Protein 3K1Y (pdb70)

InterPro domains:
  IPR005025 NADPH-dependent FMN reductase-like domain [PF03358] (4-152)
  IPR023932 CE1759 family FMN reductase [TIGR04037] (4-216)
  IPR029039 Flavoprotein-like superfamily [G3DSA:3.40.50.360] (1-181)
  IPR029039 Flavoprotein-like superfamily [SSF52218] (3-176)
  IPR051814 NAD(P)H-dependent FMN reductase [PTHR43408] (4-179)

Foldseek 3Di:
DLAEEEEEFAADDVVGPQVVVSVLLVVLLQVLLVVVPDGYDYHYDYLNVCVVQLCVCDVDGDPVLVVRLVVQLVHLEYEYEAEADPLEGDPSSVSLVNHDLVSAAEEYEYEYEEQACPSVCNCVPPVVVSCVNHHHYFPQHQYYNPPQDDDPRNVVNSVSSNVSSNSRSCSRVVDD/DEEEEEFEADDVVGVQVVLRCLLVVLLQVLLVVVPDGYHYDYDYLNVCVVQVCVCPVDGDPVLVVSLVVQLVGLEYEYEAEADPLAGDPSSVSLVNHDLCSAAEEYAYEYEDAACPSVCNVVPPVVVSCVNHYHYFPQHQYYHVNQDDDPSNVVNSVSSNVSSNRRSVSRVPDD/DAEEEEEFAADDVVGPQVVLRVLLVVLLQVLLVVVPDGYDYHHDYLNVCVVQLCVCPVDGDPVRVCNLVVQLVHLEYEYEAEADPLEGDPSSVSLVSHDLCSQAEEYAYEYEDQACPSVCNVVVPVVVSNVNHYDYDPLHAYYNVNQDDDPRNVVRSVSSNVRSNRRSVSSVVDD/DAAEEEEEFEADDVVGPQVVVSVLLVVLLQVLLVVVPDGYDYDYDYLNVCVVQVCVCDVDHDPVRVVNLVVQLVHLEYEYEAEADPLEGDPSSVSLVSHDLCSAAEEYAAEYEYADCPSVVNFVPPVVVSCVNHYHYDPQHAYYNPNQCDDPSNVVNSVSSNVSSNVRSVSRVVDD/DEEEEEFEADDVVGVRVVVRCLLVVLLQVLLVVVPDGYDYDYDYLNVCVVQVVVCDVDGDVVLVVSLVSQLVGLEYEYEAEADPLEGDPSSVSLVNHDLCSAAEEYAYEYEEQDCPSVCNVVVPVVVSCVNHYHYFPLHQYYHPNPCDDPSNVVSSVSSSVSSNSGSVSRVPDD/DEEEEEFAADDVVGPQVVLSVLLVVLLQVLLVVVPDGYDYDYDYLVVCVVQVCVCDVDGDPVLVVNLVSQLPGLEYEYEAEADPLEGDPSSVSLVSHDQCSAAEEYEYEYEDQACVSVCNVVPPVCCSCVNHHHYPPQHAYHNVNLDDDPSNVVRSVSSNVRSNRRSCSRVVPD

CATH classification: 3.40.50.360

Nearest PDB structures (foldseek):
  3k1y-assembly1_A  TM=1.002E+00  e=7.671E-32  Corynebacterium diphtheriae
  4c76-assembly2_B  TM=8.922E-01  e=3.134E-12  Pseudomonas putida KT2440
  4ltd-assembly1_A  TM=8.121E-01  e=1.115E-10  EDTA-degrading bacterium BNC1
  7qw4-assembly5_E  TM=8.278E-01  e=1.337E-10  Paracoccus denitrificans PD1222
  6h0d-assembly1_A  TM=7.288E-01  e=8.139E-06  Synechocystis sp. PCC 6803 substr. Kazusa

Structure (mmCIF, N/CA/C/O backbone):
data_3K1Y
#
_entry.id   3K1Y
#
_cell.length_a   87.170
_cell.length_b   141.379
_cell.length_c   201.565
_cell.angle_alpha   90.00
_cell.angle_beta   90.00
_cell.angle_gamma   90.00
#
_symmetry.space_group_name_H-M   'C 2 2 21'
#
loop_
_entity.id
_entity.type
_entity.pdbx_description
1 polymer oxidoreductase
2 non-polymer 'SULFATE ION'
3 water water
#
loop_
_atom_site.group_PDB
_atom_site.id
_atom_site.type_symbol
_atom_site.label_atom_id
_atom_site.label_alt_id
_atom_site.label_comp_id
_atom_site.label_asym_id
_atom_site.label_entity_id
_atom_site.label_seq_id
_atom_site.pdbx_PDB_ins_code
_atom_site.Cartn_x
_atom_site.Cartn_y
_atom_site.Cartn_z
_atom_site.occupancy
_atom_site.B_iso_or_equiv
_atom_site.auth_seq_id
_atom_site.auth_comp_id
_atom_site.auth_asym_id
_atom_site.auth_atom_id
_atom_site.pdbx_PDB_model_num
ATOM 1 N N . SER A 1 9 ? 25.248 -2.060 -8.970 1.00 101.50 -1 SER A N 1
ATOM 2 C CA . SER A 1 9 ? 25.604 -3.410 -9.501 1.00 102.55 -1 SER A CA 1
ATOM 3 C C . SER A 1 9 ? 24.971 -4.492 -8.630 1.00 102.76 -1 SER A C 1
ATOM 4 O O . SER A 1 9 ? 23.844 -4.918 -8.879 1.00 103.16 -1 SER A O 1
ATOM 7 N N . HIS A 1 10 ? 25.710 -4.930 -7.614 1.00 100.18 0 HIS A N 1
ATOM 8 C CA . HIS A 1 10 ? 25.241 -5.946 -6.677 1.00 100.43 0 HIS A CA 1
ATOM 9 C C . HIS A 1 10 ? 24.033 -5.422 -5.916 1.00 99.57 0 HIS A C 1
ATOM 10 O O . HIS A 1 10 ? 24.051 -5.286 -4.692 1.00 99.23 0 HIS A O 1
ATOM 25 N N . ARG A 1 12 ? 20.943 -2.668 -7.369 1.00 17.67 2 ARG A N 1
ATOM 26 C CA . ARG A 1 12 ? 20.840 -1.259 -7.656 1.00 17.18 2 ARG A CA 1
ATOM 27 C C . ARG A 1 12 ? 20.024 -0.597 -6.560 1.00 14.78 2 ARG A C 1
ATOM 28 O O . ARG A 1 12 ? 19.206 -1.243 -5.899 1.00 13.50 2 ARG A O 1
ATOM 36 N N . THR A 1 13 ? 20.260 0.694 -6.367 1.00 17.88 3 THR A N 1
ATOM 37 C CA . THR A 1 13 ? 19.558 1.469 -5.356 1.00 15.95 3 THR A CA 1
ATOM 38 C C . THR A 1 13 ? 18.662 2.507 -6.020 1.00 14.86 3 THR A C 1
ATOM 39 O O . THR A 1 13 ? 18.956 2.981 -7.120 1.00 15.29 3 THR A O 1
ATOM 43 N N . LEU A 1 14 ? 17.564 2.843 -5.346 1.00 16.40 4 LEU A N 1
ATOM 44 C CA . LEU A 1 14 ? 16.619 3.849 -5.822 1.00 15.64 4 LEU A CA 1
ATOM 45 C C . LEU A 1 14 ? 16.229 4.731 -4.642 1.00 14.75 4 LEU A C 1
ATOM 46 O O . LEU A 1 14 ? 15.893 4.227 -3.569 1.00 14.67 4 LEU A O 1
ATOM 51 N N . ALA A 1 15 ? 16.297 6.043 -4.826 1.00 12.14 5 ALA A N 1
ATOM 52 C CA . ALA A 1 15 ? 15.909 6.964 -3.762 1.00 10.79 5 ALA A CA 1
ATOM 53 C C . ALA A 1 15 ? 14.568 7.578 -4.183 1.00 10.00 5 ALA A C 1
ATOM 54 O O . ALA A 1 15 ? 14.352 7.866 -5.360 1.00 9.93 5 ALA A O 1
ATOM 56 N N . VAL A 1 16 ? 13.658 7.755 -3.235 1.00 12.50 6 VAL A N 1
ATOM 57 C CA . VAL A 1 16 ? 12.350 8.315 -3.556 1.00 11.04 6 VAL A CA 1
ATOM 58 C C . VAL A 1 16 ? 11.999 9.408 -2.565 1.00 12.27 6 VAL A C 1
ATOM 59 O O . VAL A 1 16 ? 11.884 9.143 -1.370 1.00 12.22 6 VAL A O 1
ATOM 63 N N . ILE A 1 17 ? 11.844 10.635 -3.055 1.00 27.21 7 ILE A N 1
ATOM 64 C CA . ILE A 1 17 ? 11.483 11.752 -2.190 1.00 27.51 7 ILE A CA 1
ATOM 65 C C . ILE A 1 17 ? 9.988 11.986 -2.341 1.00 27.70 7 ILE A C 1
ATOM 66 O O . ILE A 1 17 ? 9.482 12.092 -3.456 1.00 28.18 7 ILE A O 1
ATOM 71 N N . SER A 1 18 ? 9.282 12.070 -1.221 1.00 24.07 8 SER A N 1
ATOM 72 C CA . SER A 1 18 ? 7.844 12.295 -1.256 1.00 24.10 8 SER A CA 1
ATOM 73 C C . SER A 1 18 ? 7.515 13.417 -0.280 1.00 23.27 8 SER A C 1
ATOM 74 O O . SER A 1 18 ? 7.769 13.295 0.919 1.00 23.95 8 SER A O 1
ATOM 77 N N . ALA A 1 19 ? 6.934 14.498 -0.796 1.00 13.71 9 ALA A N 1
ATOM 78 C CA . ALA A 1 19 ? 6.619 15.680 0.017 1.00 13.58 9 ALA A CA 1
ATOM 79 C C . ALA A 1 19 ? 5.167 15.850 0.479 1.00 14.10 9 ALA A C 1
ATOM 80 O O . ALA A 1 19 ? 4.746 16.956 0.817 1.00 14.42 9 ALA A O 1
ATOM 82 N N . GLY A 1 20 ? 4.405 14.765 0.501 1.00 20.83 10 GLY A N 1
ATOM 83 C CA . GLY A 1 20 ? 3.021 14.862 0.934 1.00 22.22 10 GLY A CA 1
ATOM 84 C C . GLY A 1 20 ? 2.886 15.098 2.429 1.00 24.22 10 GLY A C 1
ATOM 85 O O . GLY A 1 20 ? 3.731 14.664 3.216 1.00 24.71 10 GLY A O 1
ATOM 86 N N . LEU A 1 21 ? 1.817 15.777 2.829 1.00 23.53 11 LEU A N 1
ATOM 87 C CA . LEU A 1 21 ? 1.590 16.073 4.234 1.00 26.01 11 LEU A CA 1
ATOM 88 C C . LEU A 1 21 ? 0.327 15.456 4.831 1.00 28.58 11 LEU A C 1
ATOM 89 O O . LEU A 1 21 ? 0.071 15.624 6.020 1.00 29.61 11 LEU A O 1
ATOM 94 N N . SER A 1 22 ? -0.461 14.746 4.029 1.00 27.60 12 SER A N 1
ATOM 95 C CA . SER A 1 22 ? -1.696 14.140 4.534 1.00 29.86 12 SER A CA 1
ATOM 96 C C . SER A 1 22 ? -1.552 12.657 4.832 1.00 31.51 12 SER A C 1
ATOM 97 O O . SER A 1 22 ? -0.730 11.964 4.229 1.00 31.16 12 SER A O 1
ATOM 100 N N . THR A 1 23 ? -2.361 12.168 5.766 1.00 38.82 13 THR A N 1
ATOM 101 C CA . THR A 1 23 ? -2.328 10.753 6.099 1.00 40.55 13 THR A CA 1
ATOM 102 C C . THR A 1 23 ? -3.733 10.187 5.930 1.00 40.44 13 THR A C 1
ATOM 103 O O . THR A 1 23 ? -4.660 10.580 6.634 1.00 41.33 13 THR A O 1
ATOM 107 N N . PRO A 1 24 ? -3.916 9.287 4.952 1.00 33.55 14 PRO A N 1
ATOM 108 C CA . PRO A 1 24 ? -2.864 8.807 4.045 1.00 31.60 14 PRO A CA 1
ATOM 109 C C . PRO A 1 24 ? -2.414 9.918 3.082 1.00 29.26 14 PRO A C 1
ATOM 110 O O . PRO A 1 24 ? -3.120 10.910 2.893 1.00 28.78 14 PRO A O 1
ATOM 114 N N . SER A 1 25 ? -1.245 9.750 2.476 1.00 20.38 15 SER A N 1
ATOM 115 C CA . SER A 1 25 ? -0.729 10.751 1.541 1.00 18.41 15 SER A CA 1
ATOM 116 C C . SER A 1 25 ? -0.841 10.334 0.083 1.00 17.67 15 SER A C 1
ATOM 117 O O . SER A 1 25 ? -0.306 9.299 -0.311 1.00 18.68 15 SER A O 1
ATOM 120 N N . SER A 1 26 ? -1.528 11.148 -0.715 1.00 28.90 16 SER A N 1
ATOM 121 C CA . SER A 1 26 ? -1.684 10.871 -2.140 1.00 28.41 16 SER A CA 1
ATOM 122 C C . SER A 1 26 ? -0.338 10.975 -2.847 1.00 26.94 16 SER A C 1
ATOM 123 O O . SER A 1 26 ? -0.122 10.330 -3.875 1.00 27.33 16 SER A O 1
ATOM 126 N N . THR A 1 27 ? 0.562 11.796 -2.312 1.00 20.82 17 THR A N 1
ATOM 127 C CA . THR A 1 27 ? 1.881 11.941 -2.927 1.00 19.24 17 THR A CA 1
ATOM 128 C C . THR A 1 27 ? 2.702 10.673 -2.685 1.00 19.50 17 THR A C 1
ATOM 129 O O . THR A 1 27 ? 3.440 10.224 -3.570 1.00 20.16 17 THR A O 1
ATOM 133 N N . ARG A 1 28 ? 2.570 10.096 -1.492 1.00 19.61 18 ARG A N 1
ATOM 134 C CA . ARG A 1 28 ? 3.301 8.878 -1.174 1.00 19.15 18 ARG A CA 1
ATOM 135 C C . ARG A 1 28 ? 2.743 7.701 -1.964 1.00 19.15 18 ARG A C 1
ATOM 136 O O . ARG A 1 28 ? 3.465 6.747 -2.259 1.00 18.93 18 ARG A O 1
ATOM 144 N N . GLN A 1 29 ? 1.463 7.776 -2.315 1.00 25.96 19 GLN A N 1
ATOM 145 C CA . GLN A 1 29 ? 0.829 6.702 -3.078 1.00 27.40 19 GLN A CA 1
ATOM 146 C C . GLN A 1 29 ? 1.337 6.621 -4.525 1.00 25.83 19 GLN A C 1
ATOM 147 O O . GLN A 1 29 ? 1.628 5.527 -5.017 1.00 26.29 19 GLN A O 1
ATOM 153 N N . ILE A 1 30 ? 1.459 7.756 -5.210 1.00 13.47 20 ILE A N 1
ATOM 154 C CA . ILE A 1 30 ? 1.949 7.700 -6.581 1.00 12.15 20 ILE A CA 1
ATOM 155 C C . ILE A 1 30 ? 3.442 7.406 -6.549 1.00 11.82 20 ILE A C 1
ATOM 156 O O . ILE A 1 30 ? 3.983 6.764 -7.449 1.00 10.96 20 ILE A O 1
ATOM 161 N N . ALA A 1 31 ? 4.099 7.863 -5.489 1.00 12.58 21 ALA A N 1
ATOM 162 C CA . ALA A 1 31 ? 5.524 7.628 -5.316 1.00 13.43 21 ALA A CA 1
ATOM 163 C C . ALA A 1 31 ? 5.754 6.120 -5.210 1.00 14.33 21 ALA A C 1
ATOM 164 O O . ALA A 1 31 ? 6.674 5.580 -5.820 1.00 14.56 21 ALA A O 1
ATOM 166 N N . ASP A 1 32 ? 4.913 5.443 -4.436 1.00 16.34 22 ASP A N 1
ATOM 167 C CA . ASP A 1 32 ? 5.034 3.995 -4.278 1.00 18.87 22 ASP A CA 1
ATOM 168 C C . ASP A 1 32 ? 4.741 3.283 -5.593 1.00 19.27 22 ASP A C 1
ATOM 169 O O . ASP A 1 32 ? 5.416 2.309 -5.937 1.00 20.78 22 ASP A O 1
ATOM 174 N N . SER A 1 33 ? 3.740 3.760 -6.326 1.00 14.91 23 SER A N 1
ATOM 175 C CA . SER A 1 33 ? 3.415 3.142 -7.601 1.00 16.33 23 SER A CA 1
ATOM 176 C C . SER A 1 33 ? 4.614 3.268 -8.509 1.00 15.97 23 SER A C 1
ATOM 177 O O . SER A 1 33 ? 4.983 2.322 -9.207 1.00 18.06 23 SER A O 1
ATOM 180 N N . ILE A 1 34 ? 5.241 4.438 -8.486 1.00 16.27 24 ILE A N 1
ATOM 181 C CA . ILE A 1 34 ? 6.394 4.658 -9.339 1.00 15.98 24 ILE A CA 1
ATOM 182 C C . ILE A 1 34 ? 7.560 3.743 -8.971 1.00 16.79 24 ILE A C 1
ATOM 183 O O . ILE A 1 34 ? 8.107 3.072 -9.842 1.00 17.16 24 ILE A O 1
ATOM 188 N N . SER A 1 35 ? 7.932 3.684 -7.695 1.00 19.55 25 SER A N 1
ATOM 189 C CA . SER A 1 35 ? 9.062 2.835 -7.316 1.00 20.74 25 SER A CA 1
ATOM 190 C C . SER A 1 35 ? 8.786 1.346 -7.471 1.00 21.82 25 SER A C 1
ATOM 191 O O . SER A 1 35 ? 9.715 0.567 -7.667 1.00 23.24 25 SER A O 1
ATOM 194 N N . GLU A 1 36 ? 7.520 0.949 -7.387 1.00 25.44 26 GLU A N 1
ATOM 195 C CA . GLU A 1 36 ? 7.152 -0.457 -7.560 1.00 28.02 26 GLU A CA 1
ATOM 196 C C . GLU A 1 36 ? 7.365 -0.822 -9.024 1.00 26.92 26 GLU A C 1
ATOM 197 O O . GLU A 1 36 ? 7.928 -1.864 -9.343 1.00 29.39 26 GLU A O 1
ATOM 203 N N . ALA A 1 37 ? 6.917 0.053 -9.917 1.00 14.04 27 ALA A N 1
ATOM 204 C CA . ALA A 1 37 ? 7.080 -0.175 -11.344 1.00 12.90 27 ALA A CA 1
ATOM 205 C C . ALA A 1 37 ? 8.579 -0.146 -11.686 1.00 12.76 27 ALA A C 1
ATOM 206 O O . ALA A 1 37 ? 9.051 -0.917 -12.525 1.00 14.44 27 ALA A O 1
ATOM 208 N N . VAL A 1 38 ? 9.332 0.734 -11.031 1.00 12.04 28 VAL A N 1
ATOM 209 C CA . VAL A 1 38 ? 10.763 0.797 -11.292 1.00 11.65 28 VAL A CA 1
ATOM 210 C C . VAL A 1 38 ? 11.372 -0.538 -10.851 1.00 13.99 28 VAL A C 1
ATOM 211 O O . VAL A 1 38 ? 12.211 -1.109 -11.551 1.00 14.23 28 VAL A O 1
ATOM 215 N N . THR A 1 39 ? 10.939 -1.031 -9.691 1.00 13.80 29 THR A N 1
ATOM 216 C CA . THR A 1 39 ? 11.446 -2.294 -9.175 1.00 16.91 29 THR A CA 1
ATOM 217 C C . THR A 1 39 ? 11.191 -3.409 -10.178 1.00 19.47 29 THR A C 1
ATOM 218 O O . THR A 1 39 ? 12.064 -4.237 -10.430 1.00 20.87 29 THR A O 1
ATOM 222 N N . ALA A 1 40 ? 10.000 -3.423 -10.764 1.00 13.99 30 ALA A N 1
ATOM 223 C CA . ALA A 1 40 ? 9.675 -4.447 -11.744 1.00 16.48 30 ALA A CA 1
ATOM 224 C C . ALA A 1 40 ? 10.547 -4.271 -12.983 1.00 17.02 30 ALA A C 1
ATOM 225 O O . ALA A 1 40 ? 11.090 -5.244 -13.509 1.00 19.98 30 ALA A O 1
ATOM 227 N N . ALA A 1 41 ? 10.677 -3.029 -13.441 1.00 17.68 31 ALA A N 1
ATOM 228 C CA . ALA A 1 41 ? 11.471 -2.720 -14.630 1.00 17.99 31 ALA A CA 1
ATOM 229 C C . ALA A 1 41 ? 12.939 -3.147 -14.498 1.00 18.93 31 ALA A C 1
ATOM 230 O O . ALA A 1 41 ? 13.544 -3.616 -15.472 1.00 20.58 31 ALA A O 1
ATOM 232 N N . VAL A 1 42 ? 13.517 -2.973 -13.309 1.00 14.69 32 VAL A N 1
ATOM 233 C CA . VAL A 1 42 ? 14.904 -3.376 -13.086 1.00 15.50 32 VAL A CA 1
ATOM 234 C C . VAL A 1 42 ? 14.959 -4.903 -12.996 1.00 18.08 32 VAL A C 1
ATOM 235 O O . VAL A 1 42 ? 15.956 -5.534 -13.369 1.00 19.17 32 VAL A O 1
ATOM 239 N N . SER A 1 43 ? 13.874 -5.489 -12.502 1.00 15.35 33 SER A N 1
ATOM 240 C CA . SER A 1 43 ? 13.786 -6.927 -12.385 1.00 18.48 33 SER A CA 1
ATOM 241 C C . SER A 1 43 ? 13.760 -7.506 -13.794 1.00 20.36 33 SER A C 1
ATOM 242 O O . SER A 1 43 ? 14.419 -8.500 -14.072 1.00 22.57 33 SER A O 1
ATOM 245 N N . ALA A 1 44 ? 13.010 -6.866 -14.688 1.00 18.95 34 ALA A N 1
ATOM 246 C CA . ALA A 1 44 ? 12.906 -7.323 -16.077 1.00 20.53 34 ALA A CA 1
ATOM 247 C C . ALA A 1 44 ? 14.253 -7.231 -16.791 1.00 21.13 34 ALA A C 1
ATOM 248 O O . ALA A 1 44 ? 14.522 -7.958 -17.749 1.00 23.37 34 ALA A O 1
ATOM 250 N N . ARG A 1 45 ? 15.109 -6.337 -16.323 1.00 21.15 35 ARG A N 1
ATOM 251 C CA . ARG A 1 45 ? 16.411 -6.214 -16.942 1.00 21.51 35 ARG A CA 1
ATOM 252 C C . ARG A 1 45 ? 17.452 -7.122 -16.278 1.00 21.57 35 ARG A C 1
ATOM 253 O O . ARG A 1 45 ? 18.642 -7.003 -16.521 1.00 21.51 35 ARG A O 1
ATOM 261 N N . GLY A 1 46 ? 16.981 -8.045 -15.445 1.00 12.46 36 GLY A N 1
ATOM 262 C CA . GLY A 1 46 ? 17.874 -8.991 -14.796 1.00 13.55 36 GLY A CA 1
ATOM 263 C C . GLY A 1 46 ? 18.509 -8.626 -13.463 1.00 12.07 36 GLY A C 1
ATOM 264 O O . GLY A 1 46 ? 19.323 -9.393 -12.942 1.00 10.40 36 GLY A O 1
ATOM 265 N N . GLU A 1 47 ? 18.139 -7.480 -12.895 1.00 24.24 37 GLU A N 1
ATOM 266 C CA . GLU A 1 47 ? 18.723 -7.068 -11.627 1.00 24.40 37 GLU A CA 1
ATOM 267 C C . GLU A 1 47 ? 17.754 -6.839 -10.474 1.00 23.51 37 GLU A C 1
ATOM 268 O O . GLU A 1 47 ? 16.538 -6.934 -10.637 1.00 23.50 37 GLU A O 1
ATOM 274 N N . ALA A 1 48 ? 18.312 -6.544 -9.303 1.00 20.71 38 ALA A N 1
ATOM 275 C CA . ALA A 1 48 ? 17.511 -6.325 -8.102 1.00 19.03 38 ALA A CA 1
ATOM 276 C C . ALA A 1 48 ? 17.579 -4.880 -7.666 1.00 16.95 38 ALA A C 1
ATOM 277 O O . ALA A 1 48 ? 18.597 -4.217 -7.854 1.00 15.92 38 ALA A O 1
ATOM 279 N N . LEU A 1 49 ? 16.501 -4.406 -7.050 1.00 27.10 39 LEU A N 1
ATOM 280 C CA . LEU A 1 49 ? 16.428 -3.022 -6.608 1.00 25.37 39 LEU A CA 1
ATOM 281 C C . LEU A 1 49 ? 16.202 -2.840 -5.115 1.00 24.70 39 LEU A C 1
ATOM 282 O O . LEU A 1 49 ? 15.403 -3.541 -4.491 1.00 26.47 39 LEU A O 1
ATOM 287 N N . SER A 1 50 ? 16.917 -1.877 -4.551 1.00 24.22 40 SER A N 1
ATOM 288 C CA . SER A 1 50 ? 16.782 -1.521 -3.145 1.00 23.11 40 SER A CA 1
ATOM 289 C C . SER A 1 50 ? 16.158 -0.127 -3.232 1.00 22.19 40 SER A C 1
ATOM 290 O O . SER A 1 50 ? 16.630 0.719 -3.995 1.00 22.28 40 SER A O 1
ATOM 293 N N . VAL A 1 51 ? 15.091 0.108 -2.478 1.00 17.76 41 VAL A N 1
ATOM 294 C CA . VAL A 1 51 ? 14.431 1.406 -2.519 1.00 16.57 41 VAL A CA 1
ATOM 295 C C . VAL A 1 51 ? 14.470 2.119 -1.177 1.00 16.53 41 VAL A C 1
ATOM 296 O O . VAL A 1 51 ? 14.245 1.524 -0.118 1.00 17.36 41 VAL A O 1
ATOM 300 N N . SER A 1 52 ? 14.771 3.408 -1.236 1.00 21.07 42 SER A N 1
ATOM 301 C CA . SER A 1 52 ? 14.846 4.231 -0.046 1.00 21.42 42 SER A CA 1
ATOM 302 C C . SER A 1 52 ? 13.840 5.364 -0.173 1.00 20.68 42 SER A C 1
ATOM 303 O O . SER A 1 52 ? 14.065 6.316 -0.922 1.00 19.35 42 SER A O 1
ATOM 306 N N . THR A 1 53 ? 12.728 5.258 0.544 1.00 30.58 43 THR A N 1
ATOM 307 C CA . THR A 1 53 ? 11.697 6.287 0.485 1.00 30.93 43 THR A CA 1
ATOM 308 C C . THR A 1 53 ? 11.852 7.268 1.636 1.00 30.80 43 THR A C 1
ATOM 309 O O . THR A 1 53 ? 11.781 6.886 2.800 1.00 31.81 43 THR A O 1
ATOM 313 N N . ILE A 1 54 ? 12.057 8.536 1.296 1.00 29.79 44 ILE A N 1
ATOM 314 C CA . ILE A 1 54 ? 12.229 9.587 2.285 1.00 29.91 44 ILE A CA 1
ATOM 315 C C . ILE A 1 54 ? 11.021 10.532 2.347 1.00 28.42 44 ILE A C 1
ATOM 316 O O . ILE A 1 54 ? 10.764 11.282 1.409 1.00 28.11 44 ILE A O 1
ATOM 321 N N . GLU A 1 55 ? 10.282 10.487 3.449 1.00 20.76 45 GLU A N 1
ATOM 322 C CA . GLU A 1 55 ? 9.119 11.356 3.634 1.00 20.60 45 GLU A CA 1
ATOM 323 C C . GLU A 1 55 ? 9.561 12.695 4.233 1.00 19.43 45 GLU A C 1
ATOM 324 O O . GLU A 1 55 ? 9.979 12.757 5.393 1.00 19.60 45 GLU A O 1
ATOM 330 N N . LEU A 1 56 ? 9.464 13.760 3.446 1.00 18.83 46 LEU A N 1
ATOM 331 C CA . LEU A 1 56 ? 9.873 15.083 3.907 1.00 18.37 46 LEU A CA 1
ATOM 332 C C . LEU A 1 56 ? 9.151 15.548 5.172 1.00 18.69 46 LEU A C 1
ATOM 333 O O . LEU A 1 56 ? 9.736 16.265 5.990 1.00 19.45 46 LEU A O 1
ATOM 338 N N . SER A 1 57 ? 7.895 15.134 5.349 1.00 16.40 47 SER A N 1
ATOM 339 C CA . SER A 1 57 ? 7.133 15.531 6.540 1.00 18.03 47 SER A CA 1
ATOM 340 C C . SER A 1 57 ? 7.694 14.887 7.810 1.00 19.09 47 SER A C 1
ATOM 341 O O . SER A 1 57 ? 7.311 15.246 8.924 1.00 19.23 47 SER A O 1
ATOM 344 N N . GLU A 1 58 ? 8.600 13.932 7.641 1.00 23.60 48 GLU A N 1
ATOM 345 C CA . GLU A 1 58 ? 9.210 13.261 8.782 1.00 24.43 48 GLU A CA 1
ATOM 346 C C . GLU A 1 58 ? 10.611 13.820 9.010 1.00 24.44 48 GLU A C 1
ATOM 347 O O . GLU A 1 58 ? 11.352 13.357 9.880 1.00 24.54 48 GLU A O 1
ATOM 353 N N . LEU A 1 59 ? 10.961 14.832 8.227 1.00 18.51 49 LEU A N 1
ATOM 354 C CA . LEU A 1 59 ? 12.265 15.458 8.337 1.00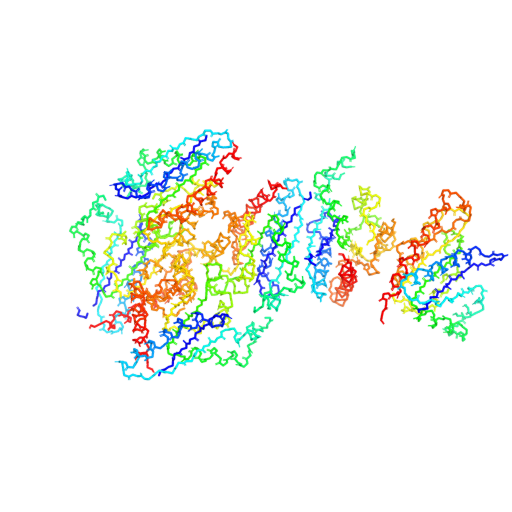 18.76 49 LEU A CA 1
ATOM 355 C C . LEU A 1 59 ? 12.147 16.943 8.652 1.00 18.79 49 LEU A C 1
ATOM 356 O O . LEU A 1 59 ? 13.139 17.670 8.591 1.00 18.07 49 LEU A O 1
ATOM 361 N N . ILE A 1 60 ? 10.946 17.398 8.985 1.00 27.38 50 ILE A N 1
ATOM 362 C CA . ILE A 1 60 ? 10.758 18.815 9.257 1.00 28.58 50 ILE A CA 1
ATOM 363 C C . ILE A 1 60 ? 11.785 19.390 10.241 1.00 29.60 50 ILE A C 1
ATOM 364 O O . ILE A 1 60 ? 12.431 20.394 9.948 1.00 29.74 50 ILE A O 1
ATOM 369 N N . PRO A 1 61 ? 11.956 18.765 11.416 1.00 21.29 51 PRO A N 1
ATOM 370 C CA . PRO A 1 61 ? 12.941 19.296 12.366 1.00 22.18 51 PRO A CA 1
ATOM 371 C C . PRO A 1 61 ? 14.391 19.241 11.875 1.00 21.79 51 PRO A C 1
ATOM 372 O O . PRO A 1 61 ? 15.162 20.164 12.124 1.00 23.16 51 PRO A O 1
ATOM 376 N N . ASP A 1 62 ? 14.769 18.172 11.182 1.00 25.15 52 ASP A N 1
ATOM 377 C CA . ASP A 1 62 ? 16.139 18.058 10.679 1.00 25.40 52 ASP A CA 1
ATOM 378 C C . ASP A 1 62 ? 16.349 19.050 9.540 1.00 25.52 52 ASP A C 1
ATOM 379 O O . ASP A 1 62 ? 17.441 19.600 9.356 1.00 24.86 52 ASP A O 1
ATOM 384 N N . LEU A 1 63 ? 15.287 19.272 8.776 1.00 23.82 53 LEU A N 1
ATOM 385 C CA . LEU A 1 63 ? 15.337 20.181 7.649 1.00 24.39 53 LEU A CA 1
ATOM 386 C C . LEU A 1 63 ? 15.435 21.625 8.119 1.00 25.97 53 LEU A C 1
ATOM 387 O O . LEU A 1 63 ? 16.340 22.356 7.712 1.00 26.41 53 LEU A O 1
ATOM 400 N N . THR A 1 65 ? 16.501 22.711 10.716 1.00 30.78 55 THR A N 1
ATOM 401 C CA . THR A 1 65 ? 17.618 22.872 11.648 1.00 31.30 55 THR A CA 1
ATOM 402 C C . THR A 1 65 ? 18.784 23.184 10.722 1.00 31.72 55 THR A C 1
ATOM 403 O O . THR A 1 65 ? 19.704 23.915 11.083 1.00 33.04 55 THR A O 1
ATOM 407 N N . ALA A 1 66 ? 18.727 22.623 9.517 1.00 24.96 56 ALA A N 1
ATOM 408 C CA . ALA A 1 66 ? 19.748 22.870 8.513 1.00 26.36 56 ALA A CA 1
ATOM 409 C C . ALA A 1 66 ? 19.478 24.256 7.907 1.00 28.09 56 ALA A C 1
ATOM 410 O O . ALA A 1 66 ? 20.259 24.757 7.096 1.00 28.66 56 ALA A O 1
ATOM 420 N N . THR A 1 68 ? 18.262 27.121 10.027 1.00 43.28 58 THR A N 1
ATOM 421 C CA . THR A 1 68 ? 18.738 28.025 11.056 1.00 46.36 58 THR A CA 1
ATOM 422 C C . THR A 1 68 ? 20.168 27.698 11.490 1.00 48.42 58 THR A C 1
ATOM 423 O O . THR A 1 68 ? 20.654 28.216 12.493 1.00 49.82 58 THR A O 1
ATOM 427 N N . THR A 1 69 ? 20.830 26.833 10.726 1.00 51.56 59 THR A N 1
ATOM 428 C CA . THR A 1 69 ? 22.212 26.431 10.986 1.00 53.43 59 THR A CA 1
ATOM 429 C C . THR A 1 69 ? 22.705 25.698 9.747 1.00 53.95 59 THR A C 1
ATOM 430 O O . THR A 1 69 ? 21.903 25.248 8.939 1.00 53.49 59 THR A O 1
ATOM 434 N N . ARG A 1 70 ? 24.016 25.557 9.602 1.00 65.66 60 ARG A N 1
ATOM 435 C CA . ARG A 1 70 ? 24.571 24.903 8.422 1.00 65.79 60 ARG A CA 1
ATOM 436 C C . ARG A 1 70 ? 24.868 23.407 8.556 1.00 64.37 60 ARG A C 1
ATOM 437 O O . ARG A 1 70 ? 25.349 22.792 7.603 1.00 64.66 60 ARG A O 1
ATOM 445 N N . VAL A 1 71 ? 24.593 22.810 9.713 1.00 59.47 61 VAL A N 1
ATOM 446 C CA . VAL A 1 71 ? 24.886 21.387 9.872 1.00 57.46 61 VAL A CA 1
ATOM 447 C C . VAL A 1 71 ? 23.658 20.477 9.862 1.00 54.73 61 VAL A C 1
ATOM 448 O O . VAL A 1 71 ? 22.559 20.871 10.261 1.00 53.96 61 VAL A O 1
ATOM 452 N N . HIS A 1 72 ? 23.874 19.253 9.389 1.00 34.70 62 HIS A N 1
ATOM 453 C CA . HIS A 1 72 ? 22.825 18.255 9.270 1.00 31.64 62 HIS A CA 1
ATOM 454 C C . HIS A 1 72 ? 22.822 17.253 10.418 1.00 29.43 62 HIS A C 1
ATOM 455 O O . HIS A 1 72 ? 23.851 17.001 11.035 1.00 29.84 62 HIS A O 1
ATOM 462 N N . THR A 1 73 ? 21.656 16.688 10.707 1.00 21.46 63 THR A N 1
ATOM 463 C CA . THR A 1 73 ? 21.542 15.686 11.764 1.00 19.75 63 THR A CA 1
ATOM 464 C C . THR A 1 73 ? 22.123 14.386 11.214 1.00 19.46 63 THR A C 1
ATOM 465 O O . THR A 1 73 ? 22.302 14.252 10.005 1.00 18.82 63 THR A O 1
ATOM 469 N N . THR A 1 74 ? 22.413 13.433 12.093 1.00 19.42 64 THR A N 1
ATOM 470 C CA . THR A 1 74 ? 22.934 12.154 11.640 1.00 19.64 64 THR A CA 1
ATOM 471 C C . THR A 1 74 ? 21.959 11.609 10.607 1.00 18.24 64 THR A C 1
ATOM 472 O O . THR A 1 74 ? 22.364 11.084 9.569 1.00 18.79 64 THR A O 1
ATOM 476 N N . LYS A 1 75 ? 20.670 11.750 10.892 1.00 22.63 65 LYS A N 1
ATOM 477 C CA . LYS A 1 75 ? 19.644 11.264 9.981 1.00 20.76 65 LYS A CA 1
ATOM 478 C C . LYS A 1 75 ? 19.724 11.872 8.584 1.00 19.88 65 LYS A C 1
ATOM 479 O O . LYS A 1 75 ? 19.687 11.148 7.588 1.00 19.56 65 LYS A O 1
ATOM 485 N N . LEU A 1 76 ? 19.831 13.199 8.515 1.00 26.32 66 LEU A N 1
ATOM 486 C CA . LEU A 1 76 ? 19.907 13.907 7.241 1.00 25.16 66 LEU A CA 1
ATOM 487 C C . LEU A 1 76 ? 21.209 13.587 6.506 1.00 25.35 66 LEU A C 1
ATOM 488 O O . LEU A 1 76 ? 21.212 13.443 5.279 1.00 25.55 66 LEU A O 1
ATOM 493 N N . GLU A 1 77 ? 22.308 13.463 7.248 1.00 24.01 67 GLU A N 1
ATOM 494 C CA . GLU A 1 77 ? 23.589 13.138 6.634 1.00 24.74 67 GLU A CA 1
ATOM 495 C C . GLU A 1 77 ? 23.482 11.764 5.982 1.00 23.76 67 GLU A C 1
ATOM 496 O O . GLU A 1 77 ? 24.040 11.529 4.910 1.00 23.61 67 GLU A O 1
ATOM 502 N N . GLU A 1 78 ? 22.761 10.854 6.630 1.00 18.04 68 GLU A N 1
ATOM 503 C CA . GLU A 1 78 ? 22.589 9.517 6.078 1.00 18.26 68 GLU A CA 1
ATOM 504 C C . GLU A 1 78 ? 21.723 9.556 4.818 1.00 17.50 68 GLU A C 1
ATOM 505 O O . GLU A 1 78 ? 21.990 8.848 3.841 1.00 17.42 68 GLU A O 1
ATOM 511 N N . ILE A 1 79 ? 20.696 10.397 4.842 1.00 22.82 69 ILE A N 1
ATOM 512 C CA . ILE A 1 79 ? 19.804 10.528 3.704 1.00 22.26 69 ILE A CA 1
ATOM 513 C C . ILE A 1 79 ? 20.486 11.160 2.495 1.00 22.44 69 ILE A C 1
ATOM 514 O O . ILE A 1 79 ? 20.442 10.606 1.404 1.00 22.78 69 ILE A O 1
ATOM 519 N N . THR A 1 80 ? 21.123 12.313 2.683 1.00 16.41 70 THR A N 1
ATOM 520 C CA . THR A 1 80 ? 21.787 12.987 1.565 1.00 16.72 70 THR A CA 1
ATOM 521 C C . THR A 1 80 ? 22.924 12.165 0.954 1.00 18.05 70 THR A C 1
ATOM 522 O O . THR A 1 80 ? 23.088 12.144 -0.265 1.00 17.78 70 THR A O 1
ATOM 526 N N . SER A 1 81 ? 23.698 11.484 1.793 1.00 17.18 71 SER A N 1
ATOM 527 C CA . SER A 1 81 ? 24.810 10.665 1.304 1.00 19.04 71 SER A CA 1
ATOM 528 C C . SER A 1 81 ? 24.343 9.496 0.445 1.00 18.78 71 SER A C 1
ATOM 529 O O . SER A 1 81 ? 24.936 9.204 -0.594 1.00 19.57 71 SER A O 1
ATOM 532 N N . ALA A 1 82 ? 23.280 8.829 0.881 1.00 18.04 72 ALA A N 1
ATOM 533 C CA . ALA A 1 82 ? 22.743 7.703 0.137 1.00 18.23 72 ALA A CA 1
ATOM 534 C C . ALA A 1 82 ? 22.136 8.232 -1.154 1.00 18.07 72 ALA A C 1
ATOM 535 O O . ALA A 1 82 ? 22.291 7.627 -2.215 1.00 18.46 72 ALA A O 1
ATOM 537 N N . LEU A 1 83 ? 21.451 9.370 -1.057 1.00 18.64 73 LEU A N 1
ATOM 538 C CA . LEU A 1 83 ? 20.829 9.979 -2.224 1.00 17.54 73 LEU A CA 1
ATOM 539 C C . LEU A 1 83 ? 21.864 10.135 -3.333 1.00 17.80 73 LEU A C 1
ATOM 540 O O . LEU A 1 83 ? 21.677 9.613 -4.426 1.00 18.59 73 LEU A O 1
ATOM 545 N N . SER A 1 84 ? 22.965 10.822 -3.047 1.00 19.23 74 SER A N 1
ATOM 546 C CA . SER A 1 84 ? 24.009 11.017 -4.046 1.00 19.66 74 SER A CA 1
ATOM 547 C C . SER A 1 84 ? 24.593 9.697 -4.535 1.00 20.34 74 SER A C 1
ATOM 548 O O . SER A 1 84 ? 24.969 9.575 -5.699 1.00 20.83 74 SER A O 1
ATOM 551 N N . ALA A 1 85 ? 24.662 8.705 -3.652 1.00 18.07 75 ALA A N 1
ATOM 552 C CA . ALA A 1 85 ? 25.207 7.403 -4.015 1.00 17.32 75 ALA A CA 1
ATOM 553 C C . ALA A 1 85 ? 24.206 6.527 -4.774 1.00 16.34 75 ALA A C 1
ATOM 554 O O . ALA A 1 85 ? 24.568 5.471 -5.308 1.00 17.01 75 ALA A O 1
ATOM 556 N N . SER A 1 86 ? 22.953 6.970 -4.842 1.00 14.31 76 SER A N 1
ATOM 557 C CA . SER A 1 86 ? 21.919 6.202 -5.526 1.00 15.01 76 SER A CA 1
ATOM 558 C C . SER A 1 86 ? 22.103 6.155 -7.035 1.00 15.59 76 SER A C 1
ATOM 559 O O . SER A 1 86 ? 22.746 7.025 -7.612 1.00 15.47 76 SER A O 1
ATOM 562 N N . ASP A 1 87 ? 21.527 5.135 -7.666 1.00 18.65 77 ASP A N 1
ATOM 563 C CA . ASP A 1 87 ? 21.618 4.973 -9.113 1.00 20.08 77 ASP A CA 1
ATOM 564 C C . ASP A 1 87 ? 20.427 5.648 -9.785 1.00 18.82 77 ASP A C 1
ATOM 565 O O . ASP A 1 87 ? 20.508 6.086 -10.938 1.00 19.86 77 ASP A O 1
ATOM 570 N N . GLY A 1 88 ? 19.316 5.709 -9.060 1.00 20.41 78 GLY A N 1
ATOM 571 C CA . GLY A 1 88 ? 18.117 6.316 -9.595 1.00 18.30 78 GLY A CA 1
ATOM 572 C C . GLY A 1 88 ? 17.437 7.149 -8.540 1.00 16.70 78 GLY A C 1
ATOM 573 O O . GLY A 1 88 ? 17.768 7.059 -7.358 1.00 17.28 78 GLY A O 1
ATOM 574 N N . LEU A 1 89 ? 16.481 7.967 -8.954 1.00 14.13 79 LEU A N 1
ATOM 575 C CA . LEU A 1 89 ? 15.780 8.806 -8.003 1.00 13.21 79 LEU A CA 1
ATOM 576 C C . LEU A 1 89 ? 14.389 9.127 -8.485 1.00 12.14 79 LEU A C 1
ATOM 577 O O . LEU A 1 89 ? 14.157 9.268 -9.682 1.00 13.33 79 LEU A O 1
ATOM 582 N N . VAL A 1 90 ? 13.471 9.246 -7.536 1.00 10.25 80 VAL A N 1
ATOM 583 C CA . VAL A 1 90 ? 12.089 9.585 -7.823 1.00 9.12 80 VAL A CA 1
ATOM 584 C C . VAL A 1 90 ? 11.686 10.687 -6.848 1.00 8.73 80 VAL A C 1
ATOM 585 O O . VAL A 1 90 ? 11.954 10.591 -5.648 1.00 9.16 80 VAL A O 1
ATOM 589 N N . VAL A 1 91 ? 11.064 11.738 -7.373 1.00 13.03 81 VAL A N 1
ATOM 590 C CA . VAL A 1 91 ? 10.619 12.856 -6.557 1.00 12.11 81 VAL A CA 1
ATOM 591 C C . VAL A 1 91 ? 9.143 13.099 -6.824 1.00 12.73 81 VAL A C 1
ATOM 592 O O . VAL A 1 91 ? 8.714 13.185 -7.976 1.00 13.96 81 VAL A O 1
ATOM 596 N N . ALA A 1 92 ? 8.366 13.191 -5.754 1.00 18.20 82 ALA A N 1
ATOM 597 C CA . ALA A 1 92 ? 6.934 13.403 -5.880 1.00 19.26 82 ALA A CA 1
ATOM 598 C C . ALA A 1 92 ? 6.540 14.552 -4.980 1.00 19.00 82 ALA A C 1
ATOM 599 O O . ALA A 1 92 ? 6.999 14.646 -3.843 1.00 19.04 82 ALA A O 1
ATOM 601 N N . THR A 1 93 ? 5.688 15.429 -5.493 1.00 16.95 83 THR A N 1
ATOM 602 C CA . THR A 1 93 ? 5.254 16.567 -4.712 1.00 16.39 83 THR A CA 1
ATOM 603 C C . THR A 1 93 ? 3.796 16.915 -4.921 1.00 15.40 83 THR A C 1
ATOM 604 O O . THR A 1 93 ? 3.266 16.793 -6.023 1.00 15.20 83 THR A O 1
ATOM 608 N N . PRO A 1 94 ? 3.111 17.293 -3.840 1.00 10.77 84 PRO A N 1
ATOM 609 C CA . PRO A 1 94 ? 1.712 17.675 -4.007 1.00 11.30 84 PRO A CA 1
ATOM 610 C C . PRO A 1 94 ? 1.844 19.058 -4.659 1.00 10.71 84 PRO A C 1
ATOM 611 O O . PRO A 1 94 ? 2.955 19.574 -4.803 1.00 11.35 84 PRO A O 1
ATOM 615 N N . VAL A 1 95 ? 0.743 19.660 -5.073 1.00 11.66 85 VAL A N 1
ATOM 616 C CA . VAL A 1 95 ? 0.845 20.966 -5.698 1.00 11.72 85 VAL A CA 1
ATOM 617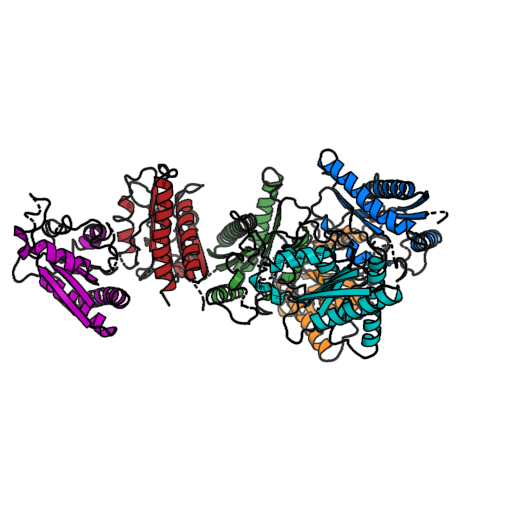 C C . VAL A 1 95 ? 0.220 22.011 -4.804 1.00 12.27 85 VAL A C 1
ATOM 618 O O . VAL A 1 95 ? -0.974 21.964 -4.525 1.00 11.94 85 VAL A O 1
ATOM 622 N N . PHE A 1 96 ? 1.046 22.938 -4.331 1.00 16.30 86 PHE A N 1
ATOM 623 C CA . PHE A 1 96 ? 0.585 24.009 -3.460 1.00 17.88 86 PHE A CA 1
ATOM 624 C C . PHE A 1 96 ? 0.814 25.306 -4.214 1.00 18.01 86 PHE A C 1
ATOM 625 O O . PHE A 1 96 ? 1.878 25.512 -4.795 1.00 18.61 86 PHE A O 1
ATOM 633 N N . LYS A 1 97 ? -0.190 26.173 -4.196 1.00 14.56 87 LYS A N 1
ATOM 634 C CA . LYS A 1 97 ? -0.129 27.452 -4.890 1.00 14.44 87 LYS A CA 1
ATOM 635 C C . LYS A 1 97 ? 0.413 27.334 -6.312 1.00 13.77 87 LYS A C 1
ATOM 636 O O . LYS A 1 97 ? 1.214 28.147 -6.755 1.00 14.64 87 LYS A O 1
ATOM 642 N N . ALA A 1 98 ? -0.035 26.294 -7.009 1.00 18.17 88 ALA A N 1
ATOM 643 C CA . ALA A 1 98 ? 0.307 26.042 -8.411 1.00 17.80 88 ALA A CA 1
ATOM 644 C C . ALA A 1 98 ? 1.744 25.656 -8.741 1.00 17.69 88 ALA A C 1
ATOM 645 O O . ALA A 1 98 ? 2.224 25.900 -9.850 1.00 18.08 88 ALA A O 1
ATOM 647 N N . SER A 1 99 ? 2.431 25.042 -7.792 1.00 21.09 89 SER A N 1
ATOM 648 C CA . SER A 1 99 ? 3.800 24.614 -8.035 1.00 21.05 89 SER A CA 1
ATOM 649 C C . SER A 1 99 ? 4.233 23.624 -6.965 1.00 21.78 89 SER A C 1
ATOM 650 O O . SER A 1 99 ? 3.413 23.171 -6.164 1.00 21.65 89 SER A O 1
ATOM 653 N N . TYR A 1 100 ? 5.512 23.268 -6.954 1.00 20.84 90 TYR A N 1
ATOM 654 C CA . TYR A 1 100 ? 5.993 22.324 -5.955 1.00 20.79 90 TYR A CA 1
ATOM 655 C C . TYR A 1 100 ? 5.942 22.956 -4.573 1.00 21.87 90 TYR A C 1
ATOM 656 O O . TYR A 1 100 ? 5.916 24.179 -4.442 1.00 21.81 90 TYR A O 1
ATOM 665 N N . THR A 1 101 ? 5.912 22.120 -3.546 1.00 18.89 91 THR A N 1
ATOM 666 C CA . THR A 1 101 ? 5.821 22.597 -2.168 1.00 19.69 91 THR A CA 1
ATOM 667 C C . THR A 1 101 ? 7.081 23.298 -1.671 1.00 19.01 91 THR A C 1
ATOM 668 O O . THR A 1 101 ? 8.192 22.987 -2.101 1.00 18.70 91 THR A O 1
ATOM 672 N N . GLY A 1 102 ? 6.900 24.248 -0.760 1.00 19.28 92 GLY A N 1
ATOM 673 C CA . GLY A 1 102 ? 8.041 24.946 -0.208 1.00 19.36 92 GLY A CA 1
ATOM 674 C C . GLY A 1 102 ? 8.926 23.930 0.493 1.00 19.63 92 GLY A C 1
ATOM 675 O O . GLY A 1 102 ? 10.153 24.005 0.408 1.00 19.53 92 GLY A O 1
ATOM 676 N N . LEU A 1 103 ? 8.300 22.968 1.171 1.00 17.52 93 LEU A N 1
ATOM 677 C CA . LEU A 1 103 ? 9.037 21.934 1.892 1.00 18.38 93 LEU A CA 1
ATOM 678 C C . LEU A 1 103 ? 9.846 21.072 0.917 1.00 18.12 93 LEU A C 1
ATOM 679 O O . LEU A 1 103 ? 10.982 20.682 1.199 1.00 18.77 93 LEU A O 1
ATOM 684 N N . PHE A 1 104 ? 9.244 20.772 -0.227 1.00 15.35 94 PHE A N 1
ATOM 685 C CA . PHE A 1 104 ? 9.905 19.996 -1.255 1.00 14.18 94 PHE A CA 1
ATOM 686 C C . PHE A 1 104 ? 11.117 20.819 -1.676 1.00 13.98 94 PHE A C 1
ATOM 687 O O . PHE A 1 104 ? 12.238 20.307 -1.760 1.00 13.43 94 PHE A O 1
ATOM 695 N N . LYS A 1 105 ? 10.887 22.105 -1.922 1.00 19.07 95 LYS A N 1
ATOM 696 C CA . LYS A 1 105 ? 11.960 22.992 -2.359 1.00 19.60 95 LYS A CA 1
ATOM 697 C C . LYS A 1 105 ? 13.065 23.101 -1.317 1.00 20.07 95 LYS A C 1
ATOM 698 O O . LYS A 1 105 ? 14.254 23.104 -1.653 1.00 19.76 95 LYS A O 1
ATOM 712 N N . PHE A 1 107 ? 14.200 20.959 0.865 1.00 19.11 97 PHE A N 1
ATOM 713 C CA . PHE A 1 107 ? 15.099 19.813 0.824 1.00 19.53 97 PHE A CA 1
ATOM 714 C C . PHE A 1 107 ? 16.188 20.046 -0.219 1.00 21.05 97 PHE A C 1
ATOM 715 O O . PHE A 1 107 ? 17.381 20.012 0.098 1.00 22.93 97 PHE A O 1
ATOM 723 N N . PHE A 1 108 ? 15.781 20.290 -1.459 1.00 20.33 98 PHE A N 1
ATOM 724 C CA . PHE A 1 108 ? 16.751 20.535 -2.516 1.00 21.64 98 PHE A CA 1
ATOM 725 C C . PHE A 1 108 ? 17.689 21.687 -2.180 1.00 22.75 98 PHE A C 1
ATOM 726 O O . PHE A 1 108 ? 18.897 21.581 -2.398 1.00 24.47 98 PHE A O 1
ATOM 734 N N . ASP A 1 109 ? 17.150 22.779 -1.640 1.00 19.77 99 ASP A N 1
ATOM 735 C CA . ASP A 1 109 ? 17.999 23.911 -1.274 1.00 20.94 99 ASP A CA 1
ATOM 736 C C . ASP A 1 109 ? 19.142 23.456 -0.364 1.00 22.33 99 ASP A C 1
ATOM 737 O O . ASP A 1 109 ? 20.265 23.952 -0.452 1.00 21.98 99 ASP A O 1
ATOM 742 N N . ILE A 1 110 ? 18.836 22.505 0.512 1.00 25.18 100 ILE A N 1
ATOM 743 C CA . ILE A 1 110 ? 19.788 21.992 1.492 1.00 25.36 100 ILE A CA 1
ATOM 744 C C . ILE A 1 110 ? 20.923 21.134 0.934 1.00 26.37 100 ILE A C 1
ATOM 745 O O . ILE A 1 110 ? 21.960 20.987 1.575 1.00 27.67 100 ILE A O 1
ATOM 750 N N . LEU A 1 111 ? 20.727 20.576 -0.256 1.00 16.68 101 LEU A N 1
ATOM 751 C CA . LEU A 1 111 ? 21.726 19.702 -0.878 1.00 17.45 101 LEU A CA 1
ATOM 752 C C . LEU A 1 111 ? 22.972 20.427 -1.369 1.00 19.26 101 LEU A C 1
ATOM 753 O O . LEU A 1 111 ? 22.939 21.635 -1.605 1.00 19.92 101 LEU A O 1
ATOM 758 N N . ASP A 1 112 ? 24.072 19.687 -1.510 1.00 22.60 102 ASP A N 1
ATOM 759 C CA . ASP A 1 112 ? 25.311 20.268 -2.020 1.00 25.62 102 ASP A CA 1
ATOM 760 C C . ASP A 1 112 ? 25.047 20.663 -3.471 1.00 26.12 102 ASP A C 1
ATOM 761 O O . ASP A 1 112 ? 24.113 20.169 -4.100 1.00 24.93 102 ASP A O 1
ATOM 766 N N . THR A 1 113 ? 25.883 21.538 -4.008 1.00 31.70 103 THR A N 1
ATOM 767 C CA . THR A 1 113 ? 25.724 21.975 -5.384 1.00 33.29 103 THR A CA 1
ATOM 768 C C . THR A 1 113 ? 25.660 20.788 -6.340 1.00 32.53 103 THR A C 1
ATOM 769 O O . THR A 1 113 ? 24.811 20.742 -7.228 1.00 31.31 103 THR A O 1
ATOM 773 N N . ASP A 1 114 ? 26.553 19.826 -6.139 1.00 32.81 104 ASP A N 1
ATOM 774 C CA . ASP A 1 114 ? 26.646 18.651 -7.004 1.00 33.12 104 ASP A CA 1
ATOM 775 C C . ASP A 1 114 ? 26.074 17.348 -6.446 1.00 30.95 104 ASP A C 1
ATOM 776 O O . ASP A 1 114 ? 26.503 16.262 -6.839 1.00 31.23 104 ASP A O 1
ATOM 781 N N . ALA A 1 115 ? 25.101 17.453 -5.549 1.00 22.77 105 ALA A N 1
ATOM 782 C CA . ALA A 1 115 ? 24.494 16.271 -4.938 1.00 20.28 105 ALA A CA 1
ATOM 783 C C . ALA A 1 115 ? 23.838 15.318 -5.947 1.00 18.35 105 ALA A C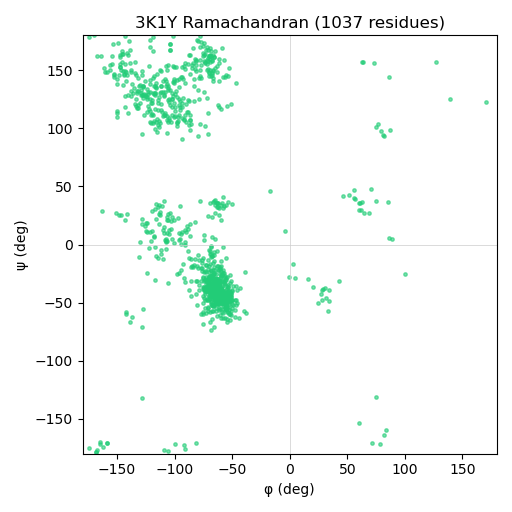 1
ATOM 784 O O . ALA A 1 115 ? 23.925 14.095 -5.805 1.00 17.87 105 ALA A O 1
ATOM 786 N N . LEU A 1 116 ? 23.205 15.884 -6.972 1.00 21.89 106 LEU A N 1
ATOM 787 C CA . LEU A 1 116 ? 22.508 15.096 -7.979 1.00 18.84 106 LEU A CA 1
ATOM 788 C C . LEU A 1 116 ? 23.055 15.187 -9.407 1.00 18.82 106 LEU A C 1
ATOM 789 O O . LEU A 1 116 ? 22.287 15.125 -10.366 1.00 18.65 106 LEU A O 1
ATOM 794 N N . THR A 1 117 ? 24.365 15.323 -9.569 1.00 11.19 107 THR A N 1
ATOM 795 C CA . THR A 1 117 ? 24.922 15.414 -10.916 1.00 12.22 107 THR A CA 1
ATOM 796 C C . THR A 1 117 ? 24.857 14.072 -11.642 1.00 11.84 107 THR A C 1
ATOM 797 O O . THR A 1 117 ? 25.331 13.059 -11.125 1.00 11.36 107 THR A O 1
ATOM 801 N N . GLY A 1 118 ? 24.266 14.069 -12.834 1.00 15.10 108 GLY A N 1
ATOM 802 C CA . GLY A 1 118 ? 24.159 12.845 -13.613 1.00 16.19 108 GLY A CA 1
ATOM 803 C C . GLY A 1 118 ? 23.117 11.832 -13.143 1.00 16.06 108 GLY A C 1
ATOM 804 O O . GLY A 1 118 ? 22.946 10.778 -13.760 1.00 16.86 108 GLY A O 1
ATOM 813 N N . PRO A 1 120 ? 19.953 9.757 -12.825 1.00 11.95 110 PRO A N 1
ATOM 814 C CA . PRO A 1 120 ? 18.763 9.436 -13.629 1.00 11.44 110 PRO A CA 1
ATOM 815 C C . PRO A 1 120 ? 17.596 9.765 -12.705 1.00 9.85 110 PRO A C 1
ATOM 816 O O . PRO A 1 120 ? 17.643 9.407 -11.526 1.00 10.36 110 PRO A O 1
ATOM 820 N N . THR A 1 121 ? 16.567 10.437 -13.230 1.00 19.51 111 THR A N 1
ATOM 821 C CA . THR A 1 121 ? 15.445 10.901 -12.413 1.00 18.42 111 THR A CA 1
ATOM 822 C C . THR A 1 121 ? 14.063 11.004 -13.072 1.00 18.40 111 THR A C 1
ATOM 823 O O . THR A 1 121 ? 13.932 11.488 -14.201 1.00 19.09 111 THR A O 1
ATOM 827 N N . ILE A 1 122 ? 13.035 10.573 -12.340 1.00 9.27 112 ILE A N 1
ATOM 828 C CA . ILE A 1 122 ? 11.650 10.688 -12.796 1.00 7.54 112 ILE A CA 1
ATOM 829 C C . ILE A 1 122 ? 11.016 11.760 -11.910 1.00 7.56 112 ILE A C 1
ATOM 830 O O . ILE A 1 122 ? 11.094 11.678 -10.676 1.00 8.25 112 ILE A O 1
ATOM 835 N N . ILE A 1 123 ? 10.400 12.761 -12.523 1.00 10.12 113 ILE A N 1
ATOM 836 C CA . ILE A 1 123 ? 9.746 13.803 -11.743 1.00 8.90 113 ILE A CA 1
ATOM 837 C C . ILE A 1 123 ? 8.238 13.524 -11.711 1.00 9.97 113 ILE A C 1
ATOM 838 O O . ILE A 1 123 ? 7.649 13.100 -12.709 1.00 11.52 113 ILE A O 1
ATOM 843 N N . ALA A 1 124 ? 7.622 13.723 -10.555 1.00 14.60 114 ALA A N 1
ATOM 844 C CA . ALA A 1 124 ? 6.201 13.462 -10.419 1.00 14.18 114 ALA A CA 1
ATOM 845 C C . ALA A 1 124 ? 5.468 14.396 -9.449 1.00 14.01 114 ALA A C 1
ATOM 846 O O . ALA A 1 124 ? 6.040 14.893 -8.470 1.00 14.36 114 ALA A O 1
ATOM 848 N N . ALA A 1 125 ? 4.190 14.621 -9.731 1.00 14.49 115 ALA A N 1
ATOM 849 C CA . ALA A 1 125 ? 3.353 15.474 -8.902 1.00 14.50 115 ALA A CA 1
ATOM 850 C C . ALA A 1 125 ? 1.931 14.932 -8.896 1.00 15.93 115 ALA A C 1
ATOM 851 O O . ALA A 1 125 ? 1.575 14.072 -9.701 1.00 16.20 115 ALA A O 1
ATOM 853 N N . THR A 1 126 ? 1.118 15.436 -7.982 1.00 12.56 116 THR A N 1
ATOM 854 C CA . THR A 1 126 ? -0.262 15.001 -7.902 1.00 14.89 116 THR A CA 1
ATOM 855 C C . THR A 1 126 ? -1.175 16.121 -7.430 1.00 13.79 116 THR A C 1
ATOM 856 O O . THR A 1 126 ? -0.724 17.103 -6.845 1.00 14.19 116 THR A O 1
ATOM 860 N N . ALA A 1 127 ? -2.463 15.949 -7.692 1.00 10.99 117 ALA A N 1
ATOM 861 C CA . ALA A 1 127 ? -3.499 16.896 -7.293 1.00 11.16 117 ALA A CA 1
ATOM 862 C C . ALA A 1 127 ? -4.828 16.245 -7.656 1.00 11.75 117 ALA A C 1
ATOM 863 O O . ALA A 1 127 ? -4.856 15.085 -8.085 1.00 11.95 117 ALA A O 1
ATOM 865 N N . GLY A 1 128 ? -5.925 16.975 -7.483 1.00 11.68 118 GLY A N 1
ATOM 866 C CA . GLY A 1 128 ? -7.231 16.423 -7.805 1.00 13.73 118 GLY A CA 1
ATOM 867 C C . GLY A 1 128 ? -7.430 16.350 -9.308 1.00 15.37 118 GLY A C 1
ATOM 868 O O . GLY A 1 128 ? -7.722 15.287 -9.870 1.00 15.43 118 GLY A O 1
ATOM 869 N N . SER A 1 129 ? -7.255 17.491 -9.965 1.00 18.13 119 SER A N 1
ATOM 870 C CA . SER A 1 129 ? -7.415 17.554 -11.406 1.00 18.35 119 SER A CA 1
ATOM 871 C C . SER A 1 129 ? -6.050 17.662 -12.058 1.00 17.54 119 SER A C 1
ATOM 872 O O . SER A 1 129 ? -5.023 17.650 -11.379 1.00 16.52 119 SER A O 1
ATOM 875 N N . ALA A 1 130 ? -6.051 17.782 -13.377 1.00 17.59 120 ALA A N 1
ATOM 876 C CA . ALA A 1 130 ? -4.821 17.881 -14.140 1.00 17.77 120 ALA A CA 1
ATOM 877 C C . ALA A 1 130 ? -4.546 19.289 -14.676 1.00 17.19 120 ALA A C 1
ATOM 878 O O . ALA A 1 130 ? -3.628 19.478 -15.477 1.00 17.45 120 ALA A O 1
ATOM 880 N N . ARG A 1 131 ? -5.316 20.279 -14.231 1.00 24.84 121 ARG A N 1
ATOM 881 C CA . ARG A 1 131 ? -5.117 21.635 -14.739 1.00 24.87 121 ARG A CA 1
ATOM 882 C C . ARG A 1 131 ? -3.698 22.164 -14.532 1.00 23.36 121 ARG A C 1
ATOM 883 O O . ARG A 1 131 ? -3.213 22.976 -15.317 1.00 23.17 121 ARG A O 1
ATOM 891 N N . HIS A 1 132 ? -3.030 21.676 -13.493 1.00 12.06 122 HIS A N 1
ATOM 892 C CA . HIS A 1 132 ? -1.670 22.097 -13.183 1.00 11.03 122 HIS A CA 1
ATOM 893 C C . HIS A 1 132 ? -0.608 21.062 -13.583 1.00 11.32 122 HIS A C 1
ATOM 894 O O . HIS A 1 132 ? 0.521 21.095 -13.088 1.00 10.68 122 HIS A O 1
ATOM 901 N N . SER A 1 133 ? -0.949 20.158 -14.491 1.00 20.21 123 SER A N 1
ATOM 902 C CA . SER A 1 133 ? 0.020 19.147 -14.885 1.00 21.97 123 SER A CA 1
ATOM 903 C C . SER A 1 133 ? 1.333 19.724 -15.415 1.00 21.92 123 SER A C 1
ATOM 904 O O . SER A 1 133 ? 2.368 19.061 -15.345 1.00 24.37 123 SER A O 1
ATOM 907 N N . LEU A 1 134 ? 1.317 20.952 -15.926 1.00 18.91 124 LEU A N 1
ATOM 908 C CA . LEU A 1 134 ? 2.560 21.540 -16.441 1.00 18.51 124 LEU A CA 1
ATOM 909 C C . LEU A 1 134 ? 3.506 21.983 -15.321 1.00 18.32 124 LEU A C 1
ATOM 910 O O . LEU A 1 134 ? 4.520 22.640 -15.573 1.00 18.56 124 LEU A O 1
ATOM 915 N N . VAL A 1 135 ? 3.176 21.634 -14.083 1.00 20.88 125 VAL A N 1
ATOM 916 C CA . VAL A 1 135 ? 4.052 21.975 -12.971 1.00 20.92 125 VAL A CA 1
ATOM 917 C C . VAL A 1 135 ? 5.317 21.137 -13.132 1.00 21.13 125 VAL A C 1
ATOM 918 O O . VAL A 1 135 ? 6.369 21.469 -12.598 1.00 22.17 125 VAL A O 1
ATOM 922 N N . LEU A 1 136 ? 5.206 20.041 -13.874 1.00 13.56 126 LEU A N 1
ATOM 923 C CA . LEU A 1 136 ? 6.358 19.183 -14.114 1.00 13.98 126 LEU A CA 1
ATOM 924 C C . LEU A 1 136 ? 7.395 19.862 -15.007 1.00 13.96 126 LEU A C 1
ATOM 925 O O . LEU A 1 136 ? 8.547 20.043 -14.608 1.00 14.51 126 LEU A O 1
ATOM 930 N N . ASP A 1 137 ? 6.979 20.253 -16.208 1.00 21.53 127 ASP A N 1
ATOM 931 C CA . ASP A 1 137 ? 7.897 20.869 -17.163 1.00 22.47 127 ASP A CA 1
ATOM 932 C C . ASP A 1 137 ? 8.326 22.305 -16.946 1.00 21.91 127 ASP A C 1
ATOM 933 O O . ASP A 1 137 ? 9.258 22.767 -17.601 1.00 22.23 127 ASP A O 1
ATOM 938 N N . TYR A 1 138 ? 7.670 23.007 -16.029 1.00 18.05 128 TYR A N 1
ATOM 939 C CA . TYR A 1 138 ? 8.010 24.399 -15.772 1.00 18.02 128 TYR A CA 1
ATOM 940 C C . TYR A 1 138 ? 8.536 24.695 -14.377 1.00 17.97 128 TYR A C 1
ATOM 941 O O . TYR A 1 138 ? 9.015 25.800 -14.124 1.00 18.61 128 TYR A O 1
ATOM 950 N N . ALA A 1 139 ? 8.442 23.720 -13.471 1.00 13.98 129 ALA A N 1
ATOM 951 C CA . ALA A 1 139 ? 8.930 23.900 -12.107 1.00 12.85 129 ALA A CA 1
ATOM 952 C C . ALA A 1 139 ? 9.892 22.792 -11.665 1.00 12.50 129 ALA A C 1
ATOM 953 O O . ALA A 1 139 ? 11.015 23.089 -11.260 1.00 11.83 129 ALA A O 1
ATOM 955 N N . LEU A 1 140 ? 9.476 21.525 -11.738 1.00 20.63 130 LEU A N 1
ATOM 956 C CA . LEU A 1 140 ? 10.359 20.426 -11.316 1.00 19.39 130 LEU A CA 1
ATOM 957 C C . LEU A 1 140 ? 11.495 20.123 -12.273 1.00 18.74 130 LEU A C 1
ATOM 958 O O . LEU A 1 140 ? 12.634 19.883 -11.853 1.00 19.72 130 LEU A O 1
ATOM 963 N N . ARG A 1 141 ? 11.187 20.122 -13.560 1.00 13.24 131 ARG A N 1
ATOM 964 C CA . ARG A 1 141 ? 12.191 19.836 -14.566 1.00 13.21 131 ARG A CA 1
ATOM 965 C C . ARG A 1 141 ? 13.315 20.875 -14.485 1.00 13.61 131 ARG A C 1
ATOM 966 O O . ARG A 1 141 ? 14.483 20.533 -14.309 1.00 14.97 131 ARG A O 1
ATOM 974 N N . PRO A 1 142 ? 12.976 22.161 -14.587 1.00 7.92 132 PRO A N 1
ATOM 975 C CA . PRO A 1 142 ? 14.045 23.166 -14.511 1.00 9.79 132 PRO A CA 1
ATOM 976 C C . PRO A 1 142 ? 14.902 23.012 -13.249 1.00 10.77 132 PRO A C 1
ATOM 977 O O . PRO A 1 142 ? 16.111 23.225 -13.287 1.00 12.61 132 PRO A O 1
ATOM 981 N N . LEU A 1 143 ? 14.267 22.637 -12.138 1.00 14.11 133 LEU A N 1
ATOM 982 C CA . LEU A 1 143 ? 14.978 22.463 -10.873 1.00 15.07 133 LEU A CA 1
ATOM 983 C C . LEU A 1 143 ? 15.969 21.304 -10.932 1.00 16.54 133 LEU A C 1
ATOM 984 O O . LEU A 1 143 ? 17.123 21.450 -10.529 1.00 16.82 133 LEU A O 1
ATOM 989 N N . LEU A 1 144 ? 15.516 20.156 -11.430 1.00 16.19 134 LEU A N 1
ATOM 990 C CA . LEU A 1 144 ? 16.374 18.979 -11.534 1.00 16.90 134 LEU A CA 1
ATOM 991 C C . LEU A 1 144 ? 17.451 19.172 -12.592 1.00 18.15 134 LEU A C 1
ATOM 992 O O . LEU A 1 144 ? 18.578 18.694 -12.431 1.00 18.64 134 LEU A O 1
ATOM 997 N N . SER A 1 145 ? 17.108 19.871 -13.675 1.00 17.80 135 SER A N 1
ATOM 998 C CA . SER A 1 145 ? 18.078 20.123 -14.735 1.00 18.12 135 SER A CA 1
ATOM 999 C C . SER A 1 145 ? 19.150 21.081 -14.256 1.00 18.30 135 SER A C 1
ATOM 1000 O O . SER A 1 145 ? 20.318 20.933 -14.605 1.00 19.19 135 SER A O 1
ATOM 1003 N N . TYR A 1 146 ? 18.757 22.069 -13.460 1.00 16.19 136 TYR A N 1
ATOM 1004 C CA . TYR A 1 146 ? 19.727 23.014 -12.933 1.00 17.58 136 TYR A CA 1
ATOM 1005 C C . TYR A 1 146 ? 20.784 22.280 -12.108 1.00 18.36 136 TYR A C 1
ATOM 1006 O O . TYR A 1 146 ? 21.928 22.716 -12.032 1.00 19.70 136 TYR A O 1
ATOM 1023 N N . ARG A 1 148 ? 21.789 19.421 -12.808 1.00 16.62 138 ARG A N 1
ATOM 1024 C CA . ARG A 1 148 ? 22.373 18.503 -13.765 1.00 17.40 138 ARG A CA 1
ATOM 1025 C C . ARG A 1 148 ? 21.922 17.055 -13.641 1.00 16.78 138 ARG A C 1
ATOM 1026 O O . ARG A 1 148 ? 22.641 16.136 -14.038 1.00 17.81 138 ARG A O 1
ATOM 1034 N N . ALA A 1 149 ? 20.733 16.851 -13.088 1.00 18.59 139 ALA A N 1
ATOM 1035 C CA . ALA A 1 149 ? 20.172 15.506 -12.991 1.00 19.81 139 ALA A CA 1
ATOM 1036 C C . ALA A 1 149 ? 19.641 15.183 -14.396 1.00 20.83 139 ALA A C 1
ATOM 1037 O O . ALA A 1 149 ? 19.179 16.081 -15.105 1.00 22.35 139 ALA A O 1
ATOM 1039 N N . VAL A 1 150 ? 19.722 13.931 -14.831 1.00 19.65 140 VAL A N 1
ATOM 1040 C CA . VAL A 1 150 ? 19.181 13.625 -16.149 1.00 19.42 140 VAL A CA 1
ATOM 1041 C C . VAL A 1 150 ? 17.753 13.156 -15.898 1.00 18.41 140 VAL A C 1
ATOM 1042 O O . VAL A 1 150 ? 17.524 12.083 -15.339 1.00 18.91 140 VAL A O 1
ATOM 1046 N N . VAL A 1 151 ? 16.793 13.994 -16.284 1.00 18.40 141 VAL A N 1
ATOM 1047 C CA . VAL A 1 151 ? 15.375 13.689 -16.085 1.00 16.22 141 VAL A CA 1
ATOM 1048 C C . VAL A 1 151 ? 14.746 12.943 -17.256 1.00 17.17 141 VAL A C 1
ATOM 1049 O O . VAL A 1 151 ? 14.726 13.446 -18.388 1.00 16.31 141 VAL A O 1
ATOM 1053 N N . VAL A 1 152 ? 14.217 11.750 -16.987 1.00 15.22 142 VAL A N 1
ATOM 1054 C CA . VAL A 1 152 ? 13.605 10.981 -18.059 1.00 15.12 142 VAL A CA 1
ATOM 1055 C C . VAL A 1 152 ? 12.432 11.762 -18.629 1.00 15.46 142 VAL A C 1
ATOM 1056 O O . VAL A 1 152 ? 11.685 12.420 -17.892 1.00 14.31 142 VAL A O 1
ATOM 1060 N N . PRO A 1 153 ? 12.269 11.717 -19.959 1.00 28.89 143 PRO A N 1
ATOM 1061 C CA . PRO A 1 153 ? 11.212 12.402 -20.706 1.00 28.01 143 PRO A CA 1
ATOM 1062 C C . PRO A 1 153 ? 9.805 12.269 -20.139 1.00 27.37 143 PRO A C 1
ATOM 1063 O O . PRO A 1 153 ? 9.010 13.208 -20.204 1.00 28.09 143 PRO A O 1
ATOM 1067 N N . THR A 1 154 ? 9.488 11.110 -19.581 1.00 11.08 144 THR A N 1
ATOM 1068 C CA . THR A 1 154 ? 8.145 10.905 -19.071 1.00 9.05 144 THR A CA 1
ATOM 1069 C C . THR A 1 154 ? 7.921 11.356 -17.640 1.00 7.56 144 THR A C 1
ATOM 1070 O O . THR A 1 154 ? 8.317 10.670 -16.689 1.00 7.40 144 THR A O 1
ATOM 1074 N N . GLY A 1 155 ? 7.276 12.513 -17.498 1.00 6.71 145 GLY A N 1
ATOM 1075 C CA . GLY A 1 155 ? 6.964 13.030 -16.182 1.00 5.24 145 GLY A CA 1
ATOM 1076 C C . GLY A 1 155 ? 5.670 12.361 -15.777 1.00 6.47 145 GLY A C 1
ATOM 1077 O O . GLY A 1 155 ? 4.892 11.965 -16.634 1.00 5.45 145 GLY A O 1
ATOM 1078 N N . VAL A 1 156 ? 5.430 12.229 -14.478 1.00 21.22 146 VAL A N 1
ATOM 1079 C CA . VAL A 1 156 ? 4.217 11.586 -14.005 1.00 21.52 146 VAL A CA 1
ATOM 1080 C C . VAL A 1 156 ? 3.341 12.508 -13.167 1.00 21.31 146 VAL A C 1
ATOM 1081 O O . VAL A 1 156 ? 3.652 12.779 -12.007 1.00 21.78 146 VAL A O 1
ATOM 1085 N N . PHE A 1 157 ? 2.247 12.986 -13.749 1.00 13.64 147 PHE A N 1
ATOM 1086 C CA . PHE A 1 157 ? 1.329 13.841 -13.010 1.00 12.38 147 PHE A CA 1
ATOM 1087 C C . PHE A 1 157 ? 0.035 13.080 -12.744 1.00 13.10 147 PHE A C 1
ATOM 1088 O O . PHE A 1 157 ? -0.737 12.804 -13.656 1.00 12.41 147 PHE A O 1
ATOM 1096 N N . ALA A 1 158 ? -0.200 12.749 -11.482 1.00 14.29 148 ALA A N 1
ATOM 1097 C CA . ALA A 1 158 ? -1.394 12.017 -11.106 1.00 16.41 148 ALA A CA 1
ATOM 1098 C C . ALA A 1 158 ? -2.529 12.917 -10.647 1.00 17.31 148 ALA A C 1
ATOM 1099 O O . ALA A 1 158 ? -2.426 13.611 -9.635 1.00 16.99 148 ALA A O 1
ATOM 1101 N N . ALA A 1 159 ? -3.610 12.903 -11.416 1.00 11.56 149 ALA A N 1
ATOM 1102 C CA . ALA A 1 159 ? -4.810 13.661 -11.086 1.00 13.65 149 ALA A CA 1
ATOM 1103 C C . ALA A 1 159 ? -5.718 12.577 -10.525 1.00 16.07 149 ALA A C 1
ATOM 1104 O O . ALA A 1 159 ? -6.151 11.695 -11.254 1.00 16.61 149 ALA A O 1
ATOM 1106 N N . THR A 1 160 ? -5.985 12.623 -9.229 1.00 27.31 150 THR A N 1
ATOM 1107 C CA . THR A 1 160 ? -6.809 11.599 -8.594 1.00 30.98 150 THR A CA 1
ATOM 1108 C C . THR A 1 160 ? -8.235 11.495 -9.139 1.00 32.47 150 THR A C 1
ATOM 1109 O O . THR A 1 160 ? -8.820 10.411 -9.158 1.00 33.26 150 THR A O 1
ATOM 1113 N N . GLU A 1 161 ? -8.783 12.619 -9.588 1.00 31.88 151 GLU A N 1
ATOM 1114 C CA . GLU A 1 161 ? -10.139 12.650 -10.120 1.00 34.54 151 GLU A CA 1
ATOM 1115 C C . GLU A 1 161 ? -10.260 11.880 -11.430 1.00 36.02 151 GLU A C 1
ATOM 1116 O O . GLU A 1 161 ? -11.365 11.642 -11.918 1.00 36.29 151 GLU A O 1
ATOM 1122 N N . ASP A 1 162 ? -9.127 11.488 -11.998 1.00 33.91 152 ASP A N 1
ATOM 1123 C CA . ASP A 1 162 ? -9.147 10.746 -13.247 1.00 36.00 152 ASP A CA 1
ATOM 1124 C C . ASP A 1 162 ? -8.624 9.319 -13.110 1.00 37.81 152 ASP A C 1
ATOM 1125 O O . ASP A 1 162 ? -8.029 8.788 -14.045 1.00 39.26 152 ASP A O 1
ATOM 1130 N N . PHE A 1 163 ? -8.827 8.696 -11.951 1.00 36.38 153 PHE A N 1
ATOM 1131 C CA . PHE A 1 163 ? -8.381 7.310 -11.774 1.00 39.05 153 PHE A CA 1
ATOM 1132 C C . PHE A 1 163 ? -9.479 6.356 -12.248 1.00 41.59 153 PHE A C 1
ATOM 1133 O O . PHE A 1 163 ? -10.635 6.757 -12.408 1.00 42.58 153 PHE A O 1
ATOM 1141 N N . GLY A 1 164 ? -9.112 5.101 -12.482 1.00 39.18 154 GLY A N 1
ATOM 1142 C CA . GLY A 1 164 ? -10.079 4.114 -12.931 1.00 42.00 154 GLY A CA 1
ATOM 1143 C C . GLY A 1 164 ? -10.683 4.412 -14.292 1.00 43.36 154 GLY A C 1
ATOM 1144 O O . GLY A 1 164 ? -10.696 5.561 -14.741 1.00 42.45 154 GLY A O 1
ATOM 1145 N N . GLY A 1 165 ? -11.187 3.372 -14.951 1.00 46.51 155 GLY A N 1
ATOM 1146 C CA . GLY A 1 165 ? -11.792 3.544 -16.259 1.00 47.38 155 GLY A CA 1
ATOM 1147 C C . GLY A 1 165 ? -10.775 3.584 -17.385 1.00 46.89 155 GLY A C 1
ATOM 1148 O O . GLY A 1 165 ? -9.622 3.191 -17.198 1.00 47.57 155 GLY A O 1
ATOM 1149 N N . PRO A 1 166 ? -11.174 4.057 -18.576 1.00 51.08 156 PRO A N 1
ATOM 1150 C CA . PRO A 1 166 ? -10.274 4.141 -19.733 1.00 50.19 156 PRO A CA 1
ATOM 1151 C C . PRO A 1 166 ? -9.059 5.023 -19.443 1.00 47.96 156 PRO A C 1
ATOM 1152 O O . PRO A 1 166 ? -7.956 4.754 -19.926 1.00 47.54 156 PRO A O 1
ATOM 1156 N N . GLU A 1 167 ? -9.278 6.079 -18.659 1.00 65.13 157 GLU A N 1
ATOM 1157 C CA . GLU A 1 167 ? -8.218 7.014 -18.293 1.00 63.02 157 GLU A CA 1
ATOM 1158 C C . GLU A 1 167 ? -7.240 6.401 -17.298 1.00 61.94 157 GLU A C 1
ATOM 1159 O O . GLU A 1 167 ? -6.023 6.507 -17.464 1.00 61.25 157 GLU A O 1
ATOM 1165 N N . GLY A 1 168 ? -7.786 5.761 -16.267 1.00 44.43 158 GLY A N 1
ATOM 1166 C CA . GLY A 1 168 ? -6.965 5.141 -15.244 1.00 42.96 158 GLY A CA 1
ATOM 1167 C C . GLY A 1 168 ? -6.000 4.087 -15.761 1.00 42.52 158 GLY A C 1
ATOM 1168 O O . GLY A 1 168 ? -4.876 3.965 -15.266 1.00 41.87 158 GLY A O 1
ATOM 1169 N N . ALA A 1 169 ? -6.424 3.317 -16.754 1.00 35.46 159 ALA A N 1
ATOM 1170 C CA . ALA A 1 169 ? -5.558 2.281 -17.296 1.00 35.38 159 ALA A CA 1
ATOM 1171 C C . ALA A 1 169 ? -4.442 2.894 -18.134 1.00 33.61 159 ALA A C 1
ATOM 1172 O O . ALA A 1 169 ? -3.305 2.433 -18.091 1.00 33.37 159 ALA A O 1
ATOM 1174 N N . GLU A 1 170 ? -4.779 3.933 -18.893 1.00 36.47 160 GLU A N 1
ATOM 1175 C CA . GLU A 1 170 ? -3.819 4.622 -19.750 1.00 35.95 160 GLU A CA 1
ATOM 1176 C C . GLU A 1 170 ? -2.737 5.278 -18.901 1.00 33.13 160 GLU A C 1
ATOM 1177 O O . GLU A 1 170 ? -1.582 5.383 -19.312 1.00 33.27 160 GLU A O 1
ATOM 1183 N N . PHE A 1 171 ? -3.124 5.712 -17.708 1.00 26.60 161 PHE A N 1
ATOM 1184 C CA . PHE A 1 171 ? -2.199 6.358 -16.795 1.00 23.25 161 PHE A CA 1
ATOM 1185 C C . PHE A 1 171 ? -1.226 5.354 -16.195 1.00 23.60 161 PHE A C 1
ATOM 1186 O O . PHE A 1 171 ? -0.054 5.675 -15.981 1.00 22.90 161 PHE A O 1
ATOM 1194 N N . ASN A 1 172 ? -1.704 4.141 -15.923 1.00 27.89 162 ASN A N 1
ATOM 1195 C CA . ASN A 1 172 ? -0.840 3.111 -15.349 1.00 29.22 162 ASN A CA 1
ATOM 1196 C C . ASN A 1 172 ? 0.224 2.639 -16.332 1.00 29.45 162 ASN A C 1
ATOM 1197 O O . ASN A 1 172 ? 1.301 2.188 -15.934 1.00 29.82 162 ASN A O 1
ATOM 1202 N N . LYS A 1 173 ? -0.082 2.751 -17.616 1.00 26.78 163 LYS A N 1
ATOM 1203 C CA . LYS A 1 173 ? 0.856 2.354 -18.648 1.00 27.36 163 LYS A CA 1
ATOM 1204 C C . LYS A 1 173 ? 1.936 3.432 -18.666 1.00 24.97 163 LYS A C 1
ATOM 1205 O O . LYS A 1 173 ? 3.121 3.145 -18.832 1.00 25.50 163 LYS A O 1
ATOM 1211 N N . ARG A 1 174 ? 1.506 4.678 -18.474 1.00 23.33 164 ARG A N 1
ATOM 1212 C CA . ARG A 1 174 ? 2.408 5.822 -18.473 1.00 20.36 164 ARG A CA 1
ATOM 1213 C C . ARG A 1 174 ? 3.467 5.698 -17.372 1.00 18.92 164 ARG A C 1
ATOM 1214 O O . ARG A 1 174 ? 4.642 6.029 -17.582 1.00 17.67 164 ARG A O 1
ATOM 1222 N N . ILE A 1 175 ? 3.051 5.223 -16.201 1.00 21.41 165 ILE A N 1
ATOM 1223 C CA . ILE A 1 175 ? 3.977 5.030 -15.084 1.00 20.62 165 ILE A CA 1
ATOM 1224 C C . ILE A 1 175 ? 5.052 4.023 -15.513 1.00 21.53 165 ILE A C 1
ATOM 1225 O O . ILE A 1 175 ? 6.241 4.230 -15.286 1.00 20.22 165 ILE A O 1
ATOM 1230 N N . ALA A 1 176 ? 4.619 2.940 -16.152 1.00 18.03 166 ALA A N 1
ATOM 1231 C CA . ALA A 1 176 ? 5.541 1.916 -16.626 1.00 19.60 166 ALA A CA 1
ATOM 1232 C C . ALA A 1 176 ? 6.570 2.518 -17.587 1.00 19.53 166 ALA A C 1
ATOM 1233 O O . ALA A 1 176 ? 7.762 2.211 -17.492 1.00 19.20 166 ALA A O 1
ATOM 1235 N N . ARG A 1 177 ? 6.122 3.379 -18.503 1.00 19.56 167 ARG A N 1
ATOM 1236 C CA . ARG A 1 177 ? 7.050 4.000 -19.448 1.00 19.88 167 ARG A CA 1
ATOM 1237 C C . ARG A 1 177 ? 8.148 4.759 -18.707 1.00 17.88 167 ARG A C 1
ATOM 1238 O O . ARG A 1 177 ? 9.332 4.570 -18.984 1.00 19.06 167 ARG A O 1
ATOM 1246 N N . ALA A 1 178 ? 7.752 5.622 -17.772 1.00 16.24 168 ALA A N 1
ATOM 1247 C CA . ALA A 1 178 ? 8.724 6.375 -16.977 1.00 14.66 168 ALA A CA 1
ATOM 1248 C C . ALA A 1 178 ? 9.598 5.374 -16.217 1.00 15.29 168 ALA A C 1
ATOM 1249 O O . ALA A 1 178 ? 10.818 5.521 -16.136 1.00 14.82 168 ALA A O 1
ATOM 1251 N N . ALA A 1 179 ? 8.963 4.353 -15.662 1.00 11.76 169 ALA A N 1
ATOM 1252 C CA . ALA A 1 179 ? 9.689 3.319 -14.933 1.00 13.65 169 ALA A CA 1
ATOM 1253 C C . ALA A 1 179 ? 10.738 2.664 -15.843 1.00 15.54 169 ALA A C 1
ATOM 1254 O O . ALA A 1 179 ? 11.895 2.488 -15.449 1.00 15.28 169 ALA A O 1
ATOM 1256 N N . GLY A 1 180 ? 10.326 2.312 -17.058 1.00 20.77 170 GLY A N 1
ATOM 1257 C CA . GLY A 1 180 ? 11.235 1.689 -17.997 1.00 21.82 170 GLY A CA 1
ATOM 1258 C C . GLY A 1 180 ? 12.370 2.621 -18.362 1.00 22.03 170 GLY A C 1
ATOM 1259 O O . GLY A 1 180 ? 13.536 2.214 -18.404 1.00 23.04 170 GLY A O 1
ATOM 1260 N N . GLU A 1 181 ? 12.037 3.879 -18.632 1.00 18.83 171 GLU A N 1
ATOM 1261 C CA . GLU A 1 181 ? 13.053 4.861 -18.990 1.00 18.22 171 GLU A CA 1
ATOM 1262 C C . GLU A 1 181 ? 14.092 4.944 -17.878 1.00 17.24 171 GLU A C 1
ATOM 1263 O O . GLU A 1 181 ? 15.297 4.868 -18.127 1.00 18.47 171 GLU A O 1
ATOM 1269 N N . LEU A 1 182 ? 13.620 5.084 -16.645 1.00 22.90 172 LEU A N 1
ATOM 1270 C CA . LEU A 1 182 ? 14.520 5.183 -15.509 1.00 22.60 172 LEU A CA 1
ATOM 1271 C C . LEU A 1 182 ? 15.297 3.876 -15.293 1.00 24.50 172 LEU A C 1
ATOM 1272 O O . LEU A 1 182 ? 16.495 3.906 -14.979 1.00 25.33 172 LEU A O 1
ATOM 1277 N N . ALA A 1 183 ? 14.631 2.738 -15.486 1.00 10.40 173 ALA A N 1
ATOM 1278 C CA . ALA A 1 183 ? 15.283 1.441 -15.303 1.00 11.82 173 ALA A CA 1
ATOM 1279 C C . ALA A 1 183 ? 16.458 1.267 -16.256 1.00 14.16 173 ALA A C 1
ATOM 1280 O O . ALA A 1 183 ? 17.480 0.689 -15.888 1.00 16.41 173 ALA A O 1
ATOM 1282 N N . SER A 1 184 ? 16.319 1.759 -17.481 1.00 12.48 174 SER A N 1
ATOM 1283 C CA . SER A 1 184 ? 17.405 1.642 -18.436 1.00 13.94 174 SER A CA 1
ATOM 1284 C C . SER A 1 184 ? 18.629 2.414 -17.979 1.00 14.01 174 SER A C 1
ATOM 1285 O O . SER A 1 184 ? 19.743 1.890 -18.027 1.00 15.49 174 SER A O 1
ATOM 1288 N N . LEU A 1 185 ? 18.437 3.663 -17.556 1.00 18.89 175 LEU A N 1
ATOM 1289 C CA . LEU A 1 185 ? 19.570 4.459 -17.087 1.00 19.84 175 LEU A CA 1
ATOM 1290 C C . LEU A 1 185 ? 20.195 3.761 -15.878 1.00 20.40 175 LEU A C 1
ATOM 1291 O O . LEU A 1 185 ? 21.416 3.692 -15.747 1.00 20.68 175 LEU A O 1
ATOM 1296 N N . ILE A 1 186 ? 19.349 3.220 -15.009 1.00 20.95 176 ILE A N 1
ATOM 1297 C CA . ILE A 1 186 ? 19.828 2.541 -13.811 1.00 23.10 176 ILE A CA 1
ATOM 1298 C C . ILE A 1 186 ? 20.767 1.354 -14.048 1.00 27.03 176 ILE A C 1
ATOM 1299 O O . ILE A 1 186 ? 21.824 1.267 -13.420 1.00 27.08 176 ILE A O 1
ATOM 1304 N N . VAL A 1 187 ? 20.397 0.444 -14.945 1.00 17.59 177 VAL A N 1
ATOM 1305 C CA . VAL A 1 187 ? 21.232 -0.733 -15.192 1.00 22.91 177 VAL A CA 1
ATOM 1306 C C . VAL A 1 187 ? 22.370 -0.437 -16.149 1.00 27.09 177 VAL A C 1
ATOM 1307 O O . VAL A 1 187 ? 23.291 -1.233 -16.297 1.00 29.09 177 VAL A O 1
ATOM 1311 N N . GLU A 1 188 ? 22.294 0.718 -16.796 1.00 50.88 178 GLU A N 1
ATOM 1312 C CA . GLU A 1 188 ? 23.313 1.153 -17.736 1.00 55.23 178 GLU A CA 1
ATOM 1313 C C . GLU A 1 188 ? 24.577 1.525 -16.966 1.00 57.32 178 GLU A C 1
ATOM 1314 O O . GLU A 1 188 ? 25.681 1.112 -17.323 1.00 59.61 178 GLU A O 1
ATOM 1320 N N . GLU A 1 189 ? 24.401 2.307 -15.905 1.00 71.88 179 GLU A N 1
ATOM 1321 C CA . GLU A 1 189 ? 25.516 2.754 -15.076 1.00 74.41 179 GLU A CA 1
ATOM 1322 C C . GLU A 1 189 ? 26.464 1.608 -14.731 1.00 77.04 179 GLU A C 1
ATOM 1323 O O . GLU A 1 189 ? 26.025 0.496 -14.432 1.00 77.32 179 GLU A O 1
ATOM 1329 N N . SER A 1 190 ? 27.764 1.888 -14.776 1.00 132.79 180 SER A N 1
ATOM 1330 C CA . SER A 1 190 ? 28.781 0.884 -14.476 1.00 134.79 180 SER A CA 1
ATOM 1331 C C . SER A 1 190 ? 29.994 1.503 -13.773 1.00 134.65 180 SER A C 1
ATOM 1332 O O . SER A 1 190 ? 31.101 1.469 -14.356 1.00 82.12 180 SER A O 1
ATOM 1343 N N . ARG B 1 12 ? -1.930 54.806 4.331 1.00 48.75 2 ARG B N 1
ATOM 1344 C CA . ARG B 1 12 ? -1.880 53.469 3.754 1.00 44.55 2 ARG B CA 1
ATOM 1345 C C . ARG B 1 12 ? -0.829 52.587 4.416 1.00 42.14 2 ARG B C 1
ATOM 1346 O O . ARG B 1 12 ? 0.018 53.066 5.175 1.00 42.03 2 ARG B O 1
ATOM 1354 N N . THR B 1 13 ? -0.888 51.293 4.118 1.00 36.69 3 THR B N 1
ATOM 1355 C CA . THR B 1 13 ? 0.053 50.334 4.682 1.00 34.19 3 THR B CA 1
ATOM 1356 C C . THR B 1 13 ? 0.745 49.526 3.587 1.00 31.01 3 THR B C 1
ATOM 1357 O O . THR B 1 13 ? 0.120 49.147 2.593 1.00 29.18 3 THR B O 1
ATOM 1361 N N . LEU B 1 14 ? 2.035 49.268 3.782 1.00 31.45 4 LEU B N 1
ATOM 1362 C CA . LEU B 1 14 ? 2.823 48.490 2.838 1.00 27.46 4 LEU B CA 1
ATOM 1363 C C . LEU B 1 14 ? 3.407 47.266 3.531 1.00 25.47 4 LEU B C 1
ATOM 1364 O O . LEU B 1 14 ? 4.223 47.398 4.442 1.00 26.91 4 LEU B O 1
ATOM 1369 N N . ALA B 1 15 ? 2.983 46.079 3.110 1.00 14.08 5 ALA B N 1
ATOM 1370 C CA . ALA B 1 15 ? 3.507 44.847 3.685 1.00 11.08 5 ALA B CA 1
ATOM 1371 C C . ALA B 1 15 ? 4.772 44.484 2.911 1.00 9.16 5 ALA B C 1
ATOM 1372 O O . ALA B 1 15 ? 4.875 44.749 1.717 1.00 7.77 5 ALA B O 1
ATOM 1374 N N . VAL B 1 16 ? 5.740 43.888 3.590 1.00 20.94 6 VAL B N 1
ATOM 1375 C CA . VAL B 1 16 ? 6.985 43.512 2.942 1.00 19.70 6 VAL B CA 1
ATOM 1376 C C . VAL B 1 16 ? 7.448 42.156 3.449 1.00 18.95 6 VAL B C 1
ATOM 1377 O O . VAL B 1 16 ? 7.546 41.942 4.651 1.00 20.50 6 VAL B O 1
ATOM 1381 N N . ILE B 1 17 ? 7.738 41.243 2.534 1.00 18.77 7 ILE B N 1
ATOM 1382 C CA . ILE B 1 17 ? 8.204 39.926 2.919 1.00 17.83 7 ILE B CA 1
ATOM 1383 C C . ILE B 1 17 ? 9.601 39.714 2.353 1.00 18.03 7 ILE B C 1
ATOM 1384 O O . ILE B 1 17 ? 9.782 39.619 1.140 1.00 18.40 7 ILE B O 1
ATOM 1389 N N . SER B 1 18 ? 10.592 39.663 3.233 1.00 18.01 8 SER B N 1
ATOM 1390 C CA . SER B 1 18 ? 11.965 39.437 2.810 1.00 18.20 8 SER B CA 1
ATOM 1391 C C . SER B 1 18 ? 12.257 38.026 3.276 1.00 18.42 8 SER B C 1
ATOM 1392 O O . SER B 1 18 ? 11.799 37.624 4.349 1.00 20.35 8 SER B O 1
ATOM 1395 N N . ALA B 1 19 ? 13.008 37.259 2.494 1.00 17.96 9 ALA B N 1
ATOM 1396 C CA . ALA B 1 19 ? 13.272 35.871 2.875 1.00 18.64 9 ALA B CA 1
ATOM 1397 C C . ALA B 1 19 ? 14.733 35.473 2.988 1.00 20.52 9 ALA B C 1
ATOM 1398 O O . ALA B 1 19 ? 15.050 34.288 2.979 1.00 20.85 9 ALA B O 1
ATOM 1400 N N . GLY B 1 20 ? 15.623 36.450 3.105 1.00 24.96 10 GLY B N 1
ATOM 1401 C CA . GLY B 1 20 ? 17.037 36.129 3.221 1.00 27.12 10 GLY B CA 1
ATOM 1402 C C . GLY B 1 20 ? 17.421 35.469 4.538 1.00 28.80 10 GLY B C 1
ATOM 1403 O O . GLY B 1 20 ? 16.692 35.565 5.530 1.00 28.98 10 GLY B O 1
ATOM 1404 N N . LEU B 1 21 ? 18.569 34.792 4.548 1.00 38.93 11 LEU B N 1
ATOM 1405 C CA . LEU B 1 21 ? 19.070 34.124 5.753 1.00 39.97 11 LEU B CA 1
ATOM 1406 C C . LEU B 1 21 ? 20.413 34.690 6.217 1.00 42.58 11 LEU B C 1
ATOM 1407 O O . LEU B 1 21 ? 21.031 34.153 7.137 1.00 43.22 11 LEU B O 1
ATOM 1412 N N . SER B 1 22 ? 20.858 35.774 5.587 1.00 31.56 12 SER B N 1
ATOM 1413 C CA . SER B 1 22 ? 22.136 36.391 5.941 1.00 33.92 12 SER B CA 1
ATOM 1414 C C . SER B 1 22 ? 21.995 37.681 6.752 1.00 36.26 12 SER B C 1
ATOM 1415 O O . SER B 1 22 ? 20.889 38.202 6.946 1.00 34.95 12 SER B O 1
ATOM 1418 N N . THR B 1 23 ? 23.130 38.184 7.229 1.00 59.62 13 THR B N 1
ATOM 1419 C CA . THR B 1 23 ? 23.166 39.417 8.010 1.00 62.81 13 THR B CA 1
ATOM 1420 C C . THR B 1 23 ? 24.500 40.134 7.806 1.00 64.78 13 THR B C 1
ATOM 1421 O O . THR B 1 23 ? 25.545 39.662 8.254 1.00 66.02 13 THR B O 1
ATOM 1425 N N . PRO B 1 24 ? 24.482 41.280 7.106 1.00 59.55 14 PRO B N 1
ATOM 1426 C CA . PRO B 1 24 ? 23.289 41.900 6.517 1.00 57.83 14 PRO B CA 1
ATOM 1427 C C . PRO B 1 24 ? 22.754 41.093 5.331 1.00 54.14 14 PRO B C 1
ATOM 1428 O O . PRO B 1 24 ? 23.520 40.450 4.613 1.00 54.51 14 PRO B O 1
ATOM 1432 N N . SER B 1 25 ? 21.439 41.135 5.138 1.00 31.59 15 SER B N 1
ATOM 1433 C CA . SER B 1 25 ? 20.778 40.402 4.055 1.00 27.04 15 SER B CA 1
ATOM 1434 C C . SER B 1 25 ? 20.613 41.228 2.777 1.00 25.44 15 SER B C 1
ATOM 1435 O O . SER B 1 25 ? 20.067 42.332 2.806 1.00 24.90 15 SER B O 1
ATOM 1438 N N . SER B 1 26 ? 21.090 40.698 1.656 1.00 35.07 16 SER B N 1
ATOM 1439 C CA . SER B 1 26 ? 20.962 41.406 0.385 1.00 34.72 16 SER B CA 1
ATOM 1440 C C . SER B 1 26 ? 19.484 41.535 0.050 1.00 32.09 16 SER B C 1
ATOM 1441 O O . SER B 1 26 ? 19.016 42.584 -0.393 1.00 32.71 16 SER B O 1
ATOM 1444 N N . THR B 1 27 ? 18.758 40.450 0.272 1.00 21.27 17 THR B N 1
ATOM 1445 C CA . THR B 1 27 ? 17.340 40.411 0.011 1.00 17.94 17 THR B CA 1
ATOM 1446 C C . THR B 1 27 ? 16.644 41.518 0.800 1.00 18.78 17 THR B C 1
ATOM 1447 O O . THR B 1 27 ? 15.722 42.161 0.299 1.00 18.64 17 THR B O 1
ATOM 1451 N N . ARG B 1 28 ? 17.077 41.746 2.033 1.00 15.99 18 ARG B N 1
ATOM 1452 C CA . ARG B 1 28 ? 16.467 42.804 2.820 1.00 17.24 18 ARG B CA 1
ATOM 1453 C C . ARG B 1 28 ? 16.870 44.164 2.239 1.00 19.10 18 ARG B C 1
ATOM 1454 O O . ARG B 1 28 ? 16.076 45.105 2.250 1.00 19.30 18 ARG B O 1
ATOM 1462 N N . GLN B 1 29 ? 18.095 44.258 1.725 1.00 32.20 19 GLN B N 1
ATOM 1463 C CA . GLN B 1 29 ? 18.595 45.503 1.128 1.00 35.82 19 GLN B CA 1
ATOM 1464 C C . GLN B 1 29 ? 17.662 46.022 0.043 1.00 35.25 19 GLN B C 1
ATOM 1465 O O . GLN B 1 29 ? 17.058 47.087 0.183 1.00 35.91 19 GLN B O 1
ATOM 1471 N N . ILE B 1 30 ? 17.569 45.265 -1.048 1.00 27.11 20 ILE B N 1
ATOM 1472 C CA . ILE B 1 30 ? 16.721 45.643 -2.167 1.00 26.01 20 ILE B CA 1
ATOM 1473 C C . ILE B 1 30 ? 15.287 45.858 -1.698 1.00 25.78 20 ILE B C 1
ATOM 1474 O O . ILE B 1 30 ? 14.613 46.779 -2.151 1.00 26.42 20 ILE B O 1
ATOM 1479 N N . ALA B 1 31 ? 14.833 45.012 -0.777 1.00 18.17 21 ALA B N 1
ATOM 1480 C CA . ALA B 1 31 ? 13.486 45.126 -0.233 1.00 18.02 21 ALA B CA 1
ATOM 1481 C C . ALA B 1 31 ? 13.276 46.518 0.372 1.00 19.56 21 ALA B C 1
ATOM 1482 O O . ALA B 1 31 ? 12.231 47.135 0.166 1.00 19.71 21 ALA B O 1
ATOM 1484 N N . ASP B 1 32 ? 14.262 47.009 1.122 1.00 28.40 22 ASP B N 1
ATOM 1485 C CA . ASP B 1 32 ? 14.151 48.337 1.729 1.00 30.22 22 ASP B CA 1
ATOM 1486 C C . ASP B 1 32 ? 14.240 49.438 0.675 1.00 29.62 22 ASP B C 1
ATOM 1487 O O . ASP B 1 32 ? 13.523 50.435 0.752 1.00 30.55 22 ASP B O 1
ATOM 1492 N N . SER B 1 33 ? 15.122 49.258 -0.305 1.00 22.99 23 SER B N 1
ATOM 1493 C CA . SER B 1 33 ? 15.266 50.235 -1.375 1.00 23.30 23 SER B CA 1
ATOM 1494 C C . SER B 1 33 ? 13.918 50.402 -2.063 1.00 22.51 23 SER B C 1
ATOM 1495 O O . SER B 1 33 ? 13.502 51.526 -2.364 1.00 23.80 23 SER B O 1
ATOM 1498 N N . ILE B 1 34 ? 13.233 49.281 -2.297 1.00 20.51 24 ILE B N 1
ATOM 1499 C CA . ILE B 1 34 ? 11.926 49.309 -2.939 1.00 19.19 24 ILE B CA 1
ATOM 1500 C C . ILE B 1 34 ? 10.849 49.944 -2.054 1.00 21.14 24 ILE B C 1
ATOM 1501 O O . ILE B 1 34 ? 10.143 50.849 -2.492 1.00 21.91 24 ILE B O 1
ATOM 1506 N N . SER B 1 35 ? 10.717 49.488 -0.816 1.00 24.75 25 SER B N 1
ATOM 1507 C CA . SER B 1 35 ? 9.705 50.065 0.066 1.00 27.51 25 SER B CA 1
ATOM 1508 C C . SER B 1 35 ? 9.923 51.572 0.255 1.00 30.12 25 SER B C 1
ATOM 1509 O O . SER B 1 35 ? 8.985 52.362 0.151 1.00 31.38 25 SER B O 1
ATOM 1512 N N . GLU B 1 36 ? 11.160 51.971 0.525 1.00 28.99 26 GLU B N 1
ATOM 1513 C CA . GLU B 1 36 ? 11.466 53.384 0.701 1.00 32.82 26 GLU B CA 1
ATOM 1514 C C . GLU B 1 36 ? 11.038 54.138 -0.550 1.00 32.29 26 GLU B C 1
ATOM 1515 O O . GLU B 1 36 ? 10.390 55.180 -0.464 1.00 33.86 26 GLU B O 1
ATOM 1521 N N . ALA B 1 37 ? 11.397 53.604 -1.713 1.00 24.37 27 ALA B N 1
ATOM 1522 C CA . ALA B 1 37 ? 11.026 54.228 -2.973 1.00 23.54 27 ALA B CA 1
ATOM 1523 C C . ALA B 1 37 ? 9.507 54.328 -3.062 1.00 22.92 27 ALA B C 1
ATOM 1524 O O . ALA B 1 37 ? 8.965 55.353 -3.487 1.00 23.62 27 ALA B O 1
ATOM 1526 N N . VAL B 1 38 ? 8.817 53.265 -2.657 1.00 21.33 28 VAL B N 1
ATOM 1527 C CA . VAL B 1 38 ? 7.361 53.269 -2.707 1.00 20.83 28 VAL B CA 1
ATOM 1528 C C . VAL B 1 38 ? 6.831 54.358 -1.790 1.00 23.41 28 VAL B C 1
ATOM 1529 O O . VAL B 1 38 ? 5.865 55.043 -2.126 1.00 22.66 28 VAL B O 1
ATOM 1533 N N . THR B 1 39 ? 7.480 54.518 -0.637 1.00 21.61 29 THR B N 1
ATOM 1534 C CA . THR B 1 39 ? 7.091 55.532 0.344 1.00 24.03 29 THR B CA 1
ATOM 1535 C C . THR B 1 39 ? 7.212 56.908 -0.292 1.00 25.71 29 THR B C 1
ATOM 1536 O O . THR B 1 39 ? 6.338 57.760 -0.127 1.00 27.28 29 THR B O 1
ATOM 1540 N N . ALA B 1 40 ? 8.295 57.116 -1.031 1.00 29.78 30 ALA B N 1
ATOM 1541 C CA . ALA B 1 40 ? 8.526 58.393 -1.688 1.00 32.00 30 ALA B CA 1
ATOM 1542 C C . ALA B 1 40 ? 7.478 58.620 -2.774 1.00 31.78 30 ALA B C 1
ATOM 1543 O O . ALA B 1 40 ? 6.991 59.741 -2.957 1.00 33.99 30 ALA B O 1
ATOM 1545 N N . ALA B 1 41 ? 7.121 57.554 -3.486 1.00 19.94 31 ALA B N 1
ATOM 1546 C CA . ALA B 1 41 ? 6.132 57.659 -4.553 1.00 18.87 31 ALA B CA 1
ATOM 1547 C C . ALA B 1 41 ? 4.731 57.950 -4.000 1.00 20.04 31 ALA B C 1
ATOM 1548 O O . ALA B 1 41 ? 3.992 58.779 -4.548 1.00 20.45 31 ALA B O 1
ATOM 1550 N N . VAL B 1 42 ? 4.362 57.267 -2.922 1.00 28.75 32 VAL B N 1
ATOM 1551 C CA . VAL B 1 42 ? 3.055 57.493 -2.312 1.00 30.49 32 VAL B CA 1
ATOM 1552 C C . VAL B 1 42 ? 3.034 58.900 -1.706 1.00 34.54 32 VAL B C 1
ATOM 1553 O O . VAL B 1 42 ? 1.981 59.532 -1.604 1.00 35.46 32 VAL B O 1
ATOM 1557 N N . SER B 1 43 ? 4.207 59.384 -1.311 1.00 42.44 33 SER B N 1
ATOM 1558 C CA . SER B 1 43 ? 4.322 60.712 -0.725 1.00 46.34 33 SER B CA 1
ATOM 1559 C C . SER B 1 43 ? 4.119 61.766 -1.804 1.00 47.03 33 SER B C 1
ATOM 1560 O O . SER B 1 43 ? 3.534 62.820 -1.553 1.00 49.14 33 SER B O 1
ATOM 1563 N N . ALA B 1 44 ? 4.605 61.470 -3.005 1.00 36.78 34 ALA B N 1
ATOM 1564 C CA . ALA B 1 44 ? 4.479 62.388 -4.132 1.00 36.78 34 ALA B CA 1
ATOM 1565 C C . ALA B 1 44 ? 3.029 62.456 -4.603 1.00 36.28 34 ALA B C 1
ATOM 1566 O O . ALA B 1 44 ? 2.657 63.339 -5.383 1.00 36.75 34 ALA B O 1
ATOM 1568 N N . ARG B 1 45 ? 2.215 61.514 -4.138 1.00 39.89 35 ARG B N 1
ATOM 1569 C CA . ARG B 1 45 ? 0.807 61.487 -4.506 1.00 39.34 35 ARG B CA 1
ATOM 1570 C C . ARG B 1 45 ? 0.006 62.017 -3.331 1.00 41.53 35 ARG B C 1
ATOM 1571 O O . ARG B 1 45 ? -1.214 61.877 -3.271 1.00 41.48 35 ARG B O 1
ATOM 1579 N N . GLY B 1 46 ? 0.729 62.631 -2.397 1.00 47.35 36 GLY B N 1
ATOM 1580 C CA . GLY B 1 46 ? 0.125 63.232 -1.221 1.00 49.99 36 GLY B CA 1
ATOM 1581 C C . GLY B 1 46 ? -0.441 62.300 -0.170 1.00 50.19 36 GLY B C 1
ATOM 1582 O O . GLY B 1 46 ? -1.564 62.507 0.288 1.00 51.08 36 GLY B O 1
ATOM 1583 N N . GLU B 1 47 ? 0.323 61.286 0.229 1.00 56.28 37 GLU B N 1
ATOM 1584 C CA . GLU B 1 47 ? -0.145 60.348 1.246 1.00 55.95 37 GLU B CA 1
ATOM 1585 C C . GLU B 1 47 ? 0.963 59.690 2.065 1.00 55.01 37 GLU B C 1
ATOM 1586 O O . GLU B 1 47 ? 2.058 59.425 1.562 1.00 54.32 37 GLU B O 1
ATOM 1592 N N . ALA B 1 48 ? 0.670 59.433 3.338 1.00 31.47 38 ALA B N 1
ATOM 1593 C CA . ALA B 1 48 ? 1.632 58.796 4.225 1.00 30.12 38 ALA B CA 1
ATOM 1594 C C . ALA B 1 48 ? 1.576 57.286 4.007 1.00 26.45 38 ALA B C 1
ATOM 1595 O O . ALA B 1 48 ? 0.532 56.739 3.637 1.00 25.09 38 ALA B O 1
ATOM 1597 N N . LEU B 1 49 ? 2.700 56.614 4.236 1.00 35.91 39 LEU B N 1
ATOM 1598 C CA . LEU B 1 49 ? 2.760 55.174 4.051 1.00 32.42 39 LEU B CA 1
ATOM 1599 C C . LEU B 1 49 ? 3.463 54.486 5.217 1.00 32.74 39 LEU B C 1
ATOM 1600 O O . LEU B 1 49 ? 4.623 54.768 5.519 1.00 33.40 39 LEU B O 1
ATOM 1605 N N . SER B 1 50 ? 2.746 53.586 5.879 1.00 38.66 40 SER B N 1
ATOM 1606 C CA . SER B 1 50 ? 3.307 52.850 6.998 1.00 38.22 40 SER B CA 1
ATOM 1607 C C . SER B 1 50 ? 3.817 51.513 6.470 1.00 34.79 40 SER B C 1
ATOM 1608 O O . SER B 1 50 ? 3.047 50.700 5.948 1.00 33.22 40 SER B O 1
ATOM 1611 N N . VAL B 1 51 ? 5.121 51.299 6.599 1.00 28.43 41 VAL B N 1
ATOM 1612 C CA . VAL B 1 51 ? 5.743 50.080 6.121 1.00 25.65 41 VAL B CA 1
ATOM 1613 C C . VAL B 1 51 ? 6.041 49.099 7.253 1.00 25.41 41 VAL B C 1
ATOM 1614 O O . VAL B 1 51 ? 6.615 49.457 8.281 1.00 26.40 41 VAL B O 1
ATOM 1618 N N . SER B 1 52 ? 5.632 47.855 7.056 1.00 29.06 42 SER B N 1
ATOM 1619 C CA . SER B 1 52 ? 5.864 46.816 8.045 1.00 29.18 42 SER B CA 1
ATOM 1620 C C . SER B 1 52 ? 6.554 45.655 7.355 1.00 26.45 42 SER B C 1
ATOM 1621 O O . SER B 1 52 ? 5.953 44.969 6.522 1.00 24.82 42 SER B O 1
ATOM 1624 N N . THR B 1 53 ? 7.815 45.429 7.703 1.00 29.13 43 THR B N 1
ATOM 1625 C CA . THR B 1 53 ? 8.586 44.365 7.075 1.00 27.34 43 THR B CA 1
ATOM 1626 C C . THR B 1 53 ? 8.653 43.073 7.871 1.00 26.55 43 THR B C 1
ATOM 1627 O O . THR B 1 53 ? 9.025 43.074 9.035 1.00 28.93 43 THR B O 1
ATOM 1631 N N . ILE B 1 54 ? 8.297 41.974 7.219 1.00 24.60 44 ILE B N 1
ATOM 1632 C CA . ILE B 1 54 ? 8.323 40.653 7.826 1.00 23.91 44 ILE B CA 1
ATOM 1633 C C . ILE B 1 54 ? 9.554 39.885 7.341 1.00 22.50 44 ILE B C 1
ATOM 1634 O O . ILE B 1 54 ? 9.763 39.739 6.138 1.00 21.71 44 ILE B O 1
ATOM 1639 N N . GLU B 1 55 ? 10.368 39.400 8.272 1.00 22.92 45 GLU B N 1
ATOM 1640 C CA . GLU B 1 55 ? 11.560 38.623 7.924 1.00 22.16 45 GLU B CA 1
ATOM 1641 C C . GLU B 1 55 ? 11.241 37.136 8.112 1.00 20.46 45 GLU B C 1
ATOM 1642 O O . GLU B 1 55 ? 11.098 36.666 9.238 1.00 20.70 45 GLU B O 1
ATOM 1648 N N . LEU B 1 56 ? 11.135 36.393 7.013 1.00 19.37 46 LEU B N 1
ATOM 1649 C CA . LEU B 1 56 ? 10.821 34.967 7.090 1.00 16.64 46 LEU B CA 1
ATOM 1650 C C . LEU B 1 56 ? 11.785 34.163 7.941 1.00 17.29 46 LEU B C 1
ATOM 1651 O O . LEU B 1 56 ? 11.385 33.212 8.597 1.00 18.13 46 LEU B O 1
ATOM 1656 N N . SER B 1 57 ? 13.055 34.542 7.943 1.00 30.30 47 SER B N 1
ATOM 1657 C CA . SER B 1 57 ? 14.043 33.828 8.743 1.00 31.51 47 SER B CA 1
ATOM 1658 C C . SER B 1 57 ? 13.661 33.869 10.227 1.00 33.10 47 SER B C 1
ATOM 1659 O O . SER B 1 57 ? 14.128 33.062 11.025 1.00 33.75 47 SER B O 1
ATOM 1662 N N . GLU B 1 58 ? 12.796 34.805 10.587 1.00 25.14 48 GLU B N 1
ATOM 1663 C CA . GLU B 1 58 ? 12.360 34.946 11.967 1.00 27.32 48 GLU B CA 1
ATOM 1664 C C . GLU B 1 58 ? 11.050 34.213 12.260 1.00 26.95 48 GLU B C 1
ATOM 1665 O O . GLU B 1 58 ? 10.512 34.325 13.360 1.00 27.49 48 GLU B O 1
ATOM 1671 N N . LEU B 1 59 ? 10.535 33.469 11.284 1.00 27.80 49 LEU B N 1
ATOM 1672 C CA . LEU B 1 59 ? 9.285 32.737 11.477 1.00 26.94 49 LEU B CA 1
ATOM 1673 C C . LEU B 1 59 ? 9.436 31.244 11.201 1.00 26.10 49 LEU B C 1
ATOM 1674 O O . LEU B 1 59 ? 8.442 30.510 11.127 1.00 25.57 49 LEU B O 1
ATOM 1679 N N . ILE B 1 60 ? 10.681 30.804 11.048 1.00 31.43 50 ILE B N 1
ATOM 1680 C CA . ILE B 1 60 ? 10.978 29.405 10.771 1.00 30.85 50 ILE B CA 1
ATOM 1681 C C . ILE B 1 60 ? 10.298 28.441 11.746 1.00 31.11 50 ILE B C 1
ATOM 1682 O O . ILE B 1 60 ? 9.779 27.404 11.335 1.00 30.44 50 ILE B O 1
ATOM 1687 N N . PRO B 1 61 ? 10.286 28.770 13.048 1.00 27.84 51 PRO B N 1
ATOM 1688 C CA . PRO B 1 61 ? 9.639 27.877 14.018 1.00 27.78 51 PRO B CA 1
ATOM 1689 C C . PRO B 1 61 ? 8.129 27.782 13.786 1.00 28.53 51 PRO B C 1
ATOM 1690 O O . PRO B 1 61 ? 7.566 26.688 13.758 1.00 29.35 51 PRO B O 1
ATOM 1694 N N . ASP B 1 62 ? 7.481 28.933 13.621 1.00 22.44 52 ASP B N 1
ATOM 1695 C CA . ASP B 1 62 ? 6.035 28.989 13.397 1.00 22.88 52 ASP B CA 1
ATOM 1696 C C . ASP B 1 62 ? 5.672 28.309 12.078 1.00 21.85 52 ASP B C 1
ATOM 1697 O O . ASP B 1 62 ? 4.675 27.590 11.987 1.00 21.42 52 ASP B O 1
ATOM 1702 N N . LEU B 1 63 ? 6.482 28.568 11.057 1.00 23.94 53 LEU B N 1
ATOM 1703 C CA . LEU B 1 63 ? 6.279 27.986 9.738 1.00 23.40 53 LEU B CA 1
ATOM 1704 C C . LEU B 1 63 ? 6.381 26.468 9.844 1.00 23.86 53 LEU B C 1
ATOM 1705 O O . LEU B 1 63 ? 5.587 25.737 9.247 1.00 22.76 53 LEU B O 1
ATOM 1718 N N . THR B 1 65 ? 5.803 24.662 12.472 1.00 21.38 55 THR B N 1
ATOM 1719 C CA . THR B 1 65 ? 4.621 24.188 13.180 1.00 21.65 55 THR B CA 1
ATOM 1720 C C . THR B 1 65 ? 3.431 24.062 12.249 1.00 21.58 55 THR B C 1
ATOM 1721 O O . THR B 1 65 ? 2.682 23.086 12.313 1.00 20.92 55 THR B O 1
ATOM 1725 N N . ALA B 1 66 ? 3.259 25.048 11.378 1.00 25.88 56 ALA B N 1
ATOM 1726 C CA . ALA B 1 66 ? 2.149 25.020 10.441 1.00 25.84 56 ALA B CA 1
ATOM 1727 C C . ALA B 1 66 ? 2.270 23.876 9.428 1.00 25.20 56 ALA B C 1
ATOM 1728 O O . ALA B 1 66 ? 1.344 23.631 8.659 1.00 24.72 56 ALA B O 1
ATOM 1738 N N . THR B 1 68 ? 3.617 20.556 10.387 1.00 29.48 58 THR B N 1
ATOM 1739 C CA . THR B 1 68 ? 3.327 19.326 11.124 1.00 31.84 58 THR B CA 1
ATOM 1740 C C . THR B 1 68 ? 1.945 19.420 11.762 1.00 34.49 58 THR B C 1
ATOM 1741 O O . THR B 1 68 ? 1.284 18.413 11.996 1.00 35.94 58 THR B O 1
ATOM 1745 N N . THR B 1 69 ? 1.524 20.643 12.051 1.00 47.87 59 THR B N 1
ATOM 1746 C CA . THR B 1 69 ? 0.219 20.893 12.644 1.00 50.35 59 THR B CA 1
ATOM 1747 C C . THR B 1 69 ? -0.641 21.550 11.571 1.00 51.01 59 THR B C 1
ATOM 1748 O O . THR B 1 69 ? -0.192 21.709 10.441 1.00 51.38 59 THR B O 1
ATOM 1752 N N . ARG B 1 70 ? -1.866 21.930 11.912 1.00 56.56 60 ARG B N 1
ATOM 1753 C CA . ARG B 1 70 ? -2.764 22.544 10.941 1.00 56.62 60 ARG B CA 1
ATOM 1754 C C . ARG B 1 70 ? -3.146 23.976 11.323 1.00 56.36 60 ARG B C 1
ATOM 1755 O O . ARG B 1 70 ? -3.407 24.810 10.455 1.00 56.65 60 ARG B O 1
ATOM 1763 N N . VAL B 1 71 ? -3.189 24.247 12.625 1.00 40.84 61 VAL B N 1
ATOM 1764 C CA . VAL B 1 71 ? -3.524 25.576 13.141 1.00 40.48 61 VAL B CA 1
ATOM 1765 C C . VAL B 1 71 ? -2.239 26.385 13.380 1.00 38.29 61 VAL B C 1
ATOM 1766 O O . VAL B 1 71 ? -1.206 25.849 13.786 1.00 37.46 61 VAL B O 1
ATOM 1770 N N . HIS B 1 72 ? -2.317 27.682 13.127 1.00 25.18 62 HIS B N 1
ATOM 1771 C CA . HIS B 1 72 ? -1.162 28.549 13.260 1.00 22.74 62 HIS B CA 1
ATOM 1772 C C . HIS B 1 72 ? -0.949 29.205 14.615 1.00 22.99 62 HIS B C 1
ATOM 1773 O O . HIS B 1 72 ? -1.897 29.470 15.349 1.00 23.08 62 HIS B O 1
ATOM 1780 N N . THR B 1 73 ? 0.316 29.472 14.927 1.00 20.20 63 THR B N 1
ATOM 1781 C CA . THR B 1 73 ? 0.670 30.117 16.176 1.00 21.32 63 THR B CA 1
ATOM 1782 C C . THR B 1 73 ? 0.091 31.521 16.154 1.00 23.36 63 THR B C 1
ATOM 1783 O O . THR B 1 73 ? -0.080 32.113 15.087 1.00 23.08 63 THR B O 1
ATOM 1787 N N . THR B 1 74 ? -0.216 32.054 17.329 1.00 24.25 64 THR B N 1
ATOM 1788 C CA . THR B 1 74 ? -0.761 33.398 17.407 1.00 26.29 64 THR B CA 1
ATOM 1789 C C . THR B 1 74 ? 0.141 34.347 16.616 1.00 25.84 64 THR B C 1
ATOM 1790 O O . THR B 1 74 ? -0.341 35.203 15.867 1.00 26.26 64 THR B O 1
ATOM 1794 N N . LYS B 1 75 ? 1.449 34.178 16.761 1.00 31.41 65 LYS B N 1
ATOM 1795 C CA . LYS B 1 75 ? 2.392 35.032 16.058 1.00 30.60 65 LYS B CA 1
ATOM 1796 C C . LYS B 1 75 ? 2.140 35.019 14.551 1.00 28.86 65 LYS B C 1
ATOM 1797 O O . LYS B 1 75 ? 1.934 36.065 13.934 1.00 29.31 65 LYS B O 1
ATOM 1803 N N . LEU B 1 76 ? 2.151 33.829 13.962 1.00 26.39 66 LEU B N 1
ATOM 1804 C CA . LEU B 1 76 ? 1.937 33.700 12.530 1.00 23.87 66 LEU B CA 1
ATOM 1805 C C . LEU B 1 76 ? 0.578 34.238 12.124 1.00 24.91 66 LEU B C 1
ATOM 1806 O O . LEU B 1 76 ? 0.451 34.911 11.102 1.00 24.30 66 LEU B O 1
ATOM 1811 N N . GLU B 1 77 ? -0.439 33.948 12.927 1.00 39.68 67 GLU B N 1
ATOM 1812 C CA . GLU B 1 77 ? -1.784 34.391 12.608 1.00 41.12 67 GLU B CA 1
ATOM 1813 C C . GLU B 1 77 ? -1.865 35.907 12.519 1.00 41.85 67 GLU B C 1
ATOM 1814 O O . GLU B 1 77 ? -2.525 36.452 11.638 1.00 42.55 67 GLU B O 1
ATOM 1820 N N . GLU B 1 78 ? -1.185 36.599 13.421 1.00 32.54 68 GLU B N 1
ATOM 1821 C CA . GLU B 1 78 ? -1.223 38.049 13.386 1.00 33.15 68 GLU B CA 1
ATOM 1822 C 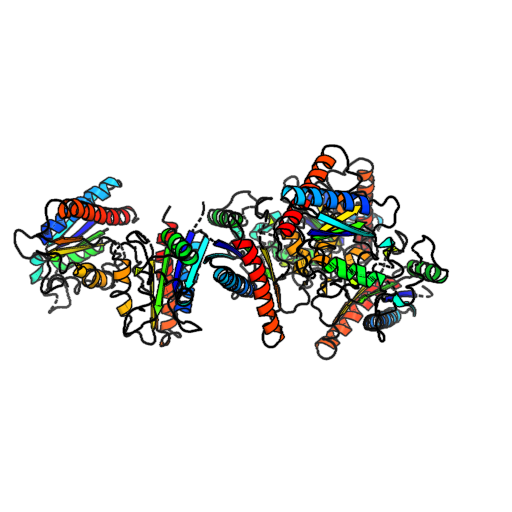C . GLU B 1 78 ? -0.537 38.591 12.135 1.00 30.62 68 GLU B C 1
ATOM 1823 O O . GLU B 1 78 ? -1.045 39.522 11.509 1.00 30.80 68 GLU B O 1
ATOM 1829 N N . ILE B 1 79 ? 0.606 38.014 11.765 1.00 27.82 69 ILE B N 1
ATOM 1830 C CA . ILE B 1 79 ? 1.327 38.462 10.573 1.00 25.12 69 ILE B CA 1
ATOM 1831 C C . ILE B 1 79 ? 0.493 38.317 9.288 1.00 23.06 69 ILE B C 1
ATOM 1832 O O . ILE B 1 79 ? 0.376 39.266 8.508 1.00 22.53 69 ILE B O 1
ATOM 1837 N N . THR B 1 80 ? -0.095 37.145 9.069 1.00 15.30 70 THR B N 1
ATOM 1838 C CA . THR B 1 80 ? -0.885 36.943 7.860 1.00 14.03 70 THR B CA 1
ATOM 1839 C C . THR B 1 80 ? -2.170 37.774 7.827 1.00 15.47 70 THR B C 1
ATOM 1840 O O . THR B 1 80 ? -2.620 38.170 6.746 1.00 15.08 70 THR B O 1
ATOM 1844 N N . SER B 1 81 ? -2.767 38.041 8.988 1.00 15.08 71 SER B N 1
ATOM 1845 C CA . SER B 1 81 ? -3.974 38.868 9.017 1.00 16.86 71 SER B CA 1
ATOM 1846 C C . SER B 1 81 ? -3.607 40.305 8.647 1.00 17.86 71 SER B C 1
ATOM 1847 O O . SER B 1 81 ? -4.328 40.957 7.892 1.00 18.75 71 SER B O 1
ATOM 1850 N N . ALA B 1 82 ? -2.475 40.781 9.167 1.00 16.03 72 ALA B N 1
ATOM 1851 C CA . ALA B 1 82 ? -2.004 42.132 8.881 1.00 16.90 72 ALA B CA 1
ATOM 1852 C C . ALA B 1 82 ? -1.581 42.254 7.417 1.00 15.87 72 ALA B C 1
ATOM 1853 O O . ALA B 1 82 ? -1.735 43.313 6.808 1.00 16.42 72 ALA B O 1
ATOM 1855 N N . LEU B 1 83 ? -1.041 41.173 6.859 1.00 28.40 73 LEU B N 1
ATOM 1856 C CA . LEU B 1 83 ? -0.623 41.167 5.458 1.00 26.45 73 LEU B CA 1
ATOM 1857 C C . LEU B 1 83 ? -1.841 41.374 4.552 1.00 26.63 73 LEU B C 1
ATOM 1858 O O . LEU B 1 83 ? -1.833 42.241 3.671 1.00 26.53 73 LEU B O 1
ATOM 1863 N N . SER B 1 84 ? -2.883 40.574 4.781 1.00 23.18 74 SER B N 1
ATOM 1864 C CA . SER B 1 84 ? -4.115 40.650 3.995 1.00 23.55 74 SER B CA 1
ATOM 1865 C C . SER B 1 84 ? -4.893 41.928 4.230 1.00 24.74 74 SER B C 1
ATOM 1866 O O . SER B 1 84 ? -5.935 42.132 3.620 1.00 24.63 74 SER B O 1
ATOM 1869 N N . ALA B 1 85 ? -4.394 42.781 5.118 1.00 23.43 75 ALA B N 1
ATOM 1870 C CA . ALA B 1 85 ? -5.062 44.044 5.424 1.00 24.95 75 ALA B CA 1
ATOM 1871 C C . ALA B 1 85 ? -4.262 45.222 4.893 1.00 24.67 75 ALA B C 1
ATOM 1872 O O . ALA B 1 85 ? -4.753 46.347 4.850 1.00 26.23 75 ALA B O 1
ATOM 1874 N N . SER B 1 86 ? -3.026 44.950 4.491 1.00 21.27 76 SER B N 1
ATOM 1875 C CA . SER B 1 86 ? -2.142 45.981 3.972 1.00 21.69 76 SER B CA 1
ATOM 1876 C C . SER B 1 86 ? -2.636 46.430 2.602 1.00 20.83 76 SER B C 1
ATOM 1877 O O . SER B 1 86 ? -3.258 45.658 1.883 1.00 19.29 76 SER B O 1
ATOM 1880 N N . ASP B 1 87 ? -2.370 47.677 2.234 1.00 25.62 77 ASP B N 1
ATOM 1881 C CA . ASP B 1 87 ? -2.849 48.175 0.945 1.00 25.24 77 ASP B CA 1
ATOM 1882 C C . ASP B 1 87 ? -1.956 47.831 -0.238 1.00 22.61 77 ASP B C 1
ATOM 1883 O O . ASP B 1 87 ? -2.395 47.858 -1.387 1.00 21.45 77 ASP B O 1
ATOM 1888 N N . GLY B 1 88 ? -0.704 47.504 0.048 1.00 23.44 78 GLY B N 1
ATOM 1889 C CA . GLY B 1 88 ? 0.226 47.159 -1.004 1.00 20.97 78 GLY B CA 1
ATOM 1890 C C . GLY B 1 88 ? 1.151 46.082 -0.495 1.00 20.64 78 GLY B C 1
ATOM 1891 O O . GLY B 1 88 ? 1.244 45.867 0.719 1.00 22.00 78 GLY B O 1
ATOM 1892 N N . LEU B 1 89 ? 1.843 45.408 -1.407 1.00 23.54 79 LEU B N 1
ATOM 1893 C CA . LEU B 1 89 ? 2.747 44.335 -1.013 1.00 20.90 79 LEU B CA 1
ATOM 1894 C C . LEU B 1 89 ? 3.995 44.235 -1.873 1.00 19.84 79 LEU B C 1
ATOM 1895 O O . LEU B 1 89 ? 3.940 44.354 -3.097 1.00 19.00 79 LEU B O 1
ATOM 1900 N N . VAL B 1 90 ? 5.124 44.019 -1.212 1.00 18.22 80 VAL B N 1
ATOM 1901 C CA . VAL B 1 90 ? 6.394 43.835 -1.895 1.00 17.03 80 VAL B CA 1
ATOM 1902 C C . VAL B 1 90 ? 6.955 42.539 -1.330 1.00 15.48 80 VAL B C 1
ATOM 1903 O O . VAL B 1 90 ? 7.044 42.385 -0.110 1.00 16.73 80 VAL B O 1
ATOM 1907 N N . VAL B 1 91 ? 7.292 41.594 -2.203 1.00 12.52 81 VAL B N 1
ATOM 1908 C CA . VAL B 1 91 ? 7.862 40.332 -1.749 1.00 11.70 81 VAL B CA 1
ATOM 1909 C C . VAL B 1 91 ? 9.231 40.281 -2.363 1.00 12.09 81 VAL B C 1
ATOM 1910 O O . VAL B 1 91 ? 9.421 40.770 -3.472 1.00 12.50 81 VAL B O 1
ATOM 1914 N N . ALA B 1 92 ? 10.191 39.709 -1.646 1.00 17.53 82 ALA B N 1
ATOM 1915 C CA . ALA B 1 92 ? 11.556 39.640 -2.151 1.00 17.60 82 ALA B CA 1
ATOM 1916 C C . ALA B 1 92 ? 12.206 38.331 -1.754 1.00 17.98 82 ALA B C 1
ATOM 1917 O O . ALA B 1 92 ? 11.908 37.772 -0.699 1.00 18.27 82 ALA B O 1
ATOM 1919 N N . THR B 1 93 ? 13.117 37.844 -2.580 1.00 18.14 83 THR B N 1
ATOM 1920 C CA . THR B 1 93 ? 13.751 36.590 -2.252 1.00 17.63 83 THR B CA 1
ATOM 1921 C C . THR B 1 93 ? 15.108 36.371 -2.882 1.00 18.03 83 THR B C 1
ATOM 1922 O O . THR B 1 93 ? 15.403 36.893 -3.958 1.00 17.98 83 THR B O 1
ATOM 1926 N N . PRO B 1 94 ? 15.971 35.613 -2.196 1.00 13.26 84 PRO B N 1
ATOM 1927 C CA . PRO B 1 94 ? 17.296 35.320 -2.743 1.00 13.89 84 PRO B CA 1
ATOM 1928 C C . PRO B 1 94 ? 17.042 34.168 -3.730 1.00 13.16 84 PRO B C 1
ATOM 1929 O O . PRO B 1 94 ? 15.913 33.682 -3.825 1.00 13.81 84 PRO B O 1
ATOM 1933 N N . VAL B 1 95 ? 18.063 33.727 -4.456 1.00 20.25 85 VAL B N 1
ATOM 1934 C CA . VAL B 1 95 ? 17.880 32.649 -5.421 1.00 20.49 85 VAL B CA 1
ATOM 1935 C C . VAL B 1 95 ? 18.661 31.374 -5.095 1.00 21.62 85 VAL B C 1
ATOM 1936 O O . VAL B 1 95 ? 19.886 31.333 -5.254 1.00 23.94 85 VAL B O 1
ATOM 1940 N N . PHE B 1 96 ? 17.959 30.344 -4.622 1.00 17.44 86 PHE B N 1
ATOM 1941 C CA . PHE B 1 96 ? 18.598 29.060 -4.316 1.00 18.02 86 PHE B CA 1
ATOM 1942 C C . PHE B 1 96 ? 18.126 28.068 -5.380 1.00 16.20 86 PHE B C 1
ATOM 1943 O O . PHE B 1 96 ? 16.932 27.941 -5.632 1.00 15.59 86 PHE B O 1
ATOM 1951 N N . LYS B 1 97 ? 19.068 27.378 -6.006 1.00 20.36 87 LYS B N 1
ATOM 1952 C CA . LYS B 1 97 ? 18.758 26.403 -7.050 1.00 19.79 87 LYS B CA 1
ATOM 1953 C C . LYS B 1 97 ? 18.021 27.000 -8.256 1.00 18.61 87 LYS B C 1
ATOM 1954 O O . LYS B 1 97 ? 17.148 26.349 -8.844 1.00 17.76 87 LYS B O 1
ATOM 1960 N N . ALA B 1 98 ? 18.379 28.238 -8.607 1.00 22.14 88 ALA B N 1
ATOM 1961 C CA . ALA B 1 98 ? 17.826 28.946 -9.767 1.00 20.94 88 ALA B CA 1
ATOM 1962 C C . ALA B 1 98 ? 16.329 29.229 -9.740 1.00 18.87 88 ALA B C 1
ATOM 1963 O O . ALA B 1 98 ? 15.670 29.188 -10.777 1.00 17.11 88 ALA B O 1
ATOM 1965 N N . SER B 1 99 ? 15.806 29.524 -8.558 1.00 15.98 89 SER B N 1
ATOM 1966 C CA . SER B 1 99 ? 14.394 29.819 -8.376 1.00 15.70 89 SER B CA 1
ATOM 1967 C C . SER B 1 99 ? 14.230 30.393 -6.969 1.00 15.55 89 SER B C 1
ATOM 1968 O O . SER B 1 99 ? 15.215 30.539 -6.241 1.00 15.30 89 SER B O 1
ATOM 1971 N N . TYR B 1 100 ? 13.002 30.715 -6.573 1.00 11.88 90 TYR B N 1
ATOM 1972 C CA . TYR B 1 100 ? 12.825 31.266 -5.246 1.00 13.01 90 TYR B CA 1
ATOM 1973 C C . TYR B 1 100 ? 13.103 30.230 -4.156 1.00 13.97 90 TYR B C 1
ATOM 1974 O O . TYR B 1 100 ? 13.129 29.014 -4.416 1.00 14.16 90 TYR B O 1
ATOM 1983 N N . THR B 1 101 ? 13.318 30.732 -2.942 1.00 19.49 91 THR B N 1
ATOM 1984 C CA . THR B 1 101 ? 13.625 29.921 -1.766 1.00 19.68 91 THR B CA 1
ATOM 1985 C C . THR B 1 101 ? 12.496 29.017 -1.267 1.00 19.14 91 THR B C 1
ATOM 1986 O O . THR B 1 101 ? 11.309 29.351 -1.358 1.00 19.52 91 THR B O 1
ATOM 1990 N N . GLY B 1 102 ? 12.883 27.869 -0.724 1.00 17.50 92 GLY B N 1
ATOM 1991 C CA . GLY B 1 102 ? 11.901 26.943 -0.199 1.00 17.19 92 GLY B CA 1
ATOM 1992 C C . GLY B 1 102 ? 11.119 27.621 0.907 1.00 17.82 92 GLY B C 1
ATOM 1993 O O . GLY B 1 102 ? 9.885 27.589 0.931 1.00 16.42 92 GLY B O 1
ATOM 1994 N N . LEU B 1 103 ? 11.846 28.248 1.825 1.00 13.83 93 LEU B N 1
ATOM 1995 C CA . LEU B 1 103 ? 11.227 28.956 2.934 1.00 14.94 93 LEU B CA 1
ATOM 1996 C C . LEU B 1 103 ? 10.249 29.993 2.371 1.00 15.43 93 LEU B C 1
ATOM 1997 O O . LEU B 1 103 ? 9.131 30.141 2.865 1.00 16.50 93 LEU B O 1
ATOM 2002 N N . PHE B 1 104 ? 10.674 30.697 1.325 1.00 17.06 94 PHE B N 1
ATOM 2003 C CA . PHE B 1 104 ? 9.840 31.710 0.689 1.00 16.64 94 PHE B CA 1
ATOM 2004 C C . PHE B 1 104 ? 8.504 31.100 0.265 1.00 16.38 94 PHE B C 1
ATOM 2005 O O . PHE B 1 104 ? 7.442 31.619 0.607 1.00 17.49 94 PHE B O 1
ATOM 2013 N N . LYS B 1 105 ? 8.564 29.995 -0.475 1.00 18.61 95 LYS B N 1
ATOM 2014 C CA . LYS B 1 105 ? 7.364 29.325 -0.954 1.00 16.94 95 LYS B CA 1
ATOM 2015 C C . LYS B 1 105 ? 6.502 28.756 0.174 1.00 17.70 95 LYS B C 1
ATOM 2016 O O . LYS B 1 105 ? 5.282 28.605 0.016 1.00 19.19 95 LYS B O 1
ATOM 2030 N N . PHE B 1 107 ? 5.883 30.134 3.215 1.00 13.82 97 PHE B N 1
ATOM 2031 C CA . PHE B 1 107 ? 5.050 31.173 3.801 1.00 14.64 97 PHE B CA 1
ATOM 2032 C C . PHE B 1 107 ? 3.796 31.315 2.940 1.00 15.20 97 PHE B C 1
ATOM 2033 O O . PHE B 1 107 ? 2.695 31.508 3.457 1.00 15.85 97 PHE B O 1
ATOM 2041 N N . PHE B 1 108 ? 3.962 31.223 1.623 1.00 18.50 98 PHE B N 1
ATOM 2042 C CA . PHE B 1 108 ? 2.821 31.346 0.723 1.00 18.40 98 PHE B CA 1
ATOM 2043 C C . PHE B 1 108 ? 1.928 30.101 0.680 1.00 18.92 98 PHE B C 1
ATOM 2044 O O . PHE B 1 108 ? 0.719 30.209 0.429 1.00 19.74 98 PHE B O 1
ATOM 2052 N N . ASP B 1 109 ? 2.513 28.931 0.931 1.00 17.48 99 ASP B N 1
ATOM 2053 C CA . ASP B 1 109 ? 1.748 27.690 0.914 1.00 18.63 99 ASP B CA 1
ATOM 2054 C C . ASP B 1 109 ? 0.774 27.650 2.069 1.00 20.47 99 ASP B C 1
ATOM 2055 O O . ASP B 1 109 ? -0.273 27.004 2.002 1.00 21.62 99 ASP B O 1
ATOM 2060 N N . ILE B 1 110 ? 1.138 28.353 3.128 1.00 30.08 100 ILE B N 1
ATOM 2061 C CA . ILE B 1 110 ? 0.349 28.411 4.338 1.00 30.38 100 ILE B CA 1
ATOM 2062 C C . ILE B 1 110 ? -0.750 29.465 4.315 1.00 31.03 100 ILE B C 1
ATOM 2063 O O . ILE B 1 110 ? -1.693 29.399 5.105 1.00 32.99 100 ILE B O 1
ATOM 2068 N N . LEU B 1 111 ? -0.644 30.429 3.411 1.00 13.76 101 LEU B N 1
ATOM 2069 C CA . LEU B 1 111 ? -1.653 31.483 3.335 1.00 15.29 101 LEU B CA 1
ATOM 2070 C C . LEU B 1 111 ? -2.991 30.983 2.804 1.00 15.90 101 LEU B C 1
ATOM 2071 O O . LEU B 1 111 ? -3.036 30.078 1.972 1.00 15.05 101 LEU B O 1
ATOM 2076 N N . ASP B 1 112 ? -4.081 31.578 3.280 1.00 24.69 102 ASP B N 1
ATOM 2077 C CA . ASP B 1 112 ? -5.401 31.191 2.794 1.00 26.46 102 ASP B CA 1
ATOM 2078 C C . ASP B 1 112 ? -5.524 31.450 1.294 1.00 25.88 102 ASP B C 1
ATOM 2079 O O . ASP B 1 112 ? -4.830 32.296 0.727 1.00 24.84 102 ASP B O 1
ATOM 2084 N N . THR B 1 113 ? -6.423 30.720 0.657 1.00 22.65 103 THR B N 1
ATOM 2085 C CA . THR B 1 113 ? -6.645 30.860 -0.770 1.00 22.59 103 THR B CA 1
ATOM 2086 C C . THR B 1 113 ? -6.923 32.298 -1.194 1.00 22.72 103 THR B C 1
ATOM 2087 O O . THR B 1 113 ? -6.391 32.761 -2.195 1.00 21.81 103 THR B O 1
ATOM 2091 N N . ASP B 1 114 ? -7.757 32.994 -0.432 1.00 23.62 104 ASP B N 1
ATOM 2092 C CA . ASP B 1 114 ? -8.130 34.375 -0.732 1.00 25.18 104 ASP B CA 1
ATOM 2093 C C . ASP B 1 114 ? -7.295 35.393 0.044 1.00 25.55 104 ASP B C 1
ATOM 2094 O O . ASP B 1 114 ? -7.723 36.532 0.241 1.00 25.23 104 ASP B O 1
ATOM 2099 N N . ALA B 1 115 ? -6.105 34.989 0.475 1.00 23.96 105 ALA B N 1
ATOM 2100 C CA . ALA B 1 115 ? -5.244 35.859 1.268 1.00 24.06 105 ALA B CA 1
ATOM 2101 C C . ALA B 1 115 ? -4.699 37.109 0.571 1.00 23.22 105 ALA B C 1
ATOM 2102 O O . ALA B 1 115 ? -4.536 38.133 1.214 1.00 24.37 105 ALA B O 1
ATOM 2104 N N . LEU B 1 116 ? -4.428 37.044 -0.730 1.00 17.34 106 LEU B N 1
ATOM 2105 C CA . LEU B 1 116 ? -3.886 38.209 -1.432 1.00 16.04 106 LEU B CA 1
ATOM 2106 C C . LEU B 1 116 ? -4.692 38.644 -2.653 1.00 15.24 106 LEU B C 1
ATOM 2107 O O . LEU B 1 116 ? -4.190 39.388 -3.505 1.00 15.85 106 LEU B O 1
ATOM 2112 N N . THR B 1 117 ? -5.941 38.203 -2.738 1.00 24.59 107 THR B N 1
ATOM 2113 C CA . THR B 1 117 ? -6.775 38.557 -3.881 1.00 24.07 107 THR B CA 1
ATOM 2114 C C . THR B 1 117 ? -6.883 40.059 -4.131 1.00 24.22 107 THR B C 1
ATOM 2115 O O . THR B 1 117 ? -7.351 40.808 -3.275 1.00 27.64 107 THR B O 1
ATOM 2119 N N . GLY B 1 118 ? -6.435 40.486 -5.309 1.00 14.22 108 GLY B N 1
ATOM 2120 C CA . GLY B 1 118 ? -6.499 41.891 -5.677 1.00 13.63 108 GLY B CA 1
ATOM 2121 C C . GLY B 1 118 ? -5.374 42.746 -5.129 1.00 14.49 108 GLY B C 1
ATOM 2122 O O . GLY B 1 118 ? -5.334 43.951 -5.379 1.00 14.67 108 GLY B O 1
ATOM 2131 N N . PRO B 1 120 ? -2.015 44.672 -4.774 1.00 18.63 110 PRO B N 1
ATOM 2132 C CA . PRO B 1 120 ? -0.997 45.310 -5.616 1.00 18.07 110 PRO B CA 1
ATOM 2133 C C . PRO B 1 120 ? 0.357 44.845 -5.104 1.00 18.13 110 PRO B C 1
ATOM 2134 O O . PRO B 1 120 ? 0.658 44.994 -3.916 1.00 19.20 110 PRO B O 1
ATOM 2138 N N . THR B 1 121 ? 1.175 44.289 -5.988 1.00 19.63 111 THR B N 1
ATOM 2139 C CA . THR B 1 121 ? 2.475 43.763 -5.572 1.00 18.64 111 THR B CA 1
ATOM 2140 C C . THR B 1 121 ? 3.644 44.054 -6.495 1.00 18.62 111 THR B C 1
ATOM 2141 O O . THR B 1 121 ? 3.488 44.161 -7.712 1.00 18.59 111 THR B O 1
ATOM 2145 N N . ILE B 1 122 ? 4.818 44.180 -5.888 1.00 10.33 112 ILE B N 1
ATOM 2146 C CA . ILE B 1 122 ? 6.070 44.352 -6.617 1.00 8.95 112 ILE B CA 1
ATOM 2147 C C . ILE B 1 122 ? 6.781 43.034 -6.291 1.00 8.68 112 ILE B C 1
ATOM 2148 O O . ILE B 1 122 ? 6.818 42.622 -5.130 1.00 9.62 112 ILE B O 1
ATOM 2153 N N . ILE B 1 123 ? 7.296 42.339 -7.296 1.00 15.69 113 ILE B N 1
ATOM 2154 C CA . ILE B 1 123 ? 8.004 41.093 -7.027 1.00 14.34 113 ILE B CA 1
ATOM 2155 C C . ILE B 1 123 ? 9.469 41.375 -7.250 1.00 16.52 113 ILE B C 1
ATOM 2156 O O . ILE B 1 123 ? 9.837 42.042 -8.223 1.00 16.50 113 ILE B O 1
ATOM 2161 N N . ALA B 1 124 ? 10.304 40.877 -6.347 1.00 16.89 114 ALA B N 1
ATOM 2162 C CA . ALA B 1 124 ? 11.728 41.115 -6.452 1.00 18.29 114 ALA B CA 1
ATOM 2163 C C . ALA B 1 124 ? 12.596 39.952 -5.991 1.00 18.64 114 ALA B C 1
ATOM 2164 O O . ALA B 1 124 ? 12.234 39.183 -5.100 1.00 17.90 114 ALA B O 1
ATOM 2166 N N . ALA B 1 125 ? 13.757 39.844 -6.616 1.00 14.91 115 ALA B N 1
ATOM 2167 C CA . ALA B 1 125 ? 14.695 38.797 -6.299 1.00 15.64 115 ALA B CA 1
ATOM 2168 C C . ALA B 1 125 ? 16.083 39.406 -6.323 1.00 17.88 115 ALA B C 1
ATOM 2169 O O . ALA B 1 125 ? 16.257 40.577 -6.676 1.00 18.20 115 ALA B O 1
ATOM 2171 N N . THR B 1 126 ? 17.072 38.611 -5.950 1.00 20.61 116 THR B N 1
ATOM 2172 C CA . THR B 1 126 ? 18.439 39.093 -5.930 1.00 23.76 116 THR B CA 1
ATOM 2173 C C . THR B 1 126 ? 19.409 37.916 -5.981 1.00 24.47 116 THR B C 1
ATOM 2174 O O . THR B 1 126 ? 19.116 36.825 -5.484 1.00 24.37 116 THR B O 1
ATOM 2178 N N . ALA B 1 127 ? 20.560 38.153 -6.593 1.00 14.08 117 ALA B N 1
ATOM 2179 C CA . ALA B 1 127 ? 21.610 37.153 -6.728 1.00 14.93 117 ALA B CA 1
ATOM 2180 C C . ALA B 1 127 ? 22.844 37.900 -7.224 1.00 17.71 117 ALA B C 1
ATOM 2181 O O . ALA B 1 127 ? 22.801 39.125 -7.407 1.00 18.00 117 ALA B O 1
ATOM 2183 N N . GLY B 1 128 ? 23.933 37.165 -7.441 1.00 21.19 118 GLY B N 1
ATOM 2184 C CA . GLY B 1 128 ? 25.162 37.776 -7.916 1.00 23.17 118 GLY B CA 1
ATOM 2185 C C . GLY B 1 128 ? 25.007 38.342 -9.316 1.00 23.32 118 GLY B C 1
ATOM 2186 O O . GLY B 1 128 ? 24.995 39.561 -9.506 1.00 24.09 118 GLY B O 1
ATOM 2187 N N . SER B 1 129 ? 24.891 37.457 -10.300 1.00 26.38 119 SER B N 1
ATOM 2188 C CA . SER B 1 129 ? 24.727 37.899 -11.673 1.00 27.23 119 SER B CA 1
ATOM 2189 C C . SER B 1 129 ? 23.240 38.009 -12.002 1.00 25.82 119 SER B C 1
ATOM 2190 O O . SER B 1 129 ? 22.381 37.871 -11.127 1.00 24.64 119 SER B O 1
ATOM 2193 N N . ALA B 1 130 ? 22.939 38.256 -13.270 1.00 25.15 120 ALA B N 1
ATOM 2194 C CA . ALA B 1 130 ? 21.556 38.386 -13.704 1.00 23.58 120 ALA B CA 1
ATOM 2195 C C . ALA B 1 130 ? 21.135 37.192 -14.540 1.00 22.29 120 ALA B C 1
ATOM 2196 O O . ALA B 1 130 ? 20.064 37.213 -15.140 1.00 20.51 120 ALA B O 1
ATOM 2198 N N . ARG B 1 131 ? 21.957 36.147 -14.580 1.00 35.40 121 ARG B N 1
ATOM 2199 C CA . ARG B 1 131 ? 21.611 34.994 -15.401 1.00 34.95 121 ARG B CA 1
ATOM 2200 C C . ARG B 1 131 ? 20.321 34.306 -14.967 1.00 32.14 121 ARG B C 1
ATOM 2201 O O . ARG B 1 131 ? 19.682 33.625 -15.764 1.00 30.83 121 ARG B O 1
ATOM 2209 N N . HIS B 1 132 ? 19.919 34.505 -13.719 1.00 23.80 122 HIS B N 1
ATOM 2210 C CA . HIS B 1 132 ? 18.683 33.902 -13.236 1.00 22.59 122 HIS B CA 1
ATOM 2211 C C . HIS B 1 132 ? 17.549 34.913 -13.071 1.00 21.78 122 HIS B C 1
ATOM 2212 O O . HIS B 1 132 ? 16.611 34.675 -12.311 1.00 20.43 122 HIS B O 1
ATOM 2219 N N . SER B 1 133 ? 17.622 36.030 -13.789 1.00 29.05 123 SER B N 1
ATOM 2220 C CA . SER B 1 133 ? 16.591 37.060 -13.674 1.00 29.78 123 SER B CA 1
ATOM 2221 C C . SER B 1 133 ? 15.195 36.582 -14.082 1.00 28.27 123 SER B C 1
ATOM 2222 O O . SER B 1 133 ? 14.202 37.052 -13.530 1.00 27.24 123 SER B O 1
ATOM 2225 N N . LEU B 1 134 ? 15.109 35.649 -15.029 1.00 28.13 124 LEU B N 1
ATOM 2226 C CA . LEU B 1 134 ? 13.803 35.142 -15.446 1.00 27.39 124 LEU B CA 1
ATOM 2227 C C . LEU B 1 134 ? 13.090 34.385 -14.308 1.00 25.91 124 LEU B C 1
ATOM 2228 O O . LEU B 1 134 ? 12.016 33.808 -14.502 1.00 24.94 124 LEU B O 1
ATOM 2233 N N . VAL B 1 135 ? 13.692 34.395 -13.122 1.00 21.37 125 VAL B N 1
ATOM 2234 C CA . VAL B 1 135 ? 13.089 33.752 -11.958 1.00 20.72 125 VAL B CA 1
ATOM 2235 C C . VAL B 1 135 ? 11.803 34.534 -11.655 1.00 20.06 125 VAL B C 1
ATOM 2236 O O . VAL B 1 135 ? 10.806 33.981 -11.173 1.00 20.71 125 VAL B O 1
ATOM 2240 N N . LEU B 1 136 ? 11.842 35.830 -11.963 1.00 20.72 126 LEU B N 1
ATOM 2241 C CA . LEU B 1 136 ? 10.712 36.728 -11.767 1.00 19.06 126 LEU B CA 1
ATOM 2242 C C . LEU B 1 136 ? 9.455 36.315 -12.534 1.00 17.71 126 LEU B C 1
ATOM 2243 O O . LEU B 1 136 ? 8.435 36.000 -11.936 1.00 18.33 126 LEU B O 1
ATOM 2248 N N . ASP B 1 137 ? 9.521 36.310 -13.857 1.00 17.51 127 ASP B N 1
ATOM 2249 C CA . ASP B 1 137 ? 8.349 35.953 -14.640 1.00 16.17 127 ASP B CA 1
ATOM 2250 C C . ASP B 1 137 ? 8.040 34.465 -14.768 1.00 14.30 127 ASP B C 1
ATOM 2251 O O . ASP B 1 137 ? 6.940 34.101 -15.177 1.00 14.23 127 ASP B O 1
ATOM 2256 N N . TYR B 1 138 ? 8.981 33.602 -14.405 1.00 16.05 128 TYR B N 1
ATOM 2257 C CA . TYR B 1 138 ? 8.730 32.174 -14.497 1.00 14.68 128 TYR B CA 1
ATOM 2258 C C . TYR B 1 138 ? 8.532 31.472 -13.159 1.00 13.91 128 TYR B C 1
ATOM 2259 O O . TYR B 1 138 ? 8.341 30.262 -13.126 1.00 13.34 128 TYR B O 1
ATOM 2268 N N . ALA B 1 139 ? 8.566 32.223 -12.060 1.00 9.68 129 ALA B N 1
ATOM 2269 C CA . ALA B 1 139 ? 8.392 31.628 -10.742 1.00 9.88 129 ALA B CA 1
ATOM 2270 C C . ALA B 1 139 ? 7.583 32.508 -9.781 1.00 10.65 129 ALA B C 1
ATOM 2271 O O . ALA B 1 139 ? 6.528 32.081 -9.290 1.00 9.85 129 ALA B O 1
ATOM 2273 N N . LEU B 1 140 ? 8.066 33.721 -9.499 1.00 21.00 130 LEU B N 1
ATOM 2274 C CA . LEU B 1 140 ? 7.336 34.610 -8.594 1.00 21.54 130 LEU B CA 1
ATOM 2275 C C . LEU B 1 140 ? 6.033 35.143 -9.201 1.00 21.21 130 LEU B C 1
ATOM 2276 O O . LEU B 1 140 ? 5.004 35.242 -8.522 1.00 21.60 130 LEU B O 1
ATOM 2281 N N . ARG B 1 141 ? 6.080 35.488 -10.478 1.00 17.10 131 ARG B N 1
ATOM 2282 C CA . ARG B 1 141 ? 4.904 36.016 -11.148 1.00 16.04 131 ARG B CA 1
ATOM 2283 C C . ARG B 1 141 ? 3.783 34.969 -11.181 1.00 14.98 131 ARG B C 1
ATOM 2284 O O . ARG B 1 141 ? 2.627 35.271 -10.865 1.00 15.15 131 ARG B O 1
ATOM 2292 N N . PRO B 1 142 ? 4.112 33.724 -11.566 1.00 17.33 132 PRO B N 1
ATOM 2293 C CA . PRO B 1 142 ? 3.078 32.683 -11.609 1.00 16.60 132 PRO B CA 1
ATOM 2294 C C . PRO B 1 142 ? 2.554 32.415 -10.204 1.00 17.13 132 PRO B C 1
ATOM 2295 O O . PRO B 1 142 ? 1.394 32.056 -10.017 1.00 17.37 132 PRO B O 1
ATOM 2299 N N . LEU B 1 143 ? 3.413 32.607 -9.212 1.00 15.27 133 LEU B N 1
ATOM 2300 C CA . LEU B 1 143 ? 3.009 32.399 -7.826 1.00 15.14 133 LEU B CA 1
ATOM 2301 C C . LEU B 1 143 ? 1.987 33.451 -7.410 1.00 15.75 133 LEU B C 1
ATOM 2302 O O . LEU B 1 143 ? 0.836 33.124 -7.119 1.00 16.99 133 LEU B O 1
ATOM 2307 N N . LEU B 1 144 ? 2.405 34.715 -7.398 1.00 10.71 134 LEU B N 1
ATOM 2308 C CA . LEU B 1 144 ? 1.518 35.811 -7.021 1.00 11.84 134 LEU B CA 1
ATOM 2309 C C . LEU B 1 144 ? 0.284 35.920 -7.923 1.00 11.92 134 LEU B C 1
ATOM 2310 O O . LEU B 1 144 ? -0.755 36.436 -7.502 1.00 12.97 134 LEU B O 1
ATOM 2315 N N . SER B 1 145 ? 0.394 35.442 -9.160 1.00 13.69 135 SER B N 1
ATOM 2316 C CA . SER B 1 145 ? -0.746 35.488 -10.073 1.00 14.55 135 SER B CA 1
ATOM 2317 C C . SER B 1 145 ? -1.766 34.461 -9.645 1.00 14.25 135 SER B C 1
ATOM 2318 O O . SER 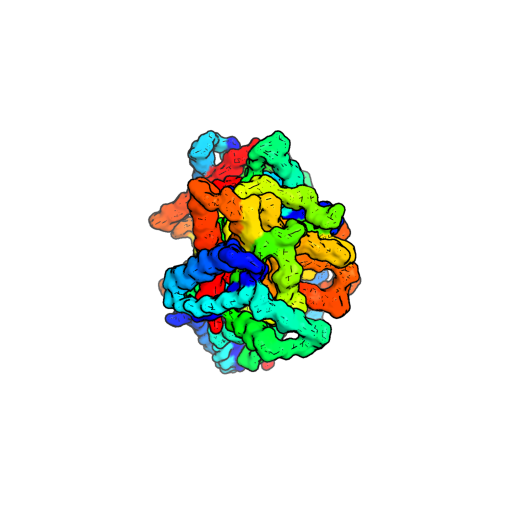B 1 145 ? -2.964 34.712 -9.691 1.00 14.15 135 SER B O 1
ATOM 2321 N N . TYR B 1 146 ? -1.290 33.292 -9.237 1.00 17.07 136 TYR B N 1
ATOM 2322 C CA . TYR B 1 146 ? -2.202 32.253 -8.787 1.00 18.13 136 TYR B CA 1
ATOM 2323 C C . TYR B 1 146 ? -3.080 32.794 -7.661 1.00 18.93 136 TYR B C 1
ATOM 2324 O O . TYR B 1 146 ? -4.269 32.477 -7.577 1.00 19.46 136 TYR B O 1
ATOM 2341 N N . ARG B 1 148 ? -4.140 35.635 -7.351 1.00 13.56 138 ARG B N 1
ATOM 2342 C CA . ARG B 1 148 ? -4.886 36.759 -7.899 1.00 14.01 138 ARG B CA 1
ATOM 2343 C C . ARG B 1 148 ? -4.389 38.149 -7.518 1.00 15.02 138 ARG B C 1
ATOM 2344 O O . ARG B 1 148 ? -5.159 39.121 -7.522 1.00 15.51 138 ARG B O 1
ATOM 2352 N N . ALA B 1 149 ? -3.106 38.248 -7.192 1.00 12.54 139 ALA B N 1
ATOM 2353 C CA . ALA B 1 149 ? -2.537 39.536 -6.845 1.00 13.22 139 ALA B CA 1
ATOM 2354 C C . ALA B 1 149 ? -2.174 40.221 -8.158 1.00 13.02 139 ALA B C 1
ATOM 2355 O O . ALA B 1 149 ? -1.763 39.564 -9.103 1.00 12.52 139 ALA B O 1
ATOM 2357 N N . VAL B 1 150 ? -2.359 41.531 -8.240 1.00 13.89 140 VAL B N 1
ATOM 2358 C CA . VAL B 1 150 ? -1.984 42.233 -9.454 1.00 12.89 140 VAL B CA 1
ATOM 2359 C C . VAL B 1 150 ? -0.541 42.664 -9.240 1.00 14.59 140 VAL B C 1
ATOM 2360 O O . VAL B 1 150 ? -0.231 43.500 -8.387 1.00 16.59 140 VAL B O 1
ATOM 2364 N N . VAL B 1 151 ? 0.341 42.039 -10.011 1.00 20.94 141 VAL B N 1
ATOM 2365 C CA . VAL B 1 151 ? 1.767 42.288 -9.936 1.00 20.39 141 VAL B CA 1
ATOM 2366 C C . VAL B 1 151 ? 2.142 43.347 -10.960 1.00 21.72 141 VAL B C 1
ATOM 2367 O O . VAL B 1 151 ? 1.894 43.175 -12.156 1.00 19.95 141 VAL B O 1
ATOM 2371 N N . VAL B 1 152 ? 2.728 44.448 -10.498 1.00 13.74 142 VAL B N 1
ATOM 2372 C CA . VAL B 1 152 ? 3.109 45.505 -11.416 1.00 14.62 142 VAL B CA 1
ATOM 2373 C C . VAL B 1 152 ? 4.013 44.935 -12.514 1.00 15.35 142 VAL B C 1
ATOM 2374 O O . VAL B 1 152 ? 4.797 44.002 -12.286 1.00 14.66 142 VAL B O 1
ATOM 2378 N N . PRO B 1 153 ? 3.902 45.482 -13.730 1.00 19.82 143 PRO B N 1
ATOM 2379 C CA . PRO B 1 153 ? 4.708 45.009 -14.852 1.00 19.45 143 PRO B CA 1
ATOM 2380 C C . PRO B 1 153 ? 6.209 44.983 -14.584 1.00 20.81 143 PRO B C 1
ATOM 2381 O O . PRO B 1 153 ? 6.914 44.093 -15.068 1.00 20.76 143 PRO B O 1
ATOM 2385 N N . THR B 1 154 ? 6.696 45.943 -13.806 1.00 16.88 144 THR B N 1
ATOM 2386 C CA . THR B 1 154 ? 8.126 46.012 -13.534 1.00 16.93 144 THR B CA 1
ATOM 2387 C C . THR B 1 154 ? 8.615 45.187 -12.366 1.00 16.21 144 THR B C 1
ATOM 2388 O O . THR B 1 154 ? 8.519 45.610 -11.216 1.00 17.69 144 THR B O 1
ATOM 2392 N N . GLY B 1 155 ? 9.143 44.009 -12.659 1.00 11.93 145 GLY B N 1
ATOM 2393 C CA . GLY B 1 155 ? 9.688 43.184 -11.601 1.00 11.83 145 GLY B CA 1
ATOM 2394 C C . GLY B 1 155 ? 11.086 43.715 -11.316 1.00 13.00 145 GLY B C 1
ATOM 2395 O O . GLY B 1 155 ? 11.739 44.235 -12.215 1.00 12.78 145 GLY B O 1
ATOM 2396 N N . VAL B 1 156 ? 11.554 43.605 -10.079 1.00 13.42 146 VAL B N 1
ATOM 2397 C CA . VAL B 1 156 ? 12.876 44.112 -9.753 1.00 15.56 146 VAL B CA 1
ATOM 2398 C C . VAL B 1 156 ? 13.877 43.016 -9.369 1.00 15.88 146 VAL B C 1
ATOM 2399 O O . VAL B 1 156 ? 13.812 42.448 -8.275 1.00 16.57 146 VAL B O 1
ATOM 2403 N N . PHE B 1 157 ? 14.802 42.727 -10.278 1.00 18.70 147 PHE B N 1
ATOM 2404 C CA . PHE B 1 157 ? 15.828 41.725 -10.025 1.00 19.81 147 PHE B CA 1
ATOM 2405 C C . PHE B 1 157 ? 17.160 42.403 -9.766 1.00 21.87 147 PHE B C 1
ATOM 2406 O O . PHE B 1 157 ? 17.814 42.883 -10.696 1.00 21.91 147 PHE B O 1
ATOM 2414 N N . ALA B 1 158 ? 17.569 42.410 -8.503 1.00 17.65 148 ALA B N 1
ATOM 2415 C CA . ALA B 1 158 ? 18.818 43.041 -8.099 1.00 20.37 148 ALA B CA 1
ATOM 2416 C C . ALA B 1 158 ? 20.063 42.156 -8.210 1.00 22.27 148 ALA B C 1
ATOM 2417 O O . ALA B 1 158 ? 20.247 41.227 -7.423 1.00 22.01 148 ALA B O 1
ATOM 2419 N N . ALA B 1 159 ? 20.908 42.440 -9.198 1.00 19.00 149 ALA B N 1
ATOM 2420 C CA . ALA B 1 159 ? 22.162 41.705 -9.365 1.00 21.36 149 ALA B CA 1
ATOM 2421 C C . ALA B 1 159 ? 23.233 42.581 -8.706 1.00 25.04 149 ALA B C 1
ATOM 2422 O O . ALA B 1 159 ? 23.631 43.608 -9.253 1.00 26.91 149 ALA B O 1
ATOM 2424 N N . THR B 1 160 ? 23.678 42.179 -7.519 1.00 36.72 150 THR B N 1
ATOM 2425 C CA . THR B 1 160 ? 24.678 42.930 -6.765 1.00 40.19 150 THR B CA 1
ATOM 2426 C C . THR B 1 160 ? 25.962 43.188 -7.555 1.00 43.03 150 THR B C 1
ATOM 2427 O O . THR B 1 160 ? 26.638 44.198 -7.347 1.00 45.02 150 THR B O 1
ATOM 2431 N N . GLU B 1 161 ? 26.292 42.274 -8.460 1.00 36.32 151 GLU B N 1
ATOM 2432 C CA . GLU B 1 161 ? 27.491 42.408 -9.285 1.00 39.29 151 GLU B CA 1
ATOM 2433 C C . GLU B 1 161 ? 27.413 43.582 -10.258 1.00 40.65 151 GLU B C 1
ATOM 2434 O O . GLU B 1 161 ? 28.431 44.007 -10.802 1.00 42.35 151 GLU B O 1
ATOM 2440 N N . ASP B 1 162 ? 26.207 44.101 -10.477 1.00 44.86 152 ASP B N 1
ATOM 2441 C CA . ASP B 1 162 ? 26.023 45.213 -11.400 1.00 46.59 152 ASP B CA 1
ATOM 2442 C C . ASP B 1 162 ? 25.580 46.526 -10.760 1.00 47.62 152 ASP B C 1
ATOM 2443 O O . ASP B 1 162 ? 24.820 47.281 -11.361 1.00 47.82 152 ASP B O 1
ATOM 2448 N N . PHE B 1 163 ? 26.043 46.799 -9.545 1.00 44.85 153 PHE B N 1
ATOM 2449 C CA . PHE B 1 163 ? 25.694 48.053 -8.880 1.00 46.19 153 PHE B CA 1
ATOM 2450 C C . PHE B 1 163 ? 26.791 49.082 -9.169 1.00 49.11 153 PHE B C 1
ATOM 2451 O O . PHE B 1 163 ? 27.946 48.721 -9.413 1.00 50.38 153 PHE B O 1
ATOM 2459 N N . GLY B 1 164 ? 26.429 50.361 -9.151 1.00 43.38 154 GLY B N 1
ATOM 2460 C CA . GLY B 1 164 ? 27.410 51.398 -9.413 1.00 46.39 154 GLY B CA 1
ATOM 2461 C C . GLY B 1 164 ? 27.581 51.700 -10.891 1.00 46.59 154 GLY B C 1
ATOM 2462 O O . GLY B 1 164 ? 27.511 50.802 -11.732 1.00 45.46 154 GLY B O 1
ATOM 2463 N N . GLY B 1 165 ? 27.809 52.972 -11.206 1.00 33.65 155 GLY B N 1
ATOM 2464 C CA . GLY B 1 165 ? 27.976 53.364 -12.591 1.00 33.99 155 GLY B CA 1
ATOM 2465 C C . GLY B 1 165 ? 26.640 53.452 -13.304 1.00 31.80 155 GLY B C 1
ATOM 2466 O O . GLY B 1 165 ? 25.591 53.361 -12.664 1.00 30.20 155 GLY B O 1
ATOM 2467 N N . PRO B 1 166 ? 26.645 53.630 -14.635 1.00 33.17 156 PRO B N 1
ATOM 2468 C CA . PRO B 1 166 ? 25.424 53.732 -15.441 1.00 31.51 156 PRO B CA 1
ATOM 2469 C C . PRO B 1 166 ? 24.397 52.631 -15.176 1.00 28.45 156 PRO B C 1
ATOM 2470 O O . PRO B 1 166 ? 23.192 52.891 -15.218 1.00 26.79 156 PRO B O 1
ATOM 2474 N N . GLU B 1 167 ? 24.862 51.411 -14.911 1.00 50.25 157 GLU B N 1
ATOM 2475 C CA . GLU B 1 167 ? 23.945 50.303 -14.625 1.00 48.16 157 GLU B CA 1
ATOM 2476 C C . GLU B 1 167 ? 23.163 50.545 -13.335 1.00 46.99 157 GLU B C 1
ATOM 2477 O O . GLU B 1 167 ? 21.953 50.328 -13.287 1.00 45.57 157 GLU B O 1
ATOM 2483 N N . GLY B 1 168 ? 23.861 50.983 -12.292 1.00 41.22 158 GLY B N 1
ATOM 2484 C CA . GLY B 1 168 ? 23.208 51.257 -11.023 1.00 40.44 158 GLY B CA 1
ATOM 2485 C C . GLY B 1 168 ? 22.203 52.396 -11.131 1.00 40.08 158 GLY B C 1
ATOM 2486 O O . GLY B 1 168 ? 21.119 52.345 -10.544 1.00 39.21 158 GLY B O 1
ATOM 2487 N N . ALA B 1 169 ? 22.570 53.435 -11.877 1.00 27.31 159 ALA B N 1
ATOM 2488 C CA . ALA B 1 169 ? 21.692 54.577 -12.081 1.00 26.96 159 ALA B CA 1
ATOM 2489 C C . ALA B 1 169 ? 20.442 54.051 -12.788 1.00 24.15 159 ALA B C 1
ATOM 2490 O O . ALA B 1 169 ? 19.312 54.385 -12.414 1.00 22.61 159 ALA B O 1
ATOM 2492 N N . GLU B 1 170 ? 20.659 53.216 -13.804 1.00 42.27 160 GLU B N 1
ATOM 2493 C CA . GLU B 1 170 ? 19.565 52.618 -14.562 1.00 40.06 160 GLU B CA 1
ATOM 2494 C C . GLU B 1 170 ? 18.723 51.739 -13.654 1.00 37.23 160 GLU B C 1
ATOM 2495 O O . GLU B 1 170 ? 17.496 51.734 -13.730 1.00 35.19 160 GLU B O 1
ATOM 2501 N N . PHE B 1 171 ? 19.403 50.992 -12.794 1.00 36.07 161 PHE B N 1
ATOM 2502 C CA . PHE B 1 171 ? 18.737 50.104 -11.863 1.00 33.53 161 PHE B CA 1
ATOM 2503 C C . PHE B 1 171 ? 17.903 50.906 -10.870 1.00 33.12 161 PHE B C 1
ATOM 2504 O O . PHE B 1 171 ? 16.721 50.624 -10.686 1.00 31.68 161 PHE B O 1
ATOM 2512 N N . ASN B 1 172 ? 18.513 51.903 -10.232 1.00 37.34 162 ASN B N 1
ATOM 2513 C CA . ASN B 1 172 ? 17.787 52.738 -9.275 1.00 37.55 162 ASN B CA 1
ATOM 2514 C C . ASN B 1 172 ? 16.606 53.416 -9.963 1.00 35.83 162 ASN B C 1
ATOM 2515 O O . ASN B 1 172 ? 15.619 53.772 -9.322 1.00 35.06 162 ASN B O 1
ATOM 2520 N N . LYS B 1 173 ? 16.725 53.587 -11.275 1.00 32.52 163 LYS B N 1
ATOM 2521 C CA . LYS B 1 173 ? 15.687 54.219 -12.077 1.00 32.08 163 LYS B CA 1
ATOM 2522 C C . LYS B 1 173 ? 14.534 53.229 -12.265 1.00 28.78 163 LYS B C 1
ATOM 2523 O O . LYS B 1 173 ? 13.360 53.613 -12.274 1.00 27.46 163 LYS B O 1
ATOM 2529 N N . ARG B 1 174 ? 14.883 51.953 -12.415 1.00 31.20 164 ARG B N 1
ATOM 2530 C CA . ARG B 1 174 ? 13.892 50.906 -12.593 1.00 28.27 164 ARG B CA 1
ATOM 2531 C C . ARG B 1 174 ? 13.157 50.660 -11.278 1.00 26.93 164 ARG B C 1
ATOM 2532 O O . ARG B 1 174 ? 11.985 50.288 -11.279 1.00 25.49 164 ARG B O 1
ATOM 2540 N N . ILE B 1 175 ? 13.852 50.846 -10.160 1.00 24.16 165 ILE B N 1
ATOM 2541 C CA . ILE B 1 175 ? 13.229 50.668 -8.858 1.00 23.94 165 ILE B CA 1
ATOM 2542 C C . ILE B 1 175 ? 12.139 51.728 -8.754 1.00 25.01 165 ILE B C 1
ATOM 2543 O O . ILE B 1 175 ? 11.042 51.467 -8.255 1.00 23.59 165 ILE B O 1
ATOM 2548 N N . ALA B 1 176 ? 12.454 52.921 -9.255 1.00 23.07 166 ALA B N 1
ATOM 2549 C CA . ALA B 1 176 ? 11.529 54.050 -9.245 1.00 24.27 166 ALA B CA 1
ATOM 2550 C C . ALA B 1 176 ? 10.241 53.768 -10.024 1.00 22.92 166 ALA B C 1
ATOM 2551 O O . ALA B 1 176 ? 9.145 54.032 -9.529 1.00 23.07 166 ALA B O 1
ATOM 2553 N N . ARG B 1 177 ? 10.380 53.234 -11.236 1.00 27.10 167 ARG B N 1
ATOM 2554 C CA . ARG B 1 177 ? 9.226 52.933 -12.080 1.00 25.62 167 ARG B CA 1
ATOM 2555 C C . ARG B 1 177 ? 8.297 51.947 -11.376 1.00 23.97 167 ARG B C 1
ATOM 2556 O O . ARG B 1 177 ? 7.082 52.152 -11.307 1.00 23.74 167 ARG B O 1
ATOM 2564 N N . ALA B 1 178 ? 8.885 50.873 -10.858 1.00 16.54 168 ALA B N 1
ATOM 2565 C CA . ALA B 1 178 ? 8.135 49.856 -10.145 1.00 14.84 168 ALA B CA 1
ATOM 2566 C C . ALA B 1 178 ? 7.371 50.514 -9.002 1.00 16.03 168 ALA B C 1
ATOM 2567 O O . ALA B 1 178 ? 6.170 50.298 -8.845 1.00 15.12 168 ALA B O 1
ATOM 2569 N N . ALA B 1 179 ? 8.078 51.323 -8.216 1.00 17.75 169 ALA B N 1
ATOM 2570 C CA . ALA B 1 179 ? 7.487 52.012 -7.073 1.00 19.61 169 ALA B CA 1
ATOM 2571 C C . ALA B 1 179 ? 6.347 52.917 -7.515 1.00 20.25 169 ALA B C 1
ATOM 2572 O O . ALA B 1 179 ? 5.328 53.034 -6.825 1.00 20.94 169 ALA B O 1
ATOM 2574 N N . GLY B 1 180 ? 6.526 53.564 -8.663 1.00 25.97 170 GLY B N 1
ATOM 2575 C CA . GLY B 1 180 ? 5.483 54.428 -9.181 1.00 26.53 170 GLY B CA 1
ATOM 2576 C C . GLY B 1 180 ? 4.258 53.589 -9.504 1.00 25.31 170 GLY B C 1
ATOM 2577 O O . GLY B 1 180 ? 3.132 53.942 -9.130 1.00 25.94 170 GLY B O 1
ATOM 2578 N N . GLU B 1 181 ? 4.489 52.466 -10.188 1.00 24.34 171 GLU B N 1
ATOM 2579 C CA . GLU B 1 181 ? 3.422 51.547 -10.580 1.00 23.43 171 GLU B CA 1
ATOM 2580 C C . GLU B 1 181 ? 2.612 51.074 -9.377 1.00 23.41 171 GLU B C 1
ATOM 2581 O O . GLU B 1 181 ? 1.376 51.093 -9.401 1.00 23.60 171 GLU B O 1
ATOM 2587 N N . LEU B 1 182 ? 3.308 50.657 -8.324 1.00 18.87 172 LEU B N 1
ATOM 2588 C CA . LEU B 1 182 ? 2.637 50.191 -7.120 1.00 18.61 172 LEU B CA 1
ATOM 2589 C C . LEU B 1 182 ? 1.965 51.368 -6.439 1.00 20.84 172 LEU B C 1
ATOM 2590 O O . LEU B 1 182 ? 0.799 51.286 -6.050 1.00 20.25 172 LEU B O 1
ATOM 2595 N N . ALA B 1 183 ? 2.705 52.467 -6.307 1.00 27.35 173 ALA B N 1
ATOM 2596 C CA . ALA B 1 183 ? 2.182 53.679 -5.669 1.00 30.23 173 ALA B CA 1
ATOM 2597 C C . ALA B 1 183 ? 0.841 54.099 -6.274 1.00 30.32 173 ALA B C 1
ATOM 2598 O O . ALA B 1 183 ? -0.111 54.378 -5.545 1.00 31.76 173 ALA B O 1
ATOM 2600 N N . SER B 1 184 ? 0.768 54.146 -7.602 1.00 28.11 174 SER B N 1
ATOM 2601 C CA . SER B 1 184 ? -0.476 54.527 -8.273 1.00 28.70 174 SER B CA 1
ATOM 2602 C C . SER B 1 184 ? -1.620 53.631 -7.840 1.00 27.61 174 SER B C 1
ATOM 2603 O O . SER B 1 184 ? -2.704 54.105 -7.535 1.00 29.20 174 SER B O 1
ATOM 2606 N N . LEU B 1 185 ? -1.363 52.330 -7.829 1.00 17.34 175 LEU B N 1
ATOM 2607 C CA . LEU B 1 185 ? -2.359 51.337 -7.457 1.00 17.38 175 LEU B CA 1
ATOM 2608 C C . LEU B 1 185 ? -2.790 51.441 -5.990 1.00 19.31 175 LEU B C 1
ATOM 2609 O O . LEU B 1 185 ? -3.927 51.118 -5.647 1.00 19.20 175 LEU B O 1
ATOM 2614 N N . ILE B 1 186 ? -1.888 51.898 -5.130 1.00 21.96 176 ILE B N 1
ATOM 2615 C CA . ILE B 1 186 ? -2.202 52.028 -3.711 1.00 25.13 176 ILE B CA 1
ATOM 2616 C C . ILE B 1 186 ? -3.099 53.224 -3.388 1.00 28.08 176 ILE B C 1
ATOM 2617 O O . ILE B 1 186 ? -4.051 53.094 -2.617 1.00 28.79 176 ILE B O 1
ATOM 2622 N N . VAL B 1 187 ? -2.802 54.382 -3.974 1.00 27.57 177 VAL B N 1
ATOM 2623 C CA . VAL B 1 187 ? -3.593 55.586 -3.714 1.00 31.69 177 VAL B CA 1
ATOM 2624 C C . VAL B 1 187 ? -4.963 55.511 -4.387 1.00 33.27 177 VAL B C 1
ATOM 2625 O O . VAL B 1 187 ? -5.911 56.171 -3.969 1.00 34.82 177 VAL B O 1
ATOM 2629 N N . GLU B 1 188 ? -5.054 54.702 -5.434 1.00 42.35 178 GLU B N 1
ATOM 2630 C CA . GLU B 1 188 ? -6.295 54.524 -6.170 1.00 44.73 178 GLU B CA 1
ATOM 2631 C C . GLU B 1 188 ? -7.333 53.696 -5.398 1.00 46.27 178 GLU B C 1
ATOM 2632 O O . GLU B 1 188 ? -8.524 53.735 -5.711 1.00 47.08 178 GLU B O 1
ATOM 2638 N N . GLU B 1 189 ? -6.882 52.957 -4.386 1.00 58.53 179 GLU B N 1
ATOM 2639 C CA . GLU B 1 189 ? -7.777 52.118 -3.583 1.00 60.70 179 GLU B CA 1
ATOM 2640 C C . GLU B 1 189 ? -8.772 52.939 -2.769 1.00 64.26 179 GLU B C 1
ATOM 2641 O O . GLU B 1 189 ? -8.442 54.013 -2.265 1.00 66.51 179 GLU B O 1
ATOM 2647 N N . SER B 1 190 ? -9.992 52.426 -2.641 1.00 112.04 180 SER B N 1
ATOM 2648 C CA . SER B 1 190 ? -11.028 53.126 -1.893 1.00 115.17 180 SER B CA 1
ATOM 2649 C C . SER B 1 190 ? -11.408 52.386 -0.613 1.00 116.54 180 SER B C 1
ATOM 2650 O O . SER B 1 190 ? -11.151 52.946 0.475 1.00 70.40 180 SER B O 1
ATOM 2653 N N . HIS C 1 10 ? -14.751 59.825 -26.356 1.00 49.35 0 HIS C N 1
ATOM 2654 C CA . HIS C 1 10 ? -14.577 58.970 -27.566 1.00 48.55 0 HIS C CA 1
ATOM 2655 C C . HIS C 1 10 ? -14.731 57.487 -27.273 1.00 47.89 0 HIS C C 1
ATOM 2656 O O . HIS C 1 10 ? -14.289 56.994 -26.238 1.00 47.94 0 HIS C O 1
ATOM 2671 N N . ARG C 1 12 ? -14.327 53.738 -26.747 1.00 19.44 2 ARG C N 1
ATOM 2672 C CA . ARG C 1 12 ? -13.153 52.956 -26.366 1.00 19.15 2 ARG C CA 1
ATOM 2673 C C . ARG C 1 12 ? -12.853 51.908 -27.437 1.00 17.78 2 ARG C C 1
ATOM 2674 O O . ARG C 1 12 ? -13.748 51.477 -28.162 1.00 16.87 2 ARG C O 1
ATOM 2682 N N . THR C 1 13 ? -11.595 51.501 -27.552 1.00 20.39 3 THR C N 1
ATOM 2683 C CA . THR C 1 13 ? -11.242 50.514 -28.565 1.00 19.67 3 THR C CA 1
ATOM 2684 C C . THR C 1 13 ? -10.666 49.243 -27.959 1.00 19.39 3 THR C C 1
ATOM 2685 O O . THR C 1 13 ? -9.929 49.282 -26.962 1.00 20.37 3 THR C O 1
ATOM 2689 N N . LEU C 1 14 ? -11.012 48.118 -28.579 1.00 16.29 4 LEU C N 1
ATOM 2690 C CA . LEU C 1 14 ? -10.547 46.814 -28.146 1.00 15.29 4 LEU C CA 1
ATOM 2691 C C . LEU C 1 14 ? -9.894 46.103 -29.315 1.00 14.52 4 LEU C C 1
ATOM 2692 O O . LEU C 1 14 ? -10.483 46.001 -30.394 1.00 13.90 4 LEU C O 1
ATOM 2697 N N . ALA C 1 15 ? -8.676 45.614 -29.107 1.00 13.85 5 ALA C N 1
ATOM 2698 C CA . ALA C 1 15 ? -7.981 44.885 -30.157 1.00 13.74 5 ALA C CA 1
ATOM 2699 C C . ALA C 1 15 ? -8.004 43.425 -29.751 1.00 13.49 5 ALA C C 1
ATOM 2700 O O . ALA C 1 15 ? -7.814 43.105 -28.575 1.00 13.79 5 ALA C O 1
ATOM 2702 N N . VAL C 1 16 ? -8.261 42.549 -30.718 1.00 9.33 6 VAL C N 1
ATOM 2703 C CA . VAL C 1 16 ? -8.318 41.108 -30.464 1.00 8.73 6 VAL C CA 1
ATOM 2704 C C . VAL C 1 16 ? -7.466 40.304 -31.435 1.00 9.80 6 VAL C C 1
ATOM 2705 O O . VAL C 1 16 ? -7.533 40.514 -32.642 1.00 10.09 6 VAL C O 1
ATOM 2709 N N . ILE C 1 17 ? -6.685 39.370 -30.905 1.00 14.19 7 ILE C N 1
ATOM 2710 C CA . ILE C 1 17 ? -5.806 38.545 -31.727 1.00 15.16 7 ILE C CA 1
ATOM 2711 C C . ILE C 1 17 ? -6.071 37.060 -31.566 1.00 15.61 7 ILE C C 1
ATOM 2712 O O . ILE C 1 17 ? -5.935 36.524 -30.474 1.00 16.30 7 ILE C O 1
ATOM 2717 N N . SER C 1 18 ? -6.445 36.400 -32.659 1.00 20.69 8 SER C N 1
ATOM 2718 C CA . SER C 1 18 ? -6.721 34.965 -32.644 1.00 21.64 8 SER C CA 1
ATOM 2719 C C . SER C 1 18 ? -5.781 34.214 -33.568 1.00 22.62 8 SER C C 1
ATOM 2720 O O . SER C 1 18 ? -5.614 34.577 -34.729 1.00 23.54 8 SER C O 1
ATOM 2723 N N . ALA C 1 19 ? -5.184 33.153 -33.044 1.00 11.74 9 ALA C N 1
ATOM 2724 C CA . ALA C 1 19 ? -4.234 32.354 -33.795 1.00 14.15 9 ALA C CA 1
ATOM 2725 C C . ALA C 1 19 ? -4.742 30.950 -34.099 1.00 15.87 9 ALA C C 1
ATOM 2726 O O . ALA C 1 19 ? -3.951 30.021 -34.237 1.00 16.77 9 ALA C O 1
ATOM 2728 N N . GLY C 1 20 ? -6.060 30.797 -34.192 1.00 20.90 10 GLY C N 1
ATOM 2729 C CA . GLY C 1 20 ? -6.629 29.497 -34.501 1.00 23.53 10 GLY C CA 1
ATOM 2730 C C . GLY C 1 20 ? -6.481 29.233 -35.989 1.00 26.81 10 GLY C C 1
ATOM 2731 O O . GLY C 1 20 ? -6.472 30.177 -36.785 1.00 27.29 10 GLY C O 1
ATOM 2732 N N . LEU C 1 21 ? -6.360 27.966 -36.377 1.00 36.03 11 LEU C N 1
ATOM 2733 C CA . LEU C 1 21 ? -6.207 27.630 -37.791 1.00 38.97 11 LEU C CA 1
ATOM 2734 C C . LEU C 1 21 ? -7.457 27.030 -38.405 1.00 40.72 11 LEU C C 1
ATOM 2735 O O . LEU C 1 21 ? -7.744 27.242 -39.578 1.00 41.70 11 LEU C O 1
ATOM 2740 N N . SER C 1 22 ? -8.205 26.282 -37.605 1.00 37.07 12 SER C N 1
ATOM 2741 C CA . SER C 1 22 ? -9.411 25.631 -38.090 1.00 38.83 12 SER C CA 1
ATOM 2742 C C . SER C 1 22 ? -10.557 26.604 -38.346 1.00 39.18 12 SER C C 1
ATOM 2743 O O . SER C 1 22 ? -10.480 27.779 -37.991 1.00 39.05 12 SER C O 1
ATOM 2746 N N . THR C 1 23 ? -11.610 26.098 -38.983 1.00 83.27 13 TH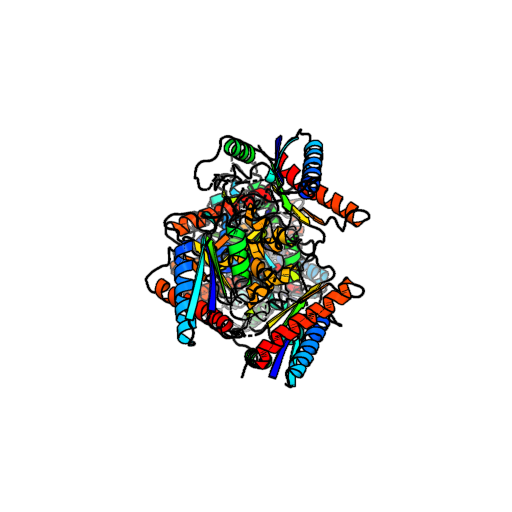R C N 1
ATOM 2747 C CA . THR C 1 23 ? -12.814 26.872 -39.282 1.00 83.74 13 THR C CA 1
ATOM 2748 C C . THR C 1 23 ? -13.996 25.909 -39.299 1.00 84.01 13 THR C C 1
ATOM 2749 O O . THR C 1 23 ? -14.086 25.037 -40.160 1.00 85.97 13 THR C O 1
ATOM 2753 N N . PRO C 1 24 ? -14.913 26.046 -38.333 1.00 58.72 14 PRO C N 1
ATOM 2754 C CA . PRO C 1 24 ? -14.859 27.056 -37.269 1.00 56.16 14 PRO C CA 1
ATOM 2755 C C . PRO C 1 24 ? -13.590 26.940 -36.416 1.00 54.13 14 PRO C C 1
ATOM 2756 O O . PRO C 1 24 ? -12.849 25.962 -36.516 1.00 54.99 14 PRO C O 1
ATOM 2760 N N . SER C 1 25 ? -13.343 27.943 -35.581 1.00 22.79 15 SER C N 1
ATOM 2761 C CA . SER C 1 25 ? -12.164 27.944 -34.731 1.00 19.71 15 SER C CA 1
ATOM 2762 C C . SER C 1 25 ? -12.513 28.089 -33.261 1.00 17.74 15 SER C C 1
ATOM 2763 O O . SER C 1 25 ? -13.228 29.013 -32.883 1.00 17.01 15 SER C O 1
ATOM 2766 N N . SER C 1 26 ? -12.012 27.182 -32.430 1.00 23.27 16 SER C N 1
ATOM 2767 C CA . SER C 1 26 ? -12.275 27.269 -30.998 1.00 22.03 16 SER C CA 1
ATOM 2768 C C . SER C 1 26 ? -11.601 28.514 -30.437 1.00 20.67 16 SER C C 1
ATOM 2769 O O . SER C 1 26 ? -12.156 29.190 -29.566 1.00 20.42 16 SER C O 1
ATOM 2772 N N . THR C 1 27 ? -10.410 28.822 -30.945 1.00 27.17 17 THR C N 1
ATOM 2773 C CA . THR C 1 27 ? -9.681 30.002 -30.494 1.00 25.36 17 THR C CA 1
ATOM 2774 C C . THR C 1 27 ? -10.525 31.251 -30.725 1.00 24.48 17 THR C C 1
ATOM 2775 O O . THR C 1 27 ? -10.650 32.101 -29.843 1.00 23.40 17 THR C O 1
ATOM 2779 N N . ARG C 1 28 ? -11.110 31.350 -31.914 1.00 20.23 18 ARG C N 1
ATOM 2780 C CA . ARG C 1 28 ? -11.945 32.497 -32.247 1.00 19.28 18 ARG C CA 1
ATOM 2781 C C . ARG C 1 28 ? -13.191 32.556 -31.350 1.00 19.29 18 ARG C C 1
ATOM 2782 O O . ARG C 1 28 ? -13.610 33.636 -30.918 1.00 19.47 18 ARG C O 1
ATOM 2790 N N . GLN C 1 29 ? -13.772 31.395 -31.061 1.00 20.76 19 GLN C N 1
ATOM 2791 C CA . GLN C 1 29 ? -14.966 31.345 -30.226 1.00 21.01 19 GLN C CA 1
ATOM 2792 C C . GLN C 1 29 ? -14.725 31.837 -28.797 1.00 19.37 19 GLN C C 1
ATOM 2793 O O . GLN C 1 29 ? -15.506 32.635 -28.279 1.00 18.45 19 GLN C O 1
ATOM 2799 N N . ILE C 1 30 ? -13.657 31.387 -28.146 1.00 19.15 20 ILE C N 1
ATOM 2800 C CA . ILE C 1 30 ? -13.438 31.883 -26.799 1.00 18.28 20 ILE C CA 1
ATOM 2801 C C . ILE C 1 30 ? -13.039 33.356 -26.862 1.00 18.01 20 ILE C C 1
ATOM 2802 O O . ILE C 1 30 ? -13.300 34.121 -25.928 1.00 17.50 20 ILE C O 1
ATOM 2807 N N . ALA C 1 31 ? -12.418 33.755 -27.970 1.00 18.40 21 ALA C N 1
ATOM 2808 C CA . ALA C 1 31 ? -12.014 35.146 -28.143 1.00 18.59 21 ALA C CA 1
ATOM 2809 C C . ALA C 1 31 ? -13.260 36.009 -28.283 1.00 19.23 21 ALA C C 1
ATOM 2810 O O . ALA C 1 31 ? -13.325 37.105 -27.725 1.00 19.26 21 ALA C O 1
ATOM 2812 N N . ASP C 1 32 ? -14.253 35.523 -29.027 1.00 18.07 22 ASP C N 1
ATOM 2813 C CA . ASP C 1 32 ? -15.484 36.290 -29.191 1.00 18.77 22 ASP C CA 1
ATOM 2814 C C . ASP C 1 32 ? -16.197 36.423 -27.855 1.00 18.17 22 ASP C C 1
ATOM 2815 O O . ASP C 1 32 ? -16.713 37.491 -27.527 1.00 19.58 22 ASP C O 1
ATOM 2820 N N . SER C 1 33 ? -16.234 35.341 -27.084 1.00 17.79 23 SER C N 1
ATOM 2821 C CA . SER C 1 33 ? -16.892 35.399 -25.792 1.00 18.70 23 SER C CA 1
ATOM 2822 C C . SER C 1 33 ? -16.221 36.455 -24.916 1.00 18.38 23 SER C C 1
ATOM 2823 O O . SER C 1 33 ? -16.898 37.312 -24.344 1.00 19.28 23 SER C O 1
ATOM 2826 N N . ILE C 1 34 ? -14.894 36.400 -24.814 1.00 21.81 24 ILE C N 1
ATOM 2827 C CA . ILE C 1 34 ? -14.167 37.373 -24.004 1.00 21.38 24 ILE C CA 1
ATOM 2828 C C . ILE C 1 34 ? -14.501 38.805 -24.472 1.00 21.83 24 ILE C C 1
ATOM 2829 O O . ILE C 1 34 ? -14.870 39.659 -23.657 1.00 23.21 24 ILE C O 1
ATOM 2834 N N . SER C 1 35 ? -14.386 39.060 -25.779 1.00 13.28 25 SER C N 1
ATOM 2835 C CA . SER C 1 35 ? -14.653 40.390 -26.330 1.00 14.15 25 SER C CA 1
ATOM 2836 C C . SER C 1 35 ? -16.089 40.843 -26.128 1.00 15.36 25 SER C C 1
ATOM 2837 O O . SER C 1 35 ? -16.333 42.021 -25.846 1.00 14.70 25 SER C O 1
ATOM 2840 N N . GLU C 1 36 ? -17.037 39.917 -26.271 1.00 20.88 26 GLU C N 1
ATOM 2841 C CA . GLU C 1 36 ? -18.450 40.243 -26.080 1.00 23.16 26 GLU C CA 1
ATOM 2842 C C . GLU C 1 36 ? -18.660 40.545 -24.599 1.00 22.03 26 GLU C C 1
ATOM 2843 O O . GLU C 1 36 ? -19.325 41.519 -24.237 1.00 22.98 26 GLU C O 1
ATOM 2849 N N . ALA C 1 37 ? -18.065 39.721 -23.743 1.00 13.50 27 ALA C N 1
ATOM 2850 C CA . ALA C 1 37 ? -18.178 39.928 -22.306 1.00 13.73 27 ALA C CA 1
ATOM 2851 C C . ALA C 1 37 ? -17.534 41.265 -21.950 1.00 13.45 27 ALA C C 1
ATOM 2852 O O . ALA C 1 37 ? -18.005 41.959 -21.054 1.00 14.46 27 ALA C O 1
ATOM 2854 N N . VAL C 1 38 ? -16.463 41.624 -22.660 1.00 11.93 28 VAL C N 1
ATOM 2855 C CA . VAL C 1 38 ? -15.775 42.886 -22.405 1.00 12.21 28 VAL C CA 1
ATOM 2856 C C . VAL C 1 38 ? -16.649 44.054 -22.860 1.00 13.03 28 VAL C C 1
ATOM 2857 O O . VAL C 1 38 ? -16.636 45.119 -22.248 1.00 13.88 28 VAL C O 1
ATOM 2861 N N . THR C 1 39 ? -17.409 43.849 -23.932 1.00 13.78 29 THR C N 1
ATOM 2862 C CA . THR C 1 39 ? -18.299 44.884 -24.442 1.00 14.51 29 THR C CA 1
ATOM 2863 C C . THR C 1 39 ? -19.390 45.172 -23.411 1.00 16.22 29 THR C C 1
ATOM 2864 O O . THR C 1 39 ? -19.773 46.322 -23.214 1.00 16.51 29 THR C O 1
ATOM 2868 N N . ALA C 1 40 ? -19.887 44.132 -22.748 1.00 15.47 30 ALA C N 1
ATOM 2869 C CA . ALA C 1 40 ? -20.929 44.335 -21.744 1.00 17.40 30 ALA C CA 1
ATOM 2870 C C . ALA C 1 40 ? -20.350 45.038 -20.523 1.00 18.62 30 ALA C C 1
ATOM 2871 O O . ALA C 1 40 ? -20.982 45.922 -19.946 1.00 20.49 30 ALA C O 1
ATOM 2873 N N . ALA C 1 41 ? -19.144 44.638 -20.137 1.00 18.40 31 ALA C N 1
ATOM 2874 C CA . ALA C 1 41 ? -18.479 45.214 -18.977 1.00 19.41 31 ALA C CA 1
ATOM 2875 C C . ALA C 1 41 ? -18.219 46.706 -19.164 1.00 20.40 31 ALA C C 1
ATOM 2876 O O . ALA C 1 41 ? -18.388 47.492 -18.233 1.00 21.75 31 ALA C O 1
ATOM 2878 N N . VAL C 1 42 ? -17.808 47.093 -20.368 1.00 21.84 32 VAL C N 1
ATOM 2879 C CA . VAL C 1 42 ? -17.532 48.498 -20.649 1.00 22.96 32 VAL C CA 1
ATOM 2880 C C . VAL C 1 42 ? -18.842 49.263 -20.830 1.00 24.87 32 VAL C C 1
ATOM 2881 O O . VAL C 1 42 ? -18.896 50.486 -20.652 1.00 25.81 32 VAL C O 1
ATOM 2885 N N . SER C 1 43 ? -19.895 48.532 -21.182 1.00 20.21 33 SER C N 1
ATOM 2886 C CA . SER C 1 43 ? -21.208 49.131 -21.355 1.00 22.17 33 SER C CA 1
ATOM 2887 C C . SER C 1 43 ? -21.743 49.422 -19.955 1.00 23.04 33 SER C C 1
ATOM 2888 O O . SER C 1 43 ? -22.358 50.457 -19.712 1.00 23.31 33 SER C O 1
ATOM 2891 N N . ALA C 1 44 ? -21.479 48.505 -19.030 1.00 20.85 34 ALA C N 1
ATOM 2892 C CA . ALA C 1 44 ? -21.936 48.651 -17.652 1.00 22.60 34 ALA C CA 1
ATOM 2893 C C . ALA C 1 44 ? -21.260 49.835 -16.978 1.00 23.30 34 ALA C C 1
ATOM 2894 O O . ALA C 1 44 ? -21.801 50.407 -16.036 1.00 24.80 34 ALA C O 1
ATOM 2896 N N . ARG C 1 45 ? -20.080 50.196 -17.464 1.00 25.98 35 ARG C N 1
ATOM 2897 C CA . ARG C 1 45 ? -19.339 51.311 -16.897 1.00 26.64 35 ARG C CA 1
ATOM 2898 C C . ARG C 1 45 ? -19.670 52.652 -17.551 1.00 26.96 35 ARG C C 1
ATOM 2899 O O . ARG C 1 45 ? -18.980 53.652 -17.331 1.00 27.26 35 ARG C O 1
ATOM 2907 N N . GLY C 1 46 ? -20.725 52.658 -18.365 1.00 21.42 36 GLY C N 1
ATOM 2908 C CA . GLY C 1 46 ? -21.166 53.884 -19.011 1.00 21.39 36 GLY C CA 1
ATOM 2909 C C . GLY C 1 46 ? -20.538 54.287 -20.333 1.00 19.99 36 GLY C C 1
ATOM 2910 O O . GLY C 1 46 ? -20.824 55.369 -20.841 1.00 20.48 36 GLY C O 1
ATOM 2911 N N . GLU C 1 47 ? -19.689 53.441 -20.901 1.00 25.17 37 GLU C N 1
ATOM 2912 C CA . GLU C 1 47 ? -19.055 53.790 -22.161 1.00 23.87 37 GLU C CA 1
ATOM 2913 C C . GLU C 1 47 ? -19.342 52.781 -23.252 1.00 21.75 37 GLU C C 1
ATOM 2914 O O . GLU C 1 47 ? -19.901 51.725 -22.985 1.00 21.90 37 GLU C O 1
ATOM 2920 N N . ALA C 1 48 ? -18.975 53.124 -24.485 1.00 19.51 38 ALA C N 1
ATOM 2921 C CA . ALA C 1 48 ? -19.193 52.254 -25.640 1.00 17.75 38 ALA C CA 1
ATOM 2922 C C . ALA C 1 48 ? -17.861 51.667 -26.085 1.00 17.28 38 ALA C C 1
ATOM 2923 O O . ALA C 1 48 ? -16.805 52.277 -25.879 1.00 17.79 38 ALA C O 1
ATOM 2925 N N . LEU C 1 49 ? -17.912 50.500 -26.720 1.00 20.19 39 LEU C N 1
ATOM 2926 C CA . LEU C 1 49 ? -16.695 49.810 -27.147 1.00 20.01 39 LEU C CA 1
ATOM 2927 C C . LEU C 1 49 ? -16.663 49.415 -28.625 1.00 20.22 39 LEU C C 1
ATOM 2928 O O . LEU C 1 49 ? -17.646 48.930 -29.181 1.00 20.43 39 LEU C O 1
ATOM 2933 N N . SER C 1 50 ? -15.516 49.639 -29.254 1.00 23.45 40 SER C N 1
ATOM 2934 C CA . SER C 1 50 ? -15.293 49.289 -30.652 1.00 22.66 40 SER C CA 1
ATOM 2935 C C . SER C 1 50 ? -14.396 48.062 -30.595 1.00 21.53 40 SER C C 1
ATOM 2936 O O . SER C 1 50 ? -13.437 48.048 -29.835 1.00 21.81 40 SER C O 1
ATOM 2939 N N . VAL C 1 51 ? -14.694 47.035 -31.387 1.00 19.20 41 VAL C N 1
ATOM 2940 C CA . VAL C 1 51 ? -13.887 45.817 -31.351 1.00 18.26 41 VAL C CA 1
ATOM 2941 C C . VAL C 1 51 ? -13.230 45.472 -32.685 1.00 18.49 41 VAL C C 1
ATOM 2942 O O . VAL C 1 51 ? -13.891 45.350 -33.706 1.00 19.47 41 VAL C O 1
ATOM 2946 N N . SER C 1 52 ? -11.912 45.331 -32.660 1.00 20.74 42 SER C N 1
ATOM 2947 C CA . SER C 1 52 ? -11.145 44.967 -33.842 1.00 21.17 42 SER C CA 1
ATOM 2948 C C . SER C 1 52 ? -10.553 43.574 -33.655 1.00 21.37 42 SER C C 1
ATOM 2949 O O . SER C 1 52 ? -9.573 43.405 -32.925 1.00 21.85 42 SER C O 1
ATOM 2952 N N . THR C 1 53 ? -11.133 42.581 -34.316 1.00 18.84 43 THR C N 1
ATOM 2953 C CA . THR C 1 53 ? -10.634 41.217 -34.192 1.00 19.00 43 THR C CA 1
ATOM 2954 C C . THR C 1 53 ? -9.770 40.807 -35.383 1.00 19.81 43 THR C C 1
ATOM 2955 O O . THR C 1 53 ? -10.224 40.821 -36.526 1.00 19.88 43 THR C O 1
ATOM 2959 N N . ILE C 1 54 ? -8.525 40.434 -35.094 1.00 31.72 44 ILE C N 1
ATOM 2960 C CA . ILE C 1 54 ? -7.576 40.006 -36.117 1.00 32.57 44 ILE C CA 1
ATOM 2961 C C . ILE C 1 54 ? -7.364 38.495 -36.082 1.00 32.58 44 ILE C C 1
ATOM 2962 O O . ILE C 1 54 ? -7.165 37.905 -35.017 1.00 32.89 44 ILE C O 1
ATOM 2967 N N . GLU C 1 55 ? -7.414 37.879 -37.257 1.00 25.09 45 GLU C N 1
ATOM 2968 C CA . GLU C 1 55 ? -7.203 36.441 -37.401 1.00 25.70 45 GLU C CA 1
ATOM 2969 C C . GLU C 1 55 ? -5.831 36.243 -38.039 1.00 25.09 45 GLU C C 1
ATOM 2970 O O . GLU C 1 55 ? -5.641 36.493 -39.231 1.00 26.10 45 GLU C O 1
ATOM 2976 N N . LEU C 1 56 ? -4.873 35.787 -37.241 1.00 19.08 46 LEU C N 1
ATOM 2977 C CA . LEU C 1 56 ? -3.510 35.596 -37.724 1.00 18.47 46 LEU C CA 1
ATOM 2978 C C . LEU C 1 56 ? -3.339 34.675 -38.939 1.00 20.20 46 LEU C C 1
ATOM 2979 O O . LEU C 1 56 ? -2.433 34.885 -39.753 1.00 21.08 46 LEU C O 1
ATOM 2984 N N . SER C 1 57 ? -4.209 33.676 -39.087 1.00 19.90 47 SER C N 1
ATOM 2985 C CA . SER C 1 57 ? -4.078 32.752 -40.211 1.00 21.30 47 SER C CA 1
ATOM 2986 C C . SER C 1 57 ? -4.507 33.365 -41.548 1.00 21.60 47 SER C C 1
ATOM 2987 O O . SER C 1 57 ? -4.520 32.694 -42.581 1.00 22.56 47 SER C O 1
ATOM 2990 N N . GLU C 1 58 ? -4.857 34.643 -41.521 1.00 26.59 48 GLU C N 1
ATOM 2991 C CA . GLU C 1 58 ? -5.265 35.335 -42.733 1.00 27.54 48 GLU C CA 1
ATOM 2992 C C . GLU C 1 58 ? -4.277 36.468 -42.974 1.00 27.76 48 GLU C C 1
ATOM 2993 O O . GLU C 1 58 ? -4.449 37.277 -43.880 1.00 29.32 48 GLU C O 1
ATOM 2999 N N . LEU C 1 59 ? -3.234 36.492 -42.147 1.00 19.98 49 LEU C N 1
ATOM 3000 C CA . LEU C 1 59 ? -2.167 37.487 -42.196 1.00 19.10 49 LEU C CA 1
ATOM 3001 C C . LEU C 1 59 ? -0.798 36.839 -42.419 1.00 19.07 49 LEU C C 1
ATOM 3002 O O . LEU C 1 59 ? 0.218 37.535 -42.416 1.00 19.16 49 LEU C O 1
ATOM 3007 N N . ILE C 1 60 ? -0.760 35.524 -42.600 1.00 19.16 50 ILE C N 1
ATOM 3008 C CA . ILE C 1 60 ? 0.513 34.833 -42.757 1.00 21.12 50 ILE C CA 1
ATOM 3009 C C . ILE C 1 60 ? 1.527 35.510 -43.689 1.00 22.71 50 ILE C C 1
ATOM 3010 O O . ILE C 1 60 ? 2.597 35.912 -43.236 1.00 23.29 50 ILE C O 1
ATOM 3015 N N . PRO C 1 61 ? 1.212 35.657 -44.993 1.00 14.22 51 PRO C N 1
ATOM 3016 C CA . PRO C 1 61 ? 2.194 36.307 -45.871 1.00 15.08 51 PRO C CA 1
ATOM 3017 C C . PRO C 1 61 ? 2.625 37.691 -45.381 1.00 14.98 51 PRO C C 1
ATOM 3018 O O . PRO C 1 61 ? 3.816 38.026 -45.426 1.00 15.15 51 PRO C O 1
ATOM 3022 N N . ASP C 1 62 ? 1.672 38.491 -44.902 1.00 18.95 52 ASP C N 1
ATOM 3023 C CA . ASP C 1 62 ? 2.005 39.824 -44.402 1.00 19.83 52 ASP C CA 1
ATOM 3024 C C . ASP C 1 62 ? 3.038 39.695 -43.275 1.00 21.07 52 ASP C C 1
ATOM 3025 O O . ASP C 1 62 ? 3.974 40.500 -43.177 1.00 21.97 52 ASP C O 1
ATOM 3030 N N . LEU C 1 63 ? 2.855 38.690 -42.420 1.00 19.97 53 LEU C N 1
ATOM 3031 C CA . LEU C 1 63 ? 3.764 38.461 -41.297 1.00 21.18 53 LEU C CA 1
ATOM 3032 C C . LEU C 1 63 ? 5.140 38.022 -41.779 1.00 22.94 53 LEU C C 1
ATOM 3033 O O . LEU C 1 63 ? 6.149 38.624 -41.421 1.00 22.85 53 LEU C O 1
ATOM 3046 N N . THR C 1 65 ? 6.589 38.457 -44.506 1.00 22.42 55 THR C N 1
ATOM 3047 C CA . THR C 1 65 ? 7.225 39.603 -45.154 1.00 23.71 55 THR C CA 1
ATOM 3048 C C . THR C 1 65 ? 7.767 40.574 -44.113 1.00 24.57 55 THR C C 1
ATOM 3049 O O . THR C 1 65 ? 8.912 41.027 -44.216 1.00 25.58 55 THR C O 1
ATOM 3053 N N . ALA C 1 66 ? 6.943 40.898 -43.117 1.00 18.55 56 ALA C N 1
ATOM 3054 C CA . ALA C 1 66 ? 7.360 41.808 -42.055 1.00 20.28 56 ALA C CA 1
ATOM 3055 C C . ALA C 1 66 ? 8.503 41.227 -41.219 1.00 22.40 56 ALA C C 1
ATOM 3056 O O . ALA C 1 66 ? 9.238 41.966 -40.578 1.00 21.85 56 ALA C O 1
ATOM 3066 N N . THR C 1 68 ? 10.898 38.833 -42.488 1.00 33.95 58 THR C N 1
ATOM 3067 C CA . THR C 1 68 ? 12.006 38.713 -43.428 1.00 37.44 58 THR C CA 1
ATOM 3068 C C . THR C 1 68 ? 12.520 40.084 -43.839 1.00 39.05 58 THR C C 1
ATOM 3069 O O . THR C 1 68 ? 13.696 40.267 -44.151 1.00 41.36 58 THR C O 1
ATOM 3073 N N . THR C 1 69 ? 11.607 41.041 -43.828 1.00 40.28 59 THR C N 1
ATOM 3074 C CA . THR C 1 69 ? 11.878 42.413 -44.216 1.00 40.33 59 THR C CA 1
ATOM 3075 C C . THR C 1 69 ? 11.218 43.267 -43.141 1.00 38.95 59 THR C C 1
ATOM 3076 O O . THR C 1 69 ? 10.302 42.798 -42.475 1.00 38.27 59 THR C O 1
ATOM 3080 N N . ARG C 1 70 ? 11.648 44.502 -42.937 1.00 73.11 60 ARG C N 1
ATOM 3081 C CA . ARG C 1 70 ? 10.954 45.273 -41.916 1.00 71.08 60 ARG C CA 1
ATOM 3082 C C . ARG C 1 70 ? 9.769 46.016 -42.533 1.00 68.75 60 ARG C C 1
ATOM 3083 O O . ARG C 1 70 ? 9.201 46.919 -41.919 1.00 68.92 60 ARG C O 1
ATOM 3091 N N . VAL C 1 71 ? 9.384 45.602 -43.741 1.00 20.58 61 VAL C N 1
ATOM 3092 C CA . VAL C 1 71 ? 8.274 46.219 -44.459 1.00 16.80 61 VAL C CA 1
ATOM 3093 C C . VAL C 1 71 ? 6.899 45.684 -44.056 1.00 13.34 61 VAL C C 1
ATOM 3094 O O . VAL C 1 71 ? 6.695 44.471 -43.915 1.00 11.90 61 VAL C O 1
ATOM 3098 N N . HIS C 1 72 ? 5.960 46.613 -43.888 1.00 19.86 62 HIS C N 1
ATOM 3099 C CA . HIS C 1 72 ? 4.593 46.293 -43.501 1.00 17.59 62 HIS C CA 1
ATOM 3100 C C . HIS C 1 72 ? 3.609 46.520 -44.638 1.00 15.66 62 HIS C C 1
ATOM 3101 O O . HIS C 1 72 ? 3.624 47.572 -45.263 1.00 14.84 62 HIS C O 1
ATOM 3108 N N . THR C 1 73 ? 2.750 45.541 -44.903 1.00 18.15 63 THR C N 1
ATOM 3109 C CA . THR C 1 73 ? 1.742 45.714 -45.944 1.00 17.28 63 THR C CA 1
ATOM 3110 C C . THR C 1 73 ? 0.771 46.747 -45.394 1.00 16.84 63 THR C C 1
ATOM 3111 O O . THR C 1 73 ? 0.826 47.096 -44.213 1.00 18.25 63 THR C O 1
ATOM 3115 N N . THR C 1 74 ? -0.114 47.234 -46.250 1.00 21.38 64 THR C N 1
ATOM 3116 C CA . THR C 1 74 ? -1.104 48.208 -45.831 1.00 19.37 64 THR C CA 1
ATOM 3117 C C . THR C 1 74 ? -1.967 47.558 -44.760 1.00 16.14 64 THR C C 1
ATOM 3118 O O . THR C 1 74 ? -2.306 48.184 -43.755 1.00 14.54 64 THR C O 1
ATOM 3122 N N . LYS C 1 75 ? -2.308 46.289 -44.974 1.00 19.69 65 LYS C N 1
ATOM 3123 C CA . LYS C 1 75 ? -3.129 45.567 -44.016 1.00 17.38 65 LYS C CA 1
ATOM 3124 C C . LYS C 1 75 ? -2.417 45.485 -42.656 1.00 16.25 65 LYS C C 1
ATOM 3125 O O . LYS C 1 75 ? -2.999 45.819 -41.632 1.00 14.82 65 LYS C O 1
ATOM 3131 N N . LEU C 1 76 ? -1.152 45.082 -42.638 1.00 15.81 66 LEU C N 1
ATOM 3132 C CA . LEU C 1 76 ? -0.442 44.974 -41.363 1.00 16.34 66 LEU C CA 1
ATOM 3133 C C . LEU C 1 76 ? -0.182 46.330 -40.700 1.00 16.26 66 LEU C C 1
ATOM 3134 O O . LEU C 1 76 ? -0.122 46.422 -39.471 1.00 15.77 66 LEU C O 1
ATOM 3139 N N . GLU C 1 77 ? -0.046 47.377 -41.510 1.00 19.70 67 GLU C N 1
ATOM 3140 C CA . GLU C 1 77 ? 0.210 48.724 -41.000 1.00 21.21 67 GLU C CA 1
ATOM 3141 C C . GLU C 1 77 ? -0.964 49.255 -40.179 1.00 19.36 67 GLU C C 1
ATOM 3142 O O . GLU C 1 77 ? -0.775 49.887 -39.136 1.00 19.30 67 GLU C O 1
ATOM 3148 N N . GLU C 1 78 ? -2.177 48.995 -40.654 1.00 24.19 68 GLU C N 1
ATOM 3149 C CA . GLU C 1 78 ? -3.372 49.447 -39.956 1.00 23.75 68 GLU C CA 1
ATOM 3150 C C . GLU C 1 78 ? -3.591 48.578 -38.724 1.00 22.70 68 GLU C C 1
ATOM 3151 O O . GLU C 1 78 ? -4.000 49.069 -37.666 1.00 22.92 68 GLU C O 1
ATOM 3157 N N . ILE C 1 79 ? -3.285 47.290 -38.862 1.00 15.76 69 ILE C N 1
ATOM 3158 C CA . ILE C 1 79 ? -3.431 46.348 -37.762 1.00 14.96 69 ILE C CA 1
ATOM 3159 C C . ILE C 1 79 ? -2.514 46.730 -36.602 1.00 15.61 69 ILE C C 1
ATOM 3160 O O . ILE C 1 79 ? -2.977 46.834 -35.470 1.00 15.36 69 ILE C O 1
ATOM 3165 N N . THR C 1 80 ? -1.223 46.942 -36.878 1.00 13.77 70 THR C N 1
ATOM 3166 C CA . THR C 1 80 ? -0.281 47.292 -35.811 1.00 14.41 70 THR C CA 1
ATOM 3167 C C . THR C 1 80 ? -0.502 48.691 -35.262 1.00 14.89 70 THR C C 1
ATOM 3168 O O . THR C 1 80 ? -0.294 48.919 -34.076 1.00 15.65 70 THR C O 1
ATOM 3172 N N . SER C 1 81 ? -0.929 49.627 -36.100 1.00 19.08 71 SER C N 1
ATOM 3173 C CA . SER C 1 81 ? -1.192 50.986 -35.620 1.00 20.21 71 SER C CA 1
ATOM 3174 C C . SER C 1 81 ? -2.402 51.026 -34.703 1.00 19.35 71 SER C C 1
ATOM 3175 O O . SER C 1 81 ? -2.341 51.603 -33.616 1.00 20.17 71 SER C O 1
ATOM 3178 N N . ALA C 1 82 ? -3.507 50.426 -35.148 1.00 17.45 72 ALA C N 1
ATOM 3179 C CA . ALA C 1 82 ? -4.729 50.407 -34.346 1.00 17.14 72 ALA C CA 1
ATOM 3180 C C . ALA C 1 82 ? -4.419 49.672 -33.055 1.00 16.48 72 ALA C C 1
ATOM 3181 O O . ALA C 1 82 ? -4.939 50.013 -31.992 1.00 16.60 72 ALA C O 1
ATOM 3183 N N . LEU C 1 83 ? -3.547 48.671 -33.156 1.00 16.51 73 LEU C N 1
ATOM 3184 C CA . LEU C 1 83 ? -3.141 47.878 -32.003 1.00 15.66 73 LEU C CA 1
ATOM 3185 C C . LEU C 1 83 ? -2.540 48.754 -30.908 1.00 15.96 73 LEU C C 1
ATOM 3186 O O . LEU C 1 83 ? -3.089 48.845 -29.812 1.00 15.19 73 LEU C O 1
ATOM 3191 N N . SER C 1 84 ? -1.415 49.401 -31.201 1.00 17.59 74 SER C N 1
ATOM 3192 C CA . SER C 1 84 ? -0.772 50.267 -30.218 1.00 18.31 74 SER C CA 1
ATOM 3193 C C . SER C 1 84 ? -1.678 51.404 -29.781 1.00 17.93 74 SER C C 1
ATOM 3194 O O . SER C 1 84 ? -1.498 51.960 -28.702 1.00 18.42 74 SER C O 1
ATOM 3197 N N . ALA C 1 85 ? -2.657 51.744 -30.617 1.00 11.92 75 ALA C N 1
ATOM 3198 C CA . ALA C 1 85 ? -3.584 52.829 -30.293 1.00 12.29 75 ALA C CA 1
ATOM 3199 C C . ALA C 1 85 ? -4.780 52.377 -29.444 1.00 11.39 75 ALA C C 1
ATOM 3200 O O . ALA C 1 85 ? -5.502 53.217 -28.909 1.00 11.24 75 ALA C O 1
ATOM 3202 N N . SER C 1 86 ? -4.986 51.064 -29.321 1.00 18.30 76 SER C N 1
ATOM 3203 C CA . SER C 1 86 ? -6.112 50.536 -28.538 1.00 18.34 76 SER C CA 1
ATOM 3204 C C . SER C 1 86 ? -6.035 50.769 -27.024 1.00 18.59 76 SER C C 1
ATOM 3205 O O . SER C 1 86 ? -4.960 50.990 -26.465 1.00 19.15 76 SER C O 1
ATOM 3208 N N . ASP C 1 87 ? -7.193 50.714 -26.373 1.00 15.00 77 ASP C N 1
ATOM 3209 C CA . ASP C 1 87 ? -7.284 50.897 -24.931 1.00 16.06 77 ASP C CA 1
ATOM 3210 C C . ASP C 1 87 ? -7.156 49.547 -24.241 1.00 14.92 77 ASP C C 1
ATOM 3211 O O . ASP C 1 87 ? -6.651 49.456 -23.126 1.00 15.84 77 ASP C O 1
ATOM 3216 N N . GLY C 1 88 ? -7.636 48.501 -24.903 1.00 17.65 78 GLY C N 1
ATOM 3217 C CA . GLY C 1 88 ? -7.578 47.174 -24.325 1.00 16.50 78 GLY C CA 1
ATOM 3218 C C . GLY C 1 88 ? -7.189 46.134 -25.349 1.00 15.78 78 GLY C C 1
ATOM 3219 O O . GLY C 1 88 ? -7.380 46.335 -26.545 1.00 16.19 78 GLY C O 1
ATOM 3220 N N . LEU C 1 89 ? -6.643 45.017 -24.876 1.00 15.58 79 LEU C N 1
ATOM 3221 C CA . LEU C 1 89 ? -6.210 43.935 -25.754 1.00 13.95 79 LEU C CA 1
ATOM 3222 C C . LEU C 1 89 ? -6.597 42.553 -25.225 1.00 12.49 79 LEU C C 1
ATOM 3223 O O . LEU C 1 89 ? -6.482 42.288 -24.031 1.00 11.55 79 LEU C O 1
ATOM 3228 N N . VAL C 1 90 ? -7.055 41.684 -26.119 1.00 9.82 80 VAL C N 1
ATOM 3229 C CA . VAL C 1 90 ? -7.391 40.308 -25.772 1.00 8.98 80 VAL C CA 1
ATOM 3230 C C . VAL C 1 90 ? -6.570 39.457 -26.743 1.00 9.52 80 VAL C C 1
ATOM 3231 O O . VAL C 1 90 ? -6.627 39.682 -27.957 1.00 10.72 80 VAL C O 1
ATOM 3235 N N . VAL C 1 91 ? -5.804 38.497 -26.222 1.00 9.49 81 VAL C N 1
ATOM 3236 C CA . VAL C 1 91 ? -4.997 37.632 -27.080 1.00 9.32 81 VAL C CA 1
ATOM 3237 C C . VAL C 1 91 ? -5.370 36.190 -26.793 1.00 9.69 81 VAL C C 1
ATOM 3238 O O . VAL C 1 91 ? -5.466 35.794 -25.642 1.00 10.34 81 VAL C O 1
ATOM 3242 N N . ALA C 1 92 ? -5.576 35.412 -27.849 1.00 11.32 82 ALA C N 1
ATOM 3243 C CA . ALA C 1 92 ? -5.994 34.027 -27.716 1.00 11.59 82 ALA C CA 1
ATOM 3244 C C . ALA C 1 92 ? -5.172 33.115 -28.610 1.00 12.46 82 ALA C C 1
ATOM 3245 O O . ALA C 1 92 ? -4.789 33.498 -29.715 1.00 11.73 82 ALA C O 1
ATOM 3247 N N . THR C 1 93 ? -4.923 31.895 -28.149 1.00 10.27 83 THR C N 1
ATOM 3248 C CA . THR C 1 93 ? -4.150 30.968 -28.955 1.00 10.98 83 THR C CA 1
ATOM 3249 C C . THR C 1 93 ? -4.467 29.508 -28.687 1.00 11.74 83 THR C C 1
ATOM 3250 O O . THR C 1 93 ? -4.778 29.128 -27.562 1.00 11.60 83 THR C O 1
ATOM 3254 N N . PRO C 1 94 ? -4.443 28.678 -29.740 1.00 9.25 84 PRO C N 1
ATOM 3255 C CA . PRO C 1 94 ? -4.706 27.252 -29.555 1.00 10.33 84 PRO C CA 1
ATOM 3256 C C . PRO C 1 94 ? -3.391 26.755 -28.924 1.00 11.12 84 PRO C C 1
ATOM 3257 O O . PRO C 1 94 ? -2.415 27.504 -28.870 1.00 10.71 84 PRO C O 1
ATOM 3261 N N . VAL C 1 95 ? -3.348 25.516 -28.451 1.00 22.57 85 VAL C N 1
ATOM 3262 C CA . VAL C 1 95 ? -2.124 25.017 -27.839 1.00 23.75 85 VAL C CA 1
ATOM 3263 C C . VAL C 1 95 ? -1.457 23.933 -28.686 1.00 25.87 85 VAL C C 1
ATOM 3264 O O . VAL C 1 95 ? -2.015 22.856 -28.890 1.00 26.72 85 VAL C O 1
ATOM 3268 N N . PHE C 1 96 ? -0.268 24.239 -29.200 1.00 19.76 86 PHE C N 1
ATOM 3269 C CA . PHE C 1 96 ? 0.490 23.298 -30.023 1.00 21.19 86 PHE C CA 1
ATOM 3270 C C . PHE C 1 96 ? 1.795 22.985 -29.304 1.00 21.12 86 PHE C C 1
ATOM 3271 O O . PHE C 1 96 ? 2.509 23.896 -28.876 1.00 21.17 86 PHE C O 1
ATOM 3279 N N . LYS C 1 97 ? 2.108 21.698 -29.174 1.00 19.43 87 LYS C N 1
ATOM 3280 C CA . LYS C 1 97 ? 3.332 21.276 -28.515 1.00 18.84 87 LYS C CA 1
ATOM 3281 C C . LYS C 1 97 ? 3.440 21.847 -27.103 1.00 17.20 87 LYS C C 1
ATOM 3282 O O . LYS C 1 97 ? 4.510 22.283 -26.684 1.00 16.92 87 LYS C O 1
ATOM 3288 N N . ALA C 1 98 ? 2.320 21.868 -26.386 1.00 19.44 88 ALA C N 1
ATOM 3289 C CA . ALA C 1 98 ? 2.274 22.360 -25.005 1.00 17.07 88 ALA C CA 1
ATOM 3290 C C . ALA C 1 98 ? 2.592 23.846 -24.802 1.00 16.63 88 ALA C C 1
ATOM 3291 O O . ALA C 1 98 ? 3.062 24.246 -23.736 1.00 16.44 88 ALA C O 1
ATOM 3293 N N . SER C 1 99 ? 2.346 24.665 -25.814 1.00 17.44 89 SER C N 1
ATOM 3294 C CA . SER C 1 99 ? 2.593 26.096 -25.682 1.00 17.43 89 SER C CA 1
ATOM 3295 C C . SER C 1 99 ? 1.781 26.884 -26.696 1.00 16.69 89 SER C C 1
ATOM 3296 O O . SER C 1 99 ? 0.909 26.328 -27.369 1.00 16.23 89 SER C O 1
ATOM 3299 N N . TYR C 1 100 ? 2.055 28.181 -26.807 1.00 18.81 90 TYR C N 1
ATOM 3300 C CA . TYR C 1 100 ? 1.319 28.977 -27.770 1.00 19.26 90 TYR C CA 1
ATOM 3301 C C . TYR C 1 100 ? 1.809 28.658 -29.175 1.00 20.44 90 TYR C C 1
ATOM 3302 O O . TYR C 1 100 ? 2.881 28.064 -29.350 1.00 20.97 90 TYR C O 1
ATOM 3311 N N . THR C 1 101 ? 1.011 29.045 -30.165 1.00 20.27 91 THR C N 1
ATOM 3312 C CA . THR C 1 101 ? 1.317 28.812 -31.571 1.00 21.47 91 THR C CA 1
ATOM 3313 C C . THR C 1 101 ? 2.529 29.605 -32.048 1.00 21.88 91 THR C C 1
ATOM 3314 O O . THR C 1 101 ? 2.817 30.696 -31.542 1.00 20.85 91 THR C O 1
ATOM 3318 N N . GLY C 1 102 ? 3.249 29.037 -33.015 1.00 16.80 92 GLY C N 1
ATOM 3319 C CA . GLY C 1 102 ? 4.400 29.720 -33.575 1.00 16.27 92 GLY C CA 1
ATOM 3320 C C . GLY C 1 102 ? 3.873 30.930 -34.330 1.00 16.35 92 GLY C C 1
ATOM 3321 O O . GLY C 1 102 ? 4.489 31.997 -34.339 1.00 16.04 92 GLY C O 1
ATOM 3322 N N . LEU C 1 103 ? 2.715 30.772 -34.959 1.00 18.62 93 LEU C N 1
ATOM 3323 C CA . LEU C 1 103 ? 2.116 31.869 -35.699 1.00 19.33 93 LEU C CA 1
ATOM 3324 C C . LEU C 1 103 ? 1.808 32.958 -34.682 1.00 18.35 93 LEU C C 1
ATOM 3325 O O . LEU C 1 103 ? 2.021 34.150 -34.936 1.00 17.91 93 LEU C O 1
ATOM 3330 N N . PHE C 1 104 ? 1.315 32.537 -33.523 1.00 21.76 94 PHE C N 1
ATOM 3331 C CA . PHE C 1 104 ? 0.995 33.469 -32.459 1.00 20.32 94 PHE C CA 1
ATOM 3332 C C . PHE C 1 104 ? 2.252 34.258 -32.081 1.00 20.69 94 PHE C C 1
ATOM 3333 O O . PHE C 1 104 ? 2.247 35.501 -32.068 1.00 20.88 94 PHE C O 1
ATOM 3341 N N . LYS C 1 105 ? 3.331 33.533 -31.789 1.00 14.75 95 LYS C N 1
ATOM 3342 C CA . LYS C 1 105 ? 4.582 34.171 -31.393 1.00 14.47 95 LYS C CA 1
ATOM 3343 C C . LYS C 1 105 ? 5.188 35.077 -32.469 1.00 15.51 95 LYS C C 1
ATOM 3344 O O . LYS C 1 105 ? 5.726 36.140 -32.165 1.00 14.89 95 LYS C O 1
ATOM 3358 N N . PHE C 1 107 ? 3.763 36.953 -34.574 1.00 14.54 97 PHE C N 1
ATOM 3359 C CA . PHE C 1 107 ? 3.082 38.230 -34.555 1.00 13.72 97 PHE C CA 1
ATOM 3360 C C . PHE C 1 107 ? 3.700 39.169 -33.526 1.00 13.51 97 PHE C C 1
ATOM 3361 O O . PHE C 1 107 ? 3.988 40.331 -33.822 1.00 13.64 97 PHE C O 1
ATOM 3369 N N . PHE C 1 108 ? 3.901 38.675 -32.312 1.00 12.81 98 PHE C N 1
ATOM 3370 C CA . PHE C 1 108 ? 4.488 39.512 -31.285 1.00 14.42 98 PHE C CA 1
ATOM 3371 C C . PHE C 1 108 ? 5.966 39.793 -31.558 1.00 16.48 98 PHE C C 1
ATOM 3372 O O . PHE C 1 108 ? 6.497 40.804 -31.096 1.00 17.57 98 PHE C O 1
ATOM 3380 N N . ASP C 1 109 ? 6.621 38.920 -32.321 1.00 15.68 99 ASP C N 1
ATOM 3381 C CA . ASP C 1 109 ? 8.031 39.116 -32.664 1.00 18.12 99 ASP C CA 1
ATOM 3382 C C . ASP C 1 109 ? 8.173 40.287 -33.632 1.00 19.43 99 ASP C C 1
ATOM 3383 O O . ASP C 1 109 ? 9.145 41.040 -33.594 1.00 20.44 99 ASP C O 1
ATOM 3388 N N . ILE C 1 110 ? 7.163 40.425 -34.478 1.00 13.16 100 ILE C N 1
ATOM 3389 C CA . ILE C 1 110 ? 7.070 41.430 -35.527 1.00 12.86 100 ILE C CA 1
ATOM 3390 C C . ILE C 1 110 ? 6.798 42.865 -35.082 1.00 13.81 100 ILE C C 1
ATOM 3391 O O . ILE C 1 110 ? 7.022 43.808 -35.850 1.00 14.69 100 ILE C O 1
ATOM 3396 N N . LEU C 1 111 ? 6.311 43.024 -33.852 1.00 16.90 101 LEU C N 1
ATOM 3397 C CA . LEU C 1 111 ? 5.970 44.338 -33.294 1.00 16.54 101 LEU C CA 1
ATOM 3398 C C . LEU C 1 111 ? 7.160 45.111 -32.737 1.00 18.50 101 LEU C C 1
ATOM 3399 O O . LEU C 1 111 ? 8.188 44.524 -32.408 1.00 19.41 101 LEU C O 1
ATOM 3404 N N . ASP C 1 112 ? 7.011 46.431 -32.631 1.00 20.51 102 ASP C N 1
ATOM 3405 C CA . ASP C 1 112 ? 8.067 47.271 -32.085 1.00 23.82 102 ASP C CA 1
ATOM 3406 C C . ASP C 1 112 ? 8.159 46.976 -30.588 1.00 24.07 102 ASP C C 1
ATOM 3407 O O . ASP C 1 112 ? 7.148 46.703 -29.938 1.00 22.74 102 ASP C O 1
ATOM 3412 N N . THR C 1 113 ? 9.374 47.020 -30.052 1.00 31.02 103 THR C N 1
ATOM 3413 C CA . THR C 1 113 ? 9.609 46.745 -28.639 1.00 31.82 103 THR C CA 1
ATOM 3414 C C . THR C 1 113 ? 8.604 47.396 -27.694 1.00 30.27 103 THR C C 1
ATOM 3415 O O . THR C 1 113 ? 8.207 46.790 -26.703 1.00 28.76 103 THR C O 1
ATOM 3419 N N . ASP C 1 114 ? 8.186 48.615 -28.010 1.00 30.40 104 ASP C N 1
ATOM 3420 C CA . ASP C 1 114 ? 7.252 49.359 -27.166 1.00 30.31 104 ASP C CA 1
ATOM 3421 C C . ASP C 1 114 ? 5.804 49.371 -27.665 1.00 27.68 104 ASP C C 1
ATOM 3422 O O . ASP C 1 114 ? 5.029 50.275 -27.316 1.00 27.68 104 ASP C O 1
ATOM 3427 N N . ALA C 1 115 ? 5.431 48.381 -28.465 1.00 22.78 105 ALA C N 1
ATOM 3428 C CA . ALA C 1 115 ? 4.078 48.336 -29.010 1.00 20.51 105 ALA C CA 1
ATOM 3429 C C . ALA C 1 115 ? 2.952 48.227 -27.974 1.00 18.62 105 ALA C C 1
ATOM 3430 O O . ALA C 1 115 ? 1.929 48.894 -28.100 1.00 19.32 105 ALA C O 1
ATOM 3432 N N . LEU C 1 116 ? 3.138 47.399 -26.954 1.00 16.37 106 LEU C N 1
ATOM 3433 C CA . LEU C 1 116 ? 2.114 47.197 -25.925 1.00 15.14 106 LEU C CA 1
ATOM 3434 C C . LEU C 1 116 ? 2.501 47.712 -24.524 1.00 15.35 106 LEU C C 1
ATOM 3435 O O . LEU C 1 116 ? 2.008 47.216 -23.508 1.00 15.17 106 LEU C O 1
ATOM 3440 N N . THR C 1 117 ? 3.377 48.701 -24.451 1.00 15.17 107 THR C N 1
ATOM 3441 C CA . THR C 1 117 ? 3.778 49.210 -23.149 1.00 16.14 107 THR C CA 1
ATOM 3442 C C . THR C 1 117 ? 2.579 49.784 -22.393 1.00 15.38 107 THR C C 1
ATOM 3443 O O . THR C 1 117 ? 1.951 50.734 -22.856 1.00 15.97 107 THR C O 1
ATOM 3447 N N . GLY C 1 118 ? 2.266 49.190 -21.240 1.00 12.42 108 GLY C N 1
ATOM 3448 C CA . GLY C 1 118 ? 1.154 49.645 -20.420 1.00 12.10 108 GLY C CA 1
ATOM 3449 C C . GLY C 1 118 ? -0.238 49.205 -20.867 1.00 11.23 108 GLY C C 1
ATOM 3450 O O . GLY C 1 118 ? -1.241 49.588 -20.266 1.00 10.23 108 GLY C O 1
ATOM 3459 N N . PRO C 1 120 ? -3.563 47.290 -21.188 1.00 14.28 110 PRO C N 1
ATOM 3460 C CA . PRO C 1 120 ? -4.447 46.439 -20.381 1.00 13.25 110 PRO C CA 1
ATOM 3461 C C . PRO C 1 120 ? -4.702 45.175 -21.215 1.00 12.47 110 PRO C C 1
ATOM 3462 O O . PRO C 1 120 ? -5.103 45.277 -22.382 1.00 12.29 110 PRO C O 1
ATOM 3466 N N . THR C 1 121 ? -4.496 43.994 -20.626 1.00 13.40 111 THR C N 1
ATOM 3467 C CA . THR C 1 121 ? -4.643 42.761 -21.398 1.00 11.38 111 THR C CA 1
ATOM 3468 C C . THR C 1 121 ? -5.211 41.517 -20.727 1.00 11.59 111 THR C C 1
ATOM 3469 O O . THR C 1 121 ? -4.977 41.250 -19.544 1.00 12.24 111 THR C O 1
ATOM 3473 N N . ILE C 1 122 ? -5.950 40.746 -21.514 1.00 12.01 112 ILE C N 1
ATOM 3474 C CA . ILE C 1 122 ? -6.491 39.485 -21.049 1.00 10.95 112 ILE C CA 1
ATOM 3475 C C . ILE C 1 122 ? -5.783 38.433 -21.888 1.00 11.48 112 ILE C C 1
ATOM 3476 O O . ILE C 1 122 ? -5.843 38.485 -23.117 1.00 13.17 112 ILE C O 1
ATOM 3481 N N . ILE C 1 123 ? -5.075 37.501 -21.261 1.00 12.37 113 ILE C N 1
ATOM 3482 C CA . ILE C 1 123 ? -4.438 36.469 -22.069 1.00 11.01 113 ILE C CA 1
ATOM 3483 C C . ILE C 1 123 ? -5.355 35.257 -22.021 1.00 12.06 113 ILE C C 1
ATOM 3484 O O . ILE C 1 123 ? -5.961 34.960 -20.983 1.00 13.02 113 ILE C O 1
ATOM 3489 N N . ALA C 1 124 ? -5.470 34.576 -23.156 1.00 11.72 114 ALA C N 1
ATOM 3490 C CA . ALA C 1 124 ? -6.329 33.412 -23.268 1.00 11.62 114 ALA C CA 1
ATOM 3491 C C . ALA C 1 124 ? -5.694 32.317 -24.126 1.00 11.34 114 ALA C C 1
ATOM 3492 O O . ALA C 1 124 ? -4.733 32.562 -24.848 1.00 11.87 114 ALA C O 1
ATOM 3494 N N . ALA C 1 125 ? -6.243 31.110 -24.027 1.00 9.13 115 ALA C N 1
ATOM 3495 C CA . ALA C 1 125 ? -5.786 29.954 -24.799 1.00 10.06 115 ALA C CA 1
ATOM 3496 C C . ALA C 1 125 ? -6.875 28.876 -24.725 1.00 11.20 115 ALA C C 1
ATOM 3497 O O . ALA C 1 125 ? -7.756 28.922 -23.857 1.00 10.93 115 ALA C O 1
ATOM 3499 N N . THR C 1 126 ? -6.835 27.913 -25.634 1.00 14.34 116 THR C N 1
ATOM 3500 C CA . THR C 1 126 ? -7.838 26.856 -25.612 1.00 15.49 116 THR C CA 1
ATOM 3501 C C . THR C 1 126 ? -7.270 25.520 -26.056 1.00 17.00 116 THR C C 1
ATOM 3502 O O . THR C 1 126 ? -6.262 25.463 -26.756 1.00 17.79 116 THR C O 1
ATOM 3506 N N . ALA C 1 127 ? -7.935 24.451 -25.634 1.00 12.65 117 ALA C N 1
ATOM 3507 C CA . ALA C 1 127 ? -7.543 23.093 -25.978 1.00 14.14 117 ALA C CA 1
ATOM 3508 C C . ALA C 1 127 ? -8.697 22.173 -25.592 1.00 14.97 117 ALA C C 1
ATOM 3509 O O . ALA C 1 127 ? -9.743 22.642 -25.146 1.00 15.03 117 ALA C O 1
ATOM 3511 N N . GLY C 1 128 ? -8.514 20.869 -25.757 1.00 20.63 118 GLY C N 1
ATOM 3512 C CA . GLY C 1 128 ? -9.570 19.939 -25.400 1.00 21.50 118 GLY C CA 1
ATOM 3513 C C . GLY C 1 128 ? -9.706 19.815 -23.891 1.00 22.11 118 GLY C C 1
ATOM 3514 O O . GLY C 1 128 ? -10.762 20.087 -23.323 1.00 22.49 118 GLY C O 1
ATOM 3515 N N . SER C 1 129 ? -8.634 19.399 -23.232 1.00 25.79 119 SER C N 1
ATOM 3516 C CA . SER C 1 129 ? -8.657 19.262 -21.783 1.00 25.94 119 SER C CA 1
ATOM 3517 C C . SER C 1 129 ? -8.002 20.482 -21.144 1.00 25.62 119 SER C C 1
ATOM 3518 O O . SER C 1 129 ? -7.691 21.464 -21.829 1.00 26.92 119 SER C O 1
ATOM 3521 N N . ALA C 1 130 ? -7.796 20.423 -19.833 1.00 17.43 120 ALA C N 1
ATOM 3522 C CA . ALA C 1 130 ? -7.173 21.530 -19.125 1.00 15.98 120 ALA C CA 1
ATOM 3523 C C . ALA C 1 130 ? -5.749 21.201 -18.684 1.00 16.07 120 ALA C C 1
ATOM 3524 O O . ALA C 1 130 ? -5.109 22.012 -18.017 1.00 16.59 120 ALA C O 1
ATOM 3526 N N . ARG C 1 131 ? -5.245 20.029 -19.059 1.00 14.85 121 ARG C N 1
ATOM 3527 C CA . ARG C 1 131 ? -3.894 19.642 -18.657 1.00 14.89 121 ARG C CA 1
ATOM 3528 C C . ARG C 1 131 ? -2.828 20.686 -18.972 1.00 13.84 121 ARG C C 1
ATOM 3529 O O . ARG C 1 131 ? -1.808 20.766 -18.284 1.00 12.86 121 ARG C O 1
ATOM 3537 N N . HIS C 1 132 ? -3.077 21.511 -19.981 1.00 17.82 122 HIS C N 1
ATOM 3538 C CA . HIS C 1 132 ? -2.114 22.533 -20.371 1.00 18.30 122 HIS C CA 1
ATOM 3539 C C . HIS C 1 132 ? -2.495 23.966 -19.983 1.00 17.56 122 HIS C C 1
ATOM 3540 O O . HIS C 1 132 ? -1.970 24.921 -20.548 1.00 16.99 122 HIS C O 1
ATOM 3547 N N . SER C 1 133 ? -3.377 24.124 -19.006 1.00 17.05 123 SER C N 1
ATOM 3548 C CA . SER C 1 133 ? -3.810 25.458 -18.607 1.00 17.85 123 SER C CA 1
ATOM 3549 C C . SER C 1 133 ? -2.679 26.401 -18.179 1.00 16.02 123 SER C C 1
ATOM 3550 O O . SER C 1 133 ? -2.760 27.607 -18.399 1.00 15.04 123 SER C O 1
ATOM 3553 N N . LEU C 1 134 ? -1.624 25.864 -17.577 1.00 16.17 124 LEU C N 1
ATOM 3554 C CA . LEU C 1 134 ? -0.515 26.707 -17.136 1.00 16.17 124 LEU C CA 1
ATOM 3555 C C . LEU C 1 134 ? 0.285 27.348 -18.273 1.00 16.24 124 LEU C C 1
ATOM 3556 O O . LEU C 1 134 ? 1.310 27.993 -18.041 1.00 16.59 124 LEU C O 1
ATOM 3561 N N . VAL C 1 135 ? -0.176 27.185 -19.507 1.00 20.65 125 VAL C N 1
ATOM 3562 C CA . VAL C 1 135 ? 0.526 27.821 -20.610 1.00 21.28 125 VAL C CA 1
ATOM 3563 C C . VAL C 1 135 ? 0.336 29.319 -20.403 1.00 20.95 125 VAL C C 1
ATOM 3564 O O . VAL C 1 135 ? 1.201 30.120 -20.743 1.00 22.81 125 VAL C O 1
ATOM 3568 N N . LEU C 1 136 ? -0.798 29.681 -19.813 1.00 15.29 126 LEU C N 1
ATOM 3569 C CA . LEU C 1 136 ? -1.133 31.076 -19.539 1.00 15.27 126 LEU C CA 1
ATOM 3570 C C . LEU C 1 136 ? -0.086 31.810 -18.697 1.00 15.17 126 LEU C C 1
ATOM 3571 O O . LEU C 1 136 ? 0.403 32.868 -19.096 1.00 16.68 126 LEU C O 1
ATOM 3576 N N . ASP C 1 137 ? 0.267 31.253 -17.544 1.00 19.17 127 ASP C N 1
ATOM 3577 C CA . ASP C 1 137 ? 1.243 31.895 -16.673 1.00 19.35 127 ASP C CA 1
ATOM 3578 C C . ASP C 1 137 ? 2.701 31.504 -16.885 1.00 19.49 127 ASP C C 1
ATOM 3579 O O . ASP C 1 137 ? 3.575 31.986 -16.159 1.00 19.59 127 ASP C O 1
ATOM 3584 N N . TYR C 1 138 ? 2.974 30.650 -17.868 1.00 16.50 128 TYR C N 1
ATOM 3585 C CA . TYR C 1 138 ? 4.344 30.224 -18.112 1.00 17.15 128 TYR C CA 1
ATOM 3586 C C . TYR C 1 138 ? 4.816 30.517 -19.517 1.00 16.96 128 TYR C C 1
ATOM 3587 O O . TYR C 1 138 ? 5.977 30.265 -19.859 1.00 17.75 128 TYR C O 1
ATOM 3596 N N . ALA C 1 139 ? 3.916 31.057 -20.333 1.00 12.53 129 ALA C N 1
ATOM 3597 C CA . ALA C 1 139 ? 4.270 31.400 -21.706 1.00 11.38 129 ALA C CA 1
ATOM 3598 C C . ALA C 1 139 ? 3.663 32.741 -22.107 1.00 10.26 129 ALA C C 1
ATOM 3599 O O . ALA C 1 139 ? 4.386 33.709 -22.318 1.00 9.40 129 ALA C O 1
ATOM 3601 N N . LEU C 1 140 ? 2.341 32.806 -22.199 1.00 11.48 130 LEU C N 1
ATOM 3602 C CA . LEU C 1 140 ? 1.701 34.049 -22.590 1.00 11.95 130 LEU C CA 1
ATOM 3603 C C . LEU C 1 140 ? 1.985 35.193 -21.623 1.00 11.64 130 LEU C C 1
ATOM 3604 O O . LEU C 1 140 ? 2.365 36.284 -22.044 1.00 12.72 130 LEU C O 1
ATOM 3609 N N . ARG C 1 141 ? 1.821 34.941 -20.330 1.00 12.66 131 ARG C N 1
ATOM 3610 C CA . ARG C 1 141 ? 2.029 35.985 -19.331 1.00 13.43 131 ARG C CA 1
ATOM 3611 C C . ARG C 1 141 ? 3.448 36.548 -19.355 1.00 14.29 131 ARG C C 1
ATOM 3612 O O . ARG C 1 141 ? 3.649 37.765 -19.275 1.00 15.56 131 ARG C O 1
ATOM 3620 N N . PRO C 1 142 ? 4.453 35.668 -19.447 1.00 9.75 132 PRO C N 1
ATOM 3621 C CA . PRO C 1 142 ? 5.832 36.158 -19.484 1.00 11.04 132 PRO C CA 1
ATOM 3622 C C . PRO C 1 142 ? 6.043 36.979 -20.749 1.00 11.69 132 PRO C C 1
ATOM 3623 O O . PRO C 1 142 ? 6.789 37.967 -20.758 1.00 11.96 132 PRO C O 1
ATOM 3627 N N . LEU C 1 143 ? 5.364 36.565 -21.815 1.00 14.47 133 LEU C N 1
ATOM 3628 C CA . LEU C 1 143 ? 5.475 37.246 -23.097 1.00 14.95 133 LEU C CA 1
ATOM 3629 C C . LEU C 1 143 ? 4.949 38.672 -23.002 1.00 14.80 133 LEU C C 1
ATOM 3630 O O . LEU C 1 143 ? 5.670 39.627 -23.283 1.00 16.47 133 LEU C O 1
ATOM 3635 N N . LEU C 1 144 ? 3.690 38.808 -22.598 1.00 14.29 134 LEU C N 1
ATOM 3636 C CA . LEU C 1 144 ? 3.055 40.110 -22.463 1.00 13.36 134 LEU C CA 1
ATOM 3637 C C . LEU C 1 144 ? 3.760 40.998 -21.439 1.00 13.92 134 LEU C C 1
ATOM 3638 O O . LEU C 1 144 ? 3.884 42.206 -21.651 1.00 14.35 134 LEU C O 1
ATOM 3643 N N . SER C 1 145 ? 4.216 40.404 -20.335 1.00 23.92 135 SER C N 1
ATOM 3644 C CA . SER C 1 145 ? 4.927 41.153 -19.301 1.00 25.42 135 SER C CA 1
ATOM 3645 C C . SER C 1 145 ? 6.209 41.756 -19.840 1.00 25.87 135 SER C C 1
ATOM 3646 O O . SER C 1 145 ? 6.501 42.927 -19.588 1.00 26.91 135 SER C O 1
ATOM 3649 N N . TYR C 1 146 ? 6.980 40.951 -20.567 1.00 12.15 136 TYR C N 1
ATOM 3650 C CA . TYR C 1 146 ? 8.221 41.436 -21.145 1.00 13.55 136 TYR C CA 1
ATOM 3651 C C . TYR C 1 146 ? 7.947 42.696 -21.966 1.00 14.26 136 TYR C C 1
ATOM 3652 O O . TYR C 1 146 ? 8.786 43.598 -22.036 1.00 14.70 136 TYR C O 1
ATOM 3669 N N . ARG C 1 148 ? 5.918 44.806 -21.211 1.00 22.00 138 ARG C N 1
ATOM 3670 C CA . ARG C 1 148 ? 5.402 45.739 -20.222 1.00 22.34 138 ARG C CA 1
ATOM 3671 C C . ARG C 1 148 ? 3.916 46.034 -20.305 1.00 21.90 138 ARG C C 1
ATOM 3672 O O . ARG C 1 148 ? 3.468 47.105 -19.902 1.00 22.73 138 ARG C O 1
ATOM 3680 N N . ALA C 1 149 ? 3.149 45.089 -20.828 1.00 16.43 139 ALA C N 1
ATOM 3681 C CA . ALA C 1 149 ? 1.712 45.278 -20.906 1.00 16.47 139 ALA C CA 1
ATOM 3682 C C . ALA C 1 149 ? 1.235 44.848 -19.531 1.00 17.17 139 ALA C C 1
ATOM 3683 O O . ALA C 1 149 ? 1.940 44.104 -18.853 1.00 17.71 139 ALA C O 1
ATOM 3685 N N . VAL C 1 150 ? 0.073 45.324 -19.091 1.00 16.02 140 VAL C N 1
ATOM 3686 C CA . VAL C 1 150 ? -0.427 44.911 -17.783 1.00 15.25 140 VAL C CA 1
ATOM 3687 C C . VAL C 1 150 ? -1.536 43.884 -18.004 1.00 15.41 140 VAL C C 1
ATOM 3688 O O . VAL C 1 150 ? -2.640 44.202 -18.443 1.00 16.60 140 VAL C O 1
ATOM 3692 N N . VAL C 1 151 ? -1.202 42.630 -17.732 1.00 15.70 141 VAL C N 1
ATOM 3693 C CA . VAL C 1 151 ? -2.124 41.518 -17.916 1.00 14.95 141 VAL C CA 1
ATOM 3694 C C . VAL C 1 151 ? -2.949 41.273 -16.656 1.00 15.55 141 VAL C C 1
ATOM 3695 O O . VAL C 1 151 ? -2.409 40.900 -15.613 1.00 16.09 141 VAL C O 1
ATOM 3699 N N . VAL C 1 152 ? -4.256 41.493 -16.753 1.00 11.16 142 VAL C N 1
ATOM 3700 C CA . VAL C 1 152 ? -5.139 41.292 -15.610 1.00 11.27 142 VAL C CA 1
ATOM 3701 C C . VAL C 1 152 ? -4.954 39.881 -15.047 1.00 11.26 142 VAL C C 1
ATOM 3702 O O . VAL C 1 152 ? -4.721 38.932 -15.788 1.00 11.22 142 VAL C O 1
ATOM 3706 N N . PRO C 1 153 ? -5.055 39.732 -13.723 1.00 23.34 143 PRO C N 1
ATOM 3707 C CA . PRO C 1 153 ? -4.897 38.441 -13.050 1.00 22.41 143 PRO C CA 1
ATOM 3708 C C . PRO C 1 153 ? -5.638 37.258 -13.670 1.00 21.65 143 PRO C C 1
ATOM 3709 O O . PRO C 1 153 ? -5.040 36.210 -13.907 1.00 21.04 143 PRO C O 1
ATOM 3713 N N . THR C 1 154 ? -6.930 37.426 -13.939 1.00 17.45 144 THR C N 1
ATOM 3714 C CA . THR C 1 154 ? -7.741 36.341 -14.497 1.00 16.10 144 THR C CA 1
ATOM 3715 C C . THR C 1 154 ? -7.470 35.949 -15.943 1.00 15.20 144 THR C C 1
ATOM 3716 O O . THR C 1 154 ? -8.012 36.553 -16.860 1.00 14.13 144 THR C O 1
ATOM 3720 N N . GLY C 1 155 ? -6.639 34.931 -16.140 1.00 11.60 145 GLY C N 1
ATOM 3721 C CA . GLY C 1 155 ? -6.367 34.451 -17.481 1.00 9.81 145 GLY C CA 1
ATOM 3722 C C . GLY C 1 155 ? -7.523 33.532 -17.849 1.00 10.27 145 GLY C C 1
ATOM 3723 O O . GLY C 1 155 ? -8.199 33.008 -16.957 1.00 9.47 145 GLY C O 1
ATOM 3724 N N . VAL C 1 156 ? -7.764 33.324 -19.143 1.00 14.25 146 VAL C N 1
ATOM 3725 C CA . VAL C 1 156 ? -8.869 32.472 -19.568 1.00 13.85 146 VAL C CA 1
ATOM 3726 C C . VAL C 1 156 ? -8.434 31.262 -20.382 1.00 14.45 146 VAL C C 1
ATOM 3727 O O . VAL C 1 156 ? -7.960 31.395 -21.516 1.00 14.67 146 VAL C O 1
ATOM 3731 N N . PHE C 1 157 ? -8.594 30.079 -19.802 1.00 11.17 147 PHE C N 1
ATOM 3732 C CA . PHE C 1 157 ? -8.238 28.856 -20.502 1.00 11.26 147 PHE C CA 1
ATOM 3733 C C . PHE C 1 157 ? -9.525 28.078 -20.738 1.00 12.56 147 PHE C C 1
ATOM 3734 O O . PHE C 1 157 ? -10.183 27.645 -19.792 1.00 12.63 147 PHE C O 1
ATOM 3742 N N . ALA C 1 158 ? -9.881 27.902 -22.005 1.00 13.00 148 ALA C N 1
ATOM 3743 C CA . ALA C 1 158 ? -11.103 27.195 -22.353 1.00 15.58 148 ALA C CA 1
ATOM 3744 C C . ALA C 1 158 ? -10.889 25.738 -22.708 1.00 17.23 148 ALA C C 1
ATOM 3745 O O . ALA C 1 158 ? -10.387 25.418 -23.779 1.00 19.51 148 ALA C O 1
ATOM 3747 N N . ALA C 1 159 ? -11.265 24.855 -21.798 1.00 15.77 149 ALA C N 1
ATOM 3748 C CA . ALA C 1 159 ? -11.161 23.425 -22.043 1.00 18.14 149 ALA C CA 1
ATOM 3749 C C . ALA C 1 159 ? -12.513 23.071 -22.674 1.00 20.01 149 ALA C C 1
ATOM 3750 O O . ALA C 1 159 ? -13.534 23.036 -21.985 1.00 19.60 149 ALA C O 1
ATOM 3752 N N . THR C 1 160 ? -12.523 22.838 -23.984 1.00 22.15 150 THR C N 1
ATOM 3753 C CA . THR C 1 160 ? -13.768 22.532 -24.686 1.00 25.45 150 THR C CA 1
ATOM 3754 C C . THR C 1 160 ? -14.474 21.283 -24.167 1.00 26.52 150 THR C C 1
ATOM 3755 O O . THR C 1 160 ? -15.648 21.055 -24.459 1.00 27.50 150 THR C O 1
ATOM 3759 N N . GLU C 1 161 ? -13.765 20.481 -23.384 1.00 25.22 151 GLU C N 1
ATOM 3760 C CA . GLU C 1 161 ? -14.348 19.269 -22.835 1.00 27.88 151 GLU C CA 1
ATOM 3761 C C . GLU C 1 161 ? -15.055 19.522 -21.506 1.00 28.27 151 GLU C C 1
ATOM 3762 O O . GLU C 1 161 ? -15.712 18.631 -20.969 1.00 29.25 151 GLU C O 1
ATOM 3768 N N . ASP C 1 162 ? -14.941 20.740 -20.983 1.00 33.96 152 ASP C N 1
ATOM 3769 C CA . ASP C 1 162 ? -15.579 21.059 -19.712 1.00 35.85 152 ASP C CA 1
ATOM 3770 C C . ASP C 1 162 ? -16.624 22.183 -19.762 1.00 37.06 152 ASP C C 1
ATOM 3771 O O . ASP C 1 162 ? -16.828 22.893 -18.778 1.00 37.93 152 ASP C O 1
ATOM 3776 N N . PHE C 1 163 ? -17.286 22.358 -20.900 1.00 34.55 153 PHE C N 1
ATOM 3777 C CA . PHE C 1 163 ? -18.322 23.383 -20.993 1.00 35.90 153 PHE C CA 1
ATOM 3778 C C . PHE C 1 163 ? -19.633 22.764 -20.513 1.00 38.05 153 PHE C C 1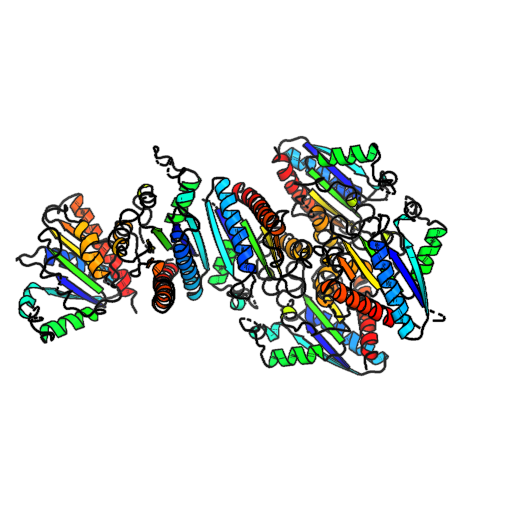
ATOM 3779 O O . PHE C 1 163 ? -19.754 21.539 -20.425 1.00 38.74 153 PHE C O 1
ATOM 3787 N N . GLY C 1 164 ? -20.612 23.609 -20.201 1.00 49.46 154 GLY C N 1
ATOM 3788 C CA . GLY C 1 164 ? -21.899 23.109 -19.749 1.00 51.52 154 GLY C CA 1
ATOM 3789 C C . GLY C 1 164 ? -21.879 22.556 -18.339 1.00 52.93 154 GLY C C 1
ATOM 3790 O O . GLY C 1 164 ? -20.836 22.129 -17.839 1.00 52.62 154 GLY C O 1
ATOM 3791 N N . GLY C 1 165 ? -23.042 22.549 -17.696 1.00 38.07 155 GLY C N 1
ATOM 3792 C CA . GLY C 1 165 ? -23.122 22.055 -16.338 1.00 39.44 155 GLY C CA 1
ATOM 3793 C C . GLY C 1 165 ? -22.452 23.020 -15.375 1.00 39.16 155 GLY C C 1
ATOM 3794 O O . GLY C 1 165 ? -22.088 24.133 -15.761 1.00 38.14 155 GLY C O 1
ATOM 3795 N N . PRO C 1 166 ? -22.275 22.623 -14.106 1.00 57.05 156 PRO C N 1
ATOM 3796 C CA . PRO C 1 166 ? -21.640 23.473 -13.093 1.00 56.61 156 PRO C CA 1
ATOM 3797 C C . PRO C 1 166 ? -20.294 24.054 -13.527 1.00 54.75 156 PRO C C 1
ATOM 3798 O O . PRO C 1 166 ? -20.031 25.238 -13.325 1.00 54.88 156 PRO C O 1
ATOM 3802 N N . GLU C 1 167 ? -19.446 23.220 -14.122 1.00 55.55 157 GLU C N 1
ATOM 3803 C CA . GLU C 1 167 ? -18.128 23.659 -14.576 1.00 53.72 157 GLU C CA 1
ATOM 3804 C C . GLU C 1 167 ? -18.176 24.870 -15.504 1.00 52.37 157 GLU C C 1
ATOM 3805 O O . GLU C 1 167 ? -17.569 25.904 -15.223 1.00 51.44 157 GLU C O 1
ATOM 3811 N N . GLY C 1 168 ? -18.891 24.733 -16.615 1.00 38.37 158 GLY C N 1
ATOM 3812 C CA . GLY C 1 168 ? -18.996 25.827 -17.561 1.00 36.73 158 GLY C CA 1
ATOM 3813 C C . GLY C 1 168 ? -19.693 27.039 -16.977 1.00 36.30 158 GLY C C 1
ATOM 3814 O O . GLY C 1 168 ? -19.387 28.177 -17.338 1.00 35.25 158 GLY C O 1
ATOM 3815 N N . ALA C 1 169 ? -20.643 26.798 -16.079 1.00 44.95 159 ALA C N 1
ATOM 3816 C CA . ALA C 1 169 ? -21.374 27.888 -15.447 1.00 45.15 159 ALA C CA 1
ATOM 3817 C C . ALA C 1 169 ? -20.386 28.724 -14.645 1.00 43.74 159 ALA C C 1
ATOM 3818 O O . ALA C 1 169 ? -20.565 29.932 -14.486 1.00 43.83 159 ALA C O 1
ATOM 3820 N N . GLU C 1 170 ? -19.342 28.067 -14.149 1.00 44.94 160 GLU C N 1
ATOM 3821 C CA . GLU C 1 170 ? -18.306 28.726 -13.369 1.00 43.84 160 GLU C CA 1
ATOM 3822 C C . GLU C 1 170 ? -17.325 29.397 -14.317 1.00 41.02 160 GLU C C 1
ATOM 3823 O O . GLU C 1 170 ? -16.748 30.437 -13.998 1.00 40.62 160 GLU C O 1
ATOM 3829 N N . PHE C 1 171 ? -17.145 28.793 -15.488 1.00 33.23 161 PHE C N 1
ATOM 3830 C CA . PHE C 1 171 ? -16.227 29.319 -16.488 1.00 30.05 161 PHE C CA 1
ATOM 3831 C C . PHE C 1 171 ? -16.728 30.635 -17.070 1.00 28.61 161 PHE C C 1
ATOM 3832 O O . PHE C 1 171 ? -15.956 31.572 -17.230 1.00 27.17 161 PHE C O 1
ATOM 3840 N N . ASN C 1 172 ? -18.016 30.713 -17.384 1.00 28.10 162 ASN C N 1
ATOM 3841 C CA . ASN C 1 172 ? -18.570 31.949 -17.927 1.00 27.30 162 ASN C CA 1
ATOM 3842 C C . ASN C 1 172 ? -18.419 33.080 -16.913 1.00 26.95 162 ASN C C 1
ATOM 3843 O O . ASN C 1 172 ? -18.256 34.251 -17.276 1.00 26.45 162 ASN C O 1
ATOM 3848 N N . LYS C 1 173 ? -18.468 32.727 -15.635 1.00 26.68 163 LYS C N 1
ATOM 3849 C CA . LYS C 1 173 ? -18.314 33.723 -14.599 1.00 26.50 163 LYS C CA 1
ATOM 3850 C C . LYS C 1 173 ? -16.858 34.176 -14.599 1.00 23.50 163 LYS C C 1
ATOM 3851 O O . LYS C 1 173 ? -16.553 35.351 -14.384 1.00 24.82 163 LYS C O 1
ATOM 3857 N N . ARG C 1 174 ? -15.955 33.241 -14.862 1.00 21.32 164 ARG C N 1
ATOM 3858 C CA . ARG C 1 174 ? -14.540 33.582 -14.903 1.00 19.34 164 ARG C CA 1
ATOM 3859 C C . ARG C 1 174 ? -14.277 34.526 -16.089 1.00 17.80 164 ARG C C 1
ATOM 3860 O O . ARG C 1 174 ? -13.459 35.444 -16.004 1.00 16.67 164 ARG C O 1
ATOM 3868 N N . ILE C 1 175 ? -14.976 34.288 -17.195 1.00 20.46 165 ILE C N 1
ATOM 3869 C CA . ILE C 1 175 ? -14.846 35.128 -18.374 1.00 19.96 165 ILE C CA 1
ATOM 3870 C C . ILE C 1 175 ? -15.304 36.541 -17.983 1.00 20.41 165 ILE C C 1
ATOM 3871 O O . ILE C 1 175 ? -14.658 37.532 -18.311 1.00 19.04 165 ILE C O 1
ATOM 3876 N N . ALA C 1 176 ? -16.408 36.618 -17.248 1.00 12.81 166 ALA C N 1
ATOM 3877 C CA . ALA C 1 176 ? -16.947 37.897 -16.802 1.00 13.63 166 ALA C CA 1
ATOM 3878 C C . ALA C 1 176 ? -15.967 38.647 -15.899 1.00 14.22 166 ALA C C 1
ATOM 3879 O O . ALA C 1 176 ? -15.778 39.862 -16.039 1.00 14.14 166 ALA C O 1
ATOM 3881 N N . ARG C 1 177 ? -15.349 37.925 -14.967 1.00 24.06 167 ARG C N 1
ATOM 3882 C CA . ARG C 1 177 ? -14.402 38.542 -14.052 1.00 23.57 167 ARG C CA 1
ATOM 3883 C C . ARG C 1 177 ? -13.231 39.123 -14.821 1.00 21.62 167 ARG C C 1
ATOM 3884 O O . ARG C 1 177 ? -12.707 40.172 -14.465 1.00 22.60 167 ARG C O 1
ATOM 3892 N N . ALA C 1 178 ? -12.811 38.430 -15.871 1.00 15.72 168 ALA C N 1
ATOM 3893 C CA . ALA C 1 178 ? -11.699 38.907 -16.680 1.00 14.76 168 ALA C CA 1
ATOM 3894 C C . ALA C 1 178 ? -12.114 40.151 -17.455 1.00 14.23 168 ALA C C 1
ATOM 3895 O O . ALA C 1 178 ? -11.332 41.090 -17.593 1.00 15.04 168 ALA C O 1
ATOM 3897 N N . ALA C 1 179 ? -13.342 40.149 -17.965 1.00 10.39 169 ALA C N 1
ATOM 3898 C CA . ALA C 1 179 ? -13.845 41.288 -18.722 1.00 9.81 169 ALA C CA 1
ATOM 3899 C C . ALA C 1 179 ? -13.985 42.509 -17.816 1.00 10.84 169 ALA C C 1
ATOM 3900 O O . ALA C 1 179 ? -13.663 43.628 -18.218 1.00 10.31 169 ALA C O 1
ATOM 3902 N N . GLY C 1 180 ? -14.443 42.289 -16.584 1.00 16.78 170 GLY C N 1
ATOM 3903 C CA . GLY C 1 180 ? -14.597 43.392 -15.646 1.00 17.54 170 GLY C CA 1
ATOM 3904 C C . GLY C 1 180 ? -13.254 44.052 -15.358 1.00 18.67 170 GLY C C 1
ATOM 3905 O O . GLY C 1 180 ? -13.116 45.288 -15.397 1.00 18.87 170 GLY C O 1
ATOM 3906 N N . GLU C 1 181 ? -12.259 43.212 -15.083 1.00 16.86 171 GLU C N 1
ATOM 3907 C CA . GLU C 1 181 ? -10.912 43.672 -14.785 1.00 17.52 171 GLU C CA 1
ATOM 3908 C C . GLU C 1 181 ? -10.351 44.518 -15.928 1.00 17.18 171 GLU C C 1
ATOM 3909 O O . GLU C 1 181 ? -9.775 45.586 -15.703 1.00 18.89 171 GLU C O 1
ATOM 3915 N N . LEU C 1 182 ? -10.527 44.039 -17.151 1.00 11.10 172 LEU C N 1
ATOM 3916 C CA . LEU C 1 182 ? -10.028 44.753 -18.306 1.00 11.32 172 LEU C CA 1
ATOM 3917 C C . LEU C 1 182 ? -10.816 46.037 -18.502 1.00 12.72 172 LEU C C 1
ATOM 3918 O O . LEU C 1 182 ? -10.235 47.110 -18.663 1.00 12.22 172 LEU C O 1
ATOM 3923 N N . ALA C 1 183 ? -12.146 45.915 -18.472 1.00 19.35 173 ALA C N 1
ATOM 3924 C CA . ALA C 1 183 ? -13.040 47.062 -18.647 1.00 20.18 173 ALA C CA 1
ATOM 3925 C C . ALA C 1 183 ? -12.675 48.193 -17.693 1.00 22.02 173 ALA C C 1
ATOM 3926 O O . ALA C 1 183 ? -12.706 49.370 -18.070 1.00 22.40 173 ALA C O 1
ATOM 3928 N N . SER C 1 184 ? -12.336 47.834 -16.456 1.00 17.43 174 SER C N 1
ATOM 3929 C CA . SER C 1 184 ? -11.961 48.832 -15.467 1.00 19.69 174 SER C CA 1
ATOM 3930 C C . SER C 1 184 ? -10.717 49.568 -15.926 1.00 20.15 174 SER C C 1
ATOM 3931 O O . SER C 1 184 ? -10.674 50.794 -15.910 1.00 22.56 174 SER C O 1
ATOM 3934 N N . LEU C 1 185 ? -9.698 48.805 -16.313 1.00 17.40 175 LEU C N 1
ATOM 3935 C CA . LEU C 1 185 ? -8.442 49.374 -16.787 1.00 18.14 175 LEU C CA 1
ATOM 3936 C C . LEU C 1 185 ? -8.697 50.280 -17.994 1.00 18.37 175 LEU C C 1
ATOM 3937 O O . LEU C 1 185 ? -8.183 51.402 -18.072 1.00 18.53 175 LEU C O 1
ATOM 3942 N N . ILE C 1 186 ? -9.510 49.777 -18.918 1.00 14.49 176 ILE C N 1
ATOM 3943 C CA . ILE C 1 186 ? -9.867 50.477 -20.144 1.00 16.08 176 ILE C CA 1
ATOM 3944 C C . ILE C 1 186 ? -10.550 51.836 -19.973 1.00 19.38 176 ILE C C 1
ATOM 3945 O O . ILE C 1 186 ? -10.223 52.778 -20.689 1.00 19.37 176 ILE C O 1
ATOM 3950 N N . VAL C 1 187 ? -11.491 51.941 -19.036 1.00 19.92 177 VAL C N 1
ATOM 3951 C CA . VAL C 1 187 ? -12.219 53.195 -18.839 1.00 24.34 177 VAL C CA 1
ATOM 3952 C C . VAL C 1 187 ? -11.596 54.213 -17.899 1.00 28.60 177 VAL C C 1
ATOM 3953 O O . VAL C 1 187 ? -12.049 55.354 -17.851 1.00 29.47 177 VAL C O 1
ATOM 3957 N N . GLU C 1 188 ? -10.574 53.823 -17.145 1.00 43.04 178 GLU C N 1
ATOM 3958 C CA . GLU C 1 188 ? -9.950 54.772 -16.236 1.00 48.04 178 GLU C CA 1
ATOM 3959 C C . GLU C 1 188 ? -8.802 55.499 -16.926 1.00 50.49 178 GLU C C 1
ATOM 3960 O O . GLU C 1 188 ? -8.150 56.354 -16.327 1.00 52.57 178 GLU C O 1
ATOM 3966 N N . GLU C 1 189 ? -8.571 55.153 -18.191 1.00 64.42 179 GLU C N 1
ATOM 3967 C CA . GLU C 1 189 ? -7.513 55.768 -18.992 1.00 67.09 179 GLU C CA 1
ATOM 3968 C C . GLU C 1 189 ? -7.955 57.136 -19.514 1.00 69.11 179 GLU C C 1
ATOM 3969 O O . GLU C 1 189 ? -9.118 57.324 -19.877 1.00 69.33 179 GLU C O 1
ATOM 3975 N N . SER C 1 190 ? -7.020 58.081 -19.562 1.00 107.84 180 SER C N 1
ATOM 3976 C CA . SER C 1 190 ? -7.315 59.434 -20.033 1.00 109.93 180 SER C CA 1
ATOM 3977 C C . SER C 1 190 ? -7.012 59.616 -21.521 1.00 109.29 180 SER C C 1
ATOM 3978 O O . SER C 1 190 ? -7.958 59.906 -22.285 1.00 60.54 180 SER C O 1
ATOM 3981 N N . SER D 1 9 ? -3.030 53.939 -44.162 1.00 62.02 -1 SER D N 1
ATOM 3982 C CA . SER D 1 9 ? -2.190 54.023 -42.932 1.00 62.12 -1 SER D CA 1
ATOM 3983 C C . SER D 1 9 ? -2.933 53.548 -41.693 1.00 61.38 -1 SER D C 1
ATOM 3984 O O . SER D 1 9 ? -2.312 53.040 -40.756 1.00 61.25 -1 SER D O 1
ATOM 3987 N N . HIS D 1 10 ? -4.256 53.711 -41.688 1.00 50.53 0 HIS D N 1
ATOM 3988 C CA . HIS D 1 10 ? -5.064 53.314 -40.537 1.00 49.93 0 HIS D CA 1
ATOM 3989 C C . HIS D 1 10 ? -6.263 52.413 -40.831 1.00 49.37 0 HIS D C 1
ATOM 3990 O O . HIS D 1 10 ? -6.858 52.466 -41.903 1.00 49.38 0 HIS D O 1
ATOM 4005 N N . ARG D 1 12 ? -9.841 50.633 -41.088 1.00 19.54 2 ARG D N 1
ATOM 4006 C CA . ARG D 1 12 ? -11.191 51.086 -41.430 1.00 19.25 2 ARG D CA 1
ATOM 4007 C C . ARG D 1 12 ? -12.179 50.676 -40.359 1.00 17.76 2 ARG D C 1
ATOM 4008 O O . ARG D 1 12 ? -12.056 49.606 -39.764 1.00 16.28 2 ARG D O 1
ATOM 4016 N N . THR D 1 13 ? -13.179 51.519 -40.135 1.00 15.43 3 THR D N 1
ATOM 4017 C CA . THR D 1 13 ? -14.175 51.239 -39.115 1.00 13.95 3 THR D CA 1
ATOM 4018 C C . THR D 1 13 ? -15.546 51.046 -39.730 1.00 12.99 3 THR D C 1
ATOM 4019 O O . THR D 1 13 ? -15.886 51.660 -40.739 1.00 12.64 3 THR D O 1
ATOM 4023 N N . LEU D 1 14 ? -16.331 50.171 -39.118 1.00 20.27 4 LEU D N 1
ATOM 4024 C CA . LEU D 1 14 ? -17.678 49.905 -39.588 1.00 20.35 4 LEU D CA 1
ATOM 4025 C C . LEU D 1 14 ? -18.609 50.027 -38.399 1.00 19.98 4 LEU D C 1
ATOM 4026 O O . LEU D 1 14 ? -18.355 49.437 -37.349 1.00 20.71 4 LEU D O 1
ATOM 4031 N N . ALA D 1 15 ? -19.672 50.811 -38.555 1.00 17.82 5 ALA D N 1
ATOM 4032 C CA . ALA D 1 15 ? -20.659 50.968 -37.486 1.00 17.62 5 ALA D CA 1
ATOM 4033 C C . ALA D 1 15 ? -21.821 50.070 -37.880 1.00 16.77 5 ALA D C 1
ATOM 4034 O O . ALA D 1 15 ? -22.159 49.993 -39.050 1.00 17.47 5 ALA D O 1
ATOM 4036 N N . VAL D 1 16 ? -22.420 49.385 -36.915 1.00 9.77 6 VAL D N 1
ATOM 4037 C CA . VAL D 1 16 ? -23.533 48.481 -37.192 1.00 10.01 6 VAL D CA 1
ATOM 4038 C C . VAL D 1 16 ? -24.668 48.723 -36.195 1.00 11.39 6 VAL D C 1
ATOM 4039 O O . VAL D 1 16 ? -24.462 48.576 -34.993 1.00 12.47 6 VAL D O 1
ATOM 4043 N N . ILE D 1 17 ? -25.849 49.110 -36.677 1.00 14.01 7 ILE D N 1
ATOM 4044 C CA . ILE D 1 17 ? -26.992 49.340 -35.784 1.00 14.56 7 ILE D CA 1
ATOM 4045 C C . ILE D 1 17 ? -27.956 48.161 -35.858 1.00 14.98 7 ILE D C 1
ATOM 4046 O O . ILE D 1 17 ? -28.427 47.804 -36.941 1.00 15.57 7 ILE D O 1
ATOM 4051 N N . SER D 1 18 ? -28.261 47.571 -34.708 1.00 18.45 8 SER D N 1
ATOM 4052 C CA . SER D 1 18 ? -29.190 46.447 -34.659 1.00 18.90 8 SER D CA 1
ATOM 4053 C C . SER D 1 18 ? -30.326 46.823 -33.707 1.00 19.61 8 SER D C 1
ATOM 4054 O O . SER D 1 18 ? -30.076 47.239 -32.573 1.00 20.57 8 SER D O 1
ATOM 4057 N N . ALA D 1 19 ? -31.569 46.653 -34.158 1.00 8.90 9 ALA D N 1
ATOM 4058 C CA . ALA D 1 19 ? -32.725 47.051 -33.360 1.00 9.56 9 ALA D CA 1
ATOM 4059 C C . ALA D 1 19 ? -33.670 45.939 -32.923 1.00 10.83 9 ALA D C 1
ATOM 4060 O O . ALA D 1 19 ? -34.840 46.190 -32.613 1.00 11.47 9 ALA D O 1
ATOM 4062 N N . GLY D 1 20 ? -33.177 44.710 -32.895 1.00 19.37 10 GLY D N 1
ATOM 4063 C CA . GLY D 1 20 ? -34.028 43.617 -32.469 1.00 21.81 10 GLY D CA 1
ATOM 4064 C C . GLY D 1 20 ? -34.180 43.598 -30.957 1.00 24.86 10 GLY D C 1
ATOM 4065 O O . GLY D 1 20 ? -33.227 43.901 -30.226 1.00 23.86 10 GLY D O 1
ATOM 4066 N N . LEU D 1 21 ? -35.376 43.255 -30.481 1.00 22.81 11 LEU D N 1
ATOM 4067 C CA . LEU D 1 21 ? -35.626 43.177 -29.050 1.00 26.31 11 LEU D CA 1
ATOM 4068 C C . LEU D 1 21 ? -35.539 41.750 -28.499 1.00 28.20 11 LEU D C 1
ATOM 4069 O O . LEU D 1 21 ? -35.246 41.561 -27.320 1.00 29.80 11 LEU D O 1
ATOM 4074 N N . SER D 1 22 ? -35.777 40.749 -29.344 1.00 30.04 12 SER D N 1
ATOM 4075 C CA . SER D 1 22 ? -35.732 39.349 -28.900 1.00 32.16 12 SER D CA 1
ATOM 4076 C C . SER D 1 22 ? -34.327 38.836 -28.592 1.00 32.82 12 SER D C 1
ATOM 4077 O O . SER D 1 22 ? -33.326 39.473 -28.928 1.00 31.91 12 SER D O 1
ATOM 4080 N N . THR D 1 23 ? -34.267 37.678 -27.941 1.00 53.94 13 THR D N 1
ATOM 4081 C CA . THR D 1 23 ? -33.002 37.042 -27.590 1.00 54.85 13 THR D CA 1
ATOM 4082 C C . THR D 1 23 ? -33.187 35.528 -27.564 1.00 55.42 13 THR D C 1
ATOM 4083 O O . THR D 1 23 ? -33.935 35.001 -26.739 1.00 56.33 13 THR D O 1
ATOM 4087 N N . PRO D 1 24 ? -32.506 34.808 -28.473 1.00 38.45 14 PRO D N 1
ATOM 4088 C CA . PRO D 1 24 ? -31.602 35.374 -29.481 1.00 35.93 14 PRO D CA 1
ATOM 4089 C C . PRO D 1 24 ? -32.343 36.271 -30.454 1.00 34.54 14 PRO D C 1
ATOM 4090 O O . PRO D 1 24 ? -33.515 36.044 -30.749 1.00 35.10 14 PRO D O 1
ATOM 4094 N N . SER D 1 25 ? -31.657 37.291 -30.948 1.00 26.62 15 SER D N 1
ATOM 4095 C CA . SER D 1 25 ? -32.263 38.214 -31.899 1.00 25.19 15 SER D CA 1
ATOM 4096 C C . SER D 1 25 ? -31.940 37.841 -33.343 1.00 24.16 15 SER D C 1
ATOM 4097 O O . SER D 1 25 ? -30.772 37.708 -33.710 1.00 24.43 15 SER D O 1
ATOM 4100 N N . SER D 1 26 ? -32.974 37.667 -34.160 1.00 31.56 16 SER D N 1
ATOM 4101 C CA . SER D 1 26 ? -32.772 37.340 -35.566 1.00 30.34 16 SER D CA 1
ATOM 4102 C C . SER D 1 26 ? -32.144 38.552 -36.239 1.00 29.50 16 SER D C 1
ATOM 4103 O O . SER D 1 26 ? -31.200 38.425 -37.027 1.00 28.82 16 SER D O 1
ATOM 4106 N N . THR D 1 27 ? -32.674 39.729 -35.914 1.00 26.26 17 THR D N 1
ATOM 4107 C CA . THR D 1 27 ? -32.170 40.965 -36.488 1.00 24.94 17 THR D CA 1
ATOM 4108 C C . THR D 1 27 ? -30.672 41.089 -36.256 1.00 23.22 17 THR D C 1
ATOM 4109 O O . THR D 1 27 ? -29.941 41.524 -37.140 1.00 22.28 17 THR D O 1
ATOM 4113 N N . ARG D 1 28 ? -30.216 40.708 -35.066 1.00 22.70 18 ARG D N 1
ATOM 4114 C CA . ARG D 1 28 ? -28.790 40.777 -34.759 1.00 20.63 18 ARG D CA 1
ATOM 4115 C C . ARG D 1 28 ? -28.031 39.722 -35.555 1.00 20.01 18 ARG D C 1
ATOM 4116 O O . ARG D 1 28 ? -26.911 39.962 -36.000 1.00 18.36 18 ARG D O 1
ATOM 4124 N N . GLN D 1 29 ? -28.653 38.562 -35.746 1.00 23.33 19 GLN D N 1
ATOM 4125 C CA . GLN D 1 29 ? -28.009 37.486 -36.487 1.00 23.44 19 GLN D CA 1
ATOM 4126 C C . GLN D 1 29 ? -27.678 37.903 -37.924 1.00 21.42 19 GLN D C 1
ATOM 4127 O O . GLN D 1 29 ? -26.551 37.714 -38.385 1.00 19.77 19 GLN D O 1
ATOM 4133 N N . ILE D 1 30 ? -28.638 38.486 -38.631 1.00 21.75 20 ILE D N 1
ATOM 4134 C CA . ILE D 1 30 ? -28.350 38.884 -39.994 1.00 21.76 20 ILE D CA 1
ATOM 4135 C C . ILE D 1 30 ? -27.400 40.076 -40.016 1.00 20.89 20 ILE D C 1
ATOM 4136 O O . ILE D 1 30 ? -26.597 40.217 -40.940 1.00 20.49 20 ILE D O 1
ATOM 4141 N N . ALA D 1 31 ? -27.483 40.932 -39.002 1.00 16.92 21 ALA D N 1
ATOM 4142 C CA . ALA D 1 31 ? -26.589 42.078 -38.948 1.00 16.05 21 ALA D CA 1
ATOM 4143 C C . ALA D 1 31 ? -25.167 41.527 -38.800 1.00 15.60 21 ALA D C 1
ATOM 4144 O O . ALA D 1 31 ? -24.218 42.077 -39.357 1.00 15.02 21 ALA D O 1
ATOM 4146 N N . ASP D 1 32 ? -25.034 40.434 -38.047 1.00 20.70 22 ASP D N 1
ATOM 4147 C CA . ASP D 1 32 ? -23.739 39.798 -37.843 1.00 20.60 22 ASP D CA 1
ATOM 4148 C C . ASP D 1 32 ? -23.235 39.152 -39.124 1.00 20.47 22 ASP D C 1
ATOM 4149 O O . ASP D 1 32 ? -22.045 39.241 -39.435 1.00 19.71 22 ASP D O 1
ATOM 4154 N N . SER D 1 33 ? -24.133 38.497 -39.862 1.00 16.43 23 SER D N 1
ATOM 4155 C CA . SER D 1 33 ? -23.744 37.851 -41.105 1.00 17.03 23 SER D CA 1
ATOM 4156 C C . SER D 1 33 ? -23.291 38.900 -42.121 1.00 16.58 23 SER D C 1
ATOM 4157 O O . SER D 1 33 ? -22.396 38.652 -42.938 1.00 17.46 23 SER D O 1
ATOM 4160 N N . ILE D 1 34 ? -23.910 40.071 -42.073 1.00 19.13 24 ILE D N 1
ATOM 4161 C CA . ILE D 1 34 ? -23.542 41.141 -42.986 1.00 17.83 24 ILE D CA 1
ATOM 4162 C C . ILE D 1 34 ? -22.166 41.683 -42.585 1.00 18.33 24 ILE D C 1
ATOM 4163 O O . ILE D 1 34 ? -21.235 41.672 -43.387 1.00 18.37 24 ILE D O 1
ATOM 4168 N N . SER D 1 35 ? -22.043 42.131 -41.337 1.00 19.11 25 SER D N 1
ATOM 4169 C CA . SER D 1 35 ? -20.789 42.676 -40.829 1.00 19.02 25 SER D CA 1
ATOM 4170 C C . SER D 1 35 ? -19.601 41.721 -40.995 1.00 19.64 25 SER D C 1
ATOM 4171 O O . SER D 1 35 ? -18.484 42.157 -41.292 1.00 20.32 25 SER D O 1
ATOM 4174 N N . GLU D 1 36 ? -19.830 40.426 -40.794 1.00 20.89 26 GLU D N 1
ATOM 4175 C CA . GLU D 1 36 ? -18.761 39.453 -40.949 1.00 21.05 26 GLU D CA 1
ATOM 4176 C C . GLU D 1 36 ? -18.352 39.428 -42.417 1.00 19.89 26 GLU D C 1
ATOM 4177 O O . GLU D 1 36 ? -17.165 39.349 -42.743 1.00 19.67 26 GLU D O 1
ATOM 4183 N N . ALA D 1 37 ? -19.340 39.503 -43.305 1.00 10.56 27 ALA D N 1
ATOM 4184 C CA . ALA D 1 37 ? -19.058 39.519 -44.732 1.00 10.45 27 ALA D CA 1
ATOM 4185 C C . ALA D 1 37 ? -18.318 40.806 -45.120 1.00 9.46 27 ALA D C 1
ATOM 4186 O O . ALA D 1 37 ? -17.381 40.772 -45.910 1.00 9.70 27 ALA D O 1
ATOM 4188 N N . VAL D 1 38 ? -18.728 41.941 -44.564 1.00 11.48 28 VAL D N 1
ATOM 4189 C CA . VAL D 1 38 ? -18.055 43.198 -44.891 1.00 10.95 28 VAL D CA 1
ATOM 4190 C C . VAL D 1 38 ? -16.591 43.124 -44.444 1.00 11.17 28 VAL D C 1
ATOM 4191 O O . VAL D 1 38 ? -15.699 43.601 -45.137 1.00 11.50 28 VAL D O 1
ATOM 4195 N N . THR D 1 39 ? -16.362 42.520 -43.279 1.00 11.09 29 THR D N 1
ATOM 4196 C CA . THR D 1 39 ? -15.020 42.353 -42.739 1.00 11.18 29 THR D CA 1
ATOM 4197 C C . THR D 1 39 ? -14.196 41.492 -43.689 1.00 12.75 29 THR D C 1
ATOM 4198 O O . THR D 1 39 ? -13.036 41.799 -43.992 1.00 12.92 29 THR D O 1
ATOM 4202 N N . ALA D 1 40 ? -14.807 40.411 -44.152 1.00 10.23 30 ALA D N 1
ATOM 4203 C CA . ALA D 1 40 ? -14.142 39.507 -45.061 1.00 12.27 30 ALA D CA 1
ATOM 4204 C C . ALA D 1 40 ? -13.884 40.219 -46.378 1.00 13.78 30 ALA D C 1
ATOM 4205 O O . ALA D 1 40 ? -12.831 40.044 -46.994 1.00 15.72 30 ALA D O 1
ATOM 4207 N N . ALA D 1 41 ? -14.843 41.034 -46.805 1.00 20.03 31 ALA D N 1
ATOM 4208 C CA . ALA D 1 41 ? -14.701 41.765 -48.057 1.00 20.43 31 ALA D CA 1
ATOM 4209 C C . ALA D 1 41 ? -13.646 42.878 -47.971 1.00 21.45 31 ALA D C 1
ATOM 4210 O O . ALA D 1 41 ? -12.964 43.157 -48.951 1.00 22.47 31 ALA D O 1
ATOM 4212 N N . VAL D 1 42 ? -13.502 43.518 -46.815 1.00 15.00 32 VAL D N 1
ATOM 4213 C CA . VAL D 1 42 ? -12.502 44.568 -46.698 1.00 14.81 32 VAL D CA 1
ATOM 4214 C C . VAL D 1 42 ? -11.131 43.894 -46.612 1.00 17.26 32 VAL D C 1
ATOM 4215 O O . VAL D 1 42 ? -10.112 44.462 -47.008 1.00 16.86 32 VAL D O 1
ATOM 4219 N N . SER D 1 43 ? -11.119 42.672 -46.098 1.00 20.26 33 SER D N 1
ATOM 4220 C CA . SER D 1 43 ? -9.887 41.919 -45.959 1.00 21.69 33 SER D CA 1
ATOM 4221 C C . SER D 1 43 ? -9.376 41.505 -47.331 1.00 22.92 33 SER D C 1
ATOM 4222 O O . SER D 1 43 ? -8.176 41.536 -47.589 1.00 22.69 33 SER D O 1
ATOM 4225 N N . ALA D 1 44 ? -10.300 41.122 -48.207 1.00 11.23 34 ALA D N 1
ATOM 4226 C CA . ALA D 1 44 ? -9.945 40.693 -49.553 1.00 11.95 34 ALA D CA 1
ATOM 4227 C C . ALA D 1 44 ? -9.427 41.859 -50.392 1.00 12.72 34 ALA D C 1
ATOM 4228 O O . ALA D 1 44 ? -8.649 41.660 -51.324 1.00 14.20 34 ALA D O 1
ATOM 4230 N N . ARG D 1 45 ? -9.855 43.076 -50.065 1.00 24.95 35 ARG D N 1
ATOM 4231 C CA . ARG D 1 45 ? -9.389 44.246 -50.807 1.00 24.55 35 ARG D CA 1
ATOM 4232 C C . ARG D 1 45 ? -8.078 44.775 -50.237 1.00 23.82 35 ARG D C 1
ATOM 4233 O O . ARG D 1 45 ? -7.601 45.832 -50.634 1.00 24.34 35 ARG D O 1
ATOM 4241 N N . GLY D 1 46 ? -7.506 44.026 -49.300 1.00 23.68 36 GLY D N 1
ATOM 4242 C CA . GLY D 1 46 ? -6.235 44.407 -48.702 1.00 23.49 36 GLY D CA 1
ATOM 4243 C C . GLY D 1 46 ? -6.208 45.371 -47.523 1.00 22.41 36 GLY D C 1
ATOM 4244 O O . GLY D 1 46 ? -5.292 46.183 -47.431 1.00 22.22 36 GLY D O 1
ATOM 4245 N N . GLU D 1 47 ? -7.182 45.296 -46.618 1.00 15.98 37 GLU D N 1
ATOM 4246 C CA . GLU D 1 47 ? -7.191 46.187 -45.459 1.00 15.23 37 GLU D CA 1
ATOM 4247 C C . GLU D 1 47 ? -7.839 45.502 -44.270 1.00 14.15 37 GLU D C 1
ATOM 4248 O O . GLU D 1 47 ? -8.382 44.407 -44.412 1.00 13.16 37 GLU D O 1
ATOM 4254 N N . ALA D 1 48 ? -7.787 46.151 -43.106 1.00 20.84 38 ALA D N 1
ATOM 4255 C CA . ALA D 1 48 ? -8.367 45.591 -41.885 1.00 20.79 38 ALA D CA 1
ATOM 4256 C C . ALA D 1 48 ? -9.599 46.387 -41.463 1.00 20.84 38 ALA D C 1
ATOM 4257 O O . ALA D 1 48 ? -9.614 47.617 -41.558 1.00 21.31 38 ALA D O 1
ATOM 4259 N N . LEU D 1 49 ? -10.623 45.684 -40.984 1.00 17.50 39 LEU D N 1
ATOM 4260 C CA . LEU D 1 49 ? -11.862 46.334 -40.576 1.00 16.96 39 LEU D CA 1
ATOM 4261 C C . LEU D 1 49 ? -12.182 46.155 -39.095 1.00 16.66 39 LEU D C 1
ATOM 4262 O O . LEU D 1 49 ? -12.170 45.041 -38.553 1.00 17.62 39 LEU D O 1
ATOM 4267 N N . SER D 1 50 ? -12.467 47.272 -38.443 1.00 17.41 40 SER D N 1
ATOM 4268 C CA . SER D 1 50 ? -12.826 47.274 -37.032 1.00 18.32 40 SER D CA 1
ATOM 4269 C C . SER D 1 50 ? -14.355 47.408 -36.999 1.00 18.41 40 SER D C 1
ATOM 4270 O O . SER D 1 50 ? -14.931 48.155 -37.796 1.00 18.59 40 SER D O 1
ATOM 4273 N N . VAL D 1 51 ? -15.022 46.691 -36.105 1.00 13.49 41 VAL D N 1
ATOM 4274 C CA . VAL D 1 51 ? -16.470 46.798 -36.064 1.00 15.94 41 VAL D CA 1
ATOM 4275 C C . VAL D 1 51 ? -17.068 47.109 -34.699 1.00 17.02 41 VAL D C 1
ATOM 4276 O O . VAL D 1 51 ? -16.667 46.554 -33.672 1.00 18.83 41 VAL D O 1
ATOM 4280 N N . SER D 1 52 ? -18.031 48.024 -34.705 1.00 28.18 42 SER D N 1
ATOM 4281 C CA . SER D 1 52 ? -18.725 48.437 -33.495 1.00 28.80 42 SER D CA 1
ATOM 4282 C C . SER D 1 52 ? -20.210 48.169 -33.661 1.00 28.91 42 SER D C 1
ATOM 4283 O O . SER D 1 52 ? -20.896 48.898 -34.373 1.00 29.35 42 SER D O 1
ATOM 4286 N N . THR D 1 53 ? -20.714 47.132 -33.008 1.00 26.03 43 THR D N 1
ATOM 4287 C CA . THR D 1 53 ? -22.130 46.811 -33.127 1.00 26.73 43 THR D CA 1
ATOM 4288 C C . THR D 1 53 ? -22.937 47.410 -31.981 1.00 26.83 43 THR D C 1
ATOM 4289 O O . THR D 1 53 ? -22.664 47.139 -30.818 1.00 26.75 43 THR D O 1
ATOM 4293 N N . ILE D 1 54 ? -23.939 48.211 -32.328 1.00 36.90 44 ILE D N 1
ATOM 4294 C CA . ILE D 1 54 ? -24.793 48.870 -31.345 1.00 38.14 44 ILE D CA 1
ATOM 4295 C C . ILE D 1 54 ? -26.187 48.267 -31.249 1.00 38.35 44 ILE D C 1
ATOM 4296 O O . ILE D 1 54 ? -26.987 48.406 -32.176 1.00 39.12 44 ILE D O 1
ATOM 4301 N N . GLU D 1 55 ? -26.475 47.611 -30.128 1.00 28.86 45 GLU D N 1
ATOM 4302 C CA . GLU D 1 55 ? -27.791 47.019 -29.899 1.00 28.51 45 GLU D CA 1
ATOM 4303 C C . GLU D 1 55 ? -28.700 48.091 -29.287 1.00 28.28 45 GLU D C 1
ATOM 4304 O O . GLU D 1 55 ? -28.556 48.447 -28.112 1.00 27.95 45 GLU D O 1
ATOM 4310 N N . LEU D 1 56 ? -29.635 48.594 -30.090 1.00 18.70 46 LEU D N 1
ATOM 4311 C CA . LEU D 1 56 ? -30.554 49.638 -29.650 1.00 19.17 46 LEU D CA 1
ATOM 4312 C C . LEU D 1 56 ? -31.316 49.292 -28.386 1.00 20.72 46 LEU D C 1
ATOM 4313 O O . LEU D 1 56 ? -31.686 50.180 -27.620 1.00 22.57 46 LEU D O 1
ATOM 4318 N N . SER D 1 57 ? -31.534 48.004 -28.157 1.00 20.40 47 SER D N 1
ATOM 4319 C CA . SER D 1 57 ? -32.252 47.561 -26.968 1.00 21.77 47 SER D CA 1
ATOM 4320 C C . SER D 1 57 ? -31.422 47.817 -25.710 1.00 22.18 47 SER D C 1
ATOM 4321 O O . SER D 1 57 ? -31.959 47.920 -24.602 1.00 22.87 47 SER D O 1
ATOM 4324 N N . GLU D 1 58 ? -30.110 47.926 -25.885 1.00 27.14 48 GLU D N 1
ATOM 4325 C CA . GLU D 1 58 ? -29.208 48.168 -24.765 1.00 26.52 48 GLU D CA 1
ATOM 4326 C C . GLU D 1 58 ? -28.939 49.667 -24.582 1.00 26.32 48 GLU D C 1
ATOM 4327 O O . GLU D 1 58 ? -28.061 50.063 -23.811 1.00 25.64 48 GLU D O 1
ATOM 4333 N N . LEU D 1 59 ? -29.710 50.488 -25.291 1.00 17.82 49 LEU D N 1
ATOM 4334 C CA . LEU D 1 59 ? -29.590 51.936 -25.225 1.00 18.14 49 LEU D CA 1
ATOM 4335 C C . LEU D 1 59 ? -30.956 52.556 -24.960 1.00 19.37 49 LEU D C 1
ATOM 4336 O O . LEU D 1 59 ? -31.173 53.750 -25.194 1.00 19.71 49 LEU D O 1
ATOM 4341 N N . ILE D 1 60 ? -31.882 51.734 -24.491 1.00 16.69 50 ILE D N 1
ATOM 4342 C CA . ILE D 1 60 ? -33.224 52.202 -24.210 1.00 19.10 50 ILE D CA 1
ATOM 4343 C C . ILE D 1 60 ? -33.181 53.452 -23.335 1.00 21.44 50 ILE D C 1
ATOM 4344 O O . ILE D 1 60 ? -33.643 54.514 -23.750 1.00 21.84 50 ILE D O 1
ATOM 4349 N N . PRO D 1 61 ? -32.614 53.345 -22.116 1.00 22.77 51 PRO D N 1
ATOM 4350 C CA . PRO D 1 61 ? -32.532 54.499 -21.218 1.00 25.07 51 PRO D CA 1
ATOM 4351 C C . PRO D 1 61 ? -31.772 55.674 -21.812 1.00 25.44 51 PRO D C 1
ATOM 4352 O O . PRO D 1 61 ? -32.214 56.821 -21.707 1.00 27.39 51 PRO D O 1
ATOM 4356 N N . ASP D 1 62 ? -30.627 55.413 -22.431 1.00 27.11 52 ASP D N 1
ATOM 4357 C CA . ASP D 1 62 ? -29.890 56.520 -23.028 1.00 27.11 52 ASP D CA 1
ATOM 4358 C C . ASP D 1 62 ? -30.841 57.237 -23.981 1.00 28.20 52 ASP D C 1
ATOM 4359 O O . ASP D 1 62 ? -30.987 58.460 -23.935 1.00 30.55 52 ASP D O 1
ATOM 4364 N N . LEU D 1 63 ? -31.505 56.464 -24.831 1.00 16.65 53 LEU D N 1
ATOM 4365 C CA . LEU D 1 63 ? -32.464 57.023 -25.775 1.00 17.70 53 LEU D CA 1
ATOM 4366 C C . LEU D 1 63 ? -33.667 57.591 -25.002 1.00 20.41 53 LEU D C 1
ATOM 4367 O O . LEU D 1 63 ? -34.205 58.632 -25.370 1.00 20.93 53 LEU D O 1
ATOM 4380 N N . THR D 1 65 ? -33.645 59.011 -22.284 1.00 30.62 55 THR D N 1
ATOM 4381 C CA . THR D 1 65 ? -33.191 60.305 -21.794 1.00 31.27 55 THR D CA 1
ATOM 4382 C C . THR D 1 65 ? -33.135 61.360 -22.882 1.00 31.69 55 THR D C 1
ATOM 4383 O O . THR D 1 65 ? -33.655 62.457 -22.716 1.00 33.35 55 THR D O 1
ATOM 4387 N N . ALA D 1 66 ? -32.496 61.023 -23.995 1.00 29.96 56 ALA D N 1
ATOM 4388 C CA . ALA D 1 66 ? -32.355 61.959 -25.096 1.00 30.31 56 ALA D CA 1
ATOM 4389 C C . ALA D 1 66 ? -33.692 62.370 -25.688 1.00 32.18 56 ALA D C 1
ATOM 4390 O O . ALA D 1 66 ? -33.745 63.268 -26.528 1.00 33.28 56 ALA D O 1
ATOM 4400 N N . THR D 1 68 ? -37.016 62.682 -23.632 1.00 32.16 58 THR D N 1
ATOM 4401 C CA . THR D 1 68 ? -37.642 63.558 -22.656 1.00 36.33 58 THR D CA 1
ATOM 4402 C C . THR D 1 68 ? -36.764 64.776 -22.359 1.00 37.88 58 THR D C 1
ATOM 4403 O O . THR D 1 68 ? -37.233 65.778 -21.826 1.00 40.34 58 THR D O 1
ATOM 4407 N N . THR D 1 69 ? -35.489 64.675 -22.726 1.00 57.93 59 THR D N 1
ATOM 4408 C CA . THR D 1 69 ? -34.507 65.746 -22.541 1.00 59.21 59 THR D CA 1
ATOM 4409 C C . THR D 1 69 ? -33.597 65.714 -23.767 1.00 57.87 59 THR D C 1
ATOM 4410 O O . THR D 1 69 ? -33.467 64.675 -24.408 1.00 56.77 59 THR D O 1
ATOM 4414 N N . ARG D 1 70 ? -32.961 66.825 -24.110 1.00 45.81 60 ARG D N 1
ATOM 4415 C CA . ARG D 1 70 ? -32.083 66.790 -25.273 1.00 44.20 60 ARG D CA 1
ATOM 4416 C C . ARG D 1 70 ? -30.680 66.365 -24.836 1.00 41.70 60 ARG D C 1
ATOM 4417 O O . ARG D 1 70 ? -29.714 66.478 -25.594 1.00 40.23 60 ARG D O 1
ATOM 4425 N N . VAL D 1 71 ? -30.585 65.853 -23.610 1.00 33.26 61 VAL D N 1
ATOM 4426 C CA . VAL D 1 71 ? -29.309 65.405 -23.053 1.00 30.38 61 VAL D CA 1
ATOM 4427 C C . VAL D 1 71 ? -28.811 64.074 -23.627 1.00 26.11 61 VAL D C 1
ATOM 4428 O O . VAL D 1 71 ? -29.550 63.089 -23.694 1.00 24.84 61 VAL D O 1
ATOM 4432 N N . HIS D 1 72 ? -27.546 64.063 -24.033 1.00 30.81 62 HIS D N 1
ATOM 4433 C CA . HIS D 1 72 ? -26.905 62.871 -24.587 1.00 26.38 62 HIS D CA 1
ATOM 4434 C C . HIS D 1 72 ? -25.956 62.281 -23.538 1.00 23.41 62 HIS D C 1
ATOM 4435 O O . HIS D 1 72 ? -25.083 62.978 -23.028 1.00 23.00 62 HIS D O 1
ATOM 4442 N N . THR D 1 73 ? -26.129 61.007 -23.208 1.00 14.83 63 THR D N 1
ATOM 4443 C CA . THR D 1 73 ? -25.252 60.376 -22.227 1.00 13.02 63 THR D CA 1
ATOM 4444 C C . THR D 1 73 ? -23.851 60.238 -22.781 1.00 12.59 63 THR D C 1
ATOM 4445 O O . THR D 1 73 ? -23.626 60.398 -23.986 1.00 11.96 63 THR D O 1
ATOM 4449 N N . THR D 1 74 ? -22.901 59.935 -21.903 1.00 21.36 64 THR D N 1
ATOM 4450 C CA . THR D 1 74 ? -21.531 59.741 -22.350 1.00 20.65 64 THR D CA 1
ATOM 4451 C C . THR D 1 74 ? -21.536 58.600 -23.370 1.00 18.16 64 THR D C 1
ATOM 4452 O O . THR D 1 74 ? -20.857 58.666 -24.396 1.00 17.05 64 THR D O 1
ATOM 4456 N N . LYS D 1 75 ? -22.329 57.571 -23.090 1.00 21.67 65 LYS D N 1
ATOM 4457 C CA . LYS D 1 75 ? -22.430 56.422 -23.976 1.00 20.90 65 LYS D CA 1
ATOM 4458 C C . LYS D 1 75 ? -22.980 56.782 -25.364 1.00 20.52 65 LYS D C 1
ATOM 4459 O O . LYS D 1 75 ? -22.408 56.402 -26.386 1.00 20.07 65 LYS D O 1
ATOM 4465 N N . LEU D 1 76 ? -24.079 57.522 -25.404 1.00 17.61 66 LEU D N 1
ATOM 4466 C CA . LEU D 1 76 ? -24.664 57.900 -26.679 1.00 17.38 66 LEU D CA 1
ATOM 4467 C C . LEU D 1 76 ? -23.782 58.876 -27.451 1.00 16.74 66 LEU D C 1
ATOM 4468 O O . LEU D 1 76 ? -23.751 58.839 -28.676 1.00 16.05 66 LEU D O 1
ATOM 4473 N N . GLU D 1 77 ? -23.066 59.746 -26.746 1.00 23.93 67 GLU D N 1
ATOM 4474 C CA . GLU D 1 77 ? -22.200 60.714 -27.416 1.00 24.49 67 GLU D CA 1
ATOM 4475 C C . GLU D 1 77 ? -21.029 60.015 -28.097 1.00 21.91 67 GLU D C 1
ATOM 4476 O O . GLU D 1 77 ? -20.600 60.429 -29.171 1.00 21.22 67 GLU D O 1
ATOM 4482 N N . GLU D 1 78 ? -20.518 58.952 -27.477 1.00 27.10 68 GLU D N 1
ATOM 4483 C CA . GLU D 1 78 ? -19.403 58.206 -28.059 1.00 24.81 68 GLU D CA 1
ATOM 4484 C C . GLU D 1 78 ? -19.883 57.381 -29.262 1.00 23.24 68 GLU D C 1
ATOM 4485 O O . GLU D 1 78 ? -19.171 57.244 -30.257 1.00 22.69 68 GLU D O 1
ATOM 4491 N N . ILE D 1 79 ? -21.092 56.836 -29.160 1.00 16.83 69 ILE D N 1
ATOM 4492 C CA . ILE D 1 79 ? -21.670 56.052 -30.241 1.00 15.52 69 ILE D CA 1
ATOM 4493 C C . ILE D 1 79 ? -21.939 56.939 -31.460 1.00 16.16 69 ILE D C 1
ATOM 4494 O O . ILE D 1 79 ? -21.502 56.610 -32.568 1.00 16.55 69 ILE D O 1
ATOM 4499 N N . THR D 1 80 ? -22.632 58.065 -31.266 1.00 17.51 70 THR D N 1
ATOM 4500 C CA . THR D 1 80 ? -22.936 58.948 -32.397 1.00 18.24 70 THR D CA 1
ATOM 4501 C C . THR D 1 80 ? -21.677 59.567 -33.005 1.00 18.43 70 THR D C 1
ATOM 4502 O O . THR D 1 80 ? -21.610 59.812 -34.213 1.00 17.73 70 THR D O 1
ATOM 4506 N N . SER D 1 81 ? -20.678 59.812 -32.167 1.00 20.34 71 SER D N 1
ATOM 4507 C CA . SER D 1 81 ? -19.427 60.387 -32.638 1.00 21.02 71 SER D CA 1
ATOM 4508 C C . SER D 1 81 ? -18.666 59.363 -33.472 1.00 18.30 71 SER D C 1
ATOM 4509 O O . SER D 1 81 ? -18.126 59.683 -34.526 1.00 17.22 71 SER D O 1
ATOM 4512 N N . ALA D 1 82 ? -18.619 58.130 -32.977 1.00 15.60 72 ALA D N 1
ATOM 4513 C CA . ALA D 1 82 ? -17.944 57.052 -33.675 1.00 14.19 72 ALA D CA 1
ATOM 4514 C C . ALA D 1 82 ? -18.699 56.813 -34.986 1.00 13.30 72 ALA D C 1
ATOM 4515 O O . ALA D 1 82 ? -18.087 56.646 -36.048 1.00 13.04 72 ALA D O 1
ATOM 4517 N N . LEU D 1 83 ? -20.029 56.811 -34.897 1.00 11.55 73 LEU D N 1
ATOM 4518 C CA . LEU D 1 83 ? -20.878 56.617 -36.058 1.00 11.03 73 LEU D CA 1
ATOM 4519 C C . LEU D 1 83 ? -20.509 57.584 -37.187 1.00 10.96 73 LEU D C 1
ATOM 4520 O O . LEU D 1 83 ? -20.154 57.154 -38.283 1.00 10.77 73 LEU D O 1
ATOM 4525 N N . SER D 1 84 ? -20.591 58.887 -36.919 1.00 19.70 74 SER D N 1
ATOM 4526 C CA . SER D 1 84 ? -20.263 59.896 -37.930 1.00 21.72 74 SER D CA 1
ATOM 4527 C C . SER D 1 84 ? -18.819 59.798 -38.419 1.00 21.74 74 SER D C 1
ATOM 4528 O O . SER D 1 84 ? -18.491 60.279 -39.506 1.00 21.81 74 SER D O 1
ATOM 4531 N N . ALA D 1 85 ? -17.958 59.178 -37.618 1.00 17.47 75 ALA D N 1
ATOM 4532 C CA . ALA D 1 85 ? -16.556 59.042 -37.995 1.00 18.25 75 ALA D CA 1
ATOM 4533 C C . ALA D 1 85 ? -16.262 57.694 -38.648 1.00 17.20 75 ALA D C 1
ATOM 4534 O O . ALA D 1 85 ? -15.112 57.385 -38.959 1.00 17.42 75 ALA D O 1
ATOM 4536 N N . SER D 1 86 ? -17.300 56.896 -38.853 1.00 18.69 76 SER D N 1
ATOM 4537 C CA . SER D 1 86 ? -17.127 55.588 -39.474 1.00 18.56 76 SER D CA 1
ATOM 4538 C C . SER D 1 86 ? -16.899 55.668 -40.991 1.00 17.93 76 SER D C 1
ATOM 4539 O O . SER D 1 86 ? -17.177 56.692 -41.626 1.00 18.34 76 SER D O 1
ATOM 4542 N N . ASP D 1 87 ? -16.375 54.588 -41.563 1.00 13.83 77 ASP D N 1
ATOM 4543 C CA . ASP D 1 87 ? -16.132 54.538 -42.999 1.00 13.66 77 ASP D CA 1
ATOM 4544 C C . ASP D 1 87 ? -17.307 53.858 -43.660 1.00 12.67 77 ASP D C 1
ATOM 4545 O O . ASP D 1 87 ? -17.584 54.068 -44.843 1.00 13.27 77 ASP D O 1
ATOM 4550 N N . GLY D 1 88 ? -17.992 53.031 -42.879 1.00 11.89 78 GLY D N 1
ATOM 4551 C CA . GLY D 1 88 ? -19.135 52.299 -43.383 1.00 10.66 78 GLY D CA 1
ATOM 4552 C C . GLY D 1 88 ? -20.171 52.101 -42.306 1.00 10.56 78 GLY D C 1
ATOM 4553 O O . GLY D 1 88 ? -19.862 52.112 -41.112 1.00 10.30 78 GLY D O 1
ATOM 4554 N N . LEU D 1 89 ? -21.410 51.916 -42.744 1.00 18.59 79 LEU D N 1
ATOM 4555 C CA . LEU D 1 89 ? -22.538 51.721 -41.849 1.00 17.82 79 LEU D CA 1
ATOM 4556 C C . LEU D 1 89 ? -23.452 50.584 -42.302 1.00 17.42 79 LEU D C 1
ATOM 4557 O O . LEU D 1 89 ? -23.787 50.466 -43.483 1.00 17.41 79 LEU D O 1
ATOM 4562 N N . VAL D 1 90 ? -23.846 49.739 -41.363 1.00 13.18 80 VAL D N 1
ATOM 4563 C CA . VAL D 1 90 ? -24.773 48.660 -41.683 1.00 13.27 80 VAL D CA 1
ATOM 4564 C C . VAL D 1 90 ? -25.959 48.809 -40.736 1.00 13.51 80 VAL D C 1
ATOM 4565 O O . VAL D 1 90 ? -25.768 48.871 -39.521 1.00 13.04 80 VAL D O 1
ATOM 4569 N N . VAL D 1 91 ? -27.171 48.889 -41.277 1.00 10.43 81 VAL D N 1
ATOM 4570 C CA . VAL D 1 91 ? -28.357 49.007 -40.423 1.00 10.97 81 VAL D CA 1
ATOM 4571 C C . VAL D 1 91 ? -29.314 47.809 -40.565 1.00 11.99 81 VAL D C 1
ATOM 4572 O O . VAL D 1 91 ? -29.584 47.337 -41.674 1.00 12.03 81 VAL D O 1
ATOM 4576 N N . ALA D 1 92 ? -29.807 47.317 -39.429 1.00 16.07 82 ALA D N 1
ATOM 4577 C CA . ALA D 1 92 ? -30.728 46.184 -39.414 1.00 16.00 82 ALA D CA 1
ATOM 4578 C C . ALA D 1 92 ? -31.873 46.388 -38.414 1.00 16.77 82 ALA D C 1
ATOM 4579 O O . ALA D 1 92 ? -31.646 46.756 -37.257 1.00 17.75 82 ALA D O 1
ATOM 4581 N N . THR D 1 93 ? -33.100 46.136 -38.867 1.00 7.37 83 THR D N 1
ATOM 4582 C CA . THR D 1 93 ? -34.280 46.289 -38.021 1.00 8.40 83 THR D CA 1
ATOM 4583 C C . THR D 1 93 ? -35.301 45.202 -38.253 1.00 9.58 83 THR D C 1
ATOM 4584 O O . THR D 1 93 ? -35.463 44.718 -39.369 1.00 9.38 83 THR D O 1
ATOM 4588 N N . PRO D 1 94 ? -36.002 44.794 -37.190 1.00 11.36 84 PRO D N 1
ATOM 4589 C CA . PRO D 1 94 ? -37.027 43.767 -37.359 1.00 13.01 84 PRO D CA 1
ATOM 4590 C C . PRO D 1 94 ? -38.199 44.547 -37.971 1.00 14.08 84 PRO D C 1
ATOM 4591 O O . PRO D 1 94 ? -38.093 45.758 -38.171 1.00 14.49 84 PRO D O 1
ATOM 4595 N N . VAL D 1 95 ? -39.308 43.883 -38.268 1.00 14.38 85 VAL D N 1
ATOM 4596 C CA . VAL D 1 95 ? -40.436 44.591 -38.857 1.00 15.86 85 VAL D CA 1
ATOM 4597 C C . VAL D 1 95 ? -41.622 44.686 -37.916 1.00 18.53 85 VAL D C 1
ATOM 4598 O O . VAL D 1 95 ? -42.136 43.671 -37.462 1.00 20.36 85 VAL D O 1
ATOM 4602 N N . PHE D 1 96 ? -42.047 45.906 -37.610 1.00 20.61 86 PHE D N 1
ATOM 4603 C CA . PHE D 1 96 ? -43.204 46.101 -36.748 1.00 22.88 86 PHE D CA 1
ATOM 4604 C C . PHE D 1 96 ? -44.227 46.938 -37.512 1.00 23.59 86 PHE D C 1
ATOM 4605 O O . PHE D 1 96 ? -43.892 47.969 -38.100 1.00 23.79 86 PHE D O 1
ATOM 4613 N N . LYS D 1 97 ? -45.476 46.484 -37.507 1.00 23.45 87 LYS D N 1
ATOM 4614 C CA . LYS D 1 97 ? -46.558 47.178 -38.199 1.00 24.41 87 LYS D CA 1
ATOM 4615 C C . LYS D 1 97 ? -46.197 47.471 -39.651 1.00 22.63 87 LYS D C 1
ATOM 4616 O O . LYS D 1 97 ? -46.453 48.560 -40.150 1.00 23.49 87 LYS D O 1
ATOM 4622 N N . ALA D 1 98 ? -45.585 46.494 -40.312 1.00 28.19 88 ALA D N 1
ATOM 4623 C CA . ALA D 1 98 ? -45.204 46.616 -41.713 1.00 27.10 88 ALA D CA 1
ATOM 4624 C C . ALA D 1 98 ? -44.208 47.730 -42.037 1.00 26.30 88 ALA D C 1
ATOM 4625 O O . ALA D 1 98 ? -44.297 48.362 -43.088 1.00 26.27 88 ALA D O 1
ATOM 4627 N N . SER D 1 99 ? -43.268 47.981 -41.135 1.00 17.27 89 SER D N 1
ATOM 4628 C CA . SER D 1 99 ? -42.246 48.993 -41.373 1.00 15.74 89 SER D CA 1
ATOM 4629 C C . SER D 1 99 ? -41.197 48.863 -40.277 1.00 14.34 89 SER D C 1
ATOM 4630 O O . SER D 1 99 ? -41.322 47.999 -39.405 1.00 14.15 89 SER D O 1
ATOM 4633 N N . TYR D 1 100 ? -40.164 49.703 -40.309 1.00 11.04 90 TYR D N 1
ATOM 4634 C CA . TYR D 1 100 ? -39.138 49.600 -39.279 1.00 11.17 90 TYR D CA 1
ATOM 4635 C C . TYR D 1 100 ? -39.643 49.965 -37.890 1.00 12.40 90 TYR D C 1
ATOM 4636 O O . TYR D 1 100 ? -40.696 50.587 -37.721 1.00 13.51 90 TYR D O 1
ATOM 4645 N N . THR D 1 101 ? -38.861 49.561 -36.901 1.00 19.13 91 THR D N 1
ATOM 4646 C CA . THR D 1 101 ? -39.163 49.772 -35.498 1.00 19.79 91 THR D CA 1
ATOM 4647 C C . THR D 1 101 ? -39.143 51.224 -35.062 1.00 20.34 91 THR D C 1
ATOM 4648 O O . THR D 1 101 ? -38.294 51.999 -35.500 1.00 19.74 91 THR D O 1
ATOM 4652 N N . GLY D 1 102 ? -40.090 51.585 -34.197 1.00 17.16 92 GLY D N 1
ATOM 4653 C CA . GLY D 1 102 ? -40.141 52.939 -33.681 1.00 17.63 92 GLY D CA 1
ATOM 4654 C C . GLY D 1 102 ? -38.828 53.238 -32.970 1.00 17.21 92 GLY D C 1
ATOM 4655 O O . GLY D 1 102 ? -38.296 54.345 -33.072 1.00 16.64 92 GLY D O 1
ATOM 4656 N N . LEU D 1 103 ? -38.294 52.250 -32.251 1.00 16.91 93 LEU D N 1
ATOM 4657 C CA . LEU D 1 103 ? -37.023 52.442 -31.551 1.00 16.54 93 LEU D CA 1
ATOM 4658 C C . LEU D 1 103 ? -35.929 52.695 -32.579 1.00 15.22 93 LEU D C 1
ATOM 4659 O O . LEU D 1 103 ? -35.056 53.535 -32.365 1.00 14.57 93 LEU D O 1
ATOM 4664 N N . PHE D 1 104 ? -35.975 51.952 -33.687 1.00 20.33 94 PHE D N 1
ATOM 4665 C CA . PHE D 1 104 ? -34.992 52.116 -34.753 1.00 19.22 94 PHE D CA 1
ATOM 4666 C C . PHE D 1 104 ? -35.055 53.567 -35.219 1.00 19.29 94 PHE D C 1
ATOM 4667 O O . PHE D 1 104 ? -34.034 54.251 -35.295 1.00 18.67 94 PHE D O 1
ATOM 4675 N N . LYS D 1 105 ? -36.262 54.038 -35.516 1.00 15.50 95 LYS D N 1
ATOM 4676 C CA . LYS D 1 105 ? -36.443 55.409 -35.973 1.00 15.72 95 LYS D CA 1
ATOM 4677 C C . LYS D 1 105 ? -36.032 56.426 -34.909 1.00 16.32 95 LYS D C 1
ATOM 4678 O O . LYS D 1 105 ? -35.391 57.429 -35.213 1.00 17.12 95 LYS D O 1
ATOM 4692 N N . PHE D 1 107 ? -33.714 56.355 -32.772 1.00 11.46 97 PHE D N 1
ATOM 4693 C CA . PHE D 1 107 ? -32.264 56.548 -32.802 1.00 10.66 97 PHE D CA 1
ATOM 4694 C C . PHE D 1 107 ? -31.831 57.499 -33.928 1.00 10.52 97 PHE D C 1
ATOM 4695 O O . PHE D 1 107 ? -30.934 58.303 -33.757 1.00 10.05 97 PHE D O 1
ATOM 4703 N N . PHE D 1 108 ? -32.469 57.406 -35.085 1.00 16.10 98 PHE D N 1
ATOM 4704 C CA . PHE D 1 108 ? -32.106 58.286 -36.185 1.00 16.22 98 PHE D CA 1
ATOM 4705 C C . PHE D 1 108 ? -32.625 59.698 -35.952 1.00 18.09 98 PHE D C 1
ATOM 4706 O O . PHE D 1 108 ? -32.076 60.657 -36.488 1.00 19.63 98 PHE D O 1
ATOM 4714 N N . ASP D 1 109 ? -33.673 59.824 -35.143 1.00 15.23 99 ASP D N 1
ATOM 4715 C CA . ASP D 1 109 ? -34.234 61.132 -34.834 1.00 17.49 99 ASP D CA 1
ATOM 4716 C C . ASP D 1 109 ? -33.254 61.911 -33.945 1.00 18.54 99 ASP D C 1
ATOM 4717 O O . ASP D 1 109 ? -33.194 63.139 -33.990 1.00 19.41 99 ASP D O 1
ATOM 4722 N N . ILE D 1 110 ? -32.483 61.178 -33.148 1.00 18.06 100 ILE D N 1
ATOM 4723 C CA . ILE D 1 110 ? -31.510 61.768 -32.239 1.00 18.31 100 ILE D CA 1
ATOM 4724 C C . ILE D 1 110 ? -30.232 62.275 -32.923 1.00 18.22 100 ILE D C 1
ATOM 4725 O O . ILE D 1 110 ? -29.514 63.105 -32.360 1.00 18.12 100 ILE D O 1
ATOM 4730 N N . LEU D 1 111 ? -29.948 61.783 -34.126 1.00 13.60 101 LEU D N 1
ATOM 4731 C CA . LEU D 1 111 ? -28.742 62.192 -34.848 1.00 13.57 101 LEU D CA 1
ATOM 4732 C C . LEU D 1 111 ? -28.789 63.619 -35.388 1.00 15.18 101 LEU D C 1
ATOM 4733 O O . LEU D 1 111 ? -29.867 64.167 -35.621 1.00 16.28 101 LEU D O 1
ATOM 4738 N N . ASP D 1 112 ? -27.620 64.222 -35.588 1.00 20.48 102 ASP D N 1
ATOM 4739 C CA . ASP D 1 112 ? -27.564 65.574 -36.136 1.00 22.78 102 ASP D CA 1
ATOM 4740 C C . ASP D 1 112 ? -27.988 65.514 -37.599 1.00 22.58 102 ASP D C 1
ATOM 4741 O O . ASP D 1 112 ? -27.987 64.455 -38.212 1.00 21.40 102 ASP D O 1
ATOM 4746 N N . THR D 1 113 ? -28.345 66.660 -38.154 1.00 30.27 103 THR D N 1
ATOM 4747 C CA . THR D 1 113 ? -28.766 66.739 -39.542 1.00 30.84 103 THR D CA 1
ATOM 4748 C C . THR D 1 113 ? -27.706 66.150 -40.472 1.00 28.73 103 THR D C 1
ATOM 4749 O O . THR D 1 113 ? -27.991 65.282 -41.293 1.00 26.62 103 THR D O 1
ATOM 4753 N N . ASP D 1 114 ? -26.482 66.631 -40.312 1.00 30.57 104 ASP D N 1
ATOM 4754 C CA . ASP D 1 114 ? -25.333 66.226 -41.119 1.00 30.63 104 ASP D CA 1
ATOM 4755 C C . ASP D 1 114 ? -24.583 64.984 -40.608 1.00 28.16 104 ASP D C 1
ATOM 4756 O O . ASP D 1 114 ? -23.445 64.744 -41.012 1.00 26.19 104 ASP D O 1
ATOM 4761 N N . ALA D 1 115 ? -25.214 64.200 -39.737 1.00 18.78 105 ALA D N 1
ATOM 4762 C CA . ALA D 1 115 ? -24.581 63.010 -39.160 1.00 17.44 105 ALA D CA 1
ATOM 4763 C C . ALA D 1 115 ? -24.060 61.924 -40.122 1.00 15.83 105 ALA D C 1
ATOM 4764 O O . ALA D 1 115 ? -22.958 61.402 -39.934 1.00 15.85 105 ALA D O 1
ATOM 4766 N N . LEU D 1 116 ? -24.834 61.583 -41.146 1.00 20.34 106 LEU D N 1
ATOM 4767 C CA . LEU D 1 116 ? -24.422 60.532 -42.075 1.00 17.84 106 LEU D CA 1
ATOM 4768 C C . LEU D 1 116 ? -24.204 60.978 -43.533 1.00 18.29 106 LEU D C 1
ATOM 4769 O O . LEU D 1 116 ? -24.402 60.203 -44.475 1.00 18.64 106 LEU D O 1
ATOM 4774 N N . THR D 1 117 ? -23.785 62.221 -43.726 1.00 13.81 107 THR D N 1
ATOM 4775 C CA . THR D 1 117 ? -23.549 62.720 -45.075 1.00 14.26 107 THR D CA 1
ATOM 4776 C C . THR D 1 117 ? -22.448 61.923 -45.768 1.00 12.83 107 THR D C 1
ATOM 4777 O O . THR D 1 117 ? -21.313 61.874 -45.296 1.00 13.06 107 THR D O 1
ATOM 4781 N N . GLY D 1 118 ? -22.793 61.296 -46.886 1.00 15.19 108 GLY D N 1
ATOM 4782 C CA . GLY D 1 118 ? -21.828 60.511 -47.639 1.00 14.12 108 GLY D CA 1
ATOM 4783 C C . GLY D 1 118 ? -21.477 59.136 -47.088 1.00 14.48 108 GLY D C 1
ATOM 4784 O O . GLY D 1 118 ? -20.584 58.466 -47.616 1.00 14.78 108 GLY D O 1
ATOM 4793 N N . PRO D 1 120 ? -21.338 55.322 -46.626 1.00 15.31 110 PRO D N 1
ATOM 4794 C CA . PRO D 1 120 ? -21.640 54.123 -47.410 1.00 14.77 110 PRO D CA 1
ATOM 4795 C C . PRO D 1 120 ? -22.494 53.264 -46.484 1.00 14.24 110 PRO D C 1
ATOM 4796 O O . PRO D 1 120 ? -22.183 53.133 -45.304 1.00 14.64 110 PRO D O 1
ATOM 4800 N N . THR D 1 121 ? -23.561 52.677 -47.005 1.00 9.65 111 THR D N 1
ATOM 4801 C CA . THR D 1 121 ? -24.433 51.910 -46.139 1.00 8.44 111 THR D CA 1
ATOM 4802 C C . THR D 1 121 ? -25.114 50.704 -46.765 1.00 8.02 111 THR D C 1
ATOM 4803 O O . THR D 1 121 ? -25.349 50.647 -47.984 1.00 6.92 111 THR D O 1
ATOM 4807 N N . ILE D 1 122 ? -25.425 49.736 -45.913 1.00 7.23 112 ILE D N 1
ATOM 4808 C CA . ILE D 1 122 ? -26.172 48.562 -46.329 1.00 7.61 112 ILE D CA 1
ATOM 4809 C C . ILE D 1 122 ? -27.416 48.622 -45.450 1.00 9.08 112 ILE D C 1
ATOM 4810 O O . ILE D 1 122 ? -27.306 48.647 -44.219 1.00 9.35 112 ILE D O 1
ATOM 4815 N N . ILE D 1 123 ? -28.591 48.677 -46.065 1.00 8.33 113 ILE D N 1
ATOM 4816 C CA . ILE D 1 123 ? -29.824 48.690 -45.290 1.00 8.17 113 ILE D CA 1
ATOM 4817 C C . ILE D 1 123 ? -30.346 47.254 -45.221 1.00 9.71 113 ILE D C 1
ATOM 4818 O O . ILE D 1 123 ? -30.339 46.536 -46.227 1.00 9.64 113 ILE D O 1
ATOM 4823 N N . ALA D 1 124 ? -30.768 46.825 -44.032 1.00 10.08 114 ALA D N 1
ATOM 4824 C CA . ALA D 1 124 ? -31.269 45.465 -43.854 1.00 10.49 114 ALA D CA 1
ATOM 4825 C C . ALA D 1 124 ? -32.445 45.360 -42.894 1.00 12.19 114 ALA D C 1
ATOM 4826 O O . ALA D 1 124 ? -32.562 46.133 -41.948 1.00 11.78 114 ALA D O 1
ATOM 4828 N N . ALA D 1 125 ? -33.318 44.393 -43.147 1.00 15.05 115 ALA D N 1
ATOM 4829 C CA . ALA D 1 125 ? -34.481 44.158 -42.303 1.00 17.39 115 ALA D CA 1
ATOM 4830 C C . ALA D 1 125 ? -34.761 42.658 -42.282 1.00 18.92 115 ALA D C 1
ATOM 4831 O O . ALA D 1 125 ? -34.249 41.911 -43.121 1.00 20.51 115 ALA D O 1
ATOM 4833 N N . THR D 1 126 ? -35.569 42.210 -41.329 1.00 18.24 116 THR D N 1
ATOM 4834 C CA . THR D 1 126 ? -35.874 40.791 -41.225 1.00 20.28 116 THR D CA 1
ATOM 4835 C C . THR D 1 126 ? -37.281 40.573 -40.691 1.00 22.59 116 THR D C 1
ATOM 4836 O O . THR D 1 126 ? -37.774 41.350 -39.869 1.00 23.88 116 THR D O 1
ATOM 4840 N N . ALA D 1 127 ? -37.927 39.519 -41.178 1.00 22.69 117 ALA D N 1
ATOM 4841 C CA . ALA D 1 127 ? -39.274 39.172 -40.745 1.00 24.50 117 ALA D CA 1
ATOM 4842 C C . ALA D 1 127 ? -39.528 37.708 -41.053 1.00 26.41 117 ALA D C 1
ATOM 4843 O O . ALA D 1 127 ? -38.608 36.976 -41.431 1.00 26.60 117 ALA D O 1
ATOM 4845 N N . GLY D 1 128 ? -40.772 37.276 -40.887 1.00 35.55 118 GLY D N 1
ATOM 4846 C CA . GLY D 1 128 ? -41.102 35.889 -41.154 1.00 37.04 118 GLY D CA 1
ATOM 4847 C C . GLY D 1 128 ? -41.167 35.646 -42.645 1.00 37.68 118 GLY D C 1
ATOM 4848 O O . GLY D 1 128 ? -40.327 34.943 -43.218 1.00 37.64 118 GLY D O 1
ATOM 4849 N N . SER D 1 129 ? -42.176 36.235 -43.274 1.00 39.23 119 SER D N 1
ATOM 4850 C CA . SER D 1 129 ? -42.358 36.096 -44.706 1.00 40.07 119 SER D CA 1
ATOM 4851 C C . SER D 1 129 ? -41.627 37.239 -45.393 1.00 39.31 119 SER D C 1
ATOM 4852 O O . SER D 1 129 ? -40.955 38.048 -44.746 1.00 39.12 119 SER D O 1
ATOM 4855 N N . ALA D 1 130 ? -41.760 37.305 -46.708 1.00 21.35 120 ALA D N 1
ATOM 4856 C CA . ALA D 1 130 ? -41.107 38.352 -47.465 1.00 20.80 120 ALA D CA 1
ATOM 4857 C C . ALA D 1 130 ? -42.138 39.360 -47.940 1.00 21.35 120 ALA D C 1
ATOM 4858 O O . ALA D 1 130 ? -41.793 40.303 -48.650 1.00 20.50 120 ALA D O 1
ATOM 4860 N N . ARG D 1 131 ? -43.397 39.174 -47.546 1.00 44.20 121 ARG D N 1
ATOM 4861 C CA . ARG D 1 131 ? -44.441 40.087 -47.987 1.00 44.94 121 ARG D CA 1
ATOM 4862 C C . ARG D 1 131 ? -44.134 41.519 -47.579 1.00 42.76 121 ARG D C 1
ATOM 4863 O O . ARG D 1 131 ? -44.633 42.461 -48.188 1.00 42.03 121 ARG D O 1
ATOM 4871 N N . HIS D 1 132 ? -43.287 41.684 -46.567 1.00 30.65 122 HIS D N 1
ATOM 4872 C CA . HIS D 1 132 ? -42.918 43.023 -46.123 1.00 29.76 122 HIS D CA 1
ATOM 4873 C C . HIS D 1 132 ? -41.502 43.448 -46.525 1.00 27.50 122 HIS D C 1
ATOM 4874 O O . HIS D 1 132 ? -40.899 44.295 -45.870 1.00 26.74 122 HIS D O 1
ATOM 4881 N N . SER D 1 133 ? -40.977 42.876 -47.605 1.00 23.73 123 SER D N 1
ATOM 4882 C CA . SER D 1 133 ? -39.643 43.243 -48.055 1.00 21.93 123 SER D CA 1
ATOM 4883 C C . SER D 1 133 ? -39.667 44.707 -48.505 1.00 20.97 123 SER D C 1
ATOM 4884 O O . SER D 1 133 ? -38.624 45.312 -48.761 1.00 20.37 123 SER D O 1
ATOM 4887 N N . LEU D 1 134 ? -40.869 45.270 -48.578 1.00 20.64 124 LEU D N 1
ATOM 4888 C CA . LEU D 1 134 ? -41.059 46.659 -48.986 1.00 20.27 124 LEU D CA 1
ATOM 4889 C C . LEU D 1 134 ? -40.402 47.651 -48.024 1.00 19.19 124 LEU D C 1
ATOM 4890 O O . LEU D 1 134 ? -40.161 48.805 -48.377 1.00 18.47 124 LEU D O 1
ATOM 4895 N N . VAL D 1 135 ? -40.105 47.193 -46.812 1.00 24.46 125 VAL D N 1
ATOM 4896 C CA . VAL D 1 135 ? -39.493 48.043 -45.800 1.00 23.29 125 VAL D CA 1
ATOM 4897 C C . VAL D 1 135 ? -38.112 48.555 -46.214 1.00 21.82 125 VAL D C 1
ATOM 4898 O O . VAL D 1 135 ? -37.617 49.531 -45.654 1.00 22.63 125 VAL D O 1
ATOM 4902 N N . LEU D 1 136 ? -37.495 47.894 -47.189 1.00 20.01 126 LEU D N 1
ATOM 4903 C CA . LEU D 1 136 ? -36.173 48.295 -47.667 1.00 17.70 126 LEU D CA 1
ATOM 4904 C C . LEU D 1 136 ? -36.170 49.543 -48.557 1.00 16.84 126 LEU D C 1
ATOM 4905 O O . LEU D 1 136 ? -35.501 50.529 -48.250 1.00 16.53 126 LEU D O 1
ATOM 4910 N N . ASP D 1 137 ? -36.908 49.509 -49.662 1.00 20.68 127 ASP D N 1
ATOM 4911 C CA . ASP D 1 137 ? -36.916 50.662 -50.559 1.00 20.45 127 ASP D CA 1
ATOM 4912 C C . ASP D 1 137 ? -38.068 51.638 -50.363 1.00 20.82 127 ASP D C 1
ATOM 4913 O O . ASP D 1 137 ? -38.260 52.540 -51.174 1.00 21.30 127 ASP D O 1
ATOM 4918 N N . TYR D 1 138 ? -38.829 51.478 -49.286 1.00 18.69 128 TYR D N 1
ATOM 4919 C CA . TYR D 1 138 ? -39.937 52.388 -49.035 1.00 18.31 128 TYR D CA 1
ATOM 4920 C C . TYR D 1 138 ? -39.932 52.937 -47.620 1.00 18.72 128 TYR D C 1
ATOM 4921 O O . TYR D 1 138 ? -40.821 53.691 -47.236 1.00 20.56 128 TYR D O 1
ATOM 4930 N N . ALA D 1 139 ? -38.918 52.566 -46.846 1.00 18.61 129 ALA D N 1
ATOM 4931 C CA . ALA D 1 139 ? -38.797 53.054 -45.477 1.00 18.02 129 ALA D CA 1
ATOM 4932 C C . ALA D 1 139 ? -37.331 53.318 -45.146 1.00 16.58 129 ALA D C 1
ATOM 4933 O O . ALA D 1 139 ? -36.966 54.438 -44.796 1.00 16.83 129 ALA D O 1
ATOM 4935 N N . LEU D 1 140 ? -36.490 52.294 -45.269 1.00 13.38 130 LEU D N 1
ATOM 4936 C CA . LEU D 1 140 ? -35.078 52.454 -44.973 1.00 12.65 130 LEU D CA 1
ATOM 4937 C C . LEU D 1 140 ? -34.342 53.291 -46.014 1.00 11.66 130 LEU D C 1
ATOM 4938 O O . LEU D 1 140 ? -33.696 54.286 -45.676 1.00 11.61 130 LEU D O 1
ATOM 4943 N N . ARG D 1 141 ? -34.441 52.905 -47.279 1.00 14.28 131 ARG D N 1
ATOM 4944 C CA . ARG D 1 141 ? -33.759 53.647 -48.327 1.00 13.46 131 ARG D CA 1
ATOM 4945 C C . ARG D 1 141 ? -34.049 55.148 -48.250 1.00 13.89 131 ARG D C 1
ATOM 4946 O O . ARG D 1 141 ? -33.130 55.966 -48.307 1.00 15.33 131 ARG D O 1
ATOM 4954 N N . PRO D 1 142 ? -35.328 55.530 -48.112 1.00 9.44 132 PRO D N 1
ATOM 4955 C CA . PRO D 1 142 ? -35.661 56.962 -48.031 1.00 9.99 132 PRO D CA 1
ATOM 4956 C C . PRO D 1 142 ? -35.080 57.644 -46.793 1.00 10.54 132 PRO D C 1
ATOM 4957 O O . PRO D 1 142 ? -34.570 58.771 -46.870 1.00 10.45 132 PRO D O 1
ATOM 4961 N N . LEU D 1 143 ? -35.161 56.969 -45.649 1.00 10.98 133 LEU D N 1
ATOM 4962 C CA . LEU D 1 143 ? -34.627 57.540 -44.412 1.00 11.48 133 LEU D CA 1
ATOM 4963 C C . LEU D 1 143 ? -33.132 57.814 -44.568 1.00 11.83 133 LEU D C 1
ATOM 4964 O O . LEU D 1 143 ? -32.647 58.889 -44.182 1.00 12.05 133 LEU D O 1
ATOM 4969 N N . LEU D 1 144 ? -32.412 56.849 -45.147 1.00 14.61 134 LEU D N 1
ATOM 4970 C CA . LEU D 1 144 ? -30.973 56.986 -45.365 1.00 14.72 134 LEU D CA 1
ATOM 4971 C C . LEU D 1 144 ? -30.635 57.963 -46.480 1.00 15.09 134 LEU D C 1
ATOM 4972 O O . LEU D 1 144 ? -29.584 58.600 -46.452 1.00 15.00 134 LEU D O 1
ATOM 4977 N N . SER D 1 145 ? -31.520 58.083 -47.465 1.00 19.01 135 SER D N 1
ATOM 4978 C CA . SER D 1 145 ? -31.270 59.011 -48.554 1.00 20.07 135 SER D CA 1
ATOM 4979 C C . SER D 1 145 ? -31.439 60.429 -48.049 1.00 20.63 135 SER D C 1
ATOM 4980 O O . SER D 1 145 ? -30.591 61.287 -48.301 1.00 20.60 135 SER D O 1
ATOM 4983 N N . TYR D 1 146 ? -32.537 60.680 -47.340 1.00 15.30 136 TYR D N 1
ATOM 4984 C CA . TYR D 1 146 ? -32.778 62.012 -46.813 1.00 16.85 136 TYR D CA 1
ATOM 4985 C C . TYR D 1 146 ? -31.542 62.527 -46.075 1.00 16.84 136 TYR D C 1
ATOM 4986 O O . TYR D 1 146 ? -31.261 63.725 -46.093 1.00 18.82 136 TYR D O 1
ATOM 5003 N N . ARG D 1 148 ? -28.503 61.934 -46.867 1.00 23.80 138 ARG D N 1
ATOM 5004 C CA . ARG D 1 148 ? -27.401 61.930 -47.817 1.00 23.77 138 ARG D CA 1
ATOM 5005 C C . ARG D 1 148 ? -26.456 60.744 -47.713 1.00 22.30 138 ARG D C 1
ATOM 5006 O O . ARG D 1 148 ? -25.312 60.814 -48.166 1.00 21.51 138 ARG D O 1
ATOM 5014 N N . ALA D 1 149 ? -26.921 59.657 -47.110 1.00 11.83 139 ALA D N 1
ATOM 5015 C CA . ALA D 1 149 ? -26.089 58.467 -47.014 1.00 10.55 139 ALA D CA 1
ATOM 5016 C C . ALA D 1 149 ? -26.058 57.847 -48.411 1.00 10.76 139 ALA D C 1
ATOM 5017 O O . ALA D 1 149 ? -26.951 58.100 -49.234 1.00 11.29 139 ALA D O 1
ATOM 5019 N N . VAL D 1 150 ? -25.023 57.065 -48.697 1.00 12.47 140 VAL D N 1
ATOM 5020 C CA . VAL D 1 150 ? -24.947 56.399 -49.984 1.00 12.11 140 VAL D CA 1
ATOM 5021 C C . VAL D 1 150 ? -25.248 54.931 -49.727 1.00 12.03 140 VAL D C 1
ATOM 5022 O O . VAL D 1 150 ? -24.381 54.149 -49.320 1.00 12.04 140 VAL D O 1
ATOM 5026 N N . VAL D 1 151 ? -26.512 54.583 -49.941 1.00 16.03 141 VAL D N 1
ATOM 5027 C CA . VAL D 1 151 ? -26.995 53.224 -49.744 1.00 15.59 141 VAL D CA 1
ATOM 5028 C C . VAL D 1 151 ? -26.693 52.401 -50.987 1.00 15.81 141 VAL D C 1
ATOM 5029 O O . VAL D 1 151 ? -27.093 52.779 -52.088 1.00 15.63 141 VAL D O 1
ATOM 5033 N N . VAL D 1 152 ? -25.970 51.295 -50.816 1.00 12.75 142 VAL D N 1
ATOM 5034 C CA . VAL D 1 152 ? -25.646 50.435 -51.950 1.00 12.46 142 VAL D CA 1
ATOM 5035 C C . VAL D 1 152 ? -26.934 49.782 -52.425 1.00 13.46 142 VAL D C 1
ATOM 5036 O O . VAL D 1 152 ? -27.813 49.470 -51.625 1.00 13.60 142 VAL D O 1
ATOM 5040 N N . PRO D 1 153 ? -27.063 49.574 -53.742 1.00 19.82 143 PRO D N 1
ATOM 5041 C CA . PRO D 1 153 ? -28.238 48.963 -54.374 1.00 19.86 143 PRO D CA 1
ATOM 5042 C C . PRO D 1 153 ? -28.768 47.700 -53.709 1.00 20.55 143 PRO D C 1
ATOM 5043 O O . PRO D 1 153 ? -29.979 47.499 -53.624 1.00 21.89 143 PRO D O 1
ATOM 5047 N N . THR D 1 154 ? -27.865 46.850 -53.239 1.00 10.94 144 THR D N 1
ATOM 5048 C CA . THR D 1 154 ? -28.266 45.589 -52.627 1.00 10.15 144 THR D CA 1
ATOM 5049 C C . THR D 1 154 ? -28.746 45.692 -51.180 1.00 10.08 144 THR D C 1
ATOM 5050 O O . THR D 1 154 ? -27.949 45.659 -50.243 1.00 10.38 144 THR D O 1
ATOM 5054 N N . GLY D 1 155 ? -30.056 45.824 -51.011 1.00 9.14 145 GLY D N 1
ATOM 5055 C CA . GLY D 1 155 ? -30.624 45.892 -49.683 1.00 9.06 145 GLY D CA 1
ATOM 5056 C C . GLY D 1 155 ? -30.718 44.439 -49.278 1.00 10.51 145 GLY D C 1
ATOM 5057 O O . GLY D 1 155 ? -30.714 43.563 -50.148 1.00 9.58 145 GLY D O 1
ATOM 5058 N N . VAL D 1 156 ? -30.803 44.173 -47.978 1.00 15.84 146 VAL D N 1
ATOM 5059 C CA . VAL D 1 156 ? -30.861 42.805 -47.487 1.00 16.79 146 VAL D CA 1
ATOM 5060 C C . VAL D 1 156 ? -32.105 42.548 -46.655 1.00 18.52 146 VAL D C 1
ATOM 5061 O O . VAL D 1 156 ? -32.279 43.149 -45.597 1.00 18.62 146 VAL D O 1
ATOM 5065 N N . PHE D 1 157 ? -32.966 41.653 -47.138 1.00 16.30 147 PHE D N 1
ATOM 5066 C CA . PHE D 1 157 ? -34.191 41.306 -46.426 1.00 18.32 147 PHE D CA 1
ATOM 5067 C C . PHE D 1 157 ? -34.165 39.828 -46.059 1.00 20.19 147 PHE D C 1
ATOM 5068 O O . PHE D 1 157 ? -34.345 38.954 -46.908 1.00 20.38 147 PHE D O 1
ATOM 5076 N N . ALA D 1 158 ? -33.944 39.554 -44.781 1.00 25.32 148 ALA D N 1
ATOM 5077 C CA . ALA D 1 158 ? -33.867 38.186 -44.302 1.00 27.54 148 ALA D CA 1
ATOM 5078 C C . ALA D 1 158 ? -35.193 37.618 -43.826 1.00 30.60 148 ALA D C 1
ATOM 5079 O O . ALA D 1 158 ? -35.699 37.993 -42.762 1.00 31.23 148 ALA D O 1
ATOM 5081 N N . ALA D 1 159 ? -35.757 36.718 -44.625 1.00 25.35 149 ALA D N 1
ATOM 5082 C CA . ALA D 1 159 ? -36.994 36.044 -44.266 1.00 28.49 149 ALA D CA 1
ATOM 5083 C C . ALA D 1 159 ? -36.508 34.707 -43.695 1.00 30.62 149 ALA D C 1
ATOM 5084 O O . ALA D 1 159 ? -36.133 33.805 -44.440 1.00 29.87 149 ALA D O 1
ATOM 5086 N N . THR D 1 160 ? -36.494 34.593 -42.372 1.00 49.72 150 THR D N 1
ATOM 5087 C CA . THR D 1 160 ? -36.013 33.382 -41.709 1.00 53.14 150 THR D CA 1
ATOM 5088 C C . THR D 1 160 ? -36.617 32.069 -42.201 1.00 55.45 150 THR D C 1
ATOM 5089 O O . THR D 1 160 ? -35.955 31.032 -42.176 1.00 55.83 150 THR D O 1
ATOM 5093 N N . GLU D 1 161 ? -37.868 32.115 -42.648 1.00 50.76 151 GLU D N 1
ATOM 5094 C CA . GLU D 1 161 ? -38.564 30.922 -43.131 1.00 54.01 151 GLU D CA 1
ATOM 5095 C C . GLU D 1 161 ? -38.000 30.392 -44.454 1.00 55.02 151 GLU D C 1
ATOM 5096 O O . GLU D 1 161 ? -38.415 29.334 -44.933 1.00 56.29 151 GLU D O 1
ATOM 5102 N N . ASP D 1 162 ? -37.063 31.127 -45.045 1.00 51.43 152 ASP D N 1
ATOM 5103 C CA . ASP D 1 162 ? -36.467 30.709 -46.308 1.00 52.10 152 ASP D CA 1
ATOM 5104 C C . ASP D 1 162 ? -35.030 30.214 -46.153 1.00 52.15 152 ASP D C 1
ATOM 5105 O O . ASP D 1 162 ? -34.372 29.898 -47.141 1.00 52.61 152 ASP D O 1
ATOM 5110 N N . PHE D 1 163 ? -34.548 30.141 -44.915 1.00 55.70 153 PHE D N 1
ATOM 5111 C CA . PHE D 1 163 ? -33.182 29.683 -44.644 1.00 56.21 153 PHE D CA 1
ATOM 5112 C C . PHE D 1 163 ? -33.012 28.179 -44.889 1.00 58.65 153 PHE D C 1
ATOM 5113 O O . PHE D 1 163 ? -33.580 27.348 -44.176 1.00 59.96 153 PHE D O 1
ATOM 5121 N N . GLY D 1 164 ? -32.219 27.838 -45.900 1.00 43.07 154 GLY D N 1
ATOM 5122 C CA . GLY D 1 164 ? -31.991 26.443 -46.227 1.00 44.96 154 GLY D CA 1
ATOM 5123 C C . GLY D 1 164 ? -32.275 26.143 -47.689 1.00 46.41 154 GLY D C 1
ATOM 5124 O O . GLY D 1 164 ? -33.032 26.862 -48.347 1.00 46.31 154 GLY D O 1
ATOM 5125 N N . GLY D 1 165 ? -31.666 25.074 -48.197 1.00 47.19 155 GLY D N 1
ATOM 5126 C CA . GLY D 1 165 ? -31.866 24.694 -49.583 1.00 48.59 155 GLY D CA 1
ATOM 5127 C C . GLY D 1 165 ? -31.429 25.775 -50.556 1.00 48.22 155 GLY D C 1
ATOM 5128 O O . GLY D 1 165 ? -30.561 26.592 -50.236 1.00 46.50 155 GLY D O 1
ATOM 5129 N N . PRO D 1 166 ? -32.023 25.807 -51.761 1.00 83.39 156 PRO D N 1
ATOM 5130 C CA . PRO D 1 166 ? -31.700 26.794 -52.799 1.00 82.87 156 PRO D CA 1
ATOM 5131 C C . PRO D 1 166 ? -31.758 28.241 -52.304 1.00 80.51 156 PRO D C 1
ATOM 5132 O O . PRO D 1 166 ? -30.737 28.931 -52.263 1.00 79.48 156 PRO D O 1
ATOM 5136 N N . GLU D 1 167 ? -32.956 28.689 -51.936 1.00 71.14 157 GLU D N 1
ATOM 5137 C CA . GLU D 1 167 ? -33.168 30.049 -51.443 1.00 68.52 157 GLU D CA 1
ATOM 5138 C C . GLU D 1 167 ? -32.044 30.516 -50.522 1.00 65.68 157 GLU D C 1
ATOM 5139 O O . GLU D 1 167 ? -31.401 31.538 -50.772 1.00 64.19 157 GLU D O 1
ATOM 5145 N N . GLY D 1 168 ? -31.821 29.763 -49.452 1.00 50.84 158 GLY D N 1
ATOM 5146 C CA . GLY D 1 168 ? -30.780 30.118 -48.510 1.00 48.32 158 GLY D CA 1
ATOM 5147 C C . GLY D 1 168 ? -29.440 30.310 -49.191 1.00 46.76 158 GLY D C 1
ATOM 5148 O O . GLY D 1 168 ? -28.755 31.306 -48.956 1.00 45.49 158 GLY D O 1
ATOM 5149 N N . ALA D 1 169 ? -29.064 29.354 -50.036 1.00 46.27 159 ALA D N 1
ATOM 5150 C CA . ALA D 1 169 ? -27.795 29.417 -50.750 1.00 44.64 159 ALA D CA 1
ATOM 5151 C C . ALA D 1 169 ? -27.624 30.770 -51.438 1.00 42.62 159 ALA D C 1
ATOM 5152 O O . ALA D 1 169 ? -26.571 31.411 -51.323 1.00 41.45 159 ALA D O 1
ATOM 5154 N N . GLU D 1 170 ? -28.665 31.200 -52.148 1.00 47.41 160 GLU D N 1
ATOM 5155 C CA . GLU D 1 170 ? -28.631 32.475 -52.857 1.00 46.16 160 GLU D CA 1
ATOM 5156 C C . GLU D 1 170 ? -28.657 33.668 -51.911 1.00 42.64 160 GLU D C 1
ATOM 5157 O O . GLU D 1 170 ? -28.108 34.726 -52.223 1.00 41.00 160 GLU D O 1
ATOM 5163 N N . PHE D 1 171 ? -29.291 33.498 -50.755 1.00 28.28 161 PHE D N 1
ATOM 5164 C CA . PHE D 1 171 ? -29.369 34.583 -49.790 1.00 25.14 161 PHE D CA 1
ATOM 5165 C C . PHE D 1 171 ? -27.973 34.979 -49.325 1.00 23.47 161 PHE D C 1
ATOM 5166 O O . PHE D 1 171 ? -27.619 36.160 -49.355 1.00 22.64 161 PHE D O 1
ATOM 5174 N N . ASN D 1 172 ? -27.176 34.001 -48.903 1.00 32.25 162 ASN D N 1
ATOM 5175 C CA . ASN D 1 172 ? -25.820 34.297 -48.449 1.00 30.07 162 ASN D CA 1
ATOM 5176 C C . ASN D 1 172 ? -25.013 34.845 -49.601 1.00 28.40 162 ASN D C 1
ATOM 5177 O O . ASN D 1 172 ? -24.094 35.636 -49.411 1.00 27.25 162 ASN D O 1
ATOM 5182 N N . LYS D 1 173 ? -25.374 34.416 -50.802 1.00 33.11 163 LYS D N 1
ATOM 5183 C CA . LYS D 1 173 ? -24.703 34.871 -52.005 1.00 32.83 163 LYS D CA 1
ATOM 5184 C C . LYS D 1 173 ? -24.985 36.372 -52.095 1.00 30.09 163 LYS D C 1
ATOM 5185 O O . LYS D 1 173 ? -24.077 37.179 -52.315 1.00 28.72 163 LYS D O 1
ATOM 5191 N N . ARG D 1 174 ? -26.251 36.731 -51.891 1.00 22.71 164 ARG D N 1
ATOM 5192 C CA . ARG D 1 174 ? -26.681 38.121 -51.963 1.00 20.44 164 ARG D CA 1
ATOM 5193 C C . ARG D 1 174 ? -26.012 38.993 -50.901 1.00 18.16 164 ARG D C 1
ATOM 5194 O O . ARG D 1 174 ? -25.515 40.079 -51.198 1.00 17.45 164 ARG D O 1
ATOM 5202 N N . ILE D 1 175 ? -26.007 38.523 -49.663 1.00 23.15 165 ILE D N 1
ATOM 5203 C CA . ILE D 1 175 ? -25.379 39.273 -48.592 1.00 21.81 165 ILE D CA 1
ATOM 5204 C C . ILE D 1 175 ? -23.945 39.601 -48.991 1.00 21.04 165 ILE D C 1
ATOM 5205 O O . ILE D 1 175 ? -23.466 40.715 -48.764 1.00 20.90 165 ILE D O 1
ATOM 5210 N N . ALA D 1 176 ? -23.276 38.630 -49.609 1.00 18.10 166 ALA D N 1
ATOM 5211 C CA . ALA D 1 176 ? -21.897 38.814 -50.047 1.00 17.86 166 ALA D CA 1
ATOM 5212 C C . ALA D 1 176 ? -21.814 39.860 -51.146 1.00 17.19 166 ALA D C 1
ATOM 5213 O O . ALA D 1 176 ? -20.819 40.581 -51.234 1.00 16.88 166 ALA D O 1
ATOM 5215 N N . ARG D 1 177 ? -22.844 39.960 -51.986 1.00 18.16 167 ARG D N 1
ATOM 5216 C CA . ARG D 1 177 ? -22.805 40.974 -53.037 1.00 19.15 167 ARG D CA 1
ATOM 5217 C C . ARG D 1 177 ? -22.890 42.364 -52.395 1.00 17.93 167 ARG D C 1
ATOM 5218 O O . ARG D 1 177 ? -22.176 43.284 -52.799 1.00 17.34 167 ARG D O 1
ATOM 5226 N N . ALA D 1 178 ? -23.759 42.510 -51.394 1.00 15.30 168 ALA D N 1
ATOM 5227 C CA . ALA D 1 178 ? -23.899 43.787 -50.691 1.00 14.08 168 ALA D CA 1
ATOM 5228 C C . ALA D 1 178 ? -22.597 44.102 -49.947 1.00 13.20 168 ALA D C 1
ATOM 5229 O O . ALA D 1 178 ? -22.173 45.253 -49.888 1.00 13.18 168 ALA D O 1
ATOM 5231 N N . ALA D 1 179 ? -21.963 43.072 -49.391 1.00 14.67 169 ALA D N 1
ATOM 5232 C CA . ALA D 1 179 ? -20.703 43.260 -48.674 1.00 13.92 169 ALA D CA 1
ATOM 5233 C C . ALA D 1 179 ? -19.671 43.842 -49.622 1.00 14.18 169 ALA D C 1
ATOM 5234 O O . ALA D 1 179 ? -19.000 44.830 -49.298 1.00 14.20 169 ALA D O 1
ATOM 5236 N N . GLY D 1 180 ? -19.555 43.217 -50.793 1.00 14.30 170 GLY D N 1
ATOM 5237 C CA . GLY D 1 180 ? -18.603 43.668 -51.790 1.00 15.27 170 GLY D CA 1
ATOM 5238 C C . GLY D 1 180 ? -18.827 45.129 -52.115 1.00 15.27 170 GLY D C 1
ATOM 5239 O O . GLY D 1 180 ? -17.876 45.912 -52.153 1.00 15.73 170 GLY D O 1
ATOM 5240 N N . GLU D 1 181 ? -20.088 45.498 -52.328 1.00 11.43 171 GLU D N 1
ATOM 5241 C CA . GLU D 1 181 ? -20.440 46.871 -52.651 1.00 12.54 171 GLU D CA 1
ATOM 5242 C C . GLU D 1 181 ? -20.022 47.848 -51.553 1.00 12.25 171 GLU D C 1
ATOM 5243 O O . GLU D 1 181 ? -19.561 48.957 -51.835 1.00 11.87 171 GLU D O 1
ATOM 5249 N N . LEU D 1 182 ? -20.190 47.438 -50.299 1.00 15.08 172 LEU D N 1
ATOM 5250 C CA . LEU D 1 182 ? -19.824 48.291 -49.177 1.00 14.94 172 LEU D CA 1
ATOM 5251 C C . LEU D 1 182 ? -18.305 48.392 -49.072 1.00 14.70 172 LEU D C 1
ATOM 5252 O O . LEU D 1 182 ? -17.738 49.488 -49.051 1.00 13.89 172 LEU D O 1
ATOM 5257 N N . ALA D 1 183 ? -17.651 47.238 -49.016 1.00 16.56 173 ALA D N 1
ATOM 5258 C CA . ALA D 1 183 ? -16.200 47.198 -48.911 1.00 17.41 173 ALA D CA 1
ATOM 5259 C C . ALA D 1 183 ? -15.547 48.063 -49.998 1.00 18.12 173 ALA D C 1
ATOM 5260 O O . ALA D 1 183 ? -14.663 48.873 -49.707 1.00 17.98 173 ALA D O 1
ATOM 5262 N N . SER D 1 184 ? -15.989 47.903 -51.239 1.00 15.42 174 SER D N 1
ATOM 5263 C CA . SER D 1 184 ? -15.438 48.691 -52.333 1.00 17.20 174 SER D CA 1
ATOM 5264 C C . SER D 1 184 ? -15.546 50.168 -52.007 1.00 17.82 174 SER D C 1
ATOM 5265 O O . SER D 1 184 ? -14.584 50.917 -52.160 1.00 18.55 174 SER D O 1
ATOM 5268 N N . LEU D 1 185 ? -16.730 50.578 -51.561 1.00 17.64 175 LEU D N 1
ATOM 5269 C CA . LEU D 1 185 ? -16.981 51.963 -51.192 1.00 18.80 175 LEU D CA 1
ATOM 5270 C C . LEU D 1 185 ? -16.067 52.366 -50.034 1.00 19.47 175 LEU D C 1
ATOM 5271 O O . LEU D 1 185 ? -15.516 53.470 -50.029 1.00 19.66 175 LEU D O 1
ATOM 5276 N N . ILE D 1 186 ? -15.901 51.455 -49.072 1.00 23.71 176 ILE D N 1
ATOM 5277 C CA . ILE D 1 186 ? -15.066 51.675 -47.888 1.00 24.81 176 ILE D CA 1
ATOM 5278 C C . ILE D 1 186 ? -13.601 51.948 -48.233 1.00 28.24 176 ILE D C 1
ATOM 5279 O O . ILE D 1 186 ? -13.068 53.009 -47.898 1.00 28.34 176 ILE D O 1
ATOM 5284 N N . VAL D 1 187 ? -12.952 50.990 -48.897 1.00 21.33 177 VAL D N 1
ATOM 5285 C CA . VAL D 1 187 ? -11.535 51.130 -49.232 1.00 24.90 177 VAL D CA 1
ATOM 5286 C C . VAL D 1 187 ? -11.263 52.191 -50.286 1.00 29.00 177 VAL D C 1
ATOM 5287 O O . VAL D 1 187 ? -10.113 52.533 -50.544 1.00 30.14 177 VAL D O 1
ATOM 5291 N N . GLU D 1 188 ? -12.323 52.721 -50.884 1.00 49.58 178 GLU D N 1
ATOM 5292 C CA . GLU D 1 188 ? -12.173 53.757 -51.896 1.00 54.47 178 GLU D CA 1
ATOM 5293 C C . GLU D 1 188 ? -11.953 55.118 -51.242 1.00 56.68 178 GLU D C 1
ATOM 5294 O O . GLU D 1 188 ? -11.279 55.980 -51.803 1.00 58.53 178 GLU D O 1
ATOM 5300 N N . GLU D 1 189 ? -12.532 55.307 -50.059 1.00 61.18 179 GLU D N 1
ATOM 5301 C CA . GLU D 1 189 ? -12.393 56.561 -49.318 1.00 63.78 179 GLU D CA 1
ATOM 5302 C C . GLU D 1 189 ? -10.942 56.763 -48.894 1.00 65.71 179 GLU D C 1
ATOM 5303 O O . GLU D 1 189 ? -10.157 55.817 -48.869 1.00 65.55 179 GLU D O 1
ATOM 5309 N N . SER D 1 190 ? -10.588 57.998 -48.554 1.00 142.09 180 SER D N 1
ATOM 5310 C CA . SER D 1 190 ? -9.227 58.298 -48.129 1.00 144.67 180 SER D CA 1
ATOM 5311 C C . SER D 1 190 ? -9.221 58.919 -46.735 1.00 144.79 180 SER D C 1
ATOM 5312 O O . SER D 1 190 ? -8.715 58.261 -45.802 1.00 89.63 180 SER D O 1
ATOM 5323 N N . ARG E 1 12 ? -16.491 60.394 -72.189 1.00 41.91 2 ARG E N 1
ATOM 5324 C CA . ARG E 1 12 ? -17.645 59.831 -71.504 1.00 38.59 2 ARG E CA 1
ATOM 5325 C C . ARG E 1 12 ? -18.973 60.286 -72.086 1.00 36.64 2 ARG E C 1
ATOM 5326 O O . ARG E 1 12 ? -19.127 61.434 -72.509 1.00 36.68 2 ARG E O 1
ATOM 5334 N N . THR E 1 13 ? -19.937 59.373 -72.084 1.00 39.74 3 THR E N 1
ATOM 5335 C CA . THR E 1 13 ? -21.262 59.653 -72.614 1.00 37.51 3 THR E CA 1
ATOM 5336 C C . THR E 1 13 ? -22.287 59.670 -71.494 1.00 34.07 3 THR E C 1
ATOM 5337 O O . THR E 1 13 ? -22.272 58.800 -70.623 1.00 33.33 3 THR E O 1
ATOM 5341 N N . LEU E 1 14 ? -23.174 60.661 -71.531 1.00 28.60 4 LEU E N 1
ATOM 5342 C CA . LEU E 1 14 ? -24.234 60.802 -70.539 1.00 24.85 4 LEU E CA 1
ATOM 5343 C C . LEU E 1 14 ? -25.623 60.735 -71.180 1.00 23.79 4 LEU E C 1
ATOM 5344 O O . LEU E 1 14 ? -25.944 61.545 -72.053 1.00 25.91 4 LEU E O 1
ATOM 5349 N N . ALA E 1 15 ? -26.448 59.782 -70.752 1.00 10.60 5 ALA E N 1
ATOM 5350 C CA . ALA E 1 15 ? -27.798 59.680 -71.299 1.00 7.67 5 ALA E CA 1
ATOM 5351 C C . ALA E 1 15 ? -28.753 60.505 -70.442 1.00 6.36 5 ALA E C 1
ATOM 5352 O O . ALA E 1 15 ? -28.643 60.503 -69.224 1.00 5.21 5 ALA E O 1
ATOM 5354 N N . VAL E 1 16 ? -29.678 61.217 -71.080 1.00 17.50 6 VAL E N 1
ATOM 5355 C CA . VAL E 1 16 ? -30.654 62.024 -70.364 1.00 16.45 6 VAL E CA 1
ATOM 5356 C C . VAL E 1 16 ? -32.068 61.739 -70.864 1.00 16.66 6 VAL E C 1
ATOM 5357 O O . VAL E 1 16 ? -32.356 61.898 -72.053 1.00 17.58 6 VAL E O 1
ATOM 5361 N N . ILE E 1 17 ? -32.940 61.307 -69.956 1.00 11.81 7 ILE E N 1
ATOM 5362 C CA . ILE E 1 17 ? -34.327 61.018 -70.304 1.00 11.91 7 ILE E CA 1
ATOM 5363 C C . ILE E 1 17 ? -35.192 62.149 -69.743 1.00 12.99 7 ILE E C 1
ATOM 5364 O O . ILE E 1 17 ? -35.142 62.442 -68.548 1.00 13.95 7 ILE E O 1
ATOM 5369 N N . SER E 1 18 ? -35.965 62.793 -70.606 1.00 13.22 8 SER E N 1
ATOM 5370 C CA . SER E 1 18 ? -36.844 63.866 -70.177 1.00 13.96 8 SER E CA 1
ATOM 5371 C C . SER E 1 18 ? -38.258 63.556 -70.680 1.00 14.85 8 SER E C 1
ATOM 5372 O O . SER E 1 18 ? -38.455 63.292 -71.867 1.00 15.10 8 SER E O 1
ATOM 5375 N N . ALA E 1 19 ? -39.236 63.601 -69.780 1.00 17.18 9 ALA E N 1
ATOM 5376 C CA . ALA E 1 19 ? -40.609 63.284 -70.142 1.00 19.14 9 ALA E CA 1
ATOM 5377 C C . ALA E 1 19 ? -41.610 64.434 -70.106 1.00 20.97 9 ALA E C 1
ATOM 5378 O O . ALA E 1 19 ? -42.808 64.205 -69.935 1.00 22.40 9 ALA E O 1
ATOM 5380 N N . GLY E 1 20 ? -41.138 65.665 -70.266 1.00 21.01 10 GLY E N 1
ATOM 5381 C CA . GLY E 1 20 ? -42.058 66.790 -70.263 1.00 23.52 10 GLY E CA 1
ATOM 5382 C C . GLY E 1 20 ? -42.974 66.672 -71.470 1.00 26.15 10 GLY E C 1
ATOM 5383 O O . GLY E 1 20 ? -42.693 65.879 -72.370 1.00 26.24 10 GLY E O 1
ATOM 5384 N N . LEU E 1 21 ? -44.063 67.441 -71.498 1.00 28.75 11 LEU E N 1
ATOM 5385 C CA . LEU E 1 21 ? -45.004 67.398 -72.621 1.00 31.27 11 LEU E CA 1
ATOM 5386 C C . LEU E 1 21 ? -45.397 68.763 -73.210 1.00 33.43 11 LEU E C 1
ATOM 5387 O O . LEU E 1 21 ? -46.014 68.826 -74.274 1.00 33.88 11 LEU E O 1
ATOM 5392 N N . SER E 1 22 ? -45.025 69.843 -72.525 1.00 39.20 12 SER E N 1
ATOM 5393 C CA . SER E 1 22 ? -45.345 71.205 -72.962 1.00 41.34 12 SER E CA 1
ATOM 5394 C C . SER E 1 22 ? -44.135 71.932 -73.576 1.00 42.42 12 SER E C 1
ATOM 5395 O O . SER E 1 22 ? -43.014 71.417 -73.546 1.00 41.54 12 SER E O 1
ATOM 5398 N N . THR E 1 23 ? -44.369 73.122 -74.135 1.00 54.27 13 THR E N 1
ATOM 5399 C CA . THR E 1 23 ? -43.295 73.928 -74.732 1.00 56.26 13 THR E CA 1
ATOM 5400 C C . THR E 1 23 ? -43.517 75.419 -74.483 1.00 56.68 13 THR E C 1
ATOM 5401 O O . THR E 1 23 ? -44.505 75.996 -74.946 1.00 57.74 13 THR E O 1
ATOM 5405 N N . PRO E 1 24 ? -42.582 76.070 -73.768 1.00 58.64 14 PRO E N 1
ATOM 5406 C CA . PRO E 1 24 ? -41.372 75.464 -73.205 1.00 56.95 14 PRO E CA 1
ATOM 5407 C C . PRO E 1 24 ? -41.658 74.394 -72.152 1.00 54.58 14 PRO E C 1
ATOM 5408 O O . PRO E 1 24 ? -42.700 74.416 -71.494 1.00 54.77 14 PRO E O 1
ATOM 5412 N N . SER E 1 25 ? -40.720 73.463 -72.003 1.00 28.34 15 SER E N 1
ATOM 5413 C CA . SER E 1 25 ? -40.838 72.362 -71.050 1.00 25.24 15 SER E CA 1
ATOM 5414 C C . SER E 1 25 ? -39.971 72.572 -69.813 1.00 23.30 15 SER E C 1
ATOM 5415 O O . SER E 1 25 ? -38.749 72.684 -69.909 1.00 22.81 15 SER E O 1
ATOM 5418 N N . SER E 1 26 ? -40.602 72.625 -68.648 1.00 24.27 16 SER E N 1
ATOM 5419 C CA . SER E 1 26 ? -39.855 72.801 -67.412 1.00 23.54 16 SER E CA 1
ATOM 5420 C C . SER E 1 26 ? -38.954 71.596 -67.151 1.00 21.93 16 SER E C 1
ATOM 5421 O O . SER E 1 26 ? -37.854 71.741 -66.623 1.00 21.70 16 SER E O 1
ATOM 5424 N N . THR E 1 27 ? -39.423 70.410 -67.535 1.00 24.01 17 THR E N 1
ATOM 5425 C CA . THR E 1 27 ? -38.659 69.185 -67.327 1.00 22.13 17 THR E CA 1
ATOM 5426 C C . THR E 1 27 ? -37.372 69.215 -68.144 1.00 21.00 17 THR E C 1
ATOM 5427 O O . THR E 1 27 ? -36.304 68.868 -67.637 1.00 20.93 17 THR E O 1
ATOM 5431 N N . ARG E 1 28 ? -37.466 69.627 -69.406 1.00 16.61 18 ARG E N 1
ATOM 5432 C CA . ARG E 1 28 ? -36.273 69.717 -70.242 1.00 16.28 18 ARG E CA 1
ATOM 5433 C C . ARG E 1 28 ? -35.362 70.796 -69.638 1.00 16.96 18 ARG E C 1
ATOM 5434 O O . ARG E 1 28 ? -34.153 70.604 -69.501 1.00 16.93 18 ARG E O 1
ATOM 5442 N N . GLN E 1 29 ? -35.954 71.921 -69.253 1.00 25.32 19 GLN E N 1
ATOM 5443 C CA . GLN E 1 29 ? -35.188 73.005 -68.654 1.00 27.79 19 GLN E CA 1
ATOM 5444 C C . GLN E 1 29 ? -34.359 72.517 -67.464 1.00 26.96 19 GLN E C 1
ATOM 5445 O O . GLN E 1 29 ? -33.138 72.659 -67.459 1.00 27.99 19 GLN E O 1
ATOM 5451 N N . ILE E 1 30 ? -35.017 71.946 -66.458 1.00 24.54 20 ILE E N 1
ATOM 5452 C CA . ILE E 1 30 ? -34.290 71.463 -65.290 1.00 23.35 20 ILE E CA 1
ATOM 5453 C C . ILE E 1 30 ? -33.313 70.355 -65.655 1.00 22.18 20 ILE E C 1
ATOM 5454 O O . ILE E 1 30 ? -32.281 70.202 -65.002 1.00 21.67 20 ILE E O 1
ATOM 5459 N N . ALA E 1 31 ? -33.641 69.593 -66.699 1.00 22.77 21 ALA E N 1
ATOM 5460 C CA . ALA E 1 31 ? -32.790 68.496 -67.155 1.00 22.68 21 ALA E CA 1
ATOM 5461 C C . ALA E 1 31 ? -31.537 69.031 -67.846 1.00 23.92 21 ALA E C 1
ATOM 5462 O O . ALA E 1 31 ? -30.463 68.430 -67.757 1.00 23.60 21 ALA E O 1
ATOM 5464 N N . ASP E 1 32 ? -31.676 70.157 -68.541 1.00 21.73 22 ASP E N 1
ATOM 5465 C CA . ASP E 1 32 ? -30.532 70.745 -69.219 1.00 23.50 22 ASP E CA 1
ATOM 5466 C C . ASP E 1 32 ? -29.574 71.335 -68.175 1.00 23.91 22 ASP E C 1
ATOM 5467 O O . ASP E 1 32 ? -28.351 71.209 -68.299 1.00 23.16 22 ASP E O 1
ATOM 5472 N N . SER E 1 33 ? -30.134 71.954 -67.138 1.00 28.33 23 SER E N 1
ATOM 5473 C CA . SER E 1 33 ? -29.325 72.541 -66.080 1.00 29.74 23 SER E CA 1
ATOM 5474 C C . SER E 1 33 ? -28.520 71.447 -65.387 1.00 29.56 23 SER E C 1
ATOM 5475 O O . SER E 1 33 ? -27.395 71.682 -64.930 1.00 30.19 23 SER E O 1
ATOM 5478 N N . ILE E 1 34 ? -29.105 70.255 -65.303 1.00 30.44 24 ILE E N 1
ATOM 5479 C CA . ILE E 1 34 ? -28.433 69.124 -64.685 1.00 29.26 24 ILE E CA 1
ATOM 5480 C C . ILE E 1 34 ? -27.277 68.714 -65.595 1.00 29.76 24 ILE E C 1
ATOM 5481 O O . ILE E 1 34 ? -26.108 68.854 -65.231 1.00 29.84 24 ILE E O 1
ATOM 5486 N N . SER E 1 35 ? -27.616 68.221 -66.782 1.00 21.39 25 SER E N 1
ATOM 5487 C CA . SER E 1 35 ? -26.625 67.783 -67.761 1.00 23.61 25 SER E CA 1
ATOM 5488 C C . SER E 1 35 ? -25.543 68.839 -67.990 1.00 24.80 25 SER E C 1
ATOM 5489 O O . SER E 1 35 ? -24.361 68.516 -68.117 1.00 24.96 25 SER E O 1
ATOM 5492 N N . GLU E 1 36 ? -25.950 70.102 -68.039 1.00 32.60 26 GLU E N 1
ATOM 5493 C CA . GLU E 1 36 ? -24.997 71.181 -68.242 1.00 35.05 26 GLU E CA 1
ATOM 5494 C C . GLU E 1 36 ? -23.931 71.094 -67.165 1.00 35.09 26 GLU E C 1
ATOM 5495 O O . GLU E 1 36 ? -22.738 70.984 -67.465 1.00 36.38 26 GLU E O 1
ATOM 5501 N N . ALA E 1 37 ? -24.380 71.130 -65.912 1.00 29.45 27 ALA E N 1
ATOM 5502 C CA . ALA E 1 37 ? -23.492 71.067 -64.761 1.00 28.66 27 ALA E CA 1
ATOM 5503 C C . ALA E 1 37 ? -22.683 69.775 -64.739 1.00 28.00 27 ALA E C 1
ATOM 5504 O O . ALA E 1 37 ? -21.513 69.779 -64.356 1.00 29.17 27 ALA E O 1
ATOM 5506 N N . VAL E 1 38 ? -23.298 68.670 -65.145 1.00 26.28 28 VAL E N 1
ATOM 5507 C CA . VAL E 1 38 ? -22.584 67.403 -65.156 1.00 25.16 28 VAL E CA 1
ATOM 5508 C C . VAL E 1 38 ? -21.373 67.549 -66.063 1.00 26.21 28 VAL E C 1
ATOM 5509 O O . VAL E 1 38 ? -20.281 67.087 -65.729 1.00 26.11 28 VAL E O 1
ATOM 5513 N N . THR E 1 39 ? -21.577 68.196 -67.212 1.00 24.32 29 THR E N 1
ATOM 5514 C CA . THR E 1 39 ? -20.506 68.398 -68.183 1.00 25.78 29 THR E CA 1
ATOM 5515 C C . THR E 1 39 ? -19.411 69.283 -67.579 1.00 27.25 29 THR E C 1
ATOM 5516 O O . THR E 1 39 ? -18.218 69.069 -67.824 1.00 27.59 29 THR E O 1
ATOM 5520 N N . ALA E 1 40 ? -19.823 70.260 -66.778 1.00 30.11 30 ALA E N 1
ATOM 5521 C CA . ALA E 1 40 ? -18.883 71.167 -66.125 1.00 32.07 30 ALA E CA 1
ATOM 5522 C C . ALA E 1 40 ? -18.096 70.443 -65.039 1.00 31.97 30 ALA E C 1
ATOM 5523 O O . ALA E 1 40 ? -16.917 70.721 -64.830 1.00 34.35 30 ALA E O 1
ATOM 5525 N N . ALA E 1 41 ? -18.757 69.522 -64.345 1.00 27.62 31 ALA E N 1
ATOM 5526 C CA . ALA E 1 41 ? -18.114 68.774 -63.275 1.00 27.31 31 ALA E CA 1
ATOM 5527 C C . ALA E 1 41 ? -17.169 67.701 -63.826 1.00 27.92 31 ALA E C 1
ATOM 5528 O O . ALA E 1 41 ? -16.096 67.457 -63.271 1.00 28.40 31 ALA E O 1
ATOM 5530 N N . VAL E 1 42 ? -17.563 67.049 -64.910 1.00 33.48 32 VAL E N 1
ATOM 5531 C CA . VAL E 1 42 ? -16.700 66.034 -65.477 1.00 34.43 32 VAL E CA 1
ATOM 5532 C C . VAL E 1 42 ? -15.442 66.742 -65.980 1.00 37.15 32 VAL E C 1
ATOM 5533 O O . VAL E 1 42 ? -14.327 66.238 -65.820 1.00 38.60 32 VAL E O 1
ATOM 5537 N N . SER E 1 43 ? -15.631 67.922 -66.568 1.00 29.93 33 SER E N 1
ATOM 5538 C CA . SER E 1 43 ? -14.522 68.725 -67.084 1.00 32.21 33 SER E CA 1
ATOM 5539 C C . SER E 1 43 ? -13.605 69.094 -65.920 1.00 32.93 33 SER E C 1
ATOM 5540 O O . SER E 1 43 ? -12.377 69.109 -66.047 1.00 33.69 33 SER E O 1
ATOM 5543 N N . ALA E 1 44 ? -14.217 69.387 -64.779 1.00 38.36 34 ALA E N 1
ATOM 5544 C CA . ALA E 1 44 ? -13.468 69.753 -63.593 1.00 39.26 34 ALA E CA 1
ATOM 5545 C C . ALA E 1 44 ? -12.643 68.571 -63.106 1.00 39.21 34 ALA E C 1
ATOM 5546 O O . ALA E 1 44 ? -11.751 68.731 -62.275 1.00 39.65 34 ALA E O 1
ATOM 5548 N N . ARG E 1 45 ? -12.941 67.384 -63.624 1.00 36.38 35 ARG E N 1
ATOM 5549 C CA . ARG E 1 45 ? -12.211 66.189 -63.230 1.00 36.15 35 ARG E CA 1
ATOM 5550 C C . ARG E 1 45 ? -11.317 65.660 -64.347 1.00 37.34 35 ARG E C 1
ATOM 5551 O O . ARG E 1 45 ? -10.816 64.538 -64.276 1.00 36.56 35 ARG E O 1
ATOM 5559 N N . GLY E 1 46 ? -11.129 66.475 -65.384 1.00 45.28 36 GLY E N 1
ATOM 5560 C CA . GLY E 1 46 ? -10.250 66.093 -66.478 1.00 47.05 36 GLY E CA 1
ATOM 5561 C C . GLY E 1 46 ? -10.782 65.547 -67.791 1.00 47.63 36 GLY E C 1
ATOM 5562 O O . GLY E 1 46 ? -10.111 65.671 -68.813 1.00 49.55 36 GLY E O 1
ATOM 5563 N N . GLU E 1 47 ? -11.969 64.951 -67.790 1.00 51.84 37 GLU E N 1
ATOM 5564 C CA . GLU E 1 47 ? -12.520 64.371 -69.012 1.00 51.40 37 GLU E CA 1
ATOM 5565 C C . GLU E 1 47 ? -13.630 65.178 -69.690 1.00 50.91 37 GLU E C 1
ATOM 5566 O O . GLU E 1 47 ? -14.169 66.123 -69.113 1.00 50.97 37 GLU E O 1
ATOM 5572 N N . ALA E 1 48 ? -13.956 64.796 -70.926 1.00 30.40 38 ALA E N 1
ATOM 5573 C CA . ALA E 1 48 ? -14.995 65.463 -71.710 1.00 29.71 38 ALA E CA 1
ATOM 5574 C C . ALA E 1 48 ? -16.299 64.657 -71.687 1.00 27.99 38 ALA E C 1
ATOM 5575 O O . ALA E 1 48 ? -16.275 63.429 -71.528 1.00 28.20 38 ALA E O 1
ATOM 5577 N N . LEU E 1 49 ? -17.430 65.343 -71.863 1.00 38.79 39 LEU E N 1
ATOM 5578 C CA . LEU E 1 49 ? -18.739 64.680 -71.843 1.00 36.59 39 LEU E CA 1
ATOM 5579 C C . LEU E 1 49 ? -19.566 64.847 -73.116 1.00 36.84 39 LEU E C 1
ATOM 5580 O O . LEU E 1 49 ? -19.589 65.922 -73.721 1.00 37.17 39 LEU E O 1
ATOM 5585 N N . SER E 1 50 ? -20.263 63.780 -73.503 1.00 26.92 40 SER E N 1
ATOM 5586 C CA . SER E 1 50 ? -21.128 63.816 -74.678 1.00 26.88 40 SER E CA 1
ATOM 5587 C C . SER E 1 50 ? -22.575 63.616 -74.222 1.00 25.29 40 SER E C 1
ATOM 5588 O O . SER E 1 50 ? -23.033 62.491 -74.014 1.00 24.99 40 SER E O 1
ATOM 5591 N N . VAL E 1 51 ? -23.280 64.728 -74.061 1.00 26.83 41 VAL E N 1
ATOM 5592 C CA . VAL E 1 51 ? -24.670 64.736 -73.622 1.00 25.22 41 VAL E CA 1
ATOM 5593 C C . VAL E 1 51 ? -25.650 64.384 -74.751 1.00 24.57 41 VAL E C 1
ATOM 5594 O O . VAL E 1 51 ? -25.650 65.011 -75.804 1.00 25.21 41 VAL E O 1
ATOM 5598 N N . SER E 1 52 ? -26.486 63.379 -74.512 1.00 28.04 42 SER E N 1
ATOM 5599 C CA . SER E 1 52 ? -27.476 62.920 -75.486 1.00 27.87 42 SER E CA 1
ATOM 5600 C C . SER E 1 52 ? -28.868 62.861 -74.839 1.00 27.04 42 SER E C 1
ATOM 5601 O O . SER E 1 52 ? -29.230 61.867 -74.203 1.00 27.05 42 SER E O 1
ATOM 5604 N N . THR E 1 53 ? -29.646 63.926 -75.010 1.00 35.58 43 THR E N 1
ATOM 5605 C CA . THR E 1 53 ? -30.978 64.013 -74.418 1.00 34.12 43 THR E CA 1
ATOM 5606 C C . THR E 1 53 ? -32.110 63.442 -75.266 1.00 33.44 43 THR E C 1
ATOM 5607 O O . THR E 1 53 ? -32.309 63.838 -76.411 1.00 35.00 43 THR E O 1
ATOM 5611 N N . ILE E 1 54 ? -32.854 62.514 -74.675 1.00 25.74 44 ILE E N 1
ATOM 5612 C CA . ILE E 1 54 ? -33.984 61.866 -75.329 1.00 24.20 44 ILE E CA 1
ATOM 5613 C C . ILE E 1 54 ? -35.285 62.476 -74.833 1.00 23.69 44 ILE E C 1
ATOM 5614 O O . ILE E 1 54 ? -35.500 62.563 -73.624 1.00 23.31 44 ILE E O 1
ATOM 5619 N N . GLU E 1 55 ? -36.145 62.896 -75.755 1.00 18.33 45 GLU E N 1
ATOM 5620 C CA . GLU E 1 55 ? -37.443 63.455 -75.390 1.00 17.89 45 GLU E CA 1
ATOM 5621 C C . GLU E 1 55 ? -38.465 62.334 -75.585 1.00 17.48 45 GLU E C 1
ATOM 5622 O O . GLU E 1 55 ? -38.648 61.836 -76.694 1.00 18.13 45 GLU E O 1
ATOM 5628 N N . LEU E 1 56 ? -39.128 61.944 -74.503 1.00 21.98 46 LEU E N 1
ATOM 5629 C CA . LEU E 1 56 ? -40.111 60.866 -74.546 1.00 21.18 46 LEU E CA 1
ATOM 5630 C C . LEU E 1 56 ? -41.369 61.160 -75.354 1.00 22.30 46 LEU E C 1
ATOM 5631 O O . LEU E 1 56 ? -41.974 60.248 -75.915 1.00 23.91 46 LEU E O 1
ATOM 5636 N N . SER E 1 57 ? -41.758 62.429 -75.419 1.00 20.48 47 SER E N 1
ATOM 5637 C CA . SER E 1 57 ? -42.949 62.823 -76.164 1.00 21.41 47 SER E CA 1
ATOM 5638 C C . SER E 1 57 ? -42.711 62.641 -77.658 1.00 23.15 47 SER E C 1
ATOM 5639 O O . SER E 1 57 ? -43.627 62.780 -78.472 1.00 24.64 47 SER E O 1
ATOM 5642 N N . GLU E 1 58 ? -41.471 62.335 -78.016 1.00 22.78 48 GLU E N 1
ATOM 5643 C CA . GLU E 1 58 ? -41.120 62.127 -79.408 1.00 24.64 48 GLU E CA 1
ATOM 5644 C C . GLU E 1 58 ? -41.040 60.636 -79.728 1.00 25.21 48 GLU E C 1
ATOM 5645 O O . GLU E 1 58 ? -40.752 60.253 -80.870 1.00 26.07 48 GLU E O 1
ATOM 5651 N N . LEU E 1 59 ? -41.326 59.811 -78.718 1.00 18.86 49 LEU E N 1
ATOM 5652 C CA . LEU E 1 59 ? -41.292 58.354 -78.848 1.00 19.52 49 LEU E CA 1
ATOM 5653 C C . LEU E 1 59 ? -42.635 57.676 -78.576 1.00 19.38 49 LEU E C 1
ATOM 5654 O O . LEU E 1 59 ? -42.701 56.448 -78.434 1.00 19.55 49 LEU E O 1
ATOM 5659 N N . ILE E 1 60 ? -43.701 58.466 -78.502 1.00 25.76 50 ILE E N 1
ATOM 5660 C CA . ILE E 1 60 ? -45.032 57.931 -78.237 1.00 25.79 50 ILE E CA 1
ATOM 5661 C C . ILE E 1 60 ? -45.411 56.767 -79.147 1.00 27.33 50 ILE E C 1
ATOM 5662 O O . ILE E 1 60 ? -45.772 55.696 -78.673 1.00 27.12 50 ILE E O 1
ATOM 5667 N N . PRO E 1 61 ? -45.339 56.961 -80.470 1.00 30.22 51 PRO E N 1
ATOM 5668 C CA . PRO E 1 61 ? -45.703 55.859 -81.371 1.00 31.71 51 PRO E CA 1
ATOM 5669 C C . PRO E 1 61 ? -44.952 54.558 -81.088 1.00 32.34 51 PRO E C 1
ATOM 5670 O O . PRO E 1 61 ? -45.555 53.483 -81.032 1.00 33.08 51 PRO E O 1
ATOM 5674 N N . ASP E 1 62 ? -43.640 54.659 -80.901 1.00 24.48 52 ASP E N 1
ATOM 5675 C CA . ASP E 1 62 ? -42.824 53.482 -80.619 1.00 24.32 52 ASP E CA 1
ATOM 5676 C C . ASP E 1 62 ? -43.237 52.834 -79.299 1.00 23.22 52 ASP E C 1
ATOM 5677 O O . ASP E 1 62 ? -43.344 51.609 -79.200 1.00 23.95 52 ASP E O 1
ATOM 5682 N N . LEU E 1 63 ? -43.464 53.657 -78.280 1.00 32.70 53 LEU E N 1
ATOM 5683 C CA . LEU E 1 63 ? -43.868 53.141 -76.974 1.00 32.33 53 LEU E CA 1
ATOM 5684 C C . LEU E 1 63 ? -45.172 52.372 -77.060 1.00 33.50 53 LEU E C 1
ATOM 5685 O O . LEU E 1 63 ? -45.235 51.208 -76.673 1.00 34.08 53 LEU E O 1
ATOM 5698 N N . THR E 1 65 ? -46.521 51.055 -79.459 1.00 21.30 55 THR E N 1
ATOM 5699 C CA . THR E 1 65 ? -46.361 49.884 -80.327 1.00 21.42 55 THR E CA 1
ATOM 5700 C C . THR E 1 65 ? -45.794 48.729 -79.513 1.00 21.80 55 THR E C 1
ATOM 5701 O O . THR E 1 65 ? -46.190 47.568 -79.688 1.00 22.07 55 THR E O 1
ATOM 5705 N N . ALA E 1 66 ? -44.867 49.064 -78.622 1.00 24.98 56 ALA E N 1
ATOM 5706 C CA . ALA E 1 66 ? -44.245 48.083 -77.755 1.00 25.81 56 ALA E CA 1
ATOM 5707 C C . ALA E 1 66 ? -45.284 47.458 -76.827 1.00 27.04 56 ALA E C 1
ATOM 5708 O O . ALA E 1 66 ? -45.142 46.303 -76.433 1.00 28.43 56 ALA E O 1
ATOM 5718 N N . THR E 1 68 ? -48.393 46.792 -77.595 1.00 46.30 58 THR E N 1
ATOM 5719 C CA . THR E 1 68 ? -49.201 45.862 -78.386 1.00 50.09 58 THR E CA 1
ATOM 5720 C C . THR E 1 68 ? -48.316 45.148 -79.402 1.00 52.56 58 THR E C 1
ATOM 5721 O O . THR E 1 68 ? -48.681 45.030 -80.570 1.00 54.88 58 THR E O 1
ATOM 5725 N N . THR E 1 69 ? -47.161 44.671 -78.940 1.00 43.81 59 THR E N 1
ATOM 5726 C CA . THR E 1 69 ? -46.172 43.986 -79.775 1.00 46.33 59 THR E CA 1
ATOM 5727 C C . THR E 1 69 ? -44.922 43.817 -78.933 1.00 46.36 59 THR E C 1
ATOM 5728 O O . THR E 1 69 ? -44.360 44.797 -78.453 1.00 44.89 59 THR E O 1
ATOM 5732 N N . ARG E 1 70 ? -44.473 42.583 -78.767 1.00 81.36 60 ARG E N 1
ATOM 5733 C CA . ARG E 1 70 ? -43.283 42.322 -77.968 1.00 81.33 60 ARG E CA 1
ATOM 5734 C C . ARG E 1 70 ? -41.988 42.885 -78.570 1.00 80.13 60 ARG E C 1
ATOM 5735 O O . ARG E 1 70 ? -41.039 43.172 -77.835 1.00 79.05 60 ARG E O 1
ATOM 5743 N N . VAL E 1 71 ? -41.949 43.058 -79.892 1.00 50.48 61 VAL E N 1
ATOM 5744 C CA . VAL E 1 71 ? -40.746 43.573 -80.555 1.00 48.68 61 VAL E CA 1
ATOM 5745 C C . VAL E 1 71 ? -40.738 45.091 -80.745 1.00 46.01 61 VAL E C 1
ATOM 5746 O O . VAL E 1 71 ? -41.764 45.707 -81.055 1.00 46.01 61 VAL E O 1
ATOM 5750 N N . HIS E 1 72 ? -39.558 45.681 -80.576 1.00 31.09 62 HIS E N 1
ATOM 5751 C CA . HIS E 1 72 ? -39.394 47.121 -80.682 1.00 27.40 62 HIS E CA 1
ATOM 5752 C C . HIS E 1 72 ? -39.030 47.613 -82.069 1.00 26.54 62 HIS E C 1
ATOM 5753 O O . HIS E 1 72 ? -38.425 46.892 -82.862 1.00 27.48 62 HIS E O 1
ATOM 5760 N N . THR E 1 73 ? -39.397 48.858 -82.347 1.00 17.78 63 THR E N 1
ATOM 5761 C CA . THR E 1 73 ? -39.085 49.483 -83.620 1.00 16.78 63 THR E CA 1
ATOM 5762 C C . THR E 1 73 ? -37.588 49.774 -83.600 1.00 16.96 63 THR E C 1
ATOM 5763 O O . THR E 1 73 ? -36.951 49.703 -82.548 1.00 16.24 63 THR E O 1
ATOM 5767 N N . THR E 1 74 ? -37.025 50.107 -84.754 1.00 32.73 64 THR E N 1
ATOM 5768 C CA . THR E 1 74 ? -35.607 50.407 -84.822 1.00 31.62 64 THR E CA 1
ATOM 5769 C C . THR E 1 74 ? -35.295 51.622 -83.949 1.00 29.74 64 THR E C 1
ATOM 5770 O O . THR E 1 74 ? -34.344 51.605 -83.166 1.00 29.71 64 THR E O 1
ATOM 5774 N N . LYS E 1 75 ? -36.106 52.667 -84.067 1.00 25.03 65 LYS E N 1
ATOM 5775 C CA . LYS E 1 75 ? -35.883 53.872 -83.284 1.00 24.15 65 LYS E CA 1
ATOM 5776 C C . LYS E 1 75 ? -35.757 53.549 -81.800 1.00 22.72 65 LYS E C 1
ATOM 5777 O O . LYS E 1 75 ? -34.774 53.925 -81.157 1.00 21.90 65 LYS E O 1
ATOM 5783 N N . LEU E 1 76 ? -36.740 52.843 -81.253 1.00 21.24 66 LEU E N 1
ATOM 5784 C CA . LEU E 1 76 ? -36.688 52.498 -79.834 1.00 20.28 66 LEU E CA 1
ATOM 5785 C C . LEU E 1 76 ? -35.488 51.581 -79.546 1.00 21.14 66 LEU E C 1
ATOM 5786 O O . LEU E 1 76 ? -34.845 51.678 -78.490 1.00 18.57 66 LEU E O 1
ATOM 5791 N N . GLU E 1 77 ? -35.180 50.710 -80.502 1.00 27.21 67 GLU E N 1
ATOM 5792 C CA . GLU E 1 77 ? -34.071 49.780 -80.356 1.00 28.99 67 GLU E CA 1
ATOM 5793 C C . GLU E 1 77 ? -32.715 50.476 -80.283 1.00 28.76 67 GLU E C 1
ATOM 5794 O O . GLU E 1 77 ? -31.827 50.026 -79.562 1.00 28.43 67 GLU E O 1
ATOM 5800 N N . GLU E 1 78 ? -32.555 51.571 -81.021 1.00 26.42 68 GLU E N 1
ATOM 5801 C CA . GLU E 1 78 ? -31.291 52.306 -81.015 1.00 26.91 68 GLU E CA 1
ATOM 5802 C C . GLU E 1 78 ? -31.187 53.180 -79.759 1.00 24.93 68 GLU E C 1
ATOM 5803 O O . GLU E 1 78 ? -30.101 53.355 -79.200 1.00 25.54 68 GLU E O 1
ATOM 5809 N N . ILE E 1 79 ? -32.323 53.718 -79.318 1.00 24.17 69 ILE E N 1
ATOM 5810 C CA . ILE E 1 79 ? -32.377 54.554 -78.122 1.00 22.09 69 ILE E CA 1
ATOM 5811 C C . ILE E 1 79 ? -31.981 53.756 -76.866 1.00 21.16 69 ILE E C 1
ATOM 5812 O O . ILE E 1 79 ? -31.211 54.237 -76.037 1.00 20.11 69 ILE E O 1
ATOM 5817 N N . THR E 1 80 ? -32.501 52.536 -76.735 1.00 20.79 70 THR E N 1
ATOM 5818 C CA . THR E 1 80 ? -32.200 51.705 -75.570 1.00 20.12 70 THR E CA 1
ATOM 5819 C C . THR E 1 80 ? -30.782 51.116 -75.559 1.00 21.55 70 THR E C 1
ATOM 5820 O O . THR E 1 80 ? -30.260 50.770 -74.497 1.00 21.68 70 THR E O 1
ATOM 5824 N N . SER E 1 81 ? -30.156 50.997 -76.725 1.00 24.70 71 SER E N 1
ATOM 5825 C CA . SER E 1 81 ? -28.794 50.481 -76.778 1.00 24.97 71 SER E CA 1
ATOM 5826 C C . SER E 1 81 ? -27.845 51.599 -76.374 1.00 24.54 71 SER E C 1
ATOM 5827 O O . SER E 1 81 ? -26.861 51.367 -75.671 1.00 24.27 71 SER E O 1
ATOM 5830 N N . ALA E 1 82 ? -28.152 52.812 -76.826 1.00 17.77 72 ALA E N 1
ATOM 5831 C CA . ALA E 1 82 ? -27.332 53.979 -76.524 1.00 17.77 72 ALA E CA 1
ATOM 5832 C C . ALA E 1 82 ? -27.389 54.219 -75.027 1.00 16.31 72 ALA E C 1
ATOM 5833 O O . ALA E 1 82 ? -26.362 54.472 -74.385 1.00 17.41 72 ALA E O 1
ATOM 5835 N N . LEU E 1 83 ? -28.598 54.132 -74.478 1.00 19.86 73 LEU E N 1
ATOM 5836 C CA . LEU E 1 83 ? -28.813 54.309 -73.044 1.00 18.10 73 LEU E CA 1
ATOM 5837 C C . LEU E 1 83 ? -27.950 53.313 -72.272 1.00 17.19 73 LEU E C 1
ATOM 5838 O O . LEU E 1 83 ? -27.055 53.694 -71.523 1.00 16.97 73 LEU E O 1
ATOM 5843 N N . SER E 1 84 ? -28.221 52.030 -72.480 1.00 22.94 74 SER E N 1
ATOM 5844 C CA . SER E 1 84 ? -27.506 50.967 -71.791 1.00 23.06 74 SER E CA 1
ATOM 5845 C C . SER E 1 84 ? -25.998 50.968 -71.990 1.00 23.84 74 SER E C 1
ATOM 5846 O O . SER E 1 84 ? -25.302 50.141 -71.421 1.00 23.82 74 SER E O 1
ATOM 5849 N N . ALA E 1 85 ? -25.497 51.898 -72.791 1.00 20.58 75 ALA E N 1
ATOM 5850 C CA . ALA E 1 85 ? -24.066 51.984 -73.058 1.00 20.78 75 ALA E CA 1
ATOM 5851 C C . ALA E 1 85 ? -23.512 53.271 -72.491 1.00 20.04 75 ALA E C 1
ATOM 5852 O O . ALA E 1 85 ? -22.304 53.455 -72.433 1.00 20.71 75 ALA E O 1
ATOM 5854 N N . SER E 1 86 ? -24.396 54.172 -72.085 1.00 28.06 76 SER E N 1
ATOM 5855 C CA . SER E 1 86 ? -23.966 55.445 -71.528 1.00 27.46 76 SER E CA 1
ATOM 5856 C C . SER E 1 86 ? -23.153 55.218 -70.257 1.00 26.54 76 SER E C 1
ATOM 5857 O O . SER E 1 86 ? -23.229 54.158 -69.645 1.00 25.25 76 SER E O 1
ATOM 5860 N N . ASP E 1 87 ? -22.360 56.205 -69.863 1.00 24.82 77 ASP E N 1
ATOM 5861 C CA . ASP E 1 87 ? -21.563 56.051 -68.654 1.00 24.42 77 ASP E CA 1
ATOM 5862 C C . ASP E 1 87 ? -22.316 56.614 -67.449 1.00 22.04 77 ASP E C 1
ATOM 5863 O O . ASP E 1 87 ? -21.988 56.307 -66.306 1.00 22.34 77 ASP E O 1
ATOM 5868 N N . GLY E 1 88 ? -23.332 57.428 -67.724 1.00 19.33 78 GLY E N 1
ATOM 5869 C CA . GLY E 1 88 ? -24.119 58.047 -66.671 1.00 17.53 78 GLY E CA 1
ATOM 5870 C C . GLY E 1 88 ? -25.514 58.389 -67.160 1.00 17.73 78 GLY E C 1
ATOM 5871 O O . GLY E 1 88 ? -25.723 58.600 -68.357 1.00 18.11 78 GLY E O 1
ATOM 5872 N N . LEU E 1 89 ? -26.466 58.474 -66.238 1.00 16.94 79 LEU E N 1
ATOM 5873 C CA . LEU E 1 89 ? -27.854 58.746 -66.597 1.00 15.59 79 LEU E CA 1
ATOM 5874 C C . LEU E 1 89 ? -28.527 59.849 -65.780 1.00 14.86 79 LEU E C 1
ATOM 5875 O O . LEU E 1 89 ? -28.277 59.993 -64.580 1.00 15.06 79 LEU E O 1
ATOM 5880 N N . VAL E 1 90 ? -29.376 60.628 -66.439 1.00 13.42 80 VAL E N 1
ATOM 5881 C CA . VAL E 1 90 ? -30.134 61.679 -65.778 1.00 12.80 80 VAL E CA 1
ATOM 5882 C C . VAL E 1 90 ? -31.568 61.509 -66.242 1.00 12.98 80 VAL E C 1
ATOM 5883 O O . VAL E 1 90 ? -31.843 61.619 -67.432 1.00 14.07 80 VAL E O 1
ATOM 5887 N N . VAL E 1 91 ? -32.481 61.234 -65.316 1.00 10.40 81 VAL E N 1
ATOM 5888 C CA . VAL E 1 91 ? -33.875 61.047 -65.681 1.00 10.08 81 VAL E CA 1
ATOM 5889 C C . VAL E 1 91 ? -34.705 62.124 -65.032 1.00 10.20 81 VAL E C 1
ATOM 5890 O O . VAL E 1 91 ? -34.516 62.434 -63.861 1.00 10.93 81 VAL E O 1
ATOM 5894 N N . ALA E 1 92 ? -35.617 62.715 -65.791 1.00 16.01 82 ALA E N 1
ATOM 5895 C CA . ALA E 1 92 ? -36.455 63.783 -65.262 1.00 17.06 82 ALA E CA 1
ATOM 5896 C C . ALA E 1 92 ? -37.908 63.571 -65.661 1.00 18.06 82 ALA E C 1
ATOM 5897 O O . ALA E 1 92 ? -38.206 63.054 -66.749 1.00 17.94 82 ALA E O 1
ATOM 5899 N N . THR E 1 93 ? -38.812 63.993 -64.787 1.00 15.78 83 THR E N 1
ATOM 5900 C CA . THR E 1 93 ? -40.226 63.820 -65.042 1.00 15.96 83 THR E CA 1
ATOM 5901 C C . THR E 1 93 ? -41.094 64.900 -64.422 1.00 16.02 83 THR E C 1
ATOM 5902 O O . THR E 1 93 ? -40.810 65.407 -63.337 1.00 16.20 83 THR E O 1
ATOM 5906 N N . PRO E 1 94 ? -42.146 65.307 -65.129 1.00 14.87 84 PRO E N 1
ATOM 5907 C CA . PRO E 1 94 ? -42.995 66.327 -64.511 1.00 15.38 84 PRO E CA 1
ATOM 5908 C C . PRO E 1 94 ? -43.827 65.520 -63.495 1.00 15.43 84 PRO E C 1
ATOM 5909 O O . PRO E 1 94 ? -43.766 64.287 -63.504 1.00 15.28 84 PRO E O 1
ATOM 5913 N N . VAL E 1 95 ? -44.576 66.176 -62.613 1.00 15.40 85 VAL E N 1
ATOM 5914 C CA . VAL E 1 95 ? -45.376 65.425 -61.644 1.00 15.47 85 VAL E CA 1
ATOM 5915 C C . VAL E 1 95 ? -46.883 65.457 -61.903 1.00 17.06 85 VAL E C 1
ATOM 5916 O O . VAL E 1 95 ? -47.521 66.501 -61.749 1.00 16.82 85 VAL E O 1
ATOM 5920 N N . PHE E 1 96 ? -47.441 64.310 -62.292 1.00 21.80 86 PHE E N 1
ATOM 5921 C CA . PHE E 1 96 ? -48.875 64.194 -62.558 1.00 23.59 86 PHE E CA 1
ATOM 5922 C C . PHE E 1 96 ? -49.541 63.287 -61.534 1.00 23.27 86 PHE E C 1
ATOM 5923 O O . PHE E 1 96 ? -49.117 62.149 -61.327 1.00 23.71 86 PHE E O 1
ATOM 5931 N N . LYS E 1 97 ? -50.598 63.781 -60.904 1.00 15.17 87 LYS E N 1
ATOM 5932 C CA . LYS E 1 97 ? -51.323 62.987 -59.922 1.00 14.99 87 LYS E CA 1
ATOM 5933 C C . LYS E 1 97 ? -50.387 62.502 -58.816 1.00 13.91 87 LYS E C 1
ATOM 5934 O O . LYS E 1 97 ? -50.382 61.320 -58.447 1.00 13.96 87 LYS E O 1
ATOM 5940 N N . ALA E 1 98 ? -49.577 63.425 -58.311 1.00 16.09 88 ALA E N 1
ATOM 5941 C CA . ALA E 1 98 ? -48.653 63.148 -57.215 1.00 14.91 88 ALA E CA 1
ATOM 5942 C C . ALA E 1 98 ? -47.587 62.066 -57.438 1.00 13.06 88 ALA E C 1
ATOM 5943 O O . ALA E 1 98 ? -47.159 61.410 -56.487 1.00 12.99 88 ALA E O 1
ATOM 5945 N N . SER E 1 99 ? -47.148 61.875 -58.676 1.00 14.00 89 SER E N 1
ATOM 5946 C CA . SER E 1 99 ? -46.120 60.879 -58.932 1.00 13.61 89 SER E CA 1
ATOM 5947 C C . SER E 1 99 ? -45.500 61.081 -60.302 1.00 12.83 89 SER E C 1
ATOM 5948 O O . SER E 1 99 ? -45.745 62.102 -60.955 1.00 13.66 89 SER E O 1
ATOM 5951 N N . TYR E 1 100 ? -44.693 60.121 -60.743 1.00 15.09 90 TYR E N 1
ATOM 5952 C CA . TYR E 1 100 ? -44.065 60.260 -62.042 1.00 14.66 90 TYR E CA 1
ATOM 5953 C C . TYR E 1 100 ? -45.072 60.047 -63.152 1.00 15.04 90 TYR E C 1
ATOM 5954 O O . TYR E 1 100 ? -46.175 59.544 -62.924 1.00 15.94 90 TYR E O 1
ATOM 5963 N N . THR E 1 101 ? -44.696 60.464 -64.351 1.00 11.44 91 THR E N 1
ATOM 5964 C CA . THR E 1 101 ? -45.559 60.355 -65.522 1.00 12.89 91 THR E CA 1
ATOM 5965 C C . THR E 1 101 ? -45.846 58.917 -65.974 1.00 12.86 91 THR E C 1
ATOM 5966 O O . THR E 1 101 ? -45.039 58.009 -65.771 1.00 11.31 91 THR E O 1
ATOM 5970 N N . GLY E 1 102 ? -47.017 58.713 -66.567 1.00 14.63 92 GLY E N 1
ATOM 5971 C CA . GLY E 1 102 ? -47.357 57.391 -67.044 1.00 15.23 92 GLY E CA 1
ATOM 5972 C C . GLY E 1 102 ? -46.399 57.106 -68.173 1.00 15.09 92 GLY E C 1
ATOM 5973 O O . GLY E 1 102 ? -45.820 56.025 -68.270 1.00 14.85 92 GLY E O 1
ATOM 5974 N N . LEU E 1 103 ? -46.232 58.109 -69.027 1.00 19.31 93 LEU E N 1
ATOM 5975 C CA . LEU E 1 103 ? -45.330 58.009 -70.164 1.00 19.61 93 LEU E CA 1
ATOM 5976 C C . LEU E 1 103 ? -43.929 57.674 -69.650 1.00 19.64 93 LEU E C 1
ATOM 5977 O O . LEU E 1 103 ? -43.257 56.793 -70.188 1.00 20.23 93 LEU E O 1
ATOM 5982 N N . PHE E 1 104 ? -43.503 58.370 -68.600 1.00 20.38 94 PHE E N 1
ATOM 5983 C CA . PHE E 1 104 ? -42.192 58.140 -68.014 1.00 19.45 94 PHE E CA 1
ATOM 5984 C C . PHE E 1 104 ? -42.040 56.670 -67.609 1.00 20.12 94 PHE E C 1
ATOM 5985 O O . PHE E 1 104 ? -41.096 55.993 -68.034 1.00 20.71 94 PHE E O 1
ATOM 5993 N N . LYS E 1 105 ? -42.971 56.179 -66.792 1.00 11.93 95 LYS E N 1
ATOM 5994 C CA . LYS E 1 105 ? -42.924 54.794 -66.344 1.00 11.37 95 LYS E CA 1
ATOM 5995 C C . LYS E 1 105 ? -42.917 53.825 -67.513 1.00 13.06 95 LYS E C 1
ATOM 5996 O O . LYS E 1 105 ? -42.159 52.851 -67.521 1.00 12.63 95 LYS E O 1
ATOM 6010 N N . PHE E 1 107 ? -41.686 54.022 -70.448 1.00 15.99 97 PHE E N 1
ATOM 6011 C CA . PHE E 1 107 ? -40.360 53.891 -71.030 1.00 15.84 97 PHE E CA 1
ATOM 6012 C C . PHE E 1 107 ? -39.516 52.903 -70.231 1.00 15.79 97 PHE E C 1
ATOM 6013 O O . PHE E 1 107 ? -38.742 52.143 -70.807 1.00 17.48 97 PHE E O 1
ATOM 6021 N N . PHE E 1 108 ? -39.666 52.904 -68.907 1.00 12.33 98 PHE E N 1
ATOM 6022 C CA . PHE E 1 108 ? -38.903 51.988 -68.067 1.00 11.61 98 PHE E CA 1
ATOM 6023 C C . PHE E 1 108 ? -39.459 50.558 -68.088 1.00 12.74 98 PHE E C 1
ATOM 6024 O O . PHE E 1 108 ? -38.701 49.601 -67.962 1.00 12.16 98 PHE E O 1
ATOM 6032 N N . ASP E 1 109 ? -40.771 50.406 -68.250 1.00 19.49 99 ASP E N 1
ATOM 6033 C CA . ASP E 1 109 ? -41.367 49.064 -68.295 1.00 21.37 99 ASP E CA 1
ATOM 6034 C C . ASP E 1 109 ? -40.836 48.331 -69.525 1.00 22.85 99 ASP E C 1
ATOM 6035 O O . ASP E 1 109 ? -40.718 47.102 -69.545 1.00 23.62 99 ASP E O 1
ATOM 6040 N N . ILE E 1 110 ? -40.510 49.129 -70.538 1.00 19.26 100 ILE E N 1
ATOM 6041 C CA . ILE E 1 110 ? -40.006 48.683 -71.828 1.00 19.37 100 ILE E CA 1
ATOM 6042 C C . ILE E 1 110 ? -38.567 48.172 -71.852 1.00 19.82 100 ILE E C 1
ATOM 6043 O O . ILE E 1 110 ? -38.213 47.352 -72.687 1.00 20.81 100 ILE E O 1
ATOM 6048 N N . LEU E 1 111 ? -37.740 48.667 -70.942 1.00 19.64 101 LEU E N 1
ATOM 6049 C CA . LEU E 1 111 ? -36.336 48.279 -70.884 1.00 20.39 101 LEU E CA 1
ATOM 6050 C C . LEU E 1 111 ? -36.161 46.857 -70.384 1.00 21.53 101 LEU E C 1
ATOM 6051 O O . LEU E 1 111 ? -37.050 46.320 -69.729 1.00 21.32 101 LEU E O 1
ATOM 6056 N N . ASP E 1 112 ? -35.020 46.247 -70.697 1.00 20.96 102 ASP E N 1
ATOM 6057 C CA . ASP E 1 112 ? -34.746 44.888 -70.236 1.00 22.25 102 ASP E CA 1
ATOM 6058 C C . ASP E 1 112 ? -34.406 44.899 -68.748 1.00 21.33 102 ASP E C 1
ATOM 6059 O O . ASP E 1 112 ? -33.982 45.918 -68.196 1.00 19.92 102 ASP E O 1
ATOM 6064 N N . THR E 1 113 ? -34.582 43.751 -68.108 1.00 25.36 103 THR E N 1
ATOM 6065 C CA . THR E 1 113 ? -34.307 43.616 -66.688 1.00 25.26 103 THR E CA 1
ATOM 6066 C C . THR E 1 113 ? -32.970 44.216 -66.245 1.00 24.93 103 THR E C 1
ATOM 6067 O O . THR E 1 113 ? -32.919 44.958 -65.267 1.00 23.02 103 THR E O 1
ATOM 6071 N N . ASP E 1 114 ? -31.898 43.911 -66.967 1.00 38.45 104 ASP E N 1
ATOM 6072 C CA . ASP E 1 114 ? -30.572 44.414 -66.615 1.00 38.97 104 ASP E CA 1
ATOM 6073 C C . ASP E 1 114 ? -30.043 45.476 -67.585 1.00 37.71 104 ASP E C 1
ATOM 6074 O O . ASP E 1 114 ? -28.849 45.523 -67.881 1.00 37.49 104 ASP E O 1
ATOM 6079 N N . ALA E 1 115 ? -30.934 46.342 -68.060 1.00 29.26 105 ALA E N 1
ATOM 6080 C CA . ALA E 1 115 ? -30.550 47.394 -68.997 1.00 27.30 105 ALA E CA 1
ATOM 6081 C C . ALA E 1 115 ? -29.841 48.576 -68.327 1.00 24.96 105 ALA E C 1
ATOM 6082 O O . ALA E 1 115 ? -29.136 49.342 -68.995 1.00 24.05 105 ALA E O 1
ATOM 6084 N N . LEU E 1 116 ? -30.025 48.724 -67.018 1.00 11.69 106 LEU E N 1
ATOM 6085 C CA . LEU E 1 116 ? -29.406 49.827 -66.292 1.00 10.16 106 LEU E CA 1
ATOM 6086 C C . LEU E 1 116 ? -28.538 49.427 -65.097 1.00 10.00 106 LEU E C 1
ATOM 6087 O O . LEU E 1 116 ? -28.145 50.291 -64.318 1.00 10.38 106 LEU E O 1
ATOM 6092 N N . THR E 1 117 ? -28.226 48.142 -64.953 1.00 20.04 107 THR E N 1
ATOM 6093 C CA . THR E 1 117 ? -27.425 47.666 -63.814 1.00 19.88 107 THR E CA 1
ATOM 6094 C C . THR E 1 117 ? -26.114 48.421 -63.580 1.00 19.25 107 THR E C 1
ATOM 6095 O O . THR E 1 117 ? -25.261 48.463 -64.462 1.00 19.06 107 THR E O 1
ATOM 6099 N N . GLY E 1 118 ? -25.964 49.008 -62.391 1.00 23.01 108 GLY E N 1
ATOM 6100 C CA . GLY E 1 118 ? -24.745 49.731 -62.035 1.00 23.16 108 GLY E CA 1
ATOM 6101 C C . GLY E 1 118 ? -24.641 51.151 -62.561 1.00 23.76 108 GLY E C 1
ATOM 6102 O O . GLY E 1 118 ? -23.678 51.866 -62.277 1.00 24.32 108 GLY E O 1
ATOM 6111 N N . PRO E 1 120 ? -24.763 54.951 -62.973 1.00 17.92 110 PRO E N 1
ATOM 6112 C CA . PRO E 1 120 ? -24.777 56.108 -62.068 1.00 17.05 110 PRO E CA 1
ATOM 6113 C C . PRO E 1 120 ? -25.960 56.969 -62.518 1.00 16.89 110 PRO E C 1
ATOM 6114 O O . PRO E 1 120 ? -26.086 57.274 -63.707 1.00 17.65 110 PRO E O 1
ATOM 6118 N N . THR E 1 121 ? -26.811 57.372 -61.578 1.00 11.24 111 THR E N 1
ATOM 6119 C CA . THR E 1 121 ? -27.999 58.126 -61.942 1.00 10.35 111 THR E CA 1
ATOM 6120 C C . THR E 1 121 ? -28.336 59.286 -61.042 1.00 10.50 111 THR E C 1
ATOM 6121 O O . THR E 1 121 ? -28.054 59.267 -59.844 1.00 9.40 111 THR E O 1
ATOM 6125 N N . ILE E 1 122 ? -28.957 60.298 -61.636 1.00 15.48 112 ILE E N 1
ATOM 6126 C CA . ILE E 1 122 ? -29.451 61.458 -60.896 1.00 14.02 112 ILE E CA 1
ATOM 6127 C C . ILE E 1 122 ? -30.942 61.442 -61.222 1.00 13.68 112 ILE E C 1
ATOM 6128 O O . ILE E 1 122 ? -31.320 61.404 -62.396 1.00 13.91 112 ILE E O 1
ATOM 6133 N N . ILE E 1 123 ? -31.790 61.428 -60.204 1.00 9.78 113 ILE E N 1
ATOM 6134 C CA . ILE E 1 123 ? -33.224 61.429 -60.452 1.00 9.79 113 ILE E CA 1
ATOM 6135 C C . ILE E 1 123 ? -33.742 62.817 -60.130 1.00 10.95 113 ILE E C 1
ATOM 6136 O O . ILE E 1 123 ? -33.338 63.422 -59.137 1.00 9.98 113 ILE E O 1
ATOM 6141 N N . ALA E 1 124 ? -34.612 63.330 -60.995 1.00 12.76 114 ALA E N 1
ATOM 6142 C CA . ALA E 1 124 ? -35.179 64.653 -60.806 1.00 13.16 114 ALA E CA 1
ATOM 6143 C C . ALA E 1 124 ? -36.646 64.678 -61.184 1.00 13.91 114 ALA E C 1
ATOM 6144 O O . ALA E 1 124 ? -37.141 63.786 -61.871 1.00 12.82 114 ALA E O 1
ATOM 6146 N N . ALA E 1 125 ? -37.332 65.713 -60.719 1.00 12.81 115 ALA E N 1
ATOM 6147 C CA . ALA E 1 125 ? -38.742 65.905 -61.007 1.00 14.48 115 ALA E CA 1
ATOM 6148 C C . ALA E 1 125 ? -39.012 67.398 -60.925 1.00 16.20 115 ALA E C 1
ATOM 6149 O O . ALA E 1 125 ? -38.143 68.177 -60.516 1.00 16.05 115 ALA E O 1
ATOM 6151 N N . THR E 1 126 ? -40.214 67.808 -61.303 1.00 15.73 116 THR E N 1
ATOM 6152 C CA . THR E 1 126 ? -40.528 69.226 -61.278 1.00 17.53 116 THR E CA 1
ATOM 6153 C C . THR E 1 126 ? -42.023 69.486 -61.165 1.00 17.80 116 THR E C 1
ATOM 6154 O O . THR E 1 126 ? -42.837 68.657 -61.556 1.00 17.80 116 THR E O 1
ATOM 6158 N N . ALA E 1 127 ? -42.368 70.649 -60.625 1.00 16.53 117 ALA E N 1
ATOM 6159 C CA . ALA E 1 127 ? -43.761 71.055 -60.469 1.00 18.78 117 ALA E CA 1
ATOM 6160 C C . ALA E 1 127 ? -43.810 72.499 -59.957 1.00 20.96 117 ALA E C 1
ATOM 6161 O O . ALA E 1 127 ? -42.767 73.124 -59.729 1.00 21.13 117 ALA E O 1
ATOM 6163 N N . GLY E 1 128 ? -45.018 73.030 -59.794 1.00 16.20 118 GLY E N 1
ATOM 6164 C CA . GLY E 1 128 ? -45.152 74.384 -59.291 1.00 18.73 118 GLY E CA 1
ATOM 6165 C C . GLY E 1 128 ? -44.603 74.480 -57.875 1.00 19.91 118 GLY E C 1
ATOM 6166 O O . GLY E 1 128 ? -43.653 75.225 -57.609 1.00 20.15 118 GLY E O 1
ATOM 6167 N N . SER E 1 129 ? -45.195 73.724 -56.954 1.00 26.50 119 SER E N 1
ATOM 6168 C CA . SER E 1 129 ? -44.719 73.748 -55.578 1.00 27.42 119 SER E CA 1
ATOM 6169 C C . SER E 1 129 ? -43.849 72.523 -55.284 1.00 25.98 119 SER E C 1
ATOM 6170 O O . SER E 1 129 ? -43.634 71.671 -56.149 1.00 25.27 119 SER E O 1
ATOM 6173 N N . ALA E 1 130 ? -43.355 72.444 -54.056 1.00 23.90 120 ALA E N 1
ATOM 6174 C CA . ALA E 1 130 ? -42.492 71.348 -53.654 1.00 21.76 120 ALA E CA 1
ATOM 6175 C C . ALA E 1 130 ? -43.228 70.357 -52.765 1.00 21.36 120 ALA E C 1
ATOM 6176 O O . ALA E 1 130 ? -42.620 69.450 -52.217 1.00 20.44 120 ALA E O 1
ATOM 6178 N N . ARG E 1 131 ? -44.539 70.519 -52.637 1.00 30.02 121 ARG E N 1
ATOM 6179 C CA . ARG E 1 131 ? -45.322 69.630 -51.786 1.00 30.26 121 ARG E CA 1
ATOM 6180 C C . ARG E 1 131 ? -45.173 68.145 -52.131 1.00 27.93 121 ARG E C 1
ATOM 6181 O O . ARG E 1 131 ? -45.283 67.289 -51.253 1.00 27.63 121 ARG E O 1
ATOM 6189 N N . HIS E 1 132 ? -44.901 67.833 -53.393 1.00 24.37 122 HIS E N 1
ATOM 6190 C CA . HIS E 1 132 ? -44.740 66.436 -53.795 1.00 22.13 122 HIS E CA 1
ATOM 6191 C C . HIS E 1 132 ? -43.277 66.066 -54.040 1.00 20.59 122 HIS E C 1
ATOM 6192 O O . HIS E 1 132 ? -42.984 65.076 -54.725 1.00 19.86 122 HIS E O 1
ATOM 6199 N N . SER E 1 133 ? -42.366 66.850 -53.461 1.00 19.98 123 SER E N 1
ATOM 6200 C CA . SER E 1 133 ? -40.934 66.610 -53.632 1.00 19.19 123 SER E CA 1
ATOM 6201 C C . SER E 1 133 ? -40.504 65.195 -53.210 1.00 17.51 123 SER E C 1
ATOM 6202 O O . SER E 1 133 ? -39.521 64.659 -53.730 1.00 16.85 123 SER E O 1
ATOM 6205 N N . LEU E 1 134 ? -41.244 64.591 -52.285 1.00 17.14 124 LEU E N 1
ATOM 6206 C CA . LEU E 1 134 ? -40.918 63.246 -51.825 1.00 16.49 124 LEU E CA 1
ATOM 6207 C C . LEU E 1 134 ? -41.146 62.180 -52.891 1.00 15.49 124 LEU E C 1
ATOM 6208 O O . LEU E 1 134 ? -40.884 60.995 -52.656 1.00 15.09 124 LEU E O 1
ATOM 6213 N N . VAL E 1 135 ? -41.640 62.598 -54.053 1.00 18.37 125 VAL E N 1
ATOM 6214 C CA . VAL E 1 135 ? -41.873 61.669 -55.154 1.00 17.23 125 VAL E CA 1
ATOM 6215 C C . VAL E 1 135 ? -40.528 61.045 -55.541 1.00 15.71 125 VAL E C 1
ATOM 6216 O O . VAL E 1 135 ? -40.477 59.934 -56.077 1.00 16.14 125 VAL E O 1
ATOM 6220 N N . LEU E 1 136 ? -39.443 61.767 -55.254 1.00 15.57 126 LEU E N 1
ATOM 6221 C CA . LEU E 1 136 ? -38.096 61.296 -55.562 1.00 14.92 126 LEU E CA 1
ATOM 6222 C C . LEU E 1 136 ? -37.727 60.004 -54.834 1.00 14.38 126 LEU E C 1
ATOM 6223 O O . LEU E 1 136 ? -37.382 59.003 -55.469 1.00 15.32 126 LEU E O 1
ATOM 6228 N N . ASP E 1 137 ? -37.811 60.017 -53.506 1.00 14.85 127 ASP E N 1
ATOM 6229 C CA . ASP E 1 137 ? -37.455 58.841 -52.726 1.00 15.11 127 ASP E CA 1
ATOM 6230 C C . ASP E 1 137 ? -38.530 57.763 -52.637 1.00 14.74 127 ASP E C 1
ATOM 6231 O O . ASP E 1 137 ? -38.231 56.619 -52.314 1.00 13.59 127 ASP E O 1
ATOM 6236 N N . TYR E 1 138 ? -39.774 58.113 -52.931 1.00 14.58 128 TYR E N 1
ATOM 6237 C CA . TYR E 1 138 ? -40.843 57.121 -52.851 1.00 15.85 128 TYR E CA 1
ATOM 6238 C C . TYR E 1 138 ? -41.366 56.659 -54.216 1.00 16.41 128 TYR E C 1
ATOM 6239 O O . TYR E 1 138 ? -42.202 55.760 -54.284 1.00 16.00 128 TYR E O 1
ATOM 6248 N N . ALA E 1 139 ? -40.854 57.254 -55.295 1.00 19.64 129 ALA E N 1
ATOM 6249 C CA . ALA E 1 139 ? -41.274 56.875 -56.640 1.00 20.12 129 ALA E CA 1
ATOM 6250 C C . ALA E 1 139 ? -40.105 56.557 -57.587 1.00 19.74 129 ALA E C 1
ATOM 6251 O O . ALA E 1 139 ? -39.899 55.397 -57.955 1.00 18.69 129 ALA E O 1
ATOM 6253 N N . LEU E 1 140 ? -39.346 57.572 -57.994 1.00 23.86 130 LEU E N 1
ATOM 6254 C CA . LEU E 1 140 ? -38.229 57.321 -58.907 1.00 24.23 130 LEU E CA 1
ATOM 6255 C C . LEU E 1 140 ? -37.161 56.433 -58.278 1.00 23.02 130 LEU E C 1
ATOM 6256 O O . LEU E 1 140 ? -36.753 55.429 -58.870 1.00 22.68 130 LEU E O 1
ATOM 6261 N N . ARG E 1 141 ? -36.723 56.800 -57.076 1.00 18.41 131 ARG E N 1
ATOM 6262 C CA . ARG E 1 141 ? -35.686 56.044 -56.379 1.00 17.96 131 ARG E CA 1
ATOM 6263 C C . ARG E 1 141 ? -35.958 54.534 -56.372 1.00 17.51 131 ARG E C 1
ATOM 6264 O O . ARG E 1 141 ? -35.130 53.737 -56.827 1.00 18.07 131 ARG E O 1
ATOM 6272 N N . PRO E 1 142 ? -37.123 54.121 -55.860 1.00 15.38 132 PRO E N 1
ATOM 6273 C CA . PRO E 1 142 ? -37.402 52.684 -55.846 1.00 15.22 132 PRO E CA 1
ATOM 6274 C C . PRO E 1 142 ? -37.411 52.048 -57.239 1.00 14.92 132 PRO E C 1
ATOM 6275 O O . PRO E 1 142 ? -37.115 50.867 -57.386 1.00 15.28 132 PRO E O 1
ATOM 6279 N N . LEU E 1 143 ? -37.750 52.830 -58.256 1.00 9.89 133 LEU E N 1
ATOM 6280 C CA . LEU E 1 143 ? -37.795 52.323 -59.636 1.00 10.42 133 LEU E CA 1
ATOM 6281 C C . LEU E 1 143 ? -36.375 51.990 -60.117 1.00 10.52 133 LEU E C 1
ATOM 6282 O O . LEU E 1 143 ? -36.101 50.883 -60.598 1.00 10.37 133 LEU E O 1
ATOM 6287 N N . LEU E 1 144 ? -35.480 52.964 -59.966 1.00 11.49 134 LEU E N 1
ATOM 6288 C CA . LEU E 1 144 ? -34.089 52.815 -60.343 1.00 12.28 134 LEU E CA 1
ATOM 6289 C C . LEU E 1 144 ? -33.381 51.745 -59.508 1.00 13.85 134 LEU E C 1
ATOM 6290 O O . LEU E 1 144 ? -32.510 51.045 -60.023 1.00 14.24 134 LEU E O 1
ATOM 6295 N N . SER E 1 145 ? -33.730 51.617 -58.227 1.00 18.55 135 SER E N 1
ATOM 6296 C CA . SER E 1 145 ? -33.093 50.589 -57.396 1.00 19.61 135 SER E CA 1
ATOM 6297 C C . SER E 1 145 ? -33.499 49.209 -57.892 1.00 20.29 135 SER E C 1
ATOM 6298 O O . SER E 1 145 ? -32.678 48.290 -57.938 1.00 20.90 135 SER E O 1
ATOM 6301 N N . TYR E 1 146 ? -34.771 49.062 -58.250 1.00 16.43 136 TYR E N 1
ATOM 6302 C CA . TYR E 1 146 ? -35.245 47.792 -58.771 1.00 16.99 136 TYR E CA 1
ATOM 6303 C C . TYR E 1 146 ? -34.403 47.447 -59.999 1.00 17.11 136 TYR E C 1
ATOM 6304 O O . TYR E 1 146 ? -34.098 46.283 -60.245 1.00 18.18 136 TYR E O 1
ATOM 6321 N N . ARG E 1 148 ? -31.491 48.270 -60.303 1.00 19.59 138 ARG E N 1
ATOM 6322 C CA . ARG E 1 148 ? -30.163 48.076 -59.747 1.00 19.60 138 ARG E CA 1
ATOM 6323 C C . ARG E 1 148 ? -29.160 49.143 -60.173 1.00 19.56 138 ARG E C 1
ATOM 6324 O O . ARG E 1 148 ? -27.961 48.885 -60.257 1.00 21.30 138 ARG E O 1
ATOM 6332 N N . ALA E 1 149 ? -29.655 50.342 -60.448 1.00 15.29 139 ALA E N 1
ATOM 6333 C CA . ALA E 1 149 ? -28.780 51.447 -60.812 1.00 15.04 139 ALA E CA 1
ATOM 6334 C C . ALA E 1 149 ? -28.365 52.122 -59.509 1.00 13.98 139 ALA E C 1
ATOM 6335 O O . ALA E 1 149 ? -29.060 52.029 -58.502 1.00 13.96 139 ALA E O 1
ATOM 6337 N N . VAL E 1 150 ? -27.226 52.792 -59.514 1.00 13.34 140 VAL E N 1
ATOM 6338 C CA . VAL E 1 150 ? -26.790 53.475 -58.312 1.00 12.43 140 VAL E CA 1
ATOM 6339 C C . VAL E 1 150 ? -27.215 54.940 -58.453 1.00 13.10 140 VAL E C 1
ATOM 6340 O O . VAL E 1 150 ? -26.666 55.703 -59.242 1.00 14.91 140 VAL E O 1
ATOM 6344 N N . VAL E 1 151 ? -28.251 55.296 -57.699 1.00 13.12 141 VAL E N 1
ATOM 6345 C CA . VAL E 1 151 ? -28.828 56.637 -57.711 1.00 12.48 141 VAL E CA 1
ATOM 6346 C C . VAL E 1 151 ? -28.123 57.529 -56.699 1.00 12.71 141 VAL E C 1
ATOM 6347 O O . VAL E 1 151 ? -28.214 57.286 -55.499 1.00 12.68 141 VAL E O 1
ATOM 6351 N N . VAL E 1 152 ? -27.423 58.557 -57.171 1.00 13.64 142 VAL E N 1
ATOM 6352 C CA . VAL E 1 152 ? -26.721 59.448 -56.255 1.00 13.17 142 VAL E CA 1
ATOM 6353 C C . VAL E 1 152 ? -27.670 59.962 -55.177 1.00 13.78 142 VAL E C 1
ATOM 6354 O O . VAL E 1 152 ? -28.871 60.075 -55.395 1.00 12.61 142 VAL E O 1
ATOM 6358 N N . PRO E 1 153 ? -27.132 60.274 -53.991 1.00 21.97 143 PRO E N 1
ATOM 6359 C CA . PRO E 1 153 ? -27.907 60.774 -52.852 1.00 21.85 143 PRO E CA 1
ATOM 6360 C C . PRO E 1 153 ? -28.757 62.007 -53.150 1.00 23.28 143 PRO E C 1
ATOM 6361 O O . PRO E 1 153 ? -29.949 62.036 -52.850 1.00 24.04 143 PRO E O 1
ATOM 6365 N N . THR E 1 154 ? -28.141 63.024 -53.742 1.00 19.74 144 THR E N 1
ATOM 6366 C CA . THR E 1 154 ? -28.852 64.254 -54.044 1.00 20.44 144 THR E CA 1
ATOM 6367 C C . THR E 1 154 ? -29.828 64.148 -55.204 1.00 20.63 144 THR E C 1
ATOM 6368 O O . THR E 1 154 ? -29.428 64.168 -56.368 1.00 21.89 144 THR E O 1
ATOM 6372 N N . GLY E 1 155 ? -31.110 64.029 -54.877 1.00 15.81 145 GLY E N 1
ATOM 6373 C CA . GLY E 1 155 ? -32.131 63.987 -55.903 1.00 15.55 145 GLY E CA 1
ATOM 6374 C C . GLY E 1 155 ? -32.422 65.446 -56.199 1.00 17.13 145 GLY E C 1
ATOM 6375 O O . GLY E 1 155 ? -32.251 66.298 -55.325 1.00 17.63 145 GLY E O 1
ATOM 6376 N N . VAL E 1 156 ? -32.859 65.752 -57.415 1.00 14.31 146 VAL E N 1
ATOM 6377 C CA . VAL E 1 156 ? -33.133 67.139 -57.778 1.00 14.83 146 VAL E CA 1
ATOM 6378 C C . VAL E 1 156 ? -34.597 67.421 -58.063 1.00 15.81 146 VAL E C 1
ATOM 6379 O O . VAL E 1 156 ? -35.103 67.076 -59.132 1.00 16.02 146 VAL E O 1
ATOM 6383 N N . PHE E 1 157 ? -35.277 68.049 -57.108 1.00 19.95 147 PHE E N 1
ATOM 6384 C CA . PHE E 1 157 ? -36.675 68.391 -57.302 1.00 20.37 147 PHE E CA 1
ATOM 6385 C C . PHE E 1 157 ? -36.834 69.887 -57.577 1.00 22.43 147 PHE E C 1
ATOM 6386 O O . PHE E 1 157 ? -36.669 70.721 -56.684 1.00 23.69 147 PHE E O 1
ATOM 6394 N N . ALA E 1 158 ? -37.168 70.213 -58.821 1.00 23.09 148 ALA E N 1
ATOM 6395 C CA . ALA E 1 158 ? -37.326 71.596 -59.244 1.00 25.01 148 ALA E CA 1
ATOM 6396 C C . ALA E 1 158 ? -38.751 72.109 -59.118 1.00 27.29 148 ALA E C 1
ATOM 6397 O O . ALA E 1 158 ? -39.635 71.716 -59.879 1.00 27.76 148 ALA E O 1
ATOM 6399 N N . ALA E 1 159 ? -38.967 72.989 -58.146 1.00 23.19 149 ALA E N 1
ATOM 6400 C CA . ALA E 1 159 ? -40.277 73.593 -57.944 1.00 25.73 149 ALA E CA 1
ATOM 6401 C C . ALA E 1 159 ? -40.232 74.951 -58.658 1.00 27.69 149 ALA E C 1
ATOM 6402 O O . ALA E 1 159 ? -39.536 75.867 -58.218 1.00 27.89 149 ALA E O 1
ATOM 6404 N N . THR E 1 160 ? -40.961 75.057 -59.766 1.00 30.73 150 THR E N 1
ATOM 6405 C CA . THR E 1 160 ? -41.004 76.276 -60.574 1.00 34.37 150 THR E CA 1
ATOM 6406 C C . THR E 1 160 ? -41.225 77.547 -59.756 1.00 36.20 150 THR E C 1
ATOM 6407 O O . THR E 1 160 ? -40.526 78.545 -59.937 1.00 36.77 150 THR E O 1
ATOM 6411 N N . GLU E 1 161 ? -42.199 77.505 -58.858 1.00 44.20 151 GLU E N 1
ATOM 6412 C CA . GLU E 1 161 ? -42.535 78.654 -58.029 1.00 47.43 151 GLU E CA 1
ATOM 6413 C C . GLU E 1 161 ? -41.458 79.089 -57.038 1.00 48.73 151 GLU E C 1
ATOM 6414 O O . GLU E 1 161 ? -41.598 80.127 -56.392 1.00 50.16 151 GLU E O 1
ATOM 6420 N N . ASP E 1 162 ? -40.379 78.319 -56.923 1.00 41.29 152 ASP E N 1
ATOM 6421 C CA . ASP E 1 162 ? -39.319 78.670 -55.984 1.00 43.06 152 ASP E CA 1
ATOM 6422 C C . ASP E 1 162 ? -37.984 79.116 -56.566 1.00 45.09 152 ASP E C 1
ATOM 6423 O O . ASP E 1 162 ? -36.935 78.858 -55.975 1.00 45.52 152 ASP E O 1
ATOM 6428 N N . PHE E 1 163 ? -38.008 79.784 -57.714 1.00 53.24 153 PHE E N 1
ATOM 6429 C CA . PHE E 1 163 ? -36.765 80.277 -58.295 1.00 55.66 153 PHE E CA 1
ATOM 6430 C C . PHE E 1 163 ? -36.588 81.735 -57.881 1.00 58.56 153 PHE E C 1
ATOM 6431 O O . PHE E 1 163 ? -37.352 82.604 -58.301 1.00 59.53 153 PHE E O 1
ATOM 6439 N N . GLY E 1 164 ? -35.593 82.001 -57.040 1.00 47.76 154 GLY E N 1
ATOM 6440 C CA . GLY E 1 164 ? -35.357 83.367 -56.612 1.00 51.25 154 GLY E CA 1
ATOM 6441 C C . GLY E 1 164 ? -34.997 83.575 -55.152 1.00 52.74 154 GLY E C 1
ATOM 6442 O O . GLY E 1 164 ? -35.716 83.152 -54.243 1.00 51.53 154 GLY E O 1
ATOM 6443 N N . GLY E 1 165 ? -33.866 84.238 -54.937 1.00 85.50 155 GLY E N 1
ATOM 6444 C CA . GLY E 1 165 ? -33.413 84.534 -53.591 1.00 87.55 155 GLY E CA 1
ATOM 6445 C C . GLY E 1 165 ? -32.817 83.388 -52.797 1.00 87.15 155 GLY E C 1
ATOM 6446 O O . GLY E 1 165 ? -31.944 82.668 -53.284 1.00 86.45 155 GLY E O 1
ATOM 6447 N N . PRO E 1 166 ? -33.278 83.206 -51.550 1.00 85.65 156 PRO E N 1
ATOM 6448 C CA . PRO E 1 166 ? -32.838 82.167 -50.614 1.00 84.85 156 PRO E CA 1
ATOM 6449 C C . PRO E 1 166 ? -32.932 80.747 -51.163 1.00 83.01 156 PRO E C 1
ATOM 6450 O O . PRO E 1 166 ? -31.921 80.062 -51.322 1.00 82.67 156 PRO E O 1
ATOM 6454 N N . GLU E 1 167 ? -34.154 80.311 -51.443 1.00 79.34 157 GLU E N 1
ATOM 6455 C CA . GLU E 1 167 ? -34.390 78.971 -51.957 1.00 77.38 157 GLU E CA 1
ATOM 6456 C C . GLU E 1 167 ? -33.814 78.785 -53.355 1.00 75.69 157 GLU E C 1
ATOM 6457 O O . GLU E 1 167 ? -33.552 77.661 -53.780 1.00 74.19 157 GLU E O 1
ATOM 6463 N N . GLY E 1 168 ? -33.610 79.892 -54.060 1.00 61.07 158 GLY E N 1
ATOM 6464 C CA . GLY E 1 168 ? -33.074 79.823 -55.407 1.00 59.58 158 GLY E CA 1
ATOM 6465 C C . GLY E 1 168 ? -31.586 79.528 -55.475 1.00 58.48 158 GLY E C 1
ATOM 6466 O O . GLY E 1 168 ? -31.169 78.531 -56.069 1.00 57.21 158 GLY E O 1
ATOM 6467 N N . ALA E 1 169 ? -30.780 80.395 -54.871 1.00 59.74 159 ALA E N 1
ATOM 6468 C CA . ALA E 1 169 ? -29.333 80.219 -54.872 1.00 58.38 159 ALA E CA 1
ATOM 6469 C C . ALA E 1 169 ? -28.929 78.848 -54.324 1.00 55.56 159 ALA E C 1
ATOM 6470 O O . ALA E 1 169 ? -28.043 78.186 -54.867 1.00 54.56 159 ALA E O 1
ATOM 6472 N N . GLU E 1 170 ? -29.578 78.428 -53.243 1.00 65.51 160 GLU E N 1
ATOM 6473 C CA . GLU E 1 170 ? -29.281 77.138 -52.634 1.00 63.24 160 GLU E CA 1
ATOM 6474 C C . GLU E 1 170 ? -29.515 76.010 -53.628 1.00 60.22 160 GLU E C 1
ATOM 6475 O O . GLU E 1 170 ? -28.655 75.157 -53.826 1.00 59.08 160 GLU E O 1
ATOM 6481 N N . PHE E 1 171 ? -30.688 76.019 -54.249 1.00 34.90 161 PHE E N 1
ATOM 6482 C CA . PHE E 1 171 ? -31.056 75.006 -55.226 1.00 32.06 161 PHE E CA 1
ATOM 6483 C C . PHE E 1 171 ? -29.975 74.863 -56.294 1.00 31.54 161 PHE E C 1
ATOM 6484 O O . PHE E 1 171 ? -29.609 73.751 -56.672 1.00 29.79 161 PHE E O 1
ATOM 6492 N N . ASN E 1 172 ? -29.462 75.987 -56.783 1.00 41.37 162 ASN E N 1
ATOM 6493 C CA . ASN E 1 172 ? -28.420 75.930 -57.798 1.00 41.96 162 ASN E CA 1
ATOM 6494 C C . ASN E 1 172 ? -27.212 75.193 -57.242 1.00 41.22 162 ASN E C 1
ATOM 6495 O O . ASN E 1 172 ? -26.458 74.569 -57.991 1.00 40.72 162 ASN E O 1
ATOM 6500 N N . LYS E 1 173 ? -27.036 75.263 -55.927 1.00 50.24 163 LYS E N 1
ATOM 6501 C CA . LYS E 1 173 ? -25.930 74.581 -55.262 1.00 49.75 163 LYS E CA 1
ATOM 6502 C C . LYS E 1 173 ? -26.273 73.095 -55.258 1.00 46.92 163 LYS E C 1
ATOM 6503 O O . LYS E 1 173 ? -25.452 72.244 -55.600 1.00 47.20 163 LYS E O 1
ATOM 6509 N N . ARG E 1 174 ? -27.508 72.808 -54.860 1.00 33.41 164 ARG E N 1
ATOM 6510 C CA . ARG E 1 174 ? -28.033 71.451 -54.802 1.00 29.63 164 ARG E CA 1
ATOM 6511 C C . ARG E 1 174 ? -27.827 70.740 -56.141 1.00 27.47 164 ARG E C 1
ATOM 6512 O O . ARG E 1 174 ? -27.490 69.560 -56.190 1.00 25.38 164 ARG E O 1
ATOM 6520 N N . ILE E 1 175 ? -28.029 71.464 -57.232 1.00 27.74 165 ILE E N 1
ATOM 6521 C CA . ILE E 1 175 ? -27.841 70.879 -58.544 1.00 26.24 165 ILE E CA 1
ATOM 6522 C C . ILE E 1 175 ? -26.363 70.559 -58.755 1.00 25.61 165 ILE E C 1
ATOM 6523 O O . ILE E 1 175 ? -26.005 69.415 -59.079 1.00 24.16 165 ILE E O 1
ATOM 6528 N N . ALA E 1 176 ? -25.508 71.562 -58.553 1.00 21.68 166 ALA E N 1
ATOM 6529 C CA . ALA E 1 176 ? -24.064 71.371 -58.725 1.00 21.99 166 ALA E CA 1
ATOM 6530 C C . ALA E 1 176 ? -23.586 70.218 -57.849 1.00 20.50 166 ALA E C 1
ATOM 6531 O O . ALA E 1 176 ? -22.688 69.463 -58.239 1.00 20.30 166 ALA E O 1
ATOM 6533 N N . ARG E 1 177 ? -24.194 70.091 -56.673 1.00 28.73 167 ARG E N 1
ATOM 6534 C CA . ARG E 1 177 ? -23.857 69.031 -55.735 1.00 28.09 167 ARG E CA 1
ATOM 6535 C C . ARG E 1 177 ? -24.220 67.687 -56.359 1.00 26.09 167 ARG E C 1
ATOM 6536 O O . ARG E 1 177 ? -23.423 66.742 -56.359 1.00 26.05 167 ARG E O 1
ATOM 6544 N N . ALA E 1 178 ? -25.439 67.611 -56.885 1.00 20.73 168 ALA E N 1
ATOM 6545 C CA . ALA E 1 178 ? -25.919 66.399 -57.536 1.00 18.22 168 ALA E CA 1
ATOM 6546 C C . ALA E 1 178 ? -24.971 66.052 -58.678 1.00 17.83 168 ALA E C 1
ATOM 6547 O O . ALA E 1 178 ? -24.543 64.911 -58.812 1.00 15.88 168 ALA E O 1
ATOM 6549 N N . ALA E 1 179 ? -24.651 67.055 -59.490 1.00 27.07 169 ALA E N 1
ATOM 6550 C CA . ALA E 1 179 ? -23.752 66.883 -60.623 1.00 27.65 169 ALA E CA 1
ATOM 6551 C C . ALA E 1 179 ? -22.399 66.307 -60.193 1.00 27.74 169 ALA E C 1
ATOM 6552 O O . ALA E 1 179 ? -21.885 65.374 -60.818 1.00 27.73 169 ALA E O 1
ATOM 6554 N N . GLY E 1 180 ? -21.831 66.857 -59.122 1.00 27.99 170 GLY E N 1
ATOM 6555 C CA . GLY E 1 180 ? -20.550 66.372 -58.646 1.00 27.95 170 GLY E CA 1
ATOM 6556 C C . GLY E 1 180 ? -20.579 64.906 -58.251 1.00 27.63 170 GLY E C 1
ATOM 6557 O O . GLY E 1 180 ? -19.693 64.134 -58.628 1.00 28.39 170 GLY E O 1
ATOM 6558 N N . GLU E 1 181 ? -21.594 64.525 -57.480 1.00 29.99 171 GLU E N 1
ATOM 6559 C CA . GLU E 1 181 ? -21.743 63.148 -57.040 1.00 28.42 171 GLU E CA 1
ATOM 6560 C C . GLU E 1 181 ? -21.812 62.239 -58.261 1.00 27.89 171 GLU E C 1
ATOM 6561 O O . GLU E 1 181 ? -21.362 61.091 -58.219 1.00 27.82 171 GLU E O 1
ATOM 6567 N N . LEU E 1 182 ? -22.368 62.762 -59.352 1.00 16.03 172 LEU E N 1
ATOM 6568 C CA . LEU E 1 182 ? -22.504 61.986 -60.581 1.00 16.66 172 LEU E CA 1
ATOM 6569 C C . LEU E 1 182 ? -21.212 61.954 -61.401 1.00 18.75 172 LEU E C 1
ATOM 6570 O O . LEU E 1 182 ? -20.842 60.907 -61.934 1.00 18.70 172 LEU E O 1
ATOM 6575 N N . ALA E 1 183 ? -20.537 63.096 -61.512 1.00 26.85 173 ALA E N 1
ATOM 6576 C CA . ALA E 1 183 ? -19.295 63.165 -62.273 1.00 29.47 173 ALA E CA 1
ATOM 6577 C C . ALA E 1 183 ? -18.243 62.264 -61.635 1.00 30.44 173 ALA E C 1
ATOM 6578 O O . ALA E 1 183 ? -17.483 61.584 -62.333 1.00 32.30 173 ALA E O 1
ATOM 6580 N N . SER E 1 184 ? -18.205 62.256 -60.307 1.00 26.53 174 SER E N 1
ATOM 6581 C CA . SER E 1 184 ? -17.246 61.430 -59.594 1.00 27.20 174 SER E CA 1
ATOM 6582 C C . SER E 1 184 ? -17.367 59.986 -60.054 1.00 26.47 174 SER E C 1
ATOM 6583 O O . SER E 1 184 ? -16.381 59.372 -60.460 1.00 26.36 174 SER E O 1
ATOM 6586 N N . LEU E 1 185 ? -18.581 59.450 -59.990 1.00 34.75 175 LEU E N 1
ATOM 6587 C CA . LEU E 1 185 ? -18.821 58.068 -60.398 1.00 36.25 175 LEU E CA 1
ATOM 6588 C C . LEU E 1 185 ? -18.502 57.821 -61.871 1.00 37.99 175 LEU E C 1
ATOM 6589 O O . LEU E 1 185 ? -18.020 56.752 -62.230 1.00 37.91 175 LEU E O 1
ATOM 6594 N N . ILE E 1 186 ? -18.761 58.810 -62.718 1.00 21.86 176 ILE E N 1
ATOM 6595 C CA . ILE E 1 186 ? -18.507 58.659 -64.147 1.00 24.69 176 ILE E CA 1
ATOM 6596 C C . ILE E 1 186 ? -17.023 58.547 -64.503 1.00 28.08 176 ILE E C 1
ATOM 6597 O O . ILE E 1 186 ? -16.614 57.562 -65.110 1.00 28.51 176 ILE E O 1
ATOM 6602 N N . VAL E 1 187 ? -16.216 59.536 -64.123 1.00 42.55 177 VAL E N 1
ATOM 6603 C CA . VAL E 1 187 ? -14.786 59.495 -64.433 1.00 46.76 177 VAL E CA 1
ATOM 6604 C C . VAL E 1 187 ? -14.082 58.349 -63.710 1.00 48.53 177 VAL E C 1
ATOM 6605 O O . VAL E 1 187 ? -12.991 57.930 -64.097 1.00 49.50 177 VAL E O 1
ATOM 6609 N N . GLU E 1 188 ? -14.710 57.847 -62.656 1.00 56.51 178 GLU E N 1
ATOM 6610 C CA . GLU E 1 188 ? -14.141 56.753 -61.887 1.00 59.09 178 GLU E CA 1
ATOM 6611 C C . GLU E 1 188 ? -14.251 55.421 -62.629 1.00 60.66 178 GLU E C 1
ATOM 6612 O O . GLU E 1 188 ? -13.397 54.552 -62.477 1.00 61.34 178 GLU E O 1
ATOM 6618 N N . GLU E 1 189 ? -15.304 55.264 -63.428 1.00 68.02 179 GLU E N 1
ATOM 6619 C CA . GLU E 1 189 ? -15.506 54.036 -64.195 1.00 70.54 179 GLU E CA 1
ATOM 6620 C C . GLU E 1 189 ? -14.301 53.807 -65.102 1.00 73.65 179 GLU E C 1
ATOM 6621 O O . GLU E 1 189 ? -13.715 54.759 -65.618 1.00 74.95 179 GLU E O 1
ATOM 6627 N N . SER E 1 190 ? -13.925 52.548 -65.294 1.00 118.08 180 SER E N 1
ATOM 6628 C CA . SER E 1 190 ? -12.779 52.228 -66.138 1.00 120.66 180 SER E CA 1
ATOM 6629 C C . SER E 1 190 ? -12.942 50.868 -66.807 1.00 121.89 180 SER E C 1
ATOM 6630 O O . SER E 1 190 ? -12.898 50.818 -68.056 1.00 70.02 180 SER E O 1
ATOM 6641 N N . ARG F 1 12 ? 26.964 7.746 -38.264 1.00 77.97 2 ARG F N 1
ATOM 6642 C CA . ARG F 1 12 ? 25.926 8.439 -37.507 1.00 73.67 2 ARG F CA 1
ATOM 6643 C C . ARG F 1 12 ? 25.544 9.785 -38.116 1.00 71.26 2 ARG F C 1
ATOM 6644 O O . ARG F 1 12 ? 26.403 10.539 -38.581 1.00 72.82 2 ARG F O 1
ATOM 6652 N N . THR F 1 13 ? 24.248 10.082 -38.102 1.00 51.39 3 THR F N 1
ATOM 6653 C CA . THR F 1 13 ? 23.739 11.330 -38.657 1.00 47.69 3 THR F CA 1
ATOM 6654 C C . THR F 1 13 ? 23.279 12.293 -37.573 1.00 42.57 3 THR F C 1
ATOM 6655 O O . THR F 1 13 ? 22.529 11.920 -36.676 1.00 40.92 3 THR F O 1
ATOM 6659 N N . LEU F 1 14 ? 23.734 13.536 -37.669 1.00 36.48 4 LEU F N 1
ATOM 6660 C CA . LEU F 1 14 ? 23.372 14.578 -36.717 1.00 31.46 4 LEU F CA 1
ATOM 6661 C C . LEU F 1 14 ? 22.557 15.653 -37.425 1.00 29.11 4 LEU F C 1
ATOM 6662 O O . LEU F 1 14 ? 23.003 16.215 -38.423 1.00 30.80 4 LEU F O 1
ATOM 6667 N N . ALA F 1 15 ? 21.367 15.940 -36.910 1.00 25.30 5 ALA F N 1
ATOM 6668 C CA . ALA F 1 15 ? 20.516 16.965 -37.502 1.00 21.91 5 ALA F CA 1
ATOM 6669 C C . ALA F 1 15 ? 20.721 18.263 -36.744 1.00 19.48 5 ALA F C 1
ATOM 6670 O O . ALA F 1 15 ? 20.893 18.253 -35.525 1.00 18.27 5 ALA F O 1
ATOM 6672 N N . VAL F 1 16 ? 20.717 19.380 -37.459 1.00 24.11 6 VAL F N 1
ATOM 6673 C CA . VAL F 1 16 ? 20.894 20.676 -36.818 1.00 21.10 6 VAL F CA 1
ATOM 6674 C C . VAL F 1 16 ? 19.840 21.635 -37.333 1.00 19.63 6 VAL F C 1
ATOM 6675 O O . VAL F 1 16 ? 19.635 21.751 -38.538 1.00 21.90 6 VAL F O 1
ATOM 6679 N N . ILE F 1 17 ? 19.154 22.306 -36.418 1.00 23.31 7 ILE F N 1
ATOM 6680 C CA . ILE F 1 17 ? 18.132 23.263 -36.810 1.00 20.68 7 ILE F CA 1
ATOM 6681 C C . ILE F 1 17 ? 18.570 24.631 -36.317 1.00 20.11 7 ILE F C 1
ATOM 6682 O O . ILE F 1 17 ? 18.723 24.844 -35.116 1.00 19.14 7 ILE F O 1
ATOM 6687 N N . SER F 1 18 ? 18.804 25.545 -37.250 1.00 23.19 8 SER F N 1
ATOM 6688 C CA . SER F 1 18 ? 19.214 26.898 -36.900 1.00 22.40 8 SER F CA 1
ATOM 6689 C C . SER F 1 18 ? 18.109 27.832 -37.384 1.00 21.04 8 SER F C 1
ATOM 6690 O O . SER F 1 18 ? 17.667 27.748 -38.536 1.00 20.06 8 SER F O 1
ATOM 6693 N N . ALA F 1 19 ? 17.661 28.716 -36.501 1.00 17.27 9 ALA F N 1
ATOM 6694 C CA . ALA F 1 19 ? 16.581 29.632 -36.842 1.00 17.08 9 ALA F CA 1
ATOM 6695 C C . ALA F 1 19 ? 17.046 31.072 -37.001 1.00 17.38 9 ALA F C 1
ATOM 6696 O O . ALA F 1 19 ? 16.230 31.991 -37.022 1.00 16.60 9 ALA F O 1
ATOM 6698 N N . GLY F 1 20 ? 18.357 31.268 -37.116 1.00 20.04 10 GLY F N 1
ATOM 6699 C CA . GLY F 1 20 ? 18.883 32.614 -37.285 1.00 21.36 10 GLY F CA 1
ATOM 6700 C C . GLY F 1 20 ? 18.288 33.311 -38.502 1.00 22.83 10 GLY F C 1
ATOM 6701 O O . GLY F 1 20 ? 17.793 32.665 -39.434 1.00 22.38 10 GLY F O 1
ATOM 6702 N N . LEU F 1 21 ? 18.342 34.636 -38.505 1.00 33.86 11 LEU F N 1
ATOM 6703 C CA . LEU F 1 21 ? 17.785 35.404 -39.610 1.00 35.84 11 LEU F CA 1
ATOM 6704 C C . LEU F 1 21 ? 18.793 36.342 -40.245 1.00 38.25 11 LEU F C 1
ATOM 6705 O O . LEU F 1 21 ? 18.661 36.706 -41.410 1.00 39.73 11 LEU F O 1
ATOM 6710 N N . SER F 1 22 ? 19.804 36.723 -39.474 1.00 32.30 12 SER F N 1
ATOM 6711 C CA . SER F 1 22 ? 20.832 37.634 -39.955 1.00 35.26 12 SER F CA 1
ATOM 6712 C C . SER F 1 22 ? 21.937 36.941 -40.740 1.00 37.96 12 SER F C 1
ATOM 6713 O O . SER F 1 22 ? 22.032 35.712 -40.771 1.00 38.43 12 SER F O 1
ATOM 6716 N N . THR F 1 23 ? 22.768 37.754 -41.382 1.00 32.64 13 THR F N 1
ATOM 6717 C CA . THR F 1 23 ? 23.903 37.257 -42.140 1.00 35.14 13 THR F CA 1
ATOM 6718 C C . THR F 1 23 ? 25.062 38.214 -41.900 1.00 36.18 13 THR F C 1
ATOM 6719 O O . THR F 1 23 ? 25.009 39.378 -42.294 1.00 36.08 13 THR F O 1
ATOM 6723 N N . PRO F 1 24 ? 26.116 37.737 -41.216 1.00 32.66 14 PRO F N 1
ATOM 6724 C CA . PRO F 1 24 ? 26.205 36.369 -40.699 1.00 32.04 14 PRO F CA 1
ATOM 6725 C C . PRO F 1 24 ? 25.251 36.140 -39.529 1.00 29.01 14 PRO F C 1
ATOM 6726 O O . PRO F 1 24 ? 24.796 37.095 -38.901 1.00 27.59 14 PRO F O 1
ATOM 6730 N N . SER F 1 25 ? 24.950 34.874 -39.247 1.00 32.79 15 SER F N 1
ATOM 6731 C CA . SER F 1 25 ? 24.047 34.517 -38.154 1.00 29.21 15 SER F CA 1
ATOM 6732 C C . SER F 1 25 ? 24.750 34.006 -36.898 1.00 28.88 15 SER F C 1
ATOM 6733 O O . SER F 1 25 ? 25.427 32.976 -36.926 1.00 30.22 15 SER F O 1
ATOM 6736 N N . SER F 1 26 ? 24.574 34.722 -35.792 1.00 31.64 16 SER F N 1
ATOM 6737 C CA . SER F 1 26 ? 25.177 34.309 -34.536 1.00 31.60 16 SER F CA 1
ATOM 6738 C C . SER F 1 26 ? 24.558 32.979 -34.090 1.00 29.98 16 SER F C 1
ATOM 6739 O O . SER F 1 26 ? 25.155 32.235 -33.317 1.00 30.88 16 SER F O 1
ATOM 6742 N N . THR F 1 27 ? 23.361 32.683 -34.586 1.00 21.33 17 THR F N 1
ATOM 6743 C CA . THR F 1 27 ? 22.685 31.451 -34.220 1.00 19.74 17 THR F CA 1
ATOM 6744 C C . THR F 1 27 ? 23.353 30.281 -34.933 1.00 22.12 17 THR F C 1
ATOM 6745 O O . THR F 1 27 ? 23.499 29.198 -34.363 1.00 22.79 17 THR F O 1
ATOM 6749 N N . ARG F 1 28 ? 23.767 30.506 -36.175 1.00 16.76 18 ARG F N 1
ATOM 6750 C CA . ARG F 1 28 ? 24.446 29.478 -36.955 1.00 19.41 18 ARG F CA 1
ATOM 6751 C C . ARG F 1 28 ? 25.844 29.256 -36.367 1.00 20.99 18 ARG F C 1
ATOM 6752 O O . ARG F 1 28 ? 26.366 28.143 -36.369 1.00 20.95 18 ARG F O 1
ATOM 6760 N N . GLN F 1 29 ? 26.443 30.328 -35.860 1.00 36.15 19 GLN F N 1
ATOM 6761 C CA . GLN F 1 29 ? 27.773 30.241 -35.277 1.00 39.38 19 GLN F CA 1
ATOM 6762 C C . GLN F 1 29 ? 27.815 29.305 -34.080 1.00 38.21 19 GLN F C 1
ATOM 6763 O O . GLN F 1 29 ? 28.630 28.379 -34.053 1.00 39.42 19 GLN F O 1
ATOM 6769 N N . ILE F 1 30 ? 26.952 29.544 -33.091 1.00 31.54 20 ILE F N 1
ATOM 6770 C CA . ILE F 1 30 ? 26.914 28.687 -31.906 1.00 29.96 20 ILE F CA 1
ATOM 6771 C C . ILE F 1 30 ? 26.491 27.286 -32.329 1.00 29.64 20 ILE F C 1
ATOM 6772 O O . ILE F 1 30 ? 27.040 26.294 -31.855 1.00 29.46 20 ILE F O 1
ATOM 6777 N N . ALA F 1 31 ? 25.531 27.209 -33.245 1.00 28.13 21 ALA F N 1
ATOM 6778 C CA . ALA F 1 31 ? 25.064 25.920 -33.727 1.00 29.23 21 ALA F CA 1
ATOM 6779 C C . ALA F 1 31 ? 26.208 25.154 -34.398 1.00 32.75 21 ALA F C 1
ATOM 6780 O O . ALA F 1 31 ? 26.263 23.924 -34.322 1.00 33.97 21 ALA F O 1
ATOM 6782 N N . ASP F 1 32 ? 27.118 25.873 -35.055 1.00 34.65 22 ASP F N 1
ATOM 6783 C CA . ASP F 1 32 ? 28.255 25.226 -35.710 1.00 36.89 22 ASP F CA 1
ATOM 6784 C C . ASP F 1 32 ? 29.281 24.780 -34.672 1.00 36.97 22 ASP F C 1
ATOM 6785 O O . ASP F 1 32 ? 29.780 23.657 -34.731 1.00 37.69 22 ASP F O 1
ATOM 6790 N N . SER F 1 33 ? 29.594 25.663 -33.725 1.00 25.90 23 SER F N 1
ATOM 6791 C CA . SER F 1 33 ? 30.544 25.340 -32.670 1.00 25.88 23 SER F CA 1
ATOM 6792 C C . SER F 1 33 ? 30.020 24.135 -31.910 1.00 24.42 23 SER F C 1
ATOM 6793 O O . SER F 1 33 ? 30.791 23.388 -31.313 1.00 24.46 23 SER F O 1
ATOM 6796 N N . ILE F 1 34 ? 28.700 23.958 -31.934 1.00 40.46 24 ILE F N 1
ATOM 6797 C CA . ILE F 1 34 ? 28.066 22.828 -31.267 1.00 39.08 24 ILE F CA 1
ATOM 6798 C C . ILE F 1 34 ? 28.255 21.567 -32.098 1.00 40.95 24 ILE F C 1
ATOM 6799 O O . ILE F 1 34 ? 28.839 20.600 -31.629 1.00 40.54 24 ILE F O 1
ATOM 6804 N N . SER F 1 35 ? 27.764 21.585 -33.335 1.00 32.03 25 SER F N 1
ATOM 6805 C CA . SER F 1 35 ? 27.879 20.430 -34.220 1.00 35.28 25 SER F CA 1
ATOM 6806 C C . SER F 1 35 ? 29.325 19.957 -34.335 1.00 38.72 25 SER F C 1
ATOM 6807 O O . SER F 1 35 ? 29.606 18.775 -34.175 1.00 40.31 25 SER F O 1
ATOM 6810 N N . GLU F 1 36 ? 30.237 20.884 -34.612 1.00 32.93 26 GLU F N 1
ATOM 6811 C CA . GLU F 1 36 ? 31.654 20.559 -34.736 1.00 36.35 26 GLU F CA 1
ATOM 6812 C C . GLU F 1 36 ? 32.119 19.777 -33.515 1.00 36.41 26 GLU F C 1
ATOM 6813 O O . GLU F 1 36 ? 32.622 18.658 -33.638 1.00 37.99 26 GLU F O 1
ATOM 6819 N N . ALA F 1 37 ? 31.942 20.373 -32.340 1.00 33.03 27 ALA F N 1
ATOM 6820 C CA . ALA F 1 37 ? 32.327 19.731 -31.092 1.00 31.83 27 ALA F CA 1
ATOM 6821 C C . ALA F 1 37 ? 31.737 18.326 -31.024 1.00 31.52 27 ALA F C 1
ATOM 6822 O O . ALA F 1 37 ? 32.423 17.379 -30.646 1.00 32.85 27 ALA F O 1
ATOM 6824 N N . VAL F 1 38 ? 30.469 18.187 -31.393 1.00 28.06 28 VAL F N 1
ATOM 6825 C CA . VAL F 1 38 ? 29.829 16.879 -31.358 1.00 28.28 28 VAL F CA 1
ATOM 6826 C C . VAL F 1 38 ? 30.559 15.945 -32.312 1.00 32.39 28 VAL F C 1
ATOM 6827 O O . VAL F 1 38 ? 30.904 14.816 -31.952 1.00 33.94 28 VAL F O 1
ATOM 6831 N N . THR F 1 39 ? 30.804 16.427 -33.526 1.00 39.86 29 THR F N 1
ATOM 6832 C CA . THR F 1 39 ? 31.508 15.649 -34.540 1.00 43.01 29 THR F CA 1
ATOM 6833 C C . THR F 1 39 ? 32.799 15.080 -33.945 1.00 44.72 29 THR F C 1
ATOM 6834 O O . THR F 1 39 ? 33.067 13.878 -34.035 1.00 46.02 29 THR F O 1
ATOM 6838 N N . ALA F 1 40 ? 33.589 15.951 -33.327 1.00 41.42 30 ALA F N 1
ATOM 6839 C CA . ALA F 1 40 ? 34.844 15.546 -32.715 1.00 43.11 30 ALA F CA 1
ATOM 6840 C C . ALA F 1 40 ? 34.608 14.474 -31.657 1.00 42.44 30 ALA F C 1
ATOM 6841 O O . ALA F 1 40 ? 35.132 13.361 -31.749 1.00 44.44 30 ALA F O 1
ATOM 6843 N N . ALA F 1 41 ? 33.806 14.822 -30.657 1.00 43.89 31 ALA F N 1
ATOM 6844 C CA . ALA F 1 41 ? 33.501 13.923 -29.554 1.00 42.16 31 ALA F CA 1
ATOM 6845 C C . ALA F 1 41 ? 33.013 12.561 -30.024 1.00 42.60 31 ALA F C 1
ATOM 6846 O O . ALA F 1 41 ? 33.278 11.546 -29.377 1.00 43.12 31 ALA F O 1
ATOM 6848 N N . VAL F 1 42 ? 32.299 12.532 -31.144 1.00 29.66 32 VAL F N 1
ATOM 6849 C CA . VAL F 1 42 ? 31.794 11.273 -31.678 1.00 30.87 32 VAL F CA 1
ATOM 6850 C C . VAL F 1 42 ? 32.940 10.521 -32.355 1.00 34.67 32 VAL F C 1
ATOM 6851 O O . VAL F 1 42 ? 32.836 9.330 -32.657 1.00 36.21 32 VAL F O 1
ATOM 6855 N N . SER F 1 43 ? 34.040 11.227 -32.585 1.00 45.41 33 SER F N 1
ATOM 6856 C CA . SER F 1 43 ? 35.201 10.634 -33.232 1.00 48.86 33 SER F CA 1
ATOM 6857 C C . SER F 1 43 ? 36.091 9.982 -32.178 1.00 49.08 33 SER F C 1
ATOM 6858 O O . SER F 1 43 ? 36.650 8.910 -32.401 1.00 51.30 33 SER F O 1
ATOM 6861 N N . ALA F 1 44 ? 36.211 10.638 -31.026 1.00 33.00 34 ALA F N 1
ATOM 6862 C CA . ALA F 1 44 ? 37.024 10.122 -29.928 1.00 33.00 34 ALA F CA 1
ATOM 6863 C C . ALA F 1 44 ? 36.372 8.852 -29.385 1.00 32.23 34 ALA F C 1
ATOM 6864 O O . ALA F 1 44 ? 36.961 8.134 -28.572 1.00 32.62 34 ALA F O 1
ATOM 6866 N N . ARG F 1 45 ? 35.149 8.586 -29.837 1.00 47.24 35 ARG F N 1
ATOM 6867 C CA . ARG F 1 45 ? 34.418 7.401 -29.420 1.00 47.24 35 ARG F CA 1
ATOM 6868 C C . ARG F 1 45 ? 34.430 6.397 -30.563 1.00 50.40 35 ARG F C 1
ATOM 6869 O O . ARG F 1 45 ? 33.686 5.416 -30.560 1.00 50.03 35 ARG F O 1
ATOM 6877 N N . GLY F 1 46 ? 35.286 6.671 -31.546 1.00 57.43 36 GLY F N 1
ATOM 6878 C CA . GLY F 1 46 ? 35.446 5.789 -32.687 1.00 61.21 36 GLY F CA 1
ATOM 6879 C C . GLY F 1 46 ? 34.380 5.757 -33.768 1.00 62.18 36 GLY F C 1
ATOM 6880 O O . GLY F 1 46 ? 34.099 4.688 -34.314 1.00 63.91 36 GLY F O 1
ATOM 6881 N N . GLU F 1 47 ? 33.786 6.901 -34.095 1.00 60.95 37 GLU F N 1
ATOM 6882 C CA . GLU F 1 47 ? 32.771 6.923 -35.145 1.00 61.52 37 GLU F CA 1
ATOM 6883 C C . GLU F 1 47 ? 32.715 8.211 -35.957 1.00 61.40 37 GLU F C 1
ATOM 6884 O O . GLU F 1 47 ? 33.101 9.282 -35.480 1.00 59.77 37 GLU F O 1
ATOM 6890 N N . ALA F 1 48 ? 32.249 8.083 -37.198 1.00 47.81 38 ALA F N 1
ATOM 6891 C CA . ALA F 1 48 ? 32.130 9.216 -38.109 1.00 48.56 38 ALA F CA 1
ATOM 6892 C C . ALA F 1 48 ? 30.725 9.795 -38.033 1.00 46.03 38 ALA F C 1
ATOM 6893 O O . ALA F 1 48 ? 29.745 9.062 -37.887 1.00 45.71 38 ALA F O 1
ATOM 6895 N N . LEU F 1 49 ? 30.633 11.115 -38.148 1.00 49.10 39 LEU F N 1
ATOM 6896 C CA . LEU F 1 49 ? 29.350 11.798 -38.065 1.00 45.95 39 LEU F CA 1
ATOM 6897 C C . LEU F 1 49 ? 29.031 12.612 -39.314 1.00 46.68 39 LEU F C 1
ATOM 6898 O O . LEU F 1 49 ? 29.862 13.384 -39.796 1.00 46.82 39 LEU F O 1
ATOM 6903 N N . SER F 1 50 ? 27.820 12.428 -39.828 1.00 39.60 40 SER F N 1
ATOM 6904 C CA . SER F 1 50 ? 27.345 13.161 -40.994 1.00 39.66 40 SER F CA 1
ATOM 6905 C C . SER F 1 50 ? 26.468 14.292 -40.436 1.00 36.69 40 SER F C 1
ATOM 6906 O O . SER F 1 50 ? 25.384 14.038 -39.903 1.00 34.12 40 SER F O 1
ATOM 6909 N N . VAL F 1 51 ? 26.940 15.530 -40.554 1.00 45.02 41 VAL F N 1
ATOM 6910 C CA . VAL F 1 51 ? 26.205 16.680 -40.033 1.00 41.96 41 VAL F CA 1
ATOM 6911 C C . VAL F 1 51 ? 25.416 17.454 -41.088 1.00 40.68 41 VAL F C 1
ATOM 6912 O O . VAL F 1 51 ? 25.993 18.056 -41.989 1.00 42.58 41 VAL F O 1
ATOM 6916 N N . SER F 1 52 ? 24.091 17.444 -40.956 1.00 43.29 42 SER F N 1
ATOM 6917 C CA . SER F 1 52 ? 23.201 18.135 -41.892 1.00 41.82 42 SER F CA 1
ATOM 6918 C C . SER F 1 52 ? 22.459 19.303 -41.223 1.00 38.80 42 SER F C 1
ATOM 6919 O O . SER F 1 52 ? 21.468 19.097 -40.518 1.00 36.81 42 SER F O 1
ATOM 6922 N N . THR F 1 53 ? 22.930 20.525 -41.461 1.00 31.52 43 THR F N 1
ATOM 6923 C CA . THR F 1 53 ? 22.327 21.714 -40.862 1.00 28.25 43 THR F CA 1
ATOM 6924 C C . THR F 1 53 ? 21.172 22.346 -41.644 1.00 27.24 43 THR F C 1
ATOM 6925 O O . THR F 1 53 ? 21.322 22.710 -42.808 1.00 29.05 43 THR F O 1
ATOM 6929 N N . ILE F 1 54 ? 20.025 22.481 -40.981 1.00 41.65 44 ILE F N 1
ATOM 6930 C CA . ILE F 1 54 ? 18.828 23.078 -41.574 1.00 39.86 44 ILE F CA 1
ATOM 6931 C C . ILE F 1 54 ? 18.655 24.553 -41.170 1.00 37.97 44 ILE F C 1
ATOM 6932 O O . ILE F 1 54 ? 18.770 24.907 -39.994 1.00 37.19 44 ILE F O 1
ATOM 6937 N N . GLU F 1 55 ? 18.386 25.409 -42.152 1.00 35.27 45 GLU F N 1
ATOM 6938 C CA . GLU F 1 55 ? 18.157 26.838 -41.909 1.00 32.76 45 GLU F CA 1
ATOM 6939 C C . GLU F 1 55 ? 16.666 27.100 -42.138 1.00 29.99 45 GLU F C 1
ATOM 6940 O O . GLU F 1 55 ? 16.190 27.001 -43.265 1.00 31.08 45 GLU F O 1
ATOM 6946 N N . LEU F 1 56 ? 15.938 27.439 -41.077 1.00 25.38 46 LEU F N 1
ATOM 6947 C CA . LEU F 1 56 ? 14.498 27.689 -41.168 1.00 22.41 46 LEU F CA 1
ATOM 6948 C C . LEU F 1 56 ? 14.110 28.908 -42.002 1.00 22.52 46 LEU F C 1
ATOM 6949 O O . LEU F 1 56 ? 12.993 28.987 -42.520 1.00 21.84 46 LEU F O 1
ATOM 6954 N N . SER F 1 57 ? 15.023 29.862 -42.126 1.00 31.59 47 SER F N 1
ATOM 6955 C CA . SER F 1 57 ? 14.749 31.051 -42.918 1.00 32.91 47 SER F CA 1
ATOM 6956 C C . SER F 1 57 ? 14.695 30.662 -44.402 1.00 34.90 47 SER F C 1
ATOM 6957 O O . SER F 1 57 ? 14.156 31.395 -45.233 1.00 35.28 47 SER F O 1
ATOM 6960 N N . GLU F 1 58 ? 15.254 29.499 -44.723 1.00 28.62 48 GLU F N 1
ATOM 6961 C CA . GLU F 1 58 ? 15.277 29.009 -46.096 1.00 30.17 48 GLU F CA 1
ATOM 6962 C C . GLU F 1 58 ? 14.114 28.078 -46.385 1.00 28.83 48 GLU F C 1
ATOM 6963 O O . GLU F 1 58 ? 14.060 27.446 -47.440 1.00 29.56 48 GLU F O 1
ATOM 6969 N N . LEU F 1 59 ? 13.181 28.004 -45.443 1.00 26.98 49 LEU F N 1
ATOM 6970 C CA . LEU F 1 59 ? 12.005 27.158 -45.589 1.00 26.16 49 LEU F CA 1
ATOM 6971 C C . LEU F 1 59 ? 10.724 27.968 -45.397 1.00 24.29 49 LEU F C 1
ATOM 6972 O O . LEU F 1 59 ? 9.643 27.407 -45.196 1.00 22.95 49 LEU F O 1
ATOM 6977 N N . ILE F 1 60 ? 10.857 29.288 -45.470 1.00 31.81 50 ILE F N 1
ATOM 6978 C CA . ILE F 1 60 ? 9.738 30.205 -45.300 1.00 30.25 50 ILE F CA 1
ATOM 6979 C C . ILE F 1 60 ? 8.486 29.849 -46.107 1.00 30.57 50 ILE F C 1
ATOM 6980 O O . ILE F 1 60 ? 7.424 29.582 -45.539 1.00 27.90 50 ILE F O 1
ATOM 6985 N N . PRO F 1 61 ? 8.585 29.849 -47.443 1.00 26.44 51 PRO F N 1
ATOM 6986 C CA . PRO F 1 61 ? 7.391 29.513 -48.226 1.00 27.13 51 PRO F CA 1
ATOM 6987 C C . PRO F 1 61 ? 6.785 28.139 -47.921 1.00 27.72 51 PRO F C 1
ATOM 6988 O O . PRO F 1 61 ? 5.590 27.923 -48.148 1.00 27.52 51 PRO F O 1
ATOM 6992 N N . ASP F 1 62 ? 7.595 27.213 -47.408 1.00 33.68 52 ASP F N 1
ATOM 6993 C CA . ASP F 1 62 ? 7.087 25.884 -47.075 1.00 34.21 52 ASP F CA 1
ATOM 6994 C C . ASP F 1 62 ? 6.274 25.952 -45.779 1.00 32.51 52 ASP F C 1
ATOM 6995 O O . ASP F 1 62 ? 5.141 25.461 -45.719 1.00 31.84 52 ASP F O 1
ATOM 7000 N N . LEU F 1 63 ? 6.854 26.551 -44.740 1.00 33.57 53 LEU F N 1
ATOM 7001 C CA . LEU F 1 63 ? 6.143 26.703 -43.475 1.00 32.06 53 LEU F CA 1
ATOM 7002 C C . LEU F 1 63 ? 4.868 27.494 -43.744 1.00 32.30 53 LEU F C 1
ATOM 7003 O O . LEU F 1 63 ? 3.808 27.190 -43.201 1.00 32.01 53 LEU F O 1
ATOM 7016 N N . THR F 1 65 ? 3.033 27.441 -46.131 1.00 29.62 55 THR F N 1
ATOM 7017 C CA . THR F 1 65 ? 2.026 26.632 -46.815 1.00 29.98 55 THR F CA 1
ATOM 7018 C C . THR F 1 65 ? 1.414 25.597 -45.885 1.00 29.89 55 THR F C 1
ATOM 7019 O O . THR F 1 65 ? 0.219 25.304 -45.968 1.00 28.86 55 THR F O 1
ATOM 7023 N N . ALA F 1 66 ? 2.247 25.047 -45.007 1.00 38.73 56 ALA F N 1
ATOM 7024 C CA . ALA F 1 66 ? 1.807 24.037 -44.060 1.00 38.92 56 ALA F CA 1
ATOM 7025 C C . ALA F 1 66 ? 0.873 24.625 -43.014 1.00 38.04 56 ALA F C 1
ATOM 7026 O O . ALA F 1 66 ? 0.335 23.903 -42.176 1.00 37.75 56 ALA F O 1
ATOM 7036 N N . THR F 1 68 ? -1.572 27.383 -43.958 1.00 50.38 58 THR F N 1
ATOM 7037 C CA . THR F 1 68 ? -2.798 27.632 -44.703 1.00 51.48 58 THR F CA 1
ATOM 7038 C C . THR F 1 68 ? -3.380 26.324 -45.248 1.00 53.71 58 THR F C 1
ATOM 7039 O O . THR F 1 68 ? -4.591 26.208 -45.432 1.00 53.78 58 THR F O 1
ATOM 7043 N N . THR F 1 69 ? -2.508 25.352 -45.515 1.00 54.68 59 THR F N 1
ATOM 7044 C CA . THR F 1 69 ? -2.917 24.043 -46.034 1.00 56.93 59 THR F CA 1
ATOM 7045 C C . THR F 1 69 ? -2.506 22.968 -45.033 1.00 58.42 59 THR F C 1
ATOM 7046 O O . THR F 1 69 ? -1.715 23.232 -44.133 1.00 59.54 59 THR F O 1
ATOM 7050 N N . ARG F 1 70 ? -3.030 21.758 -45.191 1.00 58.44 60 ARG F N 1
ATOM 7051 C CA . ARG F 1 70 ? -2.709 20.676 -44.268 1.00 59.37 60 ARG F CA 1
ATOM 7052 C C . ARG F 1 70 ? -1.558 19.788 -44.745 1.00 60.91 60 ARG F C 1
ATOM 7053 O O . ARG F 1 70 ? -0.921 19.110 -43.939 1.00 61.08 60 ARG F O 1
ATOM 7061 N N . VAL F 1 71 ? -1.293 19.782 -46.049 1.00 53.45 61 VAL F N 1
ATOM 7062 C CA . VAL F 1 71 ? -0.216 18.947 -46.578 1.00 54.34 61 VAL F CA 1
ATOM 7063 C C . VAL F 1 71 ? 1.070 19.719 -46.856 1.00 53.61 61 VAL F C 1
ATOM 7064 O O . VAL F 1 71 ? 1.053 20.868 -47.308 1.00 52.82 61 VAL F O 1
ATOM 7068 N N . HIS F 1 72 ? 2.184 19.053 -46.574 1.00 46.79 62 HIS F N 1
ATOM 7069 C CA . HIS F 1 72 ? 3.514 19.617 -46.730 1.00 45.94 62 HIS F CA 1
ATOM 7070 C C . HIS F 1 72 ? 3.997 19.588 -48.168 1.00 47.65 62 HIS F C 1
ATOM 7071 O O . HIS F 1 72 ? 3.324 19.048 -49.044 1.00 49.04 62 HIS F O 1
ATOM 7078 N N . THR F 1 73 ? 5.169 20.180 -48.398 1.00 33.51 63 THR F N 1
ATOM 7079 C CA . THR F 1 73 ? 5.781 20.225 -49.723 1.00 34.50 63 THR F CA 1
ATOM 7080 C C . THR F 1 73 ? 6.925 19.215 -49.759 1.00 36.62 63 THR F C 1
ATOM 7081 O O . THR F 1 73 ? 7.342 18.711 -48.716 1.00 36.26 63 THR F O 1
ATOM 7085 N N . THR F 1 74 ? 7.437 18.919 -50.950 1.00 48.40 64 THR F N 1
ATOM 7086 C CA . THR F 1 74 ? 8.534 17.965 -51.068 1.00 49.98 64 THR F CA 1
ATOM 7087 C C . THR F 1 74 ? 9.683 18.357 -50.152 1.00 48.42 64 THR F C 1
ATOM 7088 O O . THR F 1 74 ? 10.064 17.597 -49.263 1.00 48.47 64 THR F O 1
ATOM 7092 N N . LYS F 1 75 ? 10.224 19.549 -50.375 1.00 41.80 65 LYS F N 1
ATOM 7093 C CA . LYS F 1 75 ? 11.345 20.048 -49.588 1.00 40.69 65 LYS F CA 1
ATOM 7094 C C . LYS F 1 75 ? 11.119 19.837 -48.088 1.00 38.23 65 LYS F C 1
ATOM 7095 O O . LYS F 1 75 ? 11.974 19.266 -47.405 1.00 37.98 65 LYS F O 1
ATOM 7101 N N . LEU F 1 76 ? 9.969 20.289 -47.584 1.00 34.90 66 LEU F N 1
ATOM 7102 C CA . LEU F 1 76 ? 9.647 20.133 -46.165 1.00 32.58 66 LEU F CA 1
ATOM 7103 C C . LEU F 1 76 ? 9.501 18.659 -45.777 1.00 33.79 66 LEU F C 1
ATOM 7104 O O . LEU F 1 76 ? 10.012 18.230 -44.746 1.00 32.80 66 LEU F O 1
ATOM 7109 N N . GLU F 1 77 ? 8.802 17.886 -46.602 1.00 55.50 67 GLU F N 1
ATOM 7110 C CA . GLU F 1 77 ? 8.599 16.471 -46.313 1.00 58.15 67 GLU F CA 1
ATOM 7111 C C . GLU F 1 77 ? 9.908 15.686 -46.285 1.00 59.65 67 GLU F C 1
ATOM 7112 O O . GLU F 1 77 ? 10.024 14.698 -45.560 1.00 60.18 67 GLU F O 1
ATOM 7118 N N . GLU F 1 78 ? 10.894 16.122 -47.065 1.00 38.39 68 GLU F N 1
ATOM 7119 C CA . GLU F 1 78 ? 12.187 15.439 -47.100 1.00 40.63 68 GLU F CA 1
ATOM 7120 C C . GLU F 1 78 ? 13.068 15.906 -45.947 1.00 38.54 68 GLU F C 1
ATOM 7121 O O . GLU F 1 78 ? 14.054 15.256 -45.602 1.00 39.71 68 GLU F O 1
ATOM 7127 N N . ILE F 1 79 ? 12.714 17.042 -45.358 1.00 47.37 69 ILE F N 1
ATOM 7128 C CA . ILE F 1 79 ? 13.477 17.579 -44.241 1.00 45.62 69 ILE F CA 1
ATOM 7129 C C . ILE F 1 79 ? 13.080 16.870 -42.950 1.00 43.67 69 ILE F C 1
ATOM 7130 O O . ILE F 1 79 ? 13.936 16.362 -42.221 1.00 43.33 69 ILE F O 1
ATOM 7135 N N . THR F 1 80 ? 11.777 16.836 -42.681 1.00 43.75 70 THR F N 1
ATOM 7136 C CA . THR F 1 80 ? 11.263 16.191 -41.484 1.00 42.11 70 THR F CA 1
ATOM 7137 C C . THR F 1 80 ? 11.680 14.728 -41.438 1.00 44.47 70 THR F C 1
ATOM 7138 O O . THR F 1 80 ? 12.093 14.232 -40.389 1.00 44.25 70 THR F O 1
ATOM 7142 N N . SER F 1 81 ? 11.585 14.039 -42.571 1.00 45.87 71 SER F N 1
ATOM 7143 C CA . SER F 1 81 ? 11.978 12.635 -42.626 1.00 47.39 71 SER F CA 1
ATOM 7144 C C . SER F 1 81 ? 13.433 12.466 -42.205 1.00 47.70 71 SER F C 1
ATOM 7145 O O . SER F 1 81 ? 13.747 11.634 -41.353 1.00 48.36 71 SER F O 1
ATOM 7148 N N . ALA F 1 82 ? 14.318 13.260 -42.801 1.00 33.54 72 ALA F N 1
ATOM 7149 C CA . ALA F 1 82 ? 15.739 13.184 -42.482 1.00 33.31 72 ALA F CA 1
ATOM 7150 C C . ALA F 1 82 ? 15.961 13.545 -41.024 1.00 30.53 72 ALA F C 1
ATOM 7151 O O . ALA F 1 82 ? 16.883 13.037 -40.375 1.00 30.85 72 ALA F O 1
ATOM 7153 N N . LEU F 1 83 ? 15.110 14.427 -40.510 1.00 34.92 73 LEU F N 1
ATOM 7154 C CA . LEU F 1 83 ? 15.214 14.853 -39.125 1.00 31.57 73 LEU F CA 1
ATOM 7155 C C . LEU F 1 83 ? 14.901 13.684 -38.197 1.00 30.18 73 LEU F C 1
ATOM 7156 O O . LEU F 1 83 ? 15.723 13.307 -37.357 1.00 29.28 73 LEU F O 1
ATOM 7161 N N . SER F 1 84 ? 13.715 13.109 -38.369 1.00 27.14 74 SER F N 1
ATOM 7162 C CA . SER F 1 84 ? 13.267 11.988 -37.546 1.00 27.61 74 SER F CA 1
ATOM 7163 C C . SER F 1 84 ? 14.128 10.743 -37.698 1.00 30.10 74 SER F C 1
ATOM 7164 O O . SER F 1 84 ? 13.924 9.762 -36.989 1.00 30.37 74 SER F O 1
ATOM 7167 N N . ALA F 1 85 ? 15.087 10.780 -38.616 1.00 25.03 75 ALA F N 1
ATOM 7168 C CA . ALA F 1 85 ? 15.935 9.624 -38.861 1.00 27.53 75 ALA F CA 1
ATOM 7169 C C . ALA F 1 85 ? 17.368 9.845 -38.428 1.00 27.76 75 ALA F C 1
ATOM 7170 O O . ALA F 1 85 ? 18.177 8.919 -38.453 1.00 29.54 75 ALA F O 1
ATOM 7172 N N . SER F 1 86 ? 17.695 11.073 -38.046 1.00 34.45 76 SER F N 1
ATOM 7173 C CA . SER F 1 86 ? 19.052 11.358 -37.603 1.00 35.16 76 SER F CA 1
ATOM 7174 C C . SER F 1 86 ? 19.248 10.677 -36.257 1.00 34.41 76 SER F C 1
ATOM 7175 O O . SER F 1 86 ? 18.278 10.302 -35.602 1.00 33.23 76 SER F O 1
ATOM 7178 N N . ASP F 1 87 ? 20.500 10.495 -35.856 1.00 45.73 77 ASP F N 1
ATOM 7179 C CA . ASP F 1 87 ? 20.795 9.859 -34.580 1.00 45.49 77 ASP F CA 1
ATOM 7180 C C . ASP F 1 87 ? 20.764 10.908 -33.475 1.00 42.31 77 ASP F C 1
ATOM 7181 O O . ASP F 1 87 ? 20.199 10.688 -32.406 1.00 41.48 77 ASP F O 1
ATOM 7186 N N . GLY F 1 88 ? 21.374 12.052 -33.756 1.00 36.52 78 GLY F N 1
ATOM 7187 C CA . GLY F 1 88 ? 21.412 13.139 -32.801 1.00 32.13 78 GLY F CA 1
ATOM 7188 C C . GLY F 1 88 ? 20.716 14.368 -33.357 1.00 30.66 78 GLY F C 1
ATOM 7189 O O . GLY F 1 88 ? 20.237 14.371 -34.496 1.00 31.12 78 GLY F O 1
ATOM 7190 N N . LEU F 1 89 ? 20.668 15.422 -32.551 1.00 31.73 79 LEU F N 1
ATOM 7191 C CA . LEU F 1 89 ? 20.014 16.656 -32.952 1.00 29.27 79 LEU F CA 1
ATOM 7192 C C . LEU F 1 89 ? 20.487 17.828 -32.116 1.00 27.96 79 LEU F C 1
ATOM 7193 O O . LEU F 1 89 ? 20.825 17.673 -30.945 1.00 27.99 79 LEU F O 1
ATOM 7198 N N . VAL F 1 90 ? 20.512 18.997 -32.738 1.00 25.94 80 VAL F N 1
ATOM 7199 C CA . VAL F 1 90 ? 20.889 20.232 -32.073 1.00 23.34 80 VAL F CA 1
ATOM 7200 C C . VAL F 1 90 ? 19.930 21.318 -32.535 1.00 21.90 80 VAL F C 1
ATOM 7201 O O . VAL F 1 90 ? 19.729 21.510 -33.737 1.00 23.41 80 VAL F O 1
ATOM 7205 N N . VAL F 1 91 ? 19.324 22.019 -31.590 1.00 18.64 81 VAL F N 1
ATOM 7206 C CA . VAL F 1 91 ? 18.395 23.076 -31.944 1.00 17.05 81 VAL F CA 1
ATOM 7207 C C . VAL F 1 91 ? 18.941 24.396 -31.437 1.00 16.69 81 VAL F C 1
ATOM 7208 O O . VAL F 1 91 ? 19.313 24.521 -30.272 1.00 17.11 81 VAL F O 1
ATOM 7212 N N . ALA F 1 92 ? 19.005 25.378 -32.328 1.00 18.39 82 ALA F N 1
ATOM 7213 C CA . ALA F 1 92 ? 19.519 26.689 -31.973 1.00 17.68 82 ALA F CA 1
ATOM 7214 C C . ALA F 1 92 ? 18.526 27.757 -32.399 1.00 16.79 82 ALA F C 1
ATOM 7215 O O . ALA F 1 92 ? 17.819 27.598 -33.387 1.00 16.75 82 ALA F O 1
ATOM 7217 N N . THR F 1 93 ? 18.480 28.855 -31.653 1.00 21.77 83 THR F N 1
ATOM 7218 C CA . THR F 1 93 ? 17.556 29.926 -31.974 1.00 21.65 83 THR F CA 1
ATOM 7219 C C . THR F 1 93 ? 17.908 31.260 -31.334 1.00 21.26 83 THR F C 1
ATOM 7220 O O . THR F 1 93 ? 18.540 31.306 -30.281 1.00 21.23 83 THR F O 1
ATOM 7224 N N . PRO F 1 94 ? 17.521 32.369 -31.985 1.00 21.52 84 PRO F N 1
ATOM 7225 C CA . PRO F 1 94 ? 17.790 33.705 -31.449 1.00 21.89 84 PRO F CA 1
ATOM 7226 C C . PRO F 1 94 ? 16.757 33.895 -30.352 1.00 19.99 84 PRO F C 1
ATOM 7227 O O . PRO F 1 94 ? 15.875 33.053 -30.181 1.00 19.83 84 PRO F O 1
ATOM 7231 N N . VAL F 1 95 ? 16.847 34.990 -29.614 1.00 24.07 85 VAL F N 1
ATOM 7232 C CA . VAL F 1 95 ? 15.884 35.241 -28.552 1.00 22.77 85 VAL F CA 1
ATOM 7233 C C . VAL F 1 95 ? 15.075 36.509 -28.840 1.00 22.74 85 VAL F C 1
ATOM 7234 O O . VAL F 1 95 ? 15.554 37.620 -28.616 1.00 23.52 85 VAL F O 1
ATOM 7238 N N . PHE F 1 96 ? 13.859 36.328 -29.359 1.00 20.80 86 PHE F N 1
ATOM 7239 C CA . PHE F 1 96 ? 12.955 37.445 -29.671 1.00 19.93 86 PHE F CA 1
ATOM 7240 C C . PHE F 1 96 ? 11.876 37.501 -28.595 1.00 17.68 86 PHE F C 1
ATOM 7241 O O . PHE F 1 96 ? 11.280 36.480 -28.266 1.00 16.68 86 PHE F O 1
ATOM 7249 N N . LYS F 1 97 ? 11.616 38.696 -28.077 1.00 20.02 87 LYS F N 1
ATOM 7250 C CA . LYS F 1 97 ? 10.622 38.899 -27.032 1.00 18.59 87 LYS F CA 1
ATOM 7251 C C . LYS F 1 97 ? 10.897 38.044 -25.806 1.00 18.17 87 LYS F C 1
ATOM 7252 O O . LYS F 1 97 ? 9.974 37.504 -25.198 1.00 17.90 87 LYS F O 1
ATOM 7258 N N . ALA F 1 98 ? 12.171 37.919 -25.456 1.00 15.56 88 ALA F N 1
ATOM 7259 C CA . ALA F 1 98 ? 12.594 37.172 -24.285 1.00 14.85 88 ALA F CA 1
ATOM 7260 C C . ALA F 1 98 ? 12.251 35.691 -24.309 1.00 14.48 88 ALA F C 1
ATOM 7261 O O . ALA F 1 98 ? 12.027 35.080 -23.255 1.00 14.18 88 ALA F O 1
ATOM 7263 N N . SER F 1 99 ? 12.193 35.116 -25.507 1.00 22.41 89 SER F N 1
ATOM 7264 C CA . SER F 1 99 ? 11.926 33.685 -25.659 1.00 22.10 89 SER F CA 1
ATOM 7265 C C . SER F 1 99 ? 12.336 33.208 -27.046 1.00 22.59 89 SER F C 1
ATOM 7266 O O . SER F 1 99 ? 12.920 33.971 -27.821 1.00 24.07 89 SER F O 1
ATOM 7269 N N . TYR F 1 100 ? 12.037 31.956 -27.375 1.00 14.29 90 TYR F N 1
ATOM 7270 C CA . TYR F 1 100 ? 12.419 31.469 -28.688 1.00 14.99 90 TYR F CA 1
ATOM 7271 C C . TYR F 1 100 ? 11.615 32.110 -29.815 1.00 15.02 90 TYR F C 1
ATOM 7272 O O . TYR F 1 100 ? 10.570 32.720 -29.604 1.00 14.15 90 TYR F O 1
ATOM 7281 N N . THR F 1 101 ? 12.149 31.972 -31.015 1.00 22.59 91 THR F N 1
ATOM 7282 C CA . THR F 1 101 ? 11.568 32.515 -32.228 1.00 24.58 91 THR F CA 1
ATOM 7283 C C . THR F 1 101 ? 10.248 31.857 -32.629 1.00 24.05 91 THR F C 1
ATOM 7284 O O . THR F 1 101 ? 10.038 30.661 -32.401 1.00 23.77 91 THR F O 1
ATOM 7288 N N . GLY F 1 102 ? 9.355 32.654 -33.210 1.00 22.63 92 GLY F N 1
ATOM 7289 C CA . GLY F 1 102 ? 8.077 32.131 -33.644 1.00 21.24 92 GLY F CA 1
ATOM 7290 C C . GLY F 1 102 ? 8.295 31.229 -34.841 1.00 22.83 92 GLY F C 1
ATOM 7291 O O . GLY F 1 102 ? 7.657 30.186 -34.960 1.00 22.93 92 GLY F O 1
ATOM 7292 N N . LEU F 1 103 ? 9.191 31.647 -35.733 1.00 15.81 93 LEU F N 1
ATOM 7293 C CA . LEU F 1 103 ? 9.522 30.884 -36.933 1.00 17.34 93 LEU F CA 1
ATOM 7294 C C . LEU F 1 103 ? 10.045 29.543 -36.458 1.00 17.90 93 LEU F C 1
ATOM 7295 O O . LEU F 1 103 ? 9.749 28.493 -37.036 1.00 17.92 93 LEU F O 1
ATOM 7300 N N . PHE F 1 104 ? 10.825 29.602 -35.386 1.00 18.66 94 PHE F N 1
ATOM 7301 C CA . PHE F 1 104 ? 11.407 28.423 -34.780 1.00 18.82 94 PHE F CA 1
ATOM 7302 C C . PHE F 1 104 ? 10.298 27.505 -34.273 1.00 17.45 94 PHE F C 1
ATOM 7303 O O . PHE F 1 104 ? 10.304 26.304 -34.543 1.00 17.75 94 PHE F O 1
ATOM 7311 N N . LYS F 1 105 ? 9.354 28.082 -33.531 1.00 23.73 95 LYS F N 1
ATOM 7312 C CA . LYS F 1 105 ? 8.248 27.323 -32.960 1.00 21.78 95 LYS F CA 1
ATOM 7313 C C . LYS F 1 105 ? 7.344 26.759 -34.045 1.00 22.98 95 LYS F C 1
ATOM 7314 O O . LYS F 1 105 ? 6.855 25.635 -33.936 1.00 23.24 95 LYS F O 1
ATOM 7328 N N . PHE F 1 107 ? 8.025 25.686 -36.987 1.00 20.60 97 PHE F N 1
ATOM 7329 C CA . PHE F 1 107 ? 8.604 24.466 -37.537 1.00 23.40 97 PHE F CA 1
ATOM 7330 C C . PHE F 1 107 ? 8.278 23.238 -36.690 1.00 23.46 97 PHE F C 1
ATOM 7331 O O . PHE F 1 107 ? 7.904 22.182 -37.221 1.00 23.88 97 PHE F O 1
ATOM 7339 N N . PHE F 1 108 ? 8.431 23.370 -35.375 1.00 22.59 98 PHE F N 1
ATOM 7340 C CA . PHE F 1 108 ? 8.141 22.254 -34.484 1.00 22.28 98 PHE F CA 1
ATOM 7341 C C . PHE F 1 108 ? 6.651 21.960 -34.455 1.00 22.02 98 PHE F C 1
ATOM 7342 O O . PHE F 1 108 ? 6.246 20.806 -34.326 1.00 23.35 98 PHE F O 1
ATOM 7350 N N . ASP F 1 109 ? 5.833 23.001 -34.584 1.00 19.92 99 ASP F N 1
ATOM 7351 C CA . ASP F 1 109 ? 4.392 22.808 -34.588 1.00 20.03 99 ASP F CA 1
ATOM 7352 C C . ASP F 1 109 ? 3.974 21.936 -35.765 1.00 21.93 99 ASP F C 1
ATOM 7353 O O . ASP F 1 109 ? 3.011 21.180 -35.687 1.00 22.63 99 ASP F O 1
ATOM 7358 N N . ILE F 1 110 ? 4.720 22.052 -36.855 1.00 22.32 100 ILE F N 1
ATOM 7359 C CA . ILE F 1 110 ? 4.439 21.327 -38.085 1.00 23.90 100 ILE F CA 1
ATOM 7360 C C . ILE F 1 110 ? 4.817 19.849 -38.075 1.00 26.41 100 ILE F C 1
ATOM 7361 O O . ILE F 1 110 ? 4.378 19.083 -38.929 1.00 27.40 100 ILE F O 1
ATOM 7366 N N . LEU F 1 111 ? 5.639 19.458 -37.113 1.00 19.30 101 LEU F N 1
ATOM 7367 C CA . LEU F 1 111 ? 6.074 18.076 -36.994 1.00 22.29 101 LEU F CA 1
ATOM 7368 C C . LEU F 1 111 ? 4.971 17.155 -36.477 1.00 23.13 101 LEU F C 1
ATOM 7369 O O . LEU F 1 111 ? 4.024 17.603 -35.825 1.00 22.20 101 LEU F O 1
ATOM 7374 N N . ASP F 1 112 ? 5.104 15.865 -36.776 1.00 38.94 102 ASP F N 1
ATOM 7375 C CA . ASP F 1 112 ? 4.145 14.869 -36.313 1.00 40.71 102 ASP F CA 1
ATOM 7376 C C . ASP F 1 112 ? 4.409 14.562 -34.839 1.00 39.65 102 ASP F C 1
ATOM 7377 O O . ASP F 1 112 ? 5.529 14.726 -34.348 1.00 40.12 102 ASP F O 1
ATOM 7382 N N . THR F 1 113 ? 3.366 14.117 -34.147 1.00 35.49 103 THR F N 1
ATOM 7383 C CA . THR F 1 113 ? 3.429 13.762 -32.734 1.00 35.01 103 THR F CA 1
ATOM 7384 C C . THR F 1 113 ? 4.722 13.059 -32.312 1.00 35.58 103 THR F C 1
ATOM 7385 O O . THR F 1 113 ? 5.445 13.539 -31.441 1.00 34.76 103 THR F O 1
ATOM 7389 N N . ASP F 1 114 ? 5.003 11.926 -32.944 1.00 43.89 104 ASP F N 1
ATOM 7390 C CA . ASP F 1 114 ? 6.174 11.116 -32.635 1.00 44.71 104 ASP F CA 1
ATOM 7391 C C . ASP F 1 114 ? 7.382 11.386 -33.531 1.00 44.26 104 ASP F C 1
ATOM 7392 O O . ASP F 1 114 ? 8.165 10.478 -33.811 1.00 46.04 104 ASP F O 1
ATOM 7397 N N . ALA F 1 115 ? 7.549 12.630 -33.963 1.00 23.82 105 ALA F N 1
ATOM 7398 C CA . ALA F 1 115 ? 8.657 12.990 -34.848 1.00 23.28 105 ALA F CA 1
ATOM 7399 C C . ALA F 1 115 ? 10.044 12.977 -34.213 1.00 22.70 105 ALA F C 1
ATOM 7400 O O . ALA F 1 115 ? 11.035 12.732 -34.899 1.00 23.99 105 ALA F O 1
ATOM 7402 N N . LEU F 1 116 ? 10.126 13.246 -32.915 1.00 28.03 106 LEU F N 1
ATOM 7403 C CA . LEU F 1 116 ? 11.420 13.268 -32.236 1.00 27.73 106 LEU F CA 1
ATOM 7404 C C . LEU F 1 116 ? 11.466 12.412 -30.976 1.00 26.71 106 LEU F C 1
ATOM 7405 O O . LEU F 1 116 ? 12.300 12.633 -30.102 1.00 26.66 106 LEU F O 1
ATOM 7410 N N . THR F 1 117 ? 10.573 11.434 -30.876 1.00 25.38 107 THR F N 1
ATOM 7411 C CA . THR F 1 117 ? 10.542 10.561 -29.701 1.00 24.62 107 THR F CA 1
ATOM 7412 C C . THR F 1 117 ? 11.868 9.822 -29.530 1.00 25.47 107 THR F C 1
ATOM 7413 O O . THR F 1 117 ? 12.261 9.036 -30.391 1.00 27.38 107 THR F O 1
ATOM 7417 N N . GLY F 1 118 ? 12.559 10.092 -28.429 1.00 23.09 108 GLY F N 1
ATOM 7418 C CA . GLY F 1 118 ? 13.817 9.416 -28.154 1.00 23.71 108 GLY F CA 1
ATOM 7419 C C . GLY F 1 118 ? 15.044 10.061 -28.759 1.00 24.46 108 GLY F C 1
ATOM 7420 O O . GLY F 1 118 ? 16.157 9.541 -28.634 1.00 25.94 108 GLY F O 1
ATOM 7429 N N . PRO F 1 120 ? 18.168 12.149 -29.022 1.00 19.11 110 PRO F N 1
ATOM 7430 C CA . PRO F 1 120 ? 19.168 12.753 -28.130 1.00 18.13 110 PRO F CA 1
ATOM 7431 C C . PRO F 1 120 ? 19.296 14.198 -28.620 1.00 18.38 110 PRO F C 1
ATOM 7432 O O . PRO F 1 120 ? 19.451 14.424 -29.815 1.00 20.24 110 PRO F O 1
ATOM 7436 N N . THR F 1 121 ? 19.259 15.172 -27.717 1.00 18.99 111 THR F N 1
ATOM 7437 C CA . THR F 1 121 ? 19.278 16.559 -28.162 1.00 17.33 111 THR F CA 1
ATOM 7438 C C . THR F 1 121 ? 20.028 17.576 -27.317 1.00 16.96 111 THR F C 1
ATOM 7439 O O . THR F 1 121 ? 20.067 17.481 -26.090 1.00 15.50 111 THR F O 1
ATOM 7443 N N . ILE F 1 122 ? 20.605 18.562 -27.997 1.00 22.28 112 ILE F N 1
ATOM 7444 C CA . ILE F 1 122 ? 21.283 19.666 -27.338 1.00 20.45 112 ILE F CA 1
ATOM 7445 C C . ILE F 1 122 ? 20.361 20.849 -27.655 1.00 19.53 112 ILE F C 1
ATOM 7446 O O . ILE F 1 122 ? 19.878 20.974 -28.784 1.00 19.85 112 ILE F O 1
ATOM 7451 N N . ILE F 1 123 ? 20.087 21.698 -26.673 1.00 18.23 113 ILE F N 1
ATOM 7452 C CA . ILE F 1 123 ? 19.259 22.868 -26.929 1.00 15.84 113 ILE F CA 1
ATOM 7453 C C . ILE F 1 123 ? 20.131 24.086 -26.697 1.00 15.90 113 ILE F C 1
ATOM 7454 O O . ILE F 1 123 ? 20.932 24.108 -25.764 1.00 16.27 113 ILE F O 1
ATOM 7459 N N . ALA F 1 124 ? 20.002 25.090 -27.560 1.00 9.12 114 ALA F N 1
ATOM 7460 C CA . ALA F 1 124 ? 20.822 26.293 -27.428 1.00 10.25 114 ALA F CA 1
ATOM 7461 C C . ALA F 1 124 ? 20.110 27.554 -27.890 1.00 10.48 114 ALA F C 1
ATOM 7462 O O . ALA F 1 124 ? 19.118 27.499 -28.606 1.00 10.31 114 ALA F O 1
ATOM 7464 N N . ALA F 1 125 ? 20.639 28.693 -27.483 1.00 15.72 115 ALA F N 1
ATOM 7465 C CA . ALA F 1 125 ? 20.055 29.969 -27.840 1.00 16.56 115 ALA F CA 1
ATOM 7466 C C . ALA F 1 125 ? 21.150 31.022 -27.797 1.00 18.73 115 ALA F C 1
ATOM 7467 O O . ALA F 1 125 ? 22.203 30.809 -27.191 1.00 19.86 115 ALA F O 1
ATOM 7469 N N . THR F 1 126 ? 20.902 32.159 -28.433 1.00 24.72 116 THR F N 1
ATOM 7470 C CA . THR F 1 126 ? 21.894 33.218 -28.456 1.00 27.63 116 THR F CA 1
ATOM 7471 C C . THR F 1 126 ? 21.325 34.639 -28.382 1.00 27.94 116 THR F C 1
ATOM 7472 O O . THR F 1 126 ? 20.440 35.012 -29.152 1.00 28.04 116 THR F O 1
ATOM 7476 N N . ALA F 1 127 ? 21.847 35.418 -27.440 1.00 16.53 117 ALA F N 1
ATOM 7477 C CA . ALA F 1 127 ? 21.437 36.805 -27.246 1.00 17.32 117 ALA F CA 1
ATOM 7478 C C . ALA F 1 127 ? 22.665 37.628 -26.849 1.00 19.58 117 ALA F C 1
ATOM 7479 O O . ALA F 1 127 ? 23.769 37.095 -26.742 1.00 20.98 117 ALA F O 1
ATOM 7481 N N . GLY F 1 128 ? 22.476 38.924 -26.638 1.00 32.11 118 GLY F N 1
ATOM 7482 C CA . GLY F 1 128 ? 23.592 39.760 -26.252 1.00 34.68 118 GLY F CA 1
ATOM 7483 C C . GLY F 1 128 ? 24.044 39.386 -24.857 1.00 35.71 118 GLY F C 1
ATOM 7484 O O . GLY F 1 128 ? 25.096 38.761 -24.673 1.00 37.13 118 GLY F O 1
ATOM 7485 N N . SER F 1 129 ? 23.239 39.771 -23.870 1.00 30.79 119 SER F N 1
ATOM 7486 C CA . SER F 1 129 ? 23.536 39.473 -22.476 1.00 29.75 119 SER F CA 1
ATOM 7487 C C . SER F 1 129 ? 23.112 38.039 -22.152 1.00 27.53 119 SER F C 1
ATOM 7488 O O . SER F 1 129 ? 22.746 37.263 -23.037 1.00 26.08 119 SER F O 1
ATOM 7491 N N . ALA F 1 130 ? 23.150 37.707 -20.870 1.00 19.78 120 ALA F N 1
ATOM 7492 C CA . ALA F 1 130 ? 22.770 36.382 -20.413 1.00 18.29 120 ALA F CA 1
ATOM 7493 C C . ALA F 1 130 ? 21.483 36.417 -19.588 1.00 16.60 120 ALA F C 1
ATOM 7494 O O . ALA F 1 130 ? 20.967 35.369 -19.209 1.00 14.74 120 ALA F O 1
ATOM 7496 N N . ARG F 1 131 ? 20.958 37.613 -19.328 1.00 35.60 121 ARG F N 1
ATOM 7497 C CA . ARG F 1 131 ? 19.744 37.766 -18.526 1.00 34.67 121 ARG F CA 1
ATOM 7498 C C . ARG F 1 131 ? 18.520 36.986 -19.021 1.00 32.10 121 ARG F C 1
ATOM 7499 O O . ARG F 1 131 ? 17.518 36.887 -18.311 1.00 30.25 121 ARG F O 1
ATOM 7507 N N . HIS F 1 132 ? 18.588 36.440 -20.231 1.00 33.30 122 HIS F N 1
ATOM 7508 C CA . HIS F 1 132 ? 17.472 35.661 -20.755 1.00 31.61 122 HIS F CA 1
ATOM 7509 C C . HIS F 1 132 ? 17.862 34.189 -20.916 1.00 30.96 122 HIS F C 1
ATOM 7510 O O . HIS F 1 132 ? 17.180 33.427 -21.615 1.00 30.32 122 HIS F O 1
ATOM 7517 N N . SER F 1 133 ? 18.945 33.785 -20.256 1.00 25.44 123 SER F N 1
ATOM 7518 C CA . SER F 1 133 ? 19.432 32.412 -20.369 1.00 25.62 123 SER F CA 1
ATOM 7519 C C . SER F 1 133 ? 18.441 31.346 -19.914 1.00 24.25 123 SER F C 1
ATOM 7520 O O . SER F 1 133 ? 18.565 30.180 -20.300 1.00 24.57 123 SER F O 1
ATOM 7523 N N . LEU F 1 134 ? 17.452 31.735 -19.114 1.00 32.67 124 LEU F N 1
ATOM 7524 C CA . LEU F 1 134 ? 16.473 30.763 -18.643 1.00 31.98 124 LEU F CA 1
ATOM 7525 C C . LEU F 1 134 ? 15.531 30.273 -19.744 1.00 30.98 124 LEU F C 1
ATOM 7526 O O . LEU F 1 134 ? 14.721 29.371 -19.517 1.00 31.07 124 LEU F O 1
ATOM 7531 N N . VAL F 1 135 ? 15.649 30.849 -20.937 1.00 19.93 125 VAL F N 1
ATOM 7532 C CA . VAL F 1 135 ? 14.828 30.433 -22.072 1.00 18.80 125 VAL F CA 1
ATOM 7533 C C . VAL F 1 135 ? 15.112 28.956 -22.408 1.00 18.63 125 VAL F C 1
ATOM 7534 O O . VAL F 1 135 ? 14.301 28.274 -23.042 1.00 17.70 125 VAL F O 1
ATOM 7538 N N . LEU F 1 136 ? 16.276 28.464 -21.995 1.00 19.08 126 LEU F N 1
ATOM 7539 C CA . LEU F 1 136 ? 16.621 27.071 -22.242 1.00 18.27 126 LEU F CA 1
ATOM 7540 C C . LEU F 1 136 ? 15.712 26.124 -21.448 1.00 16.81 126 LEU F C 1
ATOM 7541 O O . LEU F 1 136 ? 15.100 25.228 -22.018 1.00 17.14 126 LEU F O 1
ATOM 7546 N N . ASP F 1 137 ? 15.608 26.331 -20.138 1.00 20.41 127 ASP F N 1
ATOM 7547 C CA . ASP F 1 137 ? 14.776 25.457 -19.316 1.00 18.82 127 ASP F CA 1
ATOM 7548 C C . ASP F 1 137 ? 13.297 25.800 -19.213 1.00 17.74 127 ASP F C 1
ATOM 7549 O O . ASP F 1 137 ? 12.492 24.944 -18.858 1.00 16.62 127 ASP F O 1
ATOM 7554 N N . TYR F 1 138 ? 12.925 27.035 -19.526 1.00 20.00 128 TYR F N 1
ATOM 7555 C CA . TYR F 1 138 ? 11.530 27.426 -19.426 1.00 18.63 128 TYR F CA 1
ATOM 7556 C C . TYR F 1 138 ? 10.817 27.578 -20.763 1.00 18.28 128 TYR F C 1
ATOM 7557 O O . TYR F 1 138 ? 9.635 27.931 -20.812 1.00 18.16 128 TYR F O 1
ATOM 7566 N N . ALA F 1 139 ? 11.533 27.285 -21.845 1.00 15.69 129 ALA F N 1
ATOM 7567 C CA . ALA F 1 139 ? 10.965 27.392 -23.179 1.00 14.92 129 ALA F CA 1
ATOM 7568 C C . ALA F 1 139 ? 11.336 26.216 -24.087 1.00 16.10 129 ALA F C 1
ATOM 7569 O O . ALA F 1 139 ? 10.459 25.478 -24.528 1.00 15.62 129 ALA F O 1
ATOM 7571 N N . LEU F 1 140 ? 12.621 26.032 -24.373 1.00 15.07 130 LEU F N 1
ATOM 7572 C CA . LEU F 1 140 ? 13.018 24.934 -25.253 1.00 17.52 130 LEU F CA 1
ATOM 7573 C C . LEU F 1 140 ? 12.936 23.561 -24.599 1.00 17.20 130 LEU F C 1
ATOM 7574 O O . LEU F 1 140 ? 12.509 22.588 -25.229 1.00 18.23 130 LEU F O 1
ATOM 7579 N N . ARG F 1 141 ? 13.342 23.473 -23.339 1.00 16.68 131 ARG F N 1
ATOM 7580 C CA . ARG F 1 141 ? 13.312 22.192 -22.653 1.00 17.33 131 ARG F CA 1
ATOM 7581 C C . ARG F 1 141 ? 11.888 21.654 -22.659 1.00 16.16 131 ARG F C 1
ATOM 7582 O O . ARG F 1 141 ? 11.636 20.537 -23.129 1.00 16.69 131 ARG F O 1
ATOM 7590 N N . PRO F 1 142 ? 10.929 22.444 -22.148 1.00 15.11 132 PRO F N 1
ATOM 7591 C CA . PRO F 1 142 ? 9.541 21.970 -22.136 1.00 14.83 132 PRO F CA 1
ATOM 7592 C C . PRO F 1 142 ? 9.089 21.558 -23.535 1.00 15.28 132 PRO F C 1
ATOM 7593 O O . PRO F 1 142 ? 8.438 20.529 -23.710 1.00 15.92 132 PRO F O 1
ATOM 7597 N N . LEU F 1 143 ? 9.454 22.357 -24.530 1.00 12.35 133 LEU F N 1
ATOM 7598 C CA . LEU F 1 143 ? 9.090 22.054 -25.916 1.00 12.03 133 LEU F CA 1
ATOM 7599 C C . LEU F 1 143 ? 9.643 20.695 -26.340 1.00 13.33 133 LEU F C 1
ATOM 7600 O O . LEU F 1 143 ? 8.885 19.805 -26.749 1.00 13.06 133 LEU F O 1
ATOM 7605 N N . LEU F 1 144 ? 10.963 20.537 -26.252 1.00 12.62 134 LEU F N 1
ATOM 7606 C CA . LEU F 1 144 ? 11.592 19.272 -26.634 1.00 14.21 134 LEU F CA 1
ATOM 7607 C C . LEU F 1 144 ? 11.148 18.124 -25.744 1.00 14.19 134 LEU F C 1
ATOM 7608 O O . LEU F 1 144 ? 10.978 17.001 -26.216 1.00 15.35 134 LEU F O 1
ATOM 7613 N N . SER F 1 145 ? 10.949 18.404 -24.459 1.00 17.60 135 SER F N 1
ATOM 7614 C CA . SER F 1 145 ? 10.510 17.364 -23.538 1.00 18.98 135 SER F CA 1
ATOM 7615 C C . SER F 1 145 ? 9.113 16.891 -23.896 1.00 19.12 135 SER F C 1
ATOM 7616 O O . SER F 1 145 ? 8.830 15.693 -23.858 1.00 19.40 135 SER F O 1
ATOM 7619 N N . TYR F 1 146 ? 8.237 17.827 -24.247 1.00 18.04 136 TYR F N 1
ATOM 7620 C CA . TYR F 1 146 ? 6.880 17.451 -24.602 1.00 19.18 136 TYR F CA 1
ATOM 7621 C C . TYR F 1 146 ? 6.898 16.457 -25.760 1.00 20.73 136 TYR F C 1
ATOM 7622 O O . TYR F 1 146 ? 6.105 15.519 -25.789 1.00 21.63 136 TYR F O 1
ATOM 7639 N N . ARG F 1 148 ? 8.732 14.209 -26.184 1.00 20.15 138 ARG F N 1
ATOM 7640 C CA . ARG F 1 148 ? 9.413 13.031 -25.650 1.00 20.27 138 ARG F CA 1
ATOM 7641 C C . ARG F 1 148 ? 10.842 12.880 -26.136 1.00 21.29 138 ARG F C 1
ATOM 7642 O O . ARG F 1 148 ? 11.369 11.768 -26.208 1.00 22.43 138 ARG F O 1
ATOM 7650 N N . ALA F 1 149 ? 11.464 13.998 -26.488 1.00 14.28 139 ALA F N 1
ATOM 7651 C CA . ALA F 1 149 ? 12.849 13.981 -26.928 1.00 14.75 139 ALA F CA 1
ATOM 7652 C C . ALA F 1 149 ? 13.698 13.952 -25.658 1.00 14.48 139 ALA F C 1
ATOM 7653 O O . ALA F 1 149 ? 13.245 14.393 -24.607 1.00 13.80 139 ALA F O 1
ATOM 7655 N N . VAL F 1 150 ? 14.915 13.419 -25.737 1.00 16.37 140 VAL F N 1
ATOM 7656 C CA . VAL F 1 150 ? 15.781 13.375 -24.568 1.00 15.18 140 VAL F CA 1
ATOM 7657 C C . VAL F 1 150 ? 16.854 14.448 -24.720 1.00 16.03 140 VAL F C 1
ATOM 7658 O O . VAL F 1 150 ? 17.775 14.328 -25.526 1.00 18.52 140 VAL F O 1
ATOM 7662 N N . VAL F 1 151 ? 16.703 15.507 -23.931 1.00 17.75 141 VAL F N 1
ATOM 7663 C CA . VAL F 1 151 ? 17.585 16.670 -23.946 1.00 17.13 141 VAL F CA 1
ATOM 7664 C C . VAL F 1 151 ? 18.710 16.578 -22.927 1.00 18.01 141 VAL F C 1
ATOM 7665 O O . VAL F 1 151 ? 18.456 16.531 -21.723 1.00 16.70 141 VAL F O 1
ATOM 7669 N N . VAL F 1 152 ? 19.956 16.573 -23.393 1.00 22.99 142 VAL F N 1
ATOM 7670 C CA . VAL F 1 152 ? 21.065 16.463 -22.455 1.00 23.69 142 VAL F CA 1
ATOM 7671 C C . VAL F 1 152 ? 20.988 17.576 -21.407 1.00 23.24 142 VAL F C 1
ATOM 7672 O O . VAL F 1 152 ? 20.583 18.705 -21.706 1.00 23.20 142 VAL F O 1
ATOM 7676 N N . PRO F 1 153 ? 21.375 17.266 -20.160 1.00 17.38 143 PRO F N 1
ATOM 7677 C CA . PRO F 1 153 ? 21.347 18.222 -19.052 1.00 15.88 143 PRO F CA 1
ATOM 7678 C C . PRO F 1 153 ? 22.019 19.549 -19.394 1.00 16.81 143 PRO F C 1
ATOM 7679 O O . PRO F 1 153 ? 21.551 20.621 -18.990 1.00 14.93 143 PRO F O 1
ATOM 7683 N N . THR F 1 154 ? 23.123 19.473 -20.129 1.00 19.15 144 THR F N 1
ATOM 7684 C CA . THR F 1 154 ? 23.861 20.676 -20.495 1.00 20.26 144 THR F CA 1
ATOM 7685 C C . THR F 1 154 ? 23.265 21.482 -21.639 1.00 19.41 144 THR F C 1
ATOM 7686 O O . THR F 1 154 ? 23.382 21.102 -22.797 1.00 20.97 144 THR F O 1
ATOM 7690 N N . GLY F 1 155 ? 22.628 22.598 -21.307 1.00 17.24 145 GLY F N 1
ATOM 7691 C CA . GLY F 1 155 ? 22.063 23.452 -22.335 1.00 16.45 145 GLY F CA 1
ATOM 7692 C C . GLY F 1 155 ? 23.122 24.468 -22.726 1.00 18.18 145 GLY F C 1
ATOM 7693 O O . GLY F 1 155 ? 24.026 24.755 -21.938 1.00 17.82 145 GLY F O 1
ATOM 7694 N N . VAL F 1 156 ? 23.033 25.016 -23.933 1.00 13.85 146 VAL F N 1
ATOM 7695 C CA . VAL F 1 156 ? 24.026 25.993 -24.365 1.00 15.67 146 VAL F CA 1
ATOM 7696 C C . VAL F 1 156 ? 23.439 27.357 -24.708 1.00 15.61 146 VAL F C 1
ATOM 7697 O O . VAL F 1 156 ? 22.711 27.500 -25.690 1.00 15.98 146 VAL F O 1
ATOM 7701 N N . PHE F 1 157 ? 23.751 28.360 -23.893 1.00 22.37 147 PHE F N 1
ATOM 7702 C CA . PHE F 1 157 ? 23.266 29.710 -24.146 1.00 23.39 147 PHE F CA 1
ATOM 7703 C C . PHE F 1 157 ? 24.464 30.593 -24.443 1.00 25.83 147 PHE F C 1
ATOM 7704 O O . PHE F 1 157 ? 25.251 30.901 -23.553 1.00 25.80 147 PHE F O 1
ATOM 7712 N N . ALA F 1 158 ? 24.604 30.981 -25.705 1.00 16.60 148 ALA F N 1
ATOM 7713 C CA . ALA F 1 158 ? 25.704 31.836 -26.122 1.00 20.33 148 ALA F CA 1
ATOM 7714 C C . ALA F 1 158 ? 25.366 33.310 -25.908 1.00 21.20 148 ALA F C 1
ATOM 7715 O O . ALA F 1 158 ? 24.587 33.894 -26.661 1.00 21.45 148 ALA F O 1
ATOM 7717 N N . ALA F 1 159 ? 25.928 33.895 -24.859 1.00 15.60 149 ALA F N 1
ATOM 7718 C CA . ALA F 1 159 ? 25.728 35.307 -24.583 1.00 17.87 149 ALA F CA 1
ATOM 7719 C C . ALA F 1 159 ? 26.921 35.987 -25.270 1.00 22.42 149 ALA F C 1
ATOM 7720 O O . ALA F 1 159 ? 27.986 36.149 -24.677 1.00 24.00 149 ALA F O 1
ATOM 7722 N N . THR F 1 160 ? 26.725 36.356 -26.532 1.00 45.69 150 THR F N 1
ATOM 7723 C CA . THR F 1 160 ? 27.757 36.970 -27.369 1.00 51.06 150 THR F CA 1
ATOM 7724 C C . THR F 1 160 ? 28.704 37.978 -26.717 1.00 53.81 150 THR F C 1
ATOM 7725 O O . THR F 1 160 ? 29.813 38.193 -27.210 1.00 56.05 150 THR F O 1
ATOM 7729 N N . GLU F 1 161 ? 28.283 38.593 -25.619 1.00 48.28 151 GLU F N 1
ATOM 7730 C CA . GLU F 1 161 ? 29.123 39.581 -24.951 1.00 51.10 151 GLU F CA 1
ATOM 7731 C C . GLU F 1 161 ? 30.100 38.946 -23.969 1.00 52.66 151 GLU F C 1
ATOM 7732 O O . GLU F 1 161 ? 31.204 39.459 -23.758 1.00 55.51 151 GLU F O 1
ATOM 7738 N N . ASP F 1 162 ? 29.693 37.830 -23.370 1.00 45.83 152 ASP F N 1
ATOM 7739 C CA . ASP F 1 162 ? 30.533 37.136 -22.404 1.00 46.90 152 ASP F CA 1
ATOM 7740 C C . ASP F 1 162 ? 31.567 36.216 -23.055 1.00 49.26 152 ASP F C 1
ATOM 7741 O O . ASP F 1 162 ? 32.099 35.313 -22.405 1.00 49.19 152 ASP F O 1
ATOM 7746 N N . PHE F 1 163 ? 31.848 36.443 -24.338 1.00 42.00 153 PHE F N 1
ATOM 7747 C CA . PHE F 1 163 ? 32.848 35.646 -25.048 1.00 43.57 153 PHE F CA 1
ATOM 7748 C C . PHE F 1 163 ? 34.247 36.127 -24.663 1.00 46.24 153 PHE F C 1
ATOM 7749 O O . PHE F 1 163 ? 34.424 37.261 -24.214 1.00 46.06 153 PHE F O 1
ATOM 7757 N N . GLY F 1 164 ? 35.240 35.264 -24.851 1.00 79.80 154 GLY F N 1
ATOM 7758 C CA . GLY F 1 164 ? 36.605 35.633 -24.521 1.00 83.28 154 GLY F CA 1
ATOM 7759 C C . GLY F 1 164 ? 36.823 35.922 -23.047 1.00 83.47 154 GLY F C 1
ATOM 7760 O O . GLY F 1 164 ? 35.885 36.252 -22.318 1.00 81.67 154 GLY F O 1
ATOM 7761 N N . GLY F 1 165 ? 38.074 35.802 -22.609 1.00 67.28 155 GLY F N 1
ATOM 7762 C CA . GLY F 1 165 ? 38.402 36.048 -21.217 1.00 66.64 155 GLY F CA 1
ATOM 7763 C C . GLY F 1 165 ? 38.140 34.826 -20.356 1.00 64.34 155 GLY F C 1
ATOM 7764 O O . GLY F 1 165 ? 38.085 33.704 -20.867 1.00 63.40 155 GLY F O 1
ATOM 7765 N N . PRO F 1 166 ? 37.984 35.006 -19.038 1.00 60.64 156 PRO F N 1
ATOM 7766 C CA . PRO F 1 166 ? 37.726 33.857 -18.164 1.00 59.18 156 PRO F CA 1
ATOM 7767 C C . PRO F 1 166 ? 36.395 33.175 -18.484 1.00 56.53 156 PRO F C 1
ATOM 7768 O O . PRO F 1 166 ? 36.349 31.968 -18.747 1.00 55.79 156 PRO F O 1
ATOM 7772 N N . GLU F 1 167 ? 35.319 33.958 -18.471 1.00 57.03 157 GLU F N 1
ATOM 7773 C CA . GLU F 1 167 ? 33.985 33.443 -18.759 1.00 54.88 157 GLU F CA 1
ATOM 7774 C C . GLU F 1 167 ? 33.942 32.820 -20.153 1.00 54.31 157 GLU F C 1
ATOM 7775 O O . GLU F 1 167 ? 33.200 31.868 -20.399 1.00 52.38 157 GLU F O 1
ATOM 7781 N N . GLY F 1 168 ? 34.742 33.363 -21.064 1.00 40.00 158 GLY F N 1
ATOM 7782 C CA . GLY F 1 168 ? 34.785 32.822 -22.409 1.00 40.24 158 GLY F CA 1
ATOM 7783 C C . GLY F 1 168 ? 35.383 31.425 -22.385 1.00 40.19 158 GLY F C 1
ATOM 7784 O O . GLY F 1 168 ? 34.987 30.551 -23.161 1.00 39.29 158 GLY F O 1
ATOM 7785 N N . ALA F 1 169 ? 36.338 31.219 -21.479 1.00 43.72 159 ALA F N 1
ATOM 7786 C CA . ALA F 1 169 ? 37.006 29.930 -21.330 1.00 43.56 159 ALA F CA 1
ATOM 7787 C C . ALA F 1 169 ? 36.036 28.899 -20.764 1.00 40.60 159 ALA F C 1
ATOM 7788 O O . ALA F 1 169 ? 35.958 27.772 -21.254 1.00 40.19 159 ALA F O 1
ATOM 7790 N N . GLU F 1 170 ? 35.299 29.289 -19.731 1.00 60.58 160 GLU F N 1
ATOM 7791 C CA . GLU F 1 170 ? 34.325 28.402 -19.113 1.00 58.35 160 GLU F CA 1
ATOM 7792 C C . GLU F 1 170 ? 33.266 27.990 -20.130 1.00 55.83 160 GLU F C 1
ATOM 7793 O O . GLU F 1 170 ? 32.814 26.844 -20.137 1.00 54.84 160 GLU F O 1
ATOM 7799 N N . PHE F 1 171 ? 32.875 28.924 -20.993 1.00 35.71 161 PHE F N 1
ATOM 7800 C CA . PHE F 1 171 ? 31.850 28.642 -21.991 1.00 32.66 161 PHE F CA 1
ATOM 7801 C C . PHE F 1 171 ? 32.249 27.605 -23.037 1.00 33.02 161 PHE F C 1
ATOM 7802 O O . PHE F 1 171 ? 31.427 26.780 -23.436 1.00 31.21 161 PHE F O 1
ATOM 7810 N N . ASN F 1 172 ? 33.491 27.649 -23.501 1.00 37.03 162 ASN F N 1
ATOM 7811 C CA . ASN F 1 172 ? 33.927 26.671 -24.494 1.00 38.81 162 ASN F CA 1
ATOM 7812 C C . ASN F 1 172 ? 33.861 25.268 -23.890 1.00 38.11 162 ASN F C 1
ATOM 7813 O O . ASN F 1 172 ? 33.546 24.294 -24.582 1.00 37.40 162 ASN F O 1
ATOM 7818 N N . LYS F 1 173 ? 34.143 25.172 -22.592 1.00 55.62 163 LYS F N 1
ATOM 7819 C CA . LYS F 1 173 ? 34.083 23.891 -21.904 1.00 54.98 163 LYS F CA 1
ATOM 7820 C C . LYS F 1 173 ? 32.648 23.378 -21.892 1.00 51.57 163 LYS F C 1
ATOM 7821 O O . LYS F 1 173 ? 32.393 22.213 -22.211 1.00 51.22 163 LYS F O 1
ATOM 7827 N N . ARG F 1 174 ? 31.714 24.255 -21.527 1.00 35.14 164 ARG F N 1
ATOM 7828 C CA . ARG F 1 174 ? 30.305 23.887 -21.474 1.00 31.26 164 ARG F CA 1
ATOM 7829 C C . ARG F 1 174 ? 29.879 23.278 -22.795 1.00 30.12 164 ARG F C 1
ATOM 7830 O O . ARG F 1 174 ? 29.134 22.299 -22.826 1.00 28.27 164 ARG F O 1
ATOM 7838 N N . ILE F 1 175 ? 30.359 23.848 -23.893 1.00 32.03 165 ILE F N 1
ATOM 7839 C CA . ILE F 1 175 ? 30.019 23.314 -25.203 1.00 32.62 165 ILE F CA 1
ATOM 7840 C C . ILE F 1 175 ? 30.532 21.876 -25.327 1.00 33.02 165 ILE F C 1
ATOM 7841 O O . ILE F 1 175 ? 29.836 21.010 -25.856 1.00 33.36 165 ILE F O 1
ATOM 7846 N N . ALA F 1 176 ? 31.740 21.621 -24.823 1.00 27.84 166 ALA F N 1
ATOM 7847 C CA . ALA F 1 176 ? 32.323 20.272 -24.886 1.00 28.75 166 ALA F CA 1
ATOM 7848 C C . ALA F 1 176 ? 31.548 19.295 -24.004 1.00 26.50 166 ALA F C 1
ATOM 7849 O O . ALA F 1 176 ? 31.323 18.145 -24.391 1.00 25.98 166 ALA F O 1
ATOM 7851 N N . ARG F 1 177 ? 31.142 19.752 -22.822 1.00 35.79 167 ARG F N 1
ATOM 7852 C CA . ARG F 1 177 ? 30.379 18.900 -21.921 1.00 34.37 167 ARG F CA 1
ATOM 7853 C C . ARG F 1 177 ? 29.108 18.415 -22.615 1.00 32.78 167 ARG F C 1
ATOM 7854 O O . ARG F 1 177 ? 28.812 17.220 -22.611 1.00 33.16 167 ARG F O 1
ATOM 7862 N N . ALA F 1 178 ? 28.360 19.344 -23.211 1.00 19.27 168 ALA F N 1
ATOM 7863 C CA . ALA F 1 178 ? 27.126 18.989 -23.912 1.00 17.59 168 ALA F CA 1
ATOM 7864 C C . ALA F 1 178 ? 27.458 18.084 -25.086 1.00 19.23 168 ALA F C 1
ATOM 7865 O O . ALA F 1 178 ? 26.780 17.079 -25.322 1.00 19.39 168 ALA F O 1
ATOM 7867 N N . ALA F 1 179 ? 28.501 18.445 -25.824 1.00 26.88 169 ALA F N 1
ATOM 7868 C CA . ALA F 1 179 ? 28.921 17.643 -26.965 1.00 29.59 169 ALA F CA 1
ATOM 7869 C C . ALA F 1 179 ? 29.143 16.204 -26.492 1.00 29.39 169 ALA F C 1
ATOM 7870 O O . ALA F 1 179 ? 28.549 15.264 -27.030 1.00 29.72 169 ALA F O 1
ATOM 7872 N N . GLY F 1 180 ? 29.986 16.046 -25.472 1.00 28.43 170 GLY F N 1
ATOM 7873 C CA . GLY F 1 180 ? 30.268 14.725 -24.941 1.00 28.07 170 GLY F CA 1
ATOM 7874 C C . GLY F 1 180 ? 28.996 13.978 -24.582 1.00 27.47 170 GLY F C 1
ATOM 7875 O O . GLY F 1 180 ? 28.842 12.793 -24.912 1.00 28.64 170 GLY F O 1
ATOM 7876 N N . GLU F 1 181 ? 28.083 14.678 -23.906 1.00 30.50 171 GLU F N 1
ATOM 7877 C CA . GLU F 1 181 ? 26.810 14.100 -23.490 1.00 29.45 171 GLU F CA 1
ATOM 7878 C C . GLU F 1 181 ? 26.034 13.510 -24.655 1.00 30.13 171 GLU F C 1
ATOM 7879 O O . GLU F 1 181 ? 25.651 12.344 -24.617 1.00 31.99 171 GLU F O 1
ATOM 7885 N N . LEU F 1 182 ? 25.804 14.316 -25.686 1.00 20.87 172 LEU F N 1
ATOM 7886 C CA . LEU F 1 182 ? 25.061 13.864 -26.857 1.00 20.70 172 LEU F CA 1
ATOM 7887 C C . LEU F 1 182 ? 25.801 12.735 -27.581 1.00 22.97 172 LEU F C 1
ATOM 7888 O O . LEU F 1 182 ? 25.185 11.758 -28.020 1.00 22.64 172 LEU F O 1
ATOM 7893 N N . ALA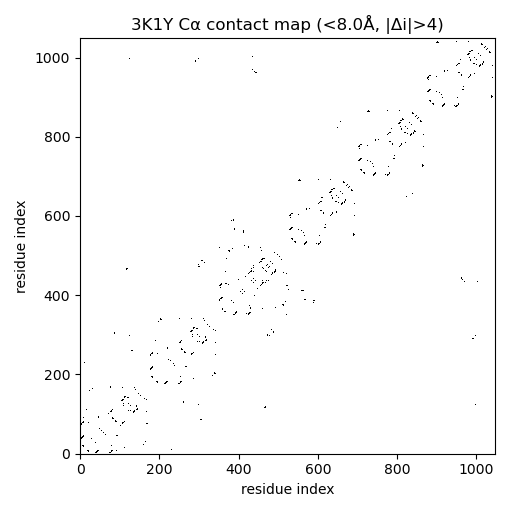 F 1 183 ? 27.121 12.861 -27.697 1.00 28.49 173 ALA F N 1
ATOM 7894 C CA . ALA F 1 183 ? 27.918 11.835 -28.373 1.00 32.38 173 ALA F CA 1
ATOM 7895 C C . ALA F 1 183 ? 27.647 10.445 -27.784 1.00 33.42 173 ALA F C 1
ATOM 7896 O O . ALA F 1 183 ? 27.360 9.500 -28.519 1.00 35.61 173 ALA F O 1
ATOM 7898 N N . SER F 1 184 ? 27.733 10.331 -26.460 1.00 25.55 174 SER F N 1
ATOM 7899 C CA . SER F 1 184 ? 27.481 9.064 -25.773 1.00 26.59 174 SER F CA 1
ATOM 7900 C C . SER F 1 184 ? 26.125 8.494 -26.175 1.00 27.49 174 SER F C 1
ATOM 7901 O O . SER F 1 184 ? 26.009 7.303 -26.489 1.00 29.29 174 SER F O 1
ATOM 7904 N N . LEU F 1 185 ? 25.098 9.341 -26.157 1.00 32.09 175 LEU F N 1
ATOM 7905 C CA . LEU F 1 185 ? 23.761 8.910 -26.543 1.00 32.58 175 LEU F CA 1
ATOM 7906 C C . LEU F 1 185 ? 23.775 8.484 -28.010 1.00 35.14 175 LEU F C 1
ATOM 7907 O O . LEU F 1 185 ? 23.141 7.499 -28.394 1.00 35.87 175 LEU F O 1
ATOM 7912 N N . ILE F 1 186 ? 24.513 9.221 -28.830 1.00 25.36 176 ILE F N 1
ATOM 7913 C CA . ILE F 1 186 ? 24.600 8.902 -30.248 1.00 28.91 176 ILE F CA 1
ATOM 7914 C C . ILE F 1 186 ? 25.304 7.568 -30.521 1.00 32.91 176 ILE F C 1
ATOM 7915 O O . ILE F 1 186 ? 24.759 6.712 -31.226 1.00 34.16 176 ILE F O 1
ATOM 7920 N N . VAL F 1 187 ? 26.500 7.379 -29.965 1.00 33.39 177 VAL F N 1
ATOM 7921 C CA . VAL F 1 187 ? 27.234 6.137 -30.198 1.00 39.04 177 VAL F CA 1
ATOM 7922 C C . VAL F 1 187 ? 26.581 4.932 -29.522 1.00 40.69 177 VAL F C 1
ATOM 7923 O O . VAL F 1 187 ? 26.872 3.784 -29.865 1.00 42.75 177 VAL F O 1
ATOM 7927 N N . GLU F 1 188 ? 25.698 5.197 -28.566 1.00 58.30 178 GLU F N 1
ATOM 7928 C CA . GLU F 1 188 ? 25.009 4.129 -27.860 1.00 60.62 178 GLU F CA 1
ATOM 7929 C C . GLU F 1 188 ? 23.856 3.594 -28.708 1.00 62.65 178 GLU F C 1
ATOM 7930 O O . GLU F 1 188 ? 23.380 2.480 -28.486 1.00 63.46 178 GLU F O 1
ATOM 7936 N N . GLU F 1 189 ? 23.403 4.391 -29.673 1.00 83.79 179 GLU F N 1
ATOM 7937 C CA . GLU F 1 189 ? 22.316 3.976 -30.561 1.00 86.55 179 GLU F CA 1
ATOM 7938 C C . GLU F 1 189 ? 22.873 3.065 -31.647 1.00 90.71 179 GLU F C 1
ATOM 7939 O O . GLU F 1 189 ? 23.889 3.381 -32.258 1.00 92.39 179 GLU F O 1
ATOM 7945 N N . SER F 1 190 ? 22.206 1.942 -31.891 1.00 117.87 180 SER F N 1
ATOM 7946 C CA . SER F 1 190 ? 22.659 1.003 -32.911 1.00 121.74 180 SER F CA 1
ATOM 7947 C C . SER F 1 190 ? 21.798 1.092 -34.168 1.00 123.17 180 SER F C 1
ATOM 7948 O O . SER F 1 190 ? 22.347 1.466 -35.227 1.00 69.72 180 SER F O 1
#

Secondary structure (DSSP, 8-state):
---EEEEEE---SSS-HHHHHHHHHHHHHHHHHHHTT---EEEEEEGGG-TTT-----S---HHHHHHHHHHHH-SEEEEEEE-BTTBS-TTT--GGGS-TTTT---EEEEEEESSSTTTTHIIIIIHHHHH----B-S--EEEEGGG-SHHHHHHHHHHHHHHHHHHHHHHHH--/-EEEEEE---SSS-HHHHHHHHHHHHHHHHHHHTT---EEEEEEGGG-TTT-----SSPPHHHHHHHHHHTT-SEEEEEEEEETTEE-TTT--TTTS-TTSS---EEEEEEESSSTTTTHIIIIIHHHHH----B-S--EEEEGGG-SHHHHHHHHHHHHHHHHHHHHHHHT--/--EEEEEE---SSS-HHHHHHHHHHHHHHHHHHHTT---EEEEEEGGGSTTT-----S---HHHHHHHHHHHH-SEEEEE-B-BTTB--TTT--TTTS-TTTT---EEEEEEESSSTTTTHIIIIIHHHHH----B-S--EEEEGGG-SHHHHHHHHHHHHHHHHHHHHHHHS--/---EEEEEE---SSS-HHHHHHHHHHHHHHHHHHHTT---EEEEEEGGGGTTT-----S---HHHHHHHHHHHT-SEEEEEEEEETTEE-TTT--TTTS-TTTT---EEEEEEESSSTTGGGIIIIIHHHHH----B-S--EEEEGGG-SHHHHHHHHHHHHHHHHHHHHHHHH--/-EEEEEE---SSS-HHHHHHHHHHHHHHHHHHTTT---EEEEEEGGG-TTT-----SSPPHHHHHHHHHHTT-SEEEEEEE-BTTB--TTT--TTTS-TTSS---EEEEEEESSSTTTTHIIIIIHHHHH----B-S--EEEEGGG-SSHHHHHHHHHHHHHHHHHHHHHHH--/-EEEEEE---SSS-HHHHHHHHHHHHHHHHHHTTT---EEEEEEGGGGTTT-----SS--HHHHHHHHHHHH-SEEEEEEEEETTEE-TTT---TTS-TTSS---EEEEEEESSSTTTTHIIIIIHHHHH----B-S--EEEETTS-SHHHHHHHHHHHHHHHHHHHHHHHH--

Sequence (1049 aa):
SHRTLAVISAGLSTPSSTRQIADSISEAVTAAVSARGEALSVSTIELSELIPDLTATTRVHTTKLEEITSALSASDGLVVATPVFKASYTGLFKFFDILDTDALTGPTIIAATAGSARHSLVLDYALRPLLSYRAVVVPTGVFAATEDFGGPEGAEFNKRIARAAGELASLIVEESRTLAVISAGLSTPSSTRQIADSISEAVTAAVSARGEALSVSTIELSELIPDLTATTRVHTTKLEEITSALSASDGLVVATPVFKASYTGLFKFFDILDTDALTGPTIIAATAGSARHSLVLDYALRPLLSYRAVVVPTGVFAATEDFGGPEGAEFNKRIARAAGELASLIVEESHRTLAVISAGLSTPSSTRQIADSISEAVTAAVSARGEALSVSTIELSELIPDLTATTRVHTTKLEEITSALSASDGLVVATPVFKASYTGLFKFFDILDTDALTGPTIIAATAGSARHSLVLDYALRPLLSYRAVVVPTGVFAATEDFGGPEGAEFNKRIARAAGELASLIVEESSHRTLAVISAGLSTPSSTRQIADSISEAVTAAVSARGEALSVSTIELSELIPDLTATTRVHTTKLEEITSALSASDGLVVATPVFKASYTGLFKFFDILDTDALTGPTIIAATAGSARHSLVLDYALRPLLSYRAVVVPTGVFAATEDFGGPEGAEFNKRIARAAGELASLIVEESRTLAVISAGLSTPSSTRQIADSISEAVTAAVSARGEALSVSTIELSELIPDLTATTRVHTTKLEEITSALSASDGLVVATPVFKASYTGLFKFFDILDTDALTGPTIIAATAGSARHSLVLDYALRPLLSYRAVVVPTGVFAATEDFGGPEGAEFNKRIARAAGELASLIVEESRTLAVISAGLSTPSSTRQIADSISEAVTAAVSARGEALSVSTIELSELIPDLTATTRVHTTKLEEITSALSASDGLVVATPVFKASYTGLFKFFDILDTDALTGPTIIAATAGSARHSLVLDYALRPLLSYRAVVVPTGVFAATEDFGGPEGAEFNKRIARAAGELASLIVEES

Radius of gyration: 36.7 Å; Cα contacts (8 Å, |Δi|>4): 2098; chains: 6; bounding box: 90×94×102 Å

Organism: Corynebacterium diphtheriae (strain ATCC 700971 / NCTC 13129 / Biotype gravis) (NCBI:txid257309)

B-factor: mean 28.5, std 18.1, range [4.19, 212.8]

Solvent-accessible surface area: 43131 Å² total